Protein AF-0000000076969974 (afdb_homodimer)

Solvent-accessible surface area (backbone atoms only — not comparable to full-atom values): 72922 Å² total; per-residue (Å²): 107,73,63,59,50,50,53,45,47,51,48,51,50,42,63,72,37,41,65,59,49,38,53,50,48,36,52,49,38,52,53,50,51,52,67,43,53,52,48,40,36,31,54,83,40,53,72,59,38,53,52,51,50,48,42,59,57,44,37,51,52,38,34,51,50,38,49,52,48,53,50,52,53,55,52,48,48,62,71,67,41,89,78,64,82,74,56,50,60,33,65,63,52,54,45,41,30,52,37,36,36,57,61,19,52,46,62,58,44,66,36,73,45,62,60,49,16,66,47,20,65,61,46,48,51,48,47,55,52,50,50,51,51,40,49,48,49,39,73,72,57,64,74,68,57,70,51,56,48,52,27,39,52,48,36,38,52,48,9,51,54,44,32,52,48,40,34,52,32,24,40,55,40,12,70,71,43,44,48,49,53,61,19,43,54,49,35,66,41,32,67,60,25,61,76,64,48,48,63,42,55,60,44,47,64,59,55,40,49,55,49,50,41,48,59,64,49,53,72,70,66,64,74,66,82,68,87,73,74,68,68,82,69,77,62,72,68,59,74,57,74,71,76,59,60,59,64,37,51,37,62,25,43,55,66,44,51,32,56,38,49,50,34,28,52,49,48,52,50,48,37,69,71,32,84,76,66,27,66,58,50,53,51,26,49,50,49,40,51,53,44,38,43,54,28,18,38,56,53,55,35,42,85,71,48,25,56,55,58,66,46,47,35,55,49,36,46,51,33,42,53,39,54,69,73,38,85,65,86,66,45,49,65,68,59,51,52,50,48,50,49,51,39,51,50,52,26,48,58,49,42,49,59,59,42,48,66,66,44,32,82,72,37,66,70,58,28,46,63,45,39,55,56,45,49,50,51,59,48,32,59,33,34,53,72,59,60,47,52,48,39,65,75,51,63,48,71,68,60,65,64,41,75,44,70,69,52,41,55,48,45,48,62,66,69,61,51,43,71,43,82,52,41,66,61,52,48,49,52,46,48,50,52,53,53,48,35,47,70,72,61,39,81,45,57,67,41,51,59,46,59,54,71,35,57,30,58,66,44,51,58,72,60,65,50,97,69,74,46,75,54,67,64,50,48,69,76,44,38,60,64,57,33,51,52,31,50,36,51,16,51,52,37,58,68,44,49,85,72,84,65,86,58,85,70,60,87,71,64,47,69,60,54,39,52,34,50,52,51,36,19,27,54,43,27,34,47,70,73,43,42,84,67,49,56,68,34,60,61,54,28,57,60,55,40,49,49,52,52,48,50,52,54,37,63,73,62,71,59,86,64,81,45,62,50,53,40,34,58,56,49,57,70,42,48,79,61,90,48,69,64,15,52,16,24,46,46,26,54,60,44,64,71,43,56,69,69,58,34,43,50,45,53,35,39,28,50,47,29,36,52,48,29,49,33,30,62,40,60,23,52,58,45,56,49,33,42,51,60,14,40,50,53,60,47,54,53,28,51,50,44,49,41,69,54,46,73,44,42,22,39,58,64,42,60,55,77,57,65,59,60,49,48,41,29,52,36,47,46,58,43,63,39,76,86,55,54,79,73,52,41,56,52,27,49,48,47,37,51,67,65,99,108,71,63,59,50,49,53,47,47,51,47,52,50,42,63,73,38,41,66,59,50,38,53,50,48,36,50,49,38,52,53,50,51,52,68,44,54,52,47,39,37,30,53,83,39,52,69,59,39,52,54,52,51,48,41,59,56,43,38,49,51,40,35,53,50,39,50,51,50,55,50,51,54,54,51,49,47,62,70,67,41,88,78,65,83,74,56,52,60,34,66,62,51,53,46,40,31,52,38,36,34,58,62,19,52,47,62,57,45,66,37,73,45,64,61,50,16,65,48,19,65,60,46,47,53,49,49,55,53,51,51,51,53,41,50,49,48,38,73,69,58,63,73,67,57,69,51,56,47,53,28,41,52,47,36,38,54,49,9,50,52,44,30,52,48,38,35,51,30,24,40,56,41,12,68,71,42,43,48,49,54,60,19,43,54,48,36,66,40,32,68,60,26,62,75,66,49,46,66,43,55,60,44,47,64,59,56,41,50,55,52,50,39,49,59,63,48,52,73,71,66,63,76,65,83,69,87,74,73,65,69,80,66,72,62,71,67,58,71,58,85,74,60,63,60,60,64,38,50,36,62,26,42,55,67,43,50,32,56,37,50,52,38,27,52,49,48,54,51,50,37,67,70,32,85,75,67,27,64,58,50,54,52,25,48,52,50,42,51,52,43,37,41,53,28,17,37,59,50,56,33,42,81,70,47,28,53,54,60,65,46,47,35,53,48,36,46,50,34,41,54,39,54,69,71,38,86,65,85,66,45,48,67,69,58,50,52,50,48,49,50,51,40,51,50,53,26,48,58,50,40,48,60,60,43,49,66,65,44,33,80,73,38,65,69,60,27,46,65,46,40,53,59,47,49,53,49,60,51,32,58,32,33,54,72,58,58,47,52,50,39,64,76,52,65,48,72,68,59,66,64,40,76,45,70,68,50,40,56,49,46,48,59,67,68,61,50,41,71,43,84,52,40,66,63,52,50,50,52,47,48,48,52,52,53,46,36,46,72,72,62,40,82,45,56,67,40,51,60,47,59,53,71,36,58,29,58,65,44,55,58,73,60,63,52,95,70,72,45,73,54,66,64,50,48,67,76,44,38,61,63,57,32,52,51,32,50,37,51,17,50,51,37,57,69,43,48,84,72,84,65,86,58,86,69,61,86,70,66,48,68,62,54,39,52,34,50,51,50,37,19,27,55,43,27,34,46,69,72,43,43,85,66,49,55,69,34,60,62,53,27,56,61,56,42,49,50,51,53,50,50,52,53,36,63,73,61,70,58,84,62,82,45,61,52,54,40,35,56,55,49,57,70,42,48,79,62,88,48,69,64,14,51,16,23,46,44,26,54,62,42,64,71,44,56,68,71,57,35,44,49,46,51,33,38,28,51,46,28,38,51,48,28,48,33,30,61,40,61,24,54,56,44,57,50,32,40,50,62,14,41,52,55,63,46,53,53,28,49,50,43,50,43,70,54,47,71,44,42,22,39,57,65,42,60,54,78,57,64,60,60,52,48,41,29,52,37,48,48,58,44,63,38,77,86,56,55,80,72,50,41,56,52,29,49,48,48,38,53,67,66,99

Secondary structure (DSSP, 8-state):
-HHHHHHHHHHHHHHHHHHHHHHHHHHHHHHHHHHTHHHHT-TT-HHHHHHHHHHHHHHHHHHHHHHHHHHHHHHHHHHH-SSS-TTTTHHHHTHHHHHHHHHT--TT-S-SSHHHHHTHHHHHHHHHHHHHHHHHHHHHH----HHHHHHHHHHHHHHHHHHHHHHHHHHHTSHHHHHHHHHHHHHHHHHHHTTSTHHHHT--HHHHHHHHHHHHHHHHHTTS-------------S----SS-HHHHHTTPPPPHHHHHHHHHHHHHHHHH--SSHHHHHHHHHHHHHHHHHHSSSGGGSHHHHHHHHHHHHHHHHHHHHHHTS--TTS-HHHHHHHHHHHHHHHHHHHHHHHHHHHTTT-HHHHHHHHHTTSPP--EEE--HHHHHHHHHS--HHHHH--SHHHHHHHHHHHS-EEES-HHHHHHHHHHHHHHIIIII--SHHHHHHHTT-SSHHHHHHT--TT--HHHHHTTSS-HHHHHHHHHHHHHHHHT----S--SS-TT-SHHHHHHHHHHHHHHHHHHT-GGGS-TT--THHHHHHHHHHHHHHHHHT----SHHHHHHHHTT---SSSHHHHHHHHHHHHHTS-HHHHHHHHHHHHHHHHHHHHHH--HHHHHHHHTTT--HHHHHHHHHHHTTPPPHHHHHHS---HHHHHHHHHHHHHH-TTS-THHHHHHHHHHHHH-/-HHHHHHHHHHHHHHHHHHHHHHHHHHHHHHHHHHTHHHHH-TT-HHHHHHHHHHHHHHHHHHHHHHHHHHHHHHHHHHH-SSS-TTTTHHHHTHHHHHHHHHT--TT-S-SSHHHHHTHHHHHHHHHHHHHHHHHHHHHH----HHHHHHHHHHHHHHHHHHHHHHHHHHHTSHHHHHHHHHHHHHHHHHHHTTSTHHHHT--HHHHHHHHHHHHHHHHHTTS-------------S-------HHHHHTTPPPPHHHHHHHHHHHHHHHHH--SSHHHHHHHHHHHHHHHHHHSSSGGGSHHHHHHHHHHHHHHHHHHHHHHTS--TTS-HHHHHHHHHHHHHHHHHHHHHHHHHHHTTT-HHHHHHHHTTTS----EEE--HHHHHHHHHS--HHHHH--SHHHHHHHHHHHS-EEES-HHHHHHHHHHHHHHIIIII--SHHHHHHHTT-SSHHHHHHT--TTS-HHHHHTTSS-HHHHHHHHHHHHHHHHT----S--SS-TT-SHHHHHHHHHHHHHHHHHHT-GGGS-TT--THHHHHHHHHHHHHHHHHT----SHHHHHHHHTT---SSSHHHHHHHHHHHHHTS-HHHHHHHHHHHHHHHHHHHHHH--HHHHHHHHTTT--HHHHHHHHHHHTTPPPHHHHHHS---HHHHHHHHHHHHHH-TTS-THHHHHHHHHHHHH-

Radius of gyration: 34.57 Å; Cα contacts (8 Å, |Δi|>4): 1621; chains: 2; bounding box: 95×109×93 Å

pLDDT: mean 77.18, std 18.1, range [26.27, 97.25]

Nearest PDB structures (foldseek):
  8qah-assembly2_B  TM=2.312E-01  e=1.813E+00  synthetic construct
  8qah-assembly1_A  TM=2.320E-01  e=1.958E+00  synthetic construct
  8qah-assembly1_A  TM=2.319E-01  e=2.159E+00  synthetic construct
  8qah-assembly2_B  TM=2.042E-01  e=1.717E+00  synthetic construct

Foldseek 3Di:
DVVVVVVVVVVVVCVVCVLLCLLVVLLVLLVVLLQCLLLQQALQNLVVLVVNVCSVVVNLVSLVVSLVVLQVVQVVVVVPDPPDDLQASQLSLLCLLLSLQSLLGAQSFLDLFLVQLVVLVVLVVVLVVSLVSSVVSCVVRHDDDPLLVVLSVLSSVLSSLSSVLNSVLSPCLHLVNLVVVVCVCVVVVCVVCVVPVCPLLPDDLFNLLVLLLVLLVVLPPPPDPDDPPCPDCVVPPPPPPLLPPVSCQLSLHDDRSSSLSVLQNVLSVQPVVDPPLSLLQVLQQSLLVLCSSNTGSVVVLPDPVVVVLVCSLVSLVVSLVSLVPDDPPRYDPVSSVSVNCSSVSSSVSSVVVVCCVVCCVVDVVVVCVVVSVRGRQQKAKFAALLVVLLCVVVPDPVCVVCPDPVVNLVCCVNPVIDIDRCLSVLLVVLVVVVSVCSNPQRDGSVSLVVLLVDQQVVLCVVVPPVQLDPLVVVLVVDPLLLSLVLLLLLLLLLQLDDPPDPPPQPRCRDPLSVVLNSLSRRSVCCLANVVVQFAPPRDNCVSVQVSVVLVVQCVVVVDDDNDSSSSSVSLLPQCDDDGSSNSSSVNNVSLVVDDPVSSSSSSSSNSSSNLSNRLQQGRSNVQSRQSSSNGHSSNSSNVSCSSSSGHHNSCCVPVPDPVLVVVLVVLVVVLPPVVPDDVSVVVSVVVNVVSD/DVVVVVVVVVVVVCVVCVLVCLLVVLLVLLVVLLQCLLLQQALQNLVVLVVNVCSVVVNLVSLVVSLVVLQVVQVVVVVPDPPDDLQASQLSLLCLLLSLQSLLGAQSFLDLFLVQLVVLVVLVVVLVVSLVSSVVSCVVRHDDDPLLVVLSVLSSVLSSLSSVLNSVLSPCLHLVNLVVVVCVCVVVVCVVCVVPVCPLLPDDLFNLLVLLLVLLVVLPPPPDPPDPPCPDPVVPPPPPCLPPVVSCQLSLHDDRSSVLSSLQNSLSVQPVVDPPLSLLLVLQQSLLVLCSSNTGSVVVCPDPVVVVLVCSLVSLVVSLVSLVPDDPPRYDPVSSVSVNCSSVSSSVSSVVVVCCVVCCVPDVVVVCVVVSVRGNQDKAKFAALLVVLLCVVVPDPVCVPCPDPVVNLVCCVNPVIDIDRCLSVLLVVLVVVVSVCSNPQRDGSVSLVVLLVDQQVVLCVVVPPVQLDPLVVVLVVDPLLLSLVLLLLLLLLLQLDDPPDPPPQPRCRDPLSVVLNSLSRRSVCCLANVVVQFAPPRDNCVSVQVSVVLVVQCVVVVDDDNDSSSSSVSLLPQCDDDGSSNSSSVNNVSLVVDDPVSSSSSSSSNSSSNLSNRLQQGRSNVQSRQSSSNGHSSNSSNVSCSSNSGHHNSCCVPVPDPVLVVVLVVLVVVLPPVVPDPVSVVVSVVVNVVSD

Sequence (1384 aa):
SPEMGLVSGALQWWEEWQLRVLVLSSLCVQFLLFFSIWVRRVPALRRLRVVVWMAYLGGDALAIYALATLFNRHRQRTTDVVGESRSSSGLEVIWAPVLLIHLGGQVTLSAFSMEDNELWLRHVITLVSQVTVSLYIFCRWWSGEQRLLQTAIILFVFGILKFSIKPWTLRRASYSQMLASTDVSLGKGGRKRGRGNKEEDALSLDEYVTQAKETMRCDQEADEPTVKDKAATRSDGDPGPLSINSIDYFVDMSAPYGGRLGDLRYFQQRKKETTTDASSKILQAHFSYIFFLLYTKVRALNATAYQLVLWLPFLALASVVLFATSHKDGYNSTDVKVTYILFSCTALLEFLFPLSFLVLPFIPRLRFLVMYMEEWHFMISQYDLMSFYVRKKKPTFLMNIVFFKCLREYVNKVWYVRHVSAACEITELVQLHIEDGWRTFINDASTYRRFSDLRGQLTLKKHQQPGLGEELWGSFKVPFDKSILLWHIATNLCFHRPVDKPSSFPRGQSRLTRRSLEMSDYMFYLLFIRTEMLLPGTRPGLSTVAVYDLEDILKNSNANVEDEEALAQEIVKHTTGDTLIHEACRLAVSLMKLQEEEMWQIIQGMWVEMLCYLASRSRGFLHAKSLGEGGEYLSYVWLLWSCMGMQTLADKIHKPESPEEKEILATAKEWASPSNGRLNHETSTTRILSLVSPEMGLVSGALQWWEEWQLRVLVLSSLCVQFLLFFSIWVRRVPALRRLRVVVWMAYLGGDALAIYALATLFNRHRQRTTDVVGESRSSSGLEVIWAPVLLIHLGGQVTLSAFSMEDNELWLRHVITLVSQVTVSLYIFCRWWSGEQRLLQTAIILFVFGILKFSIKPWTLRRASYSQMLASTDVSLGKGGRKRGRGNKEEDALSLDEYVTQAKETMRCDQEADEPTVKDKAATRSDGDPGPLSINSIDYFVDMSAPYGGRLGDLRYFQQRKKETTTDASSKILQAHFSYIFFLLYTKVRALNATAYQLVLWLPFLALASVVLFATSHKDGYNSTDVKVTYILFSCTALLEFLFPLSFLVLPFIPRLRFLVMYMEEWHFMISQYDLMSFYVRKKKPTFLMNIVFFKCLREYVNKVWYVRHVSAACEITELVQLHIEDGWRTFINDASTYRRFSDLRGQLTLKKHQQPGLGEELWGSFKVPFDKSILLWHIATNLCFHRPVDKPSSFPRGQSRLTRRSLEMSDYMFYLLFIRTEMLLPGTRPGLSTVAVYDLEDILKNSNANVEDEEALAQEIVKHTTGDTLIHEACRLAVSLMKLQEEEMWQIIQGMWVEMLCYLASRSRGFLHAKSLGEGGEYLSYVWLLWSCMGMQTLADKIHKPESPEEKEILATAKEWASPSNGRLNHETSTTRILSLV

InterPro domains:
  IPR007658 Protein of unknown function DUF594 [PF04578] (594-646)
  IPR025315 Domain of unknown function DUF4220 [PF13968] (53-368)

Structure (mmCIF, N/CA/C/O backbone):
data_AF-0000000076969974-model_v1
#
loop_
_entity.id
_entity.type
_entity.pdbx_description
1 polymer 'DUF4220 domain-containing protein'
#
loop_
_atom_site.group_PDB
_atom_site.id
_atom_site.type_symbol
_atom_site.label_atom_id
_atom_site.label_alt_id
_atom_site.label_comp_id
_atom_site.label_asym_id
_atom_site.label_entity_id
_atom_site.label_seq_id
_atom_site.pdbx_PDB_ins_code
_atom_site.Cartn_x
_atom_site.Cartn_y
_atom_site.Cartn_z
_atom_site.occupancy
_atom_site.B_iso_or_equiv
_atom_site.auth_seq_id
_atom_site.auth_comp_id
_atom_site.auth_asym_id
_atom_site.auth_atom_id
_atom_site.pdbx_PDB_model_num
ATOM 1 N N . SER A 1 1 ? -14.82 -55.938 -9.297 1 34.28 1 SER A N 1
ATOM 2 C CA . SER A 1 1 ? -16.125 -55.344 -9.047 1 34.28 1 SER A CA 1
ATOM 3 C C . SER A 1 1 ? -16.438 -54.25 -10.07 1 34.28 1 SER A C 1
ATOM 5 O O . SER A 1 1 ? -15.516 -53.625 -10.609 1 34.28 1 SER A O 1
ATOM 7 N N . PRO A 1 2 ? -17.656 -54.188 -10.562 1 49.22 2 PRO A N 1
ATOM 8 C CA . PRO A 1 2 ? -18.094 -53.188 -11.555 1 49.22 2 PRO A CA 1
ATOM 9 C C . PRO A 1 2 ? -17.625 -51.781 -11.242 1 49.22 2 PRO A C 1
ATOM 11 O O . PRO A 1 2 ? -17.547 -50.938 -12.148 1 49.22 2 PRO A O 1
ATOM 14 N N . GLU A 1 3 ? -17.594 -51.531 -10.039 1 49.22 3 GLU A N 1
ATOM 15 C CA . GLU A 1 3 ? -17.172 -50.188 -9.656 1 49.22 3 GLU A CA 1
ATOM 16 C C . GLU A 1 3 ? -15.75 -49.875 -10.102 1 49.22 3 GLU A C 1
ATOM 18 O O . GLU A 1 3 ? -15.438 -48.781 -10.516 1 49.22 3 GLU A O 1
ATOM 23 N N . MET A 1 4 ? -14.953 -50.938 -9.953 1 51.62 4 MET A N 1
ATOM 24 C CA . MET A 1 4 ? -13.586 -50.75 -10.438 1 51.62 4 MET A CA 1
ATOM 25 C C . MET A 1 4 ? -13.562 -50.531 -11.945 1 51.62 4 MET A C 1
ATOM 27 O O . MET A 1 4 ? -12.688 -49.844 -12.461 1 51.62 4 MET A O 1
ATOM 31 N N . GLY A 1 5 ? -14.461 -51.094 -12.594 1 50.03 5 GLY A N 1
ATOM 32 C CA . GLY A 1 5 ? -14.602 -50.906 -14.023 1 50.03 5 GLY A CA 1
ATOM 33 C C . GLY A 1 5 ? -15.039 -49.5 -14.391 1 50.03 5 GLY A C 1
ATOM 34 O O . GLY A 1 5 ? -14.539 -48.906 -15.352 1 50.03 5 GLY A O 1
ATOM 35 N N . LEU A 1 6 ? -15.984 -49.031 -13.688 1 52.81 6 LEU A N 1
ATOM 36 C CA . LEU A 1 6 ? -16.516 -47.688 -13.93 1 52.81 6 LEU A CA 1
ATOM 37 C C . LEU A 1 6 ? -15.461 -46.625 -13.625 1 52.81 6 LEU A C 1
ATOM 39 O O . LEU A 1 6 ? -15.336 -45.625 -14.359 1 52.81 6 LEU A O 1
ATOM 43 N N . VAL A 1 7 ? -14.906 -46.844 -12.508 1 54.19 7 VAL A N 1
ATOM 44 C CA . VAL A 1 7 ? -13.844 -45.938 -12.141 1 54.19 7 VAL A CA 1
ATOM 45 C C . VAL A 1 7 ? -12.711 -46 -13.164 1 54.19 7 VAL A C 1
ATOM 47 O O . VAL A 1 7 ? -12.156 -44.969 -13.562 1 54.19 7 VAL A O 1
ATOM 50 N N . SER A 1 8 ? -12.523 -47.219 -13.617 1 59.16 8 SER A N 1
ATOM 51 C CA . SER A 1 8 ? -11.508 -47.375 -14.648 1 59.16 8 SER A CA 1
ATOM 52 C C . SER A 1 8 ? -11.93 -46.719 -15.961 1 59.16 8 SER A C 1
ATOM 54 O O . SER A 1 8 ? -11.117 -46.094 -16.641 1 59.16 8 SER A O 1
ATOM 56 N N . GLY A 1 9 ? -13.195 -46.844 -16.297 1 56.12 9 GLY A N 1
ATOM 57 C CA . GLY A 1 9 ? -13.703 -46.188 -17.484 1 56.12 9 GLY A CA 1
ATOM 58 C C . GLY A 1 9 ? -13.656 -44.688 -17.375 1 56.12 9 GLY A C 1
ATOM 59 O O . GLY A 1 9 ? -13.266 -44 -18.328 1 56.12 9 GLY A O 1
ATOM 60 N N . ALA A 1 10 ? -14.055 -44.219 -16.328 1 61.97 10 ALA A N 1
ATOM 61 C CA . ALA A 1 10 ? -14.047 -42.75 -16.094 1 61.97 10 ALA A CA 1
ATOM 62 C C . ALA A 1 10 ? -12.625 -42.219 -16.078 1 61.97 10 ALA A C 1
ATOM 64 O O . ALA A 1 10 ? -12.367 -41.125 -16.594 1 61.97 10 ALA A O 1
ATOM 65 N N . LEU A 1 11 ? -11.883 -42.969 -15.586 1 62.69 11 LEU A N 1
ATOM 66 C CA . LEU A 1 11 ? -10.484 -42.562 -15.555 1 62.69 11 LEU A CA 1
ATOM 67 C C . LEU A 1 11 ? -9.875 -42.594 -16.953 1 62.69 11 LEU A C 1
ATOM 69 O O . LEU A 1 11 ? -9.078 -41.75 -17.312 1 62.69 11 LEU A O 1
ATOM 73 N N . GLN A 1 12 ? -10.25 -43.688 -17.625 1 62.28 12 GLN A N 1
ATOM 74 C CA . GLN A 1 12 ? -9.781 -43.75 -19.016 1 62.28 12 GLN A CA 1
ATOM 75 C C . GLN A 1 12 ? -10.336 -42.594 -19.828 1 62.28 12 GLN A C 1
ATOM 77 O O . GLN A 1 12 ? -9.625 -42 -20.641 1 62.28 12 GLN A O 1
ATOM 82 N N . TRP A 1 13 ? -11.594 -42.344 -19.594 1 66.31 13 TRP A N 1
ATOM 83 C CA . TRP A 1 13 ? -12.203 -41.219 -20.281 1 66.31 13 TRP A CA 1
ATOM 84 C C . TRP A 1 13 ? -11.492 -39.906 -19.906 1 66.31 13 TRP A C 1
ATOM 86 O O . TRP A 1 13 ? -11.211 -39.094 -20.781 1 66.31 13 TRP A O 1
ATOM 96 N N . TRP A 1 14 ? -11.227 -39.719 -18.719 1 67.81 14 TRP A N 1
ATOM 97 C CA . TRP A 1 14 ? -10.547 -38.5 -18.266 1 67.81 14 TRP A CA 1
ATOM 98 C C . TRP A 1 14 ? -9.148 -38.406 -18.875 1 67.81 14 TRP A C 1
ATOM 100 O O . TRP A 1 14 ? -8.711 -37.312 -19.266 1 67.81 14 TRP A O 1
ATOM 110 N N . GLU A 1 15 ? -8.633 -39.438 -19 1 64.19 15 GLU A N 1
ATOM 111 C CA . GLU A 1 15 ? -7.273 -39.438 -19.531 1 64.19 15 GLU A CA 1
ATOM 112 C C . GLU A 1 15 ? -7.234 -39 -20.984 1 64.19 15 GLU A C 1
ATOM 114 O O . GLU A 1 15 ? -6.324 -38.281 -21.391 1 64.19 15 GLU A O 1
ATOM 119 N N . GLU A 1 16 ? -8.203 -39.5 -21.641 1 68.5 16 GLU A N 1
ATOM 120 C CA . GLU A 1 16 ? -8.258 -39.125 -23.062 1 68.5 16 GLU A CA 1
ATOM 121 C C . GLU A 1 16 ? -8.742 -37.688 -23.234 1 68.5 16 GLU A C 1
ATOM 123 O O . GLU A 1 16 ? -8.289 -36.969 -24.141 1 68.5 16 GLU A O 1
ATOM 128 N N . TRP A 1 17 ? -9.477 -37.25 -22.234 1 81.06 17 TRP A N 1
ATOM 129 C CA . TRP A 1 17 ? -10.156 -35.969 -22.438 1 81.06 17 TRP A CA 1
ATOM 130 C C . TRP A 1 17 ? -9.547 -34.875 -21.562 1 81.06 17 TRP A C 1
ATOM 132 O O . TRP A 1 17 ? -9.93 -33.719 -21.656 1 81.06 17 TRP A O 1
ATOM 142 N N . GLN A 1 18 ? -8.586 -35.25 -20.812 1 82.31 18 GLN A N 1
ATOM 143 C CA . GLN A 1 18 ? -8.062 -34.312 -19.828 1 82.31 18 GLN A CA 1
ATOM 144 C C . GLN A 1 18 ? -7.559 -33.031 -20.484 1 82.31 18 GLN A C 1
ATOM 146 O O . GLN A 1 18 ? -7.938 -31.922 -20.094 1 82.31 18 GLN A O 1
ATOM 151 N N . LEU A 1 19 ? -6.73 -33.188 -21.438 1 86.19 19 LEU A N 1
ATOM 152 C CA . LEU A 1 19 ? -6.16 -32.031 -22.094 1 86.19 19 LEU A CA 1
ATOM 153 C C . LEU A 1 19 ? -7.246 -31.219 -22.781 1 86.19 19 LEU A C 1
ATOM 155 O O . LEU A 1 19 ? -7.242 -29.984 -22.734 1 86.19 19 LEU A O 1
ATOM 159 N N . ARG A 1 20 ? -8.203 -31.938 -23.344 1 91 20 ARG A N 1
ATOM 160 C CA . ARG A 1 20 ? -9.305 -31.266 -24.031 1 91 20 ARG A CA 1
ATOM 161 C C . ARG A 1 20 ? -10.148 -30.469 -23.047 1 91 20 ARG A C 1
ATOM 163 O O . ARG A 1 20 ? -10.516 -29.328 -23.328 1 91 20 ARG A O 1
ATOM 170 N N . VAL A 1 21 ? -10.32 -31.016 -21.906 1 89.88 21 VAL A N 1
ATOM 171 C CA . VAL A 1 21 ? -11.141 -30.344 -20.906 1 89.88 21 VAL A CA 1
ATOM 172 C C . VAL A 1 21 ? -10.391 -29.156 -20.328 1 89.88 21 VAL A C 1
ATOM 174 O O . VAL A 1 21 ? -10.977 -28.094 -20.094 1 89.88 21 VAL A O 1
ATOM 177 N N . LEU A 1 22 ? -9.141 -29.297 -20.156 1 89.75 22 LEU A N 1
ATOM 178 C CA . LEU A 1 22 ? -8.336 -28.219 -19.594 1 89.75 22 LEU A CA 1
ATOM 179 C C . LEU A 1 22 ? -8.273 -27.047 -20.562 1 89.75 22 LEU A C 1
ATOM 181 O O . LEU A 1 22 ? -8.453 -25.891 -20.141 1 89.75 22 LEU A O 1
ATOM 185 N N . VAL A 1 23 ? -8.055 -27.328 -21.766 1 93.44 23 VAL A N 1
ATOM 186 C CA . VAL A 1 23 ? -7.918 -26.266 -22.75 1 93.44 23 VAL A CA 1
ATOM 187 C C . VAL A 1 23 ? -9.266 -25.578 -22.953 1 93.44 23 VAL A C 1
ATOM 189 O O . VAL A 1 23 ? -9.336 -24.344 -23.031 1 93.44 23 VAL A O 1
ATOM 192 N N . LEU A 1 24 ? -10.312 -26.359 -22.938 1 94.38 24 LEU A N 1
ATOM 193 C CA . LEU A 1 24 ? -11.641 -25.781 -23.109 1 94.38 24 LEU A CA 1
ATOM 194 C C . LEU A 1 24 ? -12.07 -25 -21.875 1 94.38 24 LEU A C 1
ATOM 196 O O . LEU A 1 24 ? -12.742 -23.984 -21.969 1 94.38 24 LEU A O 1
ATOM 200 N N . SER A 1 25 ? -11.664 -25.531 -20.719 1 93.75 25 SER A N 1
ATOM 201 C CA . SER A 1 25 ? -11.945 -24.812 -19.484 1 93.75 25 SER A CA 1
ATOM 202 C C . SER A 1 25 ? -11.211 -23.469 -19.453 1 93.75 25 SER A C 1
ATOM 204 O O . SER A 1 25 ? -11.75 -22.469 -18.984 1 93.75 25 SER A O 1
ATOM 206 N N . SER A 1 26 ? -10.016 -23.5 -19.938 1 94.62 26 SER A N 1
ATOM 207 C CA . SER A 1 26 ? -9.258 -22.266 -20.016 1 94.62 26 SER A CA 1
ATOM 208 C C . SER A 1 26 ? -9.961 -21.25 -20.938 1 94.62 26 SER A C 1
ATOM 210 O O . SER A 1 26 ? -10.031 -20.062 -20.609 1 94.62 26 SER A O 1
ATOM 212 N N . LEU A 1 27 ? -10.508 -21.734 -22 1 96.06 27 LEU A N 1
ATOM 213 C CA . LEU A 1 27 ? -11.266 -20.891 -22.906 1 96.06 27 LEU A CA 1
ATOM 214 C C . LEU A 1 27 ? -12.523 -20.359 -22.234 1 96.06 27 LEU A C 1
ATOM 216 O O . LEU A 1 27 ? -12.867 -19.188 -22.375 1 96.06 27 LEU A O 1
ATOM 220 N N . CYS A 1 28 ? -13.125 -21.172 -21.484 1 95.31 28 CYS A N 1
ATOM 221 C CA . CYS A 1 28 ? -14.336 -20.766 -20.781 1 95.31 28 CYS A CA 1
ATOM 222 C C . CYS A 1 28 ? -14.047 -19.672 -19.766 1 95.31 28 CYS A C 1
ATOM 224 O O . CYS A 1 28 ? -14.82 -18.719 -19.625 1 95.31 28 CYS A O 1
ATOM 226 N N . VAL A 1 29 ? -12.992 -19.812 -19.141 1 95.25 29 VAL A N 1
ATOM 227 C CA . VAL A 1 29 ? -12.602 -18.812 -18.156 1 95.25 29 VAL A CA 1
ATOM 228 C C . VAL A 1 29 ? -12.328 -17.469 -18.859 1 95.25 29 VAL A C 1
ATOM 230 O O . VAL A 1 29 ? -12.68 -16.406 -18.328 1 95.25 29 VAL A O 1
ATOM 233 N N . GLN A 1 30 ? -11.773 -17.562 -20.047 1 94.25 30 GLN A N 1
ATOM 234 C CA . GLN A 1 30 ? -11.523 -16.344 -20.797 1 94.25 30 GLN A CA 1
ATOM 235 C C . GLN A 1 30 ? -12.82 -15.633 -21.156 1 94.25 30 GLN A C 1
ATOM 237 O O . GLN A 1 30 ? -12.914 -14.406 -21.078 1 94.25 30 GLN A O 1
ATOM 242 N N . PHE A 1 31 ? -13.773 -16.375 -21.453 1 93 31 PHE A N 1
ATOM 243 C CA . PHE A 1 31 ? -15.078 -15.805 -21.75 1 93 31 PHE A CA 1
ATOM 244 C C . PHE A 1 31 ? -15.703 -15.188 -20.516 1 93 31 PHE A C 1
ATOM 246 O O . PHE A 1 31 ? -16.25 -14.086 -20.578 1 93 31 PHE A O 1
ATOM 253 N N . LEU A 1 32 ? -15.562 -15.82 -19.469 1 92.88 32 LEU A N 1
ATOM 254 C CA . LEU A 1 32 ? -16.109 -15.312 -18.219 1 92.88 32 LEU A CA 1
ATOM 255 C C . LEU A 1 32 ? -15.438 -14.008 -17.812 1 92.88 32 LEU A C 1
ATOM 257 O O . LEU A 1 32 ? -16.109 -13.047 -17.422 1 92.88 32 LEU A O 1
ATOM 261 N N . LEU A 1 33 ? -14.18 -13.992 -18 1 92.31 33 LEU A N 1
ATOM 262 C CA . LEU A 1 33 ? -13.43 -12.805 -17.609 1 92.31 33 LEU A CA 1
ATOM 263 C C . LEU A 1 33 ? -13.742 -11.641 -18.531 1 92.31 33 LEU A C 1
ATOM 265 O O . LEU A 1 33 ? -13.797 -10.484 -18.094 1 92.31 33 LEU A O 1
ATOM 269 N N . PHE A 1 34 ? -13.984 -11.898 -19.75 1 89.69 34 PHE A N 1
ATOM 270 C CA . PHE A 1 34 ? -14.312 -10.844 -20.703 1 89.69 34 PHE A CA 1
ATOM 271 C C . PHE A 1 34 ? -15.641 -10.188 -20.344 1 89.69 34 PHE A C 1
ATOM 273 O O . PHE A 1 34 ? -15.742 -8.953 -20.344 1 89.69 34 PHE A O 1
ATOM 280 N N . PHE A 1 35 ? -16.5 -10.898 -19.812 1 86.19 35 PHE A N 1
ATOM 281 C CA . PHE A 1 35 ? -17.844 -10.375 -19.562 1 86.19 35 PHE A CA 1
ATOM 282 C C . PHE A 1 35 ? -17.984 -9.914 -18.125 1 86.19 35 PHE A C 1
ATOM 284 O O . PHE A 1 35 ? -19.031 -9.359 -17.734 1 86.19 35 PHE A O 1
ATOM 291 N N . SER A 1 36 ? -17.094 -10.062 -17.344 1 85.62 36 SER A N 1
ATOM 292 C CA . SER A 1 36 ? -17.203 -9.758 -15.922 1 85.62 36 SER A CA 1
ATOM 293 C C . SER A 1 36 ? -16.812 -8.312 -15.625 1 85.62 36 SER A C 1
ATOM 295 O O . SER A 1 36 ? -16.719 -7.918 -14.461 1 85.62 36 SER A O 1
ATOM 297 N N . ILE A 1 37 ? -16.672 -7.465 -16.562 1 80.19 37 ILE A N 1
ATOM 298 C CA . ILE A 1 37 ? -16.219 -6.098 -16.344 1 80.19 37 ILE A CA 1
ATOM 299 C C . ILE A 1 37 ? -17.25 -5.336 -15.516 1 80.19 37 ILE A C 1
ATOM 301 O O . ILE A 1 37 ? -16.891 -4.527 -14.656 1 80.19 37 ILE A O 1
ATOM 305 N N . TRP A 1 38 ? -18.484 -5.629 -15.664 1 79.88 38 TRP A N 1
ATOM 306 C CA . TRP A 1 38 ? -19.531 -4.875 -14.992 1 79.88 38 TRP A CA 1
ATOM 307 C C . TRP A 1 38 ? -19.641 -5.27 -13.523 1 79.88 38 TRP A C 1
ATOM 309 O O . TRP A 1 38 ? -20 -4.441 -12.68 1 79.88 38 TRP A O 1
ATOM 319 N N . VAL A 1 39 ? -19.25 -6.43 -13.188 1 85.56 39 VAL A N 1
ATOM 320 C CA . VAL A 1 39 ? -19.328 -6.91 -11.812 1 85.56 39 VAL A CA 1
ATOM 321 C C . VAL A 1 39 ? -18.344 -6.125 -10.938 1 85.56 39 VAL A C 1
ATOM 323 O O . VAL A 1 39 ? -18.625 -5.863 -9.766 1 85.56 39 VAL A O 1
ATOM 326 N N . ARG A 1 40 ? -17.359 -5.66 -11.508 1 86.81 40 ARG A N 1
ATOM 327 C CA . ARG A 1 40 ? -16.312 -5.012 -10.734 1 86.81 40 ARG A CA 1
ATOM 328 C C . ARG A 1 40 ? -16.625 -3.537 -10.508 1 86.81 40 ARG A C 1
ATOM 330 O O . ARG A 1 40 ? -16.031 -2.898 -9.633 1 86.81 40 ARG A O 1
ATOM 337 N N . ARG A 1 41 ? -17.547 -3.051 -11.219 1 84.62 41 ARG A N 1
ATOM 338 C CA . ARG A 1 41 ? -17.875 -1.631 -11.102 1 84.62 41 ARG A CA 1
ATOM 339 C C . ARG A 1 41 ? -19.047 -1.408 -10.156 1 84.62 41 ARG A C 1
ATOM 341 O O . ARG A 1 41 ? -19.406 -0.266 -9.867 1 84.62 41 ARG A O 1
ATOM 348 N N . VAL A 1 42 ? -19.578 -2.506 -9.672 1 83.31 42 VAL A N 1
ATOM 349 C CA . VAL A 1 42 ? -20.719 -2.412 -8.766 1 83.31 42 VAL A CA 1
ATOM 350 C C . VAL A 1 42 ? -20.328 -2.955 -7.391 1 83.31 42 VAL A C 1
ATOM 352 O O . VAL A 1 42 ? -20.047 -4.148 -7.242 1 83.31 42 VAL A O 1
ATOM 355 N N . PRO A 1 43 ? -20.375 -2.098 -6.426 1 81.25 43 PRO A N 1
ATOM 356 C CA . PRO A 1 43 ? -19.953 -2.533 -5.094 1 81.25 43 PRO A CA 1
ATOM 357 C C . PRO A 1 43 ? -20.906 -3.547 -4.473 1 81.25 43 PRO A C 1
ATOM 359 O O . PRO A 1 43 ? -20.5 -4.344 -3.621 1 81.25 43 PRO A O 1
ATOM 362 N N . ALA A 1 44 ? -22.156 -3.691 -4.926 1 79.38 44 ALA A N 1
ATOM 363 C CA . ALA A 1 44 ? -23.188 -4.535 -4.312 1 79.38 44 ALA A CA 1
ATOM 364 C C . ALA A 1 44 ? -22.984 -6.004 -4.684 1 79.38 44 ALA A C 1
ATOM 366 O O . ALA A 1 44 ? -23.469 -6.898 -3.986 1 79.38 44 ALA A O 1
ATOM 367 N N . LEU A 1 45 ? -22.25 -6.215 -5.656 1 82.94 45 LEU A N 1
ATOM 368 C CA . LEU A 1 45 ? -22.094 -7.578 -6.145 1 82.94 45 LEU A CA 1
ATOM 369 C C . LEU A 1 45 ? -20.828 -8.211 -5.59 1 82.94 45 LEU A C 1
ATOM 371 O O . LEU A 1 45 ? -20.031 -8.789 -6.344 1 82.94 45 LEU A O 1
ATOM 375 N N . ARG A 1 46 ? -20.766 -8.336 -4.355 1 82.31 46 ARG A N 1
ATOM 376 C CA . ARG A 1 46 ? -19.547 -8.828 -3.711 1 82.31 46 ARG A CA 1
ATOM 377 C C . ARG A 1 46 ? -19.391 -10.336 -3.906 1 82.31 46 ARG A C 1
ATOM 379 O O . ARG A 1 46 ? -18.281 -10.836 -4.078 1 82.31 46 ARG A O 1
ATOM 386 N N . ARG A 1 47 ? -20.531 -11.016 -3.977 1 83.25 47 ARG A N 1
ATOM 387 C CA . ARG A 1 47 ? -20.484 -12.461 -4.141 1 83.25 47 ARG A CA 1
ATOM 388 C C . ARG A 1 47 ? -20.016 -12.836 -5.543 1 83.25 47 ARG A C 1
ATOM 390 O O . ARG A 1 47 ? -19.219 -13.758 -5.711 1 83.25 47 ARG A O 1
ATOM 397 N N . LEU A 1 48 ? -20.453 -12.109 -6.441 1 87.31 48 LEU A N 1
ATOM 398 C CA . LEU A 1 48 ? -20.047 -12.383 -7.816 1 87.31 48 LEU A CA 1
ATOM 399 C C . LEU A 1 48 ? -18.594 -11.977 -8.039 1 87.31 48 LEU A C 1
ATOM 401 O O . LEU A 1 48 ? -17.891 -12.594 -8.852 1 87.31 48 LEU A O 1
ATOM 405 N N . ARG A 1 49 ? -18.219 -11.102 -7.281 1 88.62 49 ARG A N 1
ATOM 406 C CA . ARG A 1 49 ? -16.828 -10.656 -7.391 1 88.62 49 ARG A CA 1
ATOM 407 C C . ARG A 1 49 ? -15.867 -11.75 -6.953 1 88.62 49 ARG A C 1
ATOM 409 O O . ARG A 1 49 ? -14.773 -11.883 -7.512 1 88.62 49 ARG A O 1
ATOM 416 N N . VAL A 1 50 ? -16.297 -12.516 -6.027 1 86.88 50 VAL A N 1
ATOM 417 C CA . VAL A 1 50 ? -15.461 -13.617 -5.566 1 86.88 50 VAL A CA 1
ATOM 418 C C . VAL A 1 50 ? -15.297 -14.648 -6.684 1 86.88 50 VAL A C 1
ATOM 420 O O . VAL A 1 50 ? -14.211 -15.188 -6.887 1 86.88 50 VAL A O 1
ATOM 423 N N . VAL A 1 51 ? -16.312 -14.773 -7.402 1 89.31 51 VAL A N 1
ATOM 424 C CA . VAL A 1 51 ? -16.266 -15.727 -8.508 1 89.31 51 VAL A CA 1
ATOM 425 C C . VAL A 1 51 ? -15.328 -15.211 -9.594 1 89.31 51 VAL A C 1
ATOM 427 O O . VAL A 1 51 ? -14.516 -15.969 -10.125 1 89.31 51 VAL A O 1
ATOM 430 N N . VAL A 1 52 ? -15.422 -13.961 -9.828 1 91.62 52 VAL A N 1
ATOM 431 C CA . VAL A 1 52 ? -14.562 -13.367 -10.852 1 91.62 52 VAL A CA 1
ATOM 432 C C . VAL A 1 52 ? -13.102 -13.414 -10.391 1 91.62 52 VAL A C 1
ATOM 434 O O . VAL A 1 52 ? -12.203 -13.68 -11.195 1 91.62 52 VAL A O 1
ATOM 437 N N . TRP A 1 53 ? -12.953 -13.164 -9.164 1 91.44 53 TRP A N 1
ATOM 438 C CA . TRP A 1 53 ? -11.609 -13.219 -8.602 1 91.44 53 TRP A CA 1
ATOM 439 C C . TRP A 1 53 ? -11.023 -14.617 -8.711 1 91.44 53 TRP A C 1
ATOM 441 O O . TRP A 1 53 ? -9.859 -14.789 -9.07 1 91.44 53 TRP A O 1
ATOM 451 N N . MET A 1 54 ? -11.82 -15.625 -8.5 1 89.19 54 MET A N 1
ATOM 452 C CA . MET A 1 54 ? -11.375 -17 -8.633 1 89.19 54 MET A CA 1
ATOM 453 C C . MET A 1 54 ? -11.055 -17.344 -10.086 1 89.19 54 MET A C 1
ATOM 455 O O . MET A 1 54 ? -10.102 -18.062 -10.367 1 89.19 54 MET A O 1
ATOM 459 N N . ALA A 1 55 ? -11.844 -16.859 -10.875 1 91.88 55 ALA A N 1
ATOM 460 C CA . ALA A 1 55 ? -11.602 -17.078 -12.297 1 91.88 55 ALA A CA 1
ATOM 461 C C . ALA A 1 55 ? -10.305 -16.391 -12.742 1 91.88 55 ALA A C 1
ATOM 463 O O . ALA A 1 55 ? -9.555 -16.953 -13.547 1 91.88 55 ALA A O 1
ATOM 464 N N . TYR A 1 56 ? -10.055 -15.273 -12.242 1 92.12 56 TYR A N 1
ATOM 465 C CA . TYR A 1 56 ? -8.844 -14.531 -12.555 1 92.12 56 TYR A CA 1
ATOM 466 C C . TYR A 1 56 ? -7.602 -15.297 -12.117 1 92.12 56 TYR A C 1
ATOM 468 O O . TYR A 1 56 ? -6.637 -15.422 -12.875 1 92.12 56 TYR A O 1
ATOM 476 N N . LEU A 1 57 ? -7.676 -15.844 -10.953 1 87.81 57 LEU A N 1
ATOM 477 C CA . LEU A 1 57 ? -6.551 -16.609 -10.445 1 87.81 57 LEU A CA 1
ATOM 478 C C . LEU A 1 57 ? -6.473 -17.984 -11.125 1 87.81 57 LEU A C 1
ATOM 480 O O . LEU A 1 57 ? -5.383 -18.453 -11.461 1 87.81 57 LEU A O 1
ATOM 484 N N . GLY A 1 58 ? -7.582 -18.5 -11.312 1 87.94 58 GLY A N 1
ATOM 485 C CA . GLY A 1 58 ? -7.652 -19.828 -11.898 1 87.94 58 GLY A CA 1
ATOM 486 C C . GLY A 1 58 ? -7.301 -19.844 -13.375 1 87.94 58 GLY A C 1
ATOM 487 O O . GLY A 1 58 ? -6.801 -20.844 -13.883 1 87.94 58 GLY A O 1
ATOM 488 N N . GLY A 1 59 ? -7.535 -18.734 -14.023 1 89.5 59 GLY A N 1
ATOM 489 C CA . GLY A 1 59 ? -7.246 -18.703 -15.445 1 89.5 59 GLY A CA 1
ATOM 490 C C . GLY A 1 59 ? -5.777 -18.922 -15.766 1 89.5 59 GLY A C 1
ATOM 491 O O . GLY A 1 59 ? -5.441 -19.75 -16.609 1 89.5 59 GLY A O 1
ATOM 492 N N . ASP A 1 60 ? -4.895 -18.281 -15.109 1 88.5 60 ASP A N 1
ATOM 493 C CA . ASP A 1 60 ? -3.463 -18.469 -15.305 1 88.5 60 ASP A CA 1
ATOM 494 C C . ASP A 1 60 ? -3.023 -19.875 -14.875 1 88.5 60 ASP A C 1
ATOM 496 O O . ASP A 1 60 ? -2.271 -20.547 -15.586 1 88.5 60 ASP A O 1
ATOM 500 N N . ALA A 1 61 ? -3.557 -20.266 -13.758 1 83.81 61 ALA A N 1
ATOM 501 C CA . ALA A 1 61 ? -3.182 -21.578 -13.242 1 83.81 61 ALA A CA 1
ATOM 502 C C . ALA A 1 61 ? -3.619 -22.688 -14.188 1 83.81 61 ALA A C 1
ATOM 504 O O . ALA A 1 61 ? -2.869 -23.641 -14.438 1 83.81 61 ALA A O 1
ATOM 505 N N . LEU A 1 62 ? -4.785 -22.547 -14.734 1 86.94 62 LEU A N 1
ATOM 506 C CA . LEU A 1 62 ? -5.312 -23.562 -15.648 1 86.94 62 LEU A CA 1
ATOM 507 C C . LEU A 1 62 ? -4.477 -23.625 -16.922 1 86.94 62 LEU A C 1
ATOM 509 O O . LEU A 1 62 ? -4.168 -24.719 -17.406 1 86.94 62 LEU A O 1
ATOM 513 N N . ALA A 1 63 ? -4.121 -22.516 -17.438 1 90.81 63 ALA A N 1
ATOM 514 C CA . ALA A 1 63 ? -3.32 -22.484 -18.656 1 90.81 63 ALA A CA 1
ATOM 515 C C . ALA A 1 63 ? -1.934 -23.078 -18.422 1 90.81 63 ALA A C 1
ATOM 517 O O . ALA A 1 63 ? -1.423 -23.828 -19.25 1 90.81 63 ALA A O 1
ATOM 518 N N . ILE A 1 64 ? -1.367 -22.75 -17.375 1 85.94 64 ILE A N 1
ATOM 519 C CA . ILE A 1 64 ? -0.046 -23.281 -17.047 1 85.94 64 ILE A CA 1
ATOM 520 C C . ILE A 1 64 ? -0.133 -24.781 -16.828 1 85.94 64 ILE A C 1
ATOM 522 O O . ILE A 1 64 ? 0.716 -25.531 -17.312 1 85.94 64 ILE A O 1
ATOM 526 N N . TYR A 1 65 ? -1.175 -25.203 -16.156 1 82 65 TYR A N 1
ATOM 527 C CA . TYR A 1 65 ? -1.375 -26.625 -15.93 1 82 65 TYR A CA 1
ATOM 528 C C . TYR A 1 65 ? -1.605 -27.359 -17.25 1 82 65 TYR A C 1
ATOM 530 O O . TYR A 1 65 ? -1.124 -28.484 -17.422 1 82 65 TYR A O 1
ATOM 538 N N . ALA A 1 66 ? -2.312 -26.766 -18.109 1 86.81 66 ALA A N 1
ATOM 539 C CA . ALA A 1 66 ? -2.555 -27.359 -19.422 1 86.81 66 ALA A CA 1
ATOM 540 C C . ALA A 1 66 ? -1.258 -27.484 -20.219 1 86.81 66 ALA A C 1
ATOM 542 O O . ALA A 1 66 ? -1.015 -28.5 -20.875 1 86.81 66 ALA A O 1
ATOM 543 N N . LEU A 1 67 ? -0.447 -26.484 -20.172 1 87.12 67 LEU A N 1
ATOM 544 C CA . LEU A 1 67 ? 0.836 -26.516 -20.859 1 87.12 67 LEU A CA 1
ATOM 545 C C . LEU A 1 67 ? 1.743 -27.594 -20.281 1 87.12 67 LEU A C 1
ATOM 547 O O . LEU A 1 67 ? 2.436 -28.297 -21.031 1 87.12 67 LEU A O 1
ATOM 551 N N . ALA A 1 68 ? 1.661 -27.719 -19.062 1 78.56 68 ALA A N 1
ATOM 552 C CA . ALA A 1 68 ? 2.459 -28.75 -18.422 1 78.56 68 ALA A CA 1
ATOM 553 C C . ALA A 1 68 ? 1.969 -30.141 -18.797 1 78.56 68 ALA A C 1
ATOM 555 O O . ALA A 1 68 ? 2.771 -31.062 -19.016 1 78.56 68 ALA A O 1
ATOM 556 N N . THR A 1 69 ? 0.686 -30.297 -18.891 1 80.06 69 THR A N 1
ATOM 557 C CA . THR A 1 69 ? 0.102 -31.562 -19.297 1 80.06 69 THR A CA 1
ATOM 558 C C . THR A 1 69 ? 0.448 -31.875 -20.75 1 80.06 69 THR A C 1
ATOM 560 O O . THR A 1 69 ? 0.713 -33.031 -21.094 1 80.06 69 THR A O 1
ATOM 563 N N . LEU A 1 70 ? 0.414 -30.859 -21.562 1 83.81 70 LEU A N 1
ATOM 564 C CA . LEU A 1 70 ? 0.8 -31.016 -22.969 1 83.81 70 LEU A CA 1
ATOM 565 C C . LEU A 1 70 ? 2.254 -31.469 -23.078 1 83.81 70 LEU A C 1
ATOM 567 O O . LEU A 1 70 ? 2.574 -32.375 -23.859 1 83.81 70 LEU A O 1
ATOM 571 N N . PHE A 1 71 ? 3.076 -30.938 -22.344 1 77.56 71 PHE A N 1
ATOM 572 C CA . PHE A 1 71 ? 4.492 -31.266 -22.312 1 77.56 71 PHE A CA 1
ATOM 573 C C . PHE A 1 71 ? 4.695 -32.719 -21.859 1 77.56 71 PHE A C 1
ATOM 575 O O . PHE A 1 71 ? 5.434 -33.469 -22.5 1 77.56 71 PHE A O 1
ATOM 582 N N . ASN A 1 72 ? 3.98 -33.094 -20.953 1 73 72 ASN A N 1
ATOM 583 C CA . ASN A 1 72 ? 4.152 -34.438 -20.375 1 73 72 ASN A CA 1
ATOM 584 C C . ASN A 1 72 ? 3.559 -35.531 -21.281 1 73 72 ASN A C 1
ATOM 586 O O . ASN A 1 72 ? 4.109 -36.625 -21.375 1 73 72 ASN A O 1
ATOM 590 N N . ARG A 1 73 ? 2.459 -35.219 -21.828 1 74.5 73 ARG A N 1
ATOM 591 C CA . ARG A 1 73 ? 1.809 -36.188 -22.719 1 74.5 73 ARG A CA 1
ATOM 592 C C . ARG A 1 73 ? 2.686 -36.469 -23.938 1 74.5 73 ARG A C 1
ATOM 594 O O . ARG A 1 73 ? 2.84 -37.656 -24.312 1 74.5 73 ARG A O 1
ATOM 601 N N . HIS A 1 74 ? 3.213 -35.562 -24.562 1 72.94 74 HIS A N 1
ATOM 602 C CA . HIS A 1 74 ? 3.996 -35.781 -25.766 1 72.94 74 HIS A CA 1
ATOM 603 C C . HIS A 1 74 ? 5.371 -36.344 -25.453 1 72.94 74 HIS A C 1
ATOM 605 O O . HIS A 1 74 ? 5.941 -37.094 -26.25 1 72.94 74 HIS A O 1
ATOM 611 N N . ARG A 1 75 ? 5.73 -36.031 -24.438 1 64.31 75 ARG A N 1
ATOM 612 C CA . ARG A 1 75 ? 6.988 -36.625 -24 1 64.31 75 ARG A CA 1
ATOM 613 C C . ARG A 1 75 ? 6.84 -38.125 -23.812 1 64.31 75 ARG A C 1
ATOM 615 O O . ARG A 1 75 ? 7.707 -38.906 -24.203 1 64.31 75 ARG A O 1
ATOM 622 N N . GLN A 1 76 ? 5.785 -38.469 -23.312 1 60.44 76 GLN A N 1
ATOM 623 C CA . GLN A 1 76 ? 5.492 -39.906 -23.078 1 60.44 76 GLN A CA 1
ATOM 624 C C . GLN A 1 76 ? 5.336 -40.656 -24.391 1 60.44 76 GLN A C 1
ATOM 626 O O . GLN A 1 76 ? 5.809 -41.781 -24.516 1 60.44 76 GLN A O 1
ATOM 631 N N . ARG A 1 77 ? 4.738 -40.094 -25.234 1 62.78 77 ARG A N 1
ATOM 632 C CA . ARG A 1 77 ? 4.508 -40.719 -26.516 1 62.78 77 ARG A CA 1
ATOM 633 C C . ARG A 1 77 ? 5.82 -40.938 -27.266 1 62.78 77 ARG A C 1
ATOM 635 O O . ARG A 1 77 ? 5.973 -41.906 -28.016 1 62.78 77 ARG A O 1
ATOM 642 N N . THR A 1 78 ? 6.621 -39.969 -27.156 1 58.22 78 THR A N 1
ATOM 643 C CA . THR A 1 78 ? 7.906 -40.125 -27.828 1 58.22 78 THR A CA 1
ATOM 644 C C . THR A 1 78 ? 8.719 -41.25 -27.203 1 58.22 78 THR A C 1
ATOM 646 O O . THR A 1 78 ? 9.5 -41.906 -27.891 1 58.22 78 THR A O 1
ATOM 649 N N . THR A 1 79 ? 8.594 -41.531 -25.953 1 51.62 79 THR A N 1
ATOM 650 C CA . THR A 1 79 ? 9.328 -42.625 -25.312 1 51.62 79 THR A CA 1
ATOM 651 C C . THR A 1 79 ? 8.703 -43.969 -25.625 1 51.62 79 THR A C 1
ATOM 653 O O . THR A 1 79 ? 9.398 -44.969 -25.719 1 51.62 79 THR A O 1
ATOM 656 N N . ASP A 1 80 ? 7.367 -44 -25.703 1 48.28 80 ASP A N 1
ATOM 657 C CA . ASP A 1 80 ? 6.703 -45.281 -25.984 1 48.28 80 ASP A CA 1
ATOM 658 C C . ASP A 1 80 ? 6.867 -45.688 -27.453 1 48.28 80 ASP A C 1
ATOM 660 O O . ASP A 1 80 ? 6.969 -46.875 -27.766 1 48.28 80 ASP A O 1
ATOM 664 N N . VAL A 1 81 ? 6.418 -45 -28.516 1 46.03 81 VAL A N 1
ATOM 665 C CA . VAL A 1 81 ? 6.227 -45.469 -29.906 1 46.03 81 VAL A CA 1
ATOM 666 C C . VAL A 1 81 ? 7.547 -45.344 -30.656 1 46.03 81 VAL A C 1
ATOM 668 O O . VAL A 1 81 ? 7.992 -44.25 -30.984 1 46.03 81 VAL A O 1
ATOM 671 N N . VAL A 1 82 ? 8.641 -46.031 -30.516 1 41.78 82 VAL A N 1
ATOM 672 C CA . VAL A 1 82 ? 9.289 -46.438 -31.75 1 41.78 82 VAL A CA 1
ATOM 673 C C . VAL A 1 82 ? 8.242 -46.719 -32.844 1 41.78 82 VAL A C 1
ATOM 675 O O . VAL A 1 82 ? 8.492 -46.531 -34.031 1 41.78 82 VAL A O 1
ATOM 678 N N . GLY A 1 83 ? 7.137 -47.531 -32.781 1 36.81 83 GLY A N 1
ATOM 679 C CA . GLY A 1 83 ? 6.289 -48 -33.875 1 36.81 83 GLY A CA 1
ATOM 680 C C . GLY A 1 83 ? 5.062 -47.156 -34.094 1 36.81 83 GLY A C 1
ATOM 681 O O . GLY A 1 83 ? 4.281 -47.406 -35 1 36.81 83 GLY A O 1
ATOM 682 N N . GLU A 1 84 ? 4.188 -46.812 -33.094 1 42.62 84 GLU A N 1
ATOM 683 C CA . GLU A 1 84 ? 2.824 -46.375 -33.406 1 42.62 84 GLU A CA 1
ATOM 684 C C . GLU A 1 84 ? 2.807 -44.969 -34.031 1 42.62 84 GLU A C 1
ATOM 686 O O . GLU A 1 84 ? 3.699 -44.188 -33.75 1 42.62 84 GLU A O 1
ATOM 691 N N . SER A 1 85 ? 1.748 -44.625 -34.906 1 44.06 85 SER A N 1
ATOM 692 C CA . SER A 1 85 ? 1.429 -43.625 -35.875 1 44.06 85 SER A CA 1
ATOM 693 C C . SER A 1 85 ? 1.552 -42.219 -35.281 1 44.06 85 SER A C 1
ATOM 695 O O . SER A 1 85 ? 0.872 -41.875 -34.312 1 44.06 85 SER A O 1
ATOM 697 N N . ARG A 1 86 ? 2.609 -41.375 -35.188 1 49.72 86 ARG A N 1
ATOM 698 C CA . ARG A 1 86 ? 3.059 -40 -35.094 1 49.72 86 ARG A CA 1
ATOM 699 C C . ARG A 1 86 ? 1.914 -39.031 -35.375 1 49.72 86 ARG A C 1
ATOM 701 O O . ARG A 1 86 ? 2.016 -37.844 -35.062 1 49.72 86 ARG A O 1
ATOM 708 N N . SER A 1 87 ? 1.043 -39.469 -36.219 1 48.81 87 SER A N 1
ATOM 709 C CA . SER A 1 87 ? 0.131 -38.625 -37 1 48.81 87 SER A CA 1
ATOM 710 C C . SER A 1 87 ? -0.841 -37.875 -36.062 1 48.81 87 SER A C 1
ATOM 712 O O . SER A 1 87 ? -1.193 -36.719 -36.344 1 48.81 87 SER A O 1
ATOM 714 N N . SER A 1 88 ? -1.41 -38.594 -35.062 1 52.31 88 SER A N 1
ATOM 715 C CA . SER A 1 88 ? -2.609 -38.062 -34.406 1 52.31 88 SER A CA 1
ATOM 716 C C . SER A 1 88 ? -2.264 -36.969 -33.438 1 52.31 88 SER A C 1
ATOM 718 O O . SER A 1 88 ? -3.129 -36.156 -33.062 1 52.31 88 SER A O 1
ATOM 720 N N . SER A 1 89 ? -1.008 -36.844 -33.094 1 60.84 89 SER A N 1
ATOM 721 C CA . SER A 1 89 ? -0.727 -36.062 -31.891 1 60.84 89 SER A CA 1
ATOM 722 C C . SER A 1 89 ? -0.202 -34.688 -32.25 1 60.84 89 SER A C 1
ATOM 724 O O . SER A 1 89 ? 0.028 -33.844 -31.375 1 60.84 89 SER A O 1
ATOM 726 N N . GLY A 1 90 ? -0.167 -34.469 -33.531 1 71.81 90 GLY A N 1
ATOM 727 C CA . GLY A 1 90 ? 0.423 -33.219 -34 1 71.81 90 GLY A CA 1
ATOM 728 C C . GLY A 1 90 ? -0.468 -32 -33.75 1 71.81 90 GLY A C 1
ATOM 729 O O . GLY A 1 90 ? 0.022 -30.906 -33.469 1 71.81 90 GLY A O 1
ATOM 730 N N . LEU A 1 91 ? -1.74 -32.25 -33.719 1 83.25 91 LEU A N 1
ATOM 731 C CA . LEU A 1 91 ? -2.65 -31.109 -33.594 1 83.25 91 LEU A CA 1
ATOM 732 C C . LEU A 1 91 ? -2.66 -30.562 -32.156 1 83.25 91 LEU A C 1
ATOM 734 O O . LEU A 1 91 ? -2.898 -29.375 -31.953 1 83.25 91 LEU A O 1
ATOM 738 N N . GLU A 1 92 ? -2.363 -31.359 -31.219 1 87.94 92 GLU A N 1
ATOM 739 C CA . GLU A 1 92 ? -2.359 -30.938 -29.812 1 87.94 92 GLU A CA 1
ATOM 740 C C . GLU A 1 92 ? -1.228 -29.953 -29.547 1 87.94 92 GLU A C 1
ATOM 742 O O . GLU A 1 92 ? -1.349 -29.094 -28.672 1 87.94 92 GLU A O 1
ATOM 747 N N . VAL A 1 93 ? -0.24 -30.078 -30.266 1 87.62 93 VAL A N 1
ATOM 748 C CA . VAL A 1 93 ? 0.93 -29.219 -30.078 1 87.62 93 VAL A CA 1
ATOM 749 C C . VAL A 1 93 ? 0.602 -27.781 -30.469 1 87.62 93 VAL A C 1
ATOM 751 O O . VAL A 1 93 ? 1.162 -26.844 -29.922 1 87.62 93 VAL A O 1
ATOM 754 N N . ILE A 1 94 ? -0.385 -27.641 -31.328 1 91 94 ILE A N 1
ATOM 755 C CA . ILE A 1 94 ? -0.767 -26.312 -31.812 1 91 94 ILE A CA 1
ATOM 756 C C . ILE A 1 94 ? -1.588 -25.594 -30.734 1 91 94 ILE A C 1
ATOM 758 O O . ILE A 1 94 ? -1.779 -24.375 -30.797 1 91 94 ILE A O 1
ATOM 762 N N . TRP A 1 95 ? -1.944 -26.312 -29.703 1 93.62 95 TRP A N 1
ATOM 763 C CA . TRP A 1 95 ? -2.707 -25.688 -28.625 1 93.62 95 TRP A CA 1
ATOM 764 C C . TRP A 1 95 ? -1.788 -24.922 -27.688 1 93.62 95 TRP A C 1
ATOM 766 O O . TRP A 1 95 ? -2.252 -24.078 -26.906 1 93.62 95 TRP A O 1
ATOM 776 N N . ALA A 1 96 ? -0.481 -25.156 -27.75 1 93 96 ALA A N 1
ATOM 777 C CA . ALA A 1 96 ? 0.466 -24.453 -26.875 1 93 96 ALA A CA 1
ATOM 778 C C . ALA A 1 96 ? 0.431 -22.953 -27.109 1 93 96 ALA A C 1
ATOM 780 O O . ALA A 1 96 ? 0.275 -22.172 -26.172 1 93 96 ALA A O 1
ATOM 781 N N . PRO A 1 97 ? 0.443 -22.547 -28.328 1 94.31 97 PRO A N 1
ATOM 782 C CA . PRO A 1 97 ? 0.359 -21.094 -28.531 1 94.31 97 PRO A CA 1
ATOM 783 C C . PRO A 1 97 ? -1.009 -20.531 -28.156 1 94.31 97 PRO A C 1
ATOM 785 O O . PRO A 1 97 ? -1.11 -19.359 -27.781 1 94.31 97 PRO A O 1
ATOM 788 N N . VAL A 1 98 ? -2.027 -21.266 -28.25 1 94.88 98 VAL A N 1
ATOM 789 C CA . VAL A 1 98 ? -3.35 -20.797 -27.844 1 94.88 98 VAL A CA 1
ATOM 790 C C . VAL A 1 98 ? -3.379 -20.562 -26.344 1 94.88 98 VAL A C 1
ATOM 792 O O . VAL A 1 98 ? -3.982 -19.594 -25.859 1 94.88 98 VAL A O 1
ATOM 795 N N . LEU A 1 99 ? -2.717 -21.422 -25.656 1 95.19 99 LEU A N 1
ATOM 796 C CA . LEU A 1 99 ? -2.643 -21.266 -24.203 1 95.19 99 LEU A CA 1
ATOM 797 C C . LEU A 1 99 ? -1.819 -20.031 -23.844 1 95.19 99 LEU A C 1
ATOM 799 O O . LEU A 1 99 ? -2.082 -19.391 -22.812 1 95.19 99 LEU A O 1
ATOM 803 N N . LEU A 1 100 ? -0.876 -19.734 -24.656 1 95.12 100 LEU A N 1
ATOM 804 C CA . LEU A 1 100 ? -0.132 -18.484 -24.469 1 95.12 100 LEU A CA 1
ATOM 805 C C . LEU A 1 100 ? -1.039 -17.281 -24.641 1 95.12 100 LEU A C 1
ATOM 807 O O . LEU A 1 100 ? -0.902 -16.281 -23.922 1 95.12 100 LEU A O 1
ATOM 811 N N . ILE A 1 101 ? -1.923 -17.406 -25.562 1 94.56 101 ILE A N 1
ATOM 812 C CA . ILE A 1 101 ? -2.883 -16.344 -25.797 1 94.56 101 ILE A CA 1
ATOM 813 C C . ILE A 1 101 ? -3.783 -16.188 -24.578 1 94.56 101 ILE A C 1
ATOM 815 O O . ILE A 1 101 ? -4.082 -15.062 -24.156 1 94.56 101 ILE A O 1
ATOM 819 N N . HIS A 1 102 ? -4.145 -17.312 -24.016 1 94.75 102 HIS A N 1
ATOM 820 C CA . HIS A 1 102 ? -4.984 -17.266 -22.828 1 94.75 102 HIS A CA 1
ATOM 821 C C . HIS A 1 102 ? -4.238 -16.656 -21.641 1 94.75 102 HIS A C 1
ATOM 823 O O . HIS A 1 102 ? -4.832 -15.938 -20.844 1 94.75 102 HIS A O 1
ATOM 829 N N . LEU A 1 103 ? -2.975 -16.859 -21.578 1 93.88 103 LEU A N 1
ATOM 830 C CA . LEU A 1 103 ? -2.17 -16.297 -20.5 1 93.88 103 LEU A CA 1
ATOM 831 C C . LEU A 1 103 ? -2.039 -14.781 -20.656 1 93.88 103 LEU A C 1
ATOM 833 O O . LEU A 1 103 ? -1.781 -14.07 -19.672 1 93.88 103 LEU A O 1
ATOM 837 N N . GLY A 1 104 ? -2.172 -14.352 -21.797 1 91.88 104 GLY A N 1
ATOM 838 C CA . GLY A 1 104 ? -2.191 -12.914 -22.016 1 91.88 104 GLY A CA 1
ATOM 839 C C . GLY A 1 104 ? -3.434 -12.242 -21.469 1 91.88 104 GLY A C 1
ATOM 840 O O . GLY A 1 104 ? -3.438 -11.031 -21.234 1 91.88 104 GLY A O 1
ATOM 841 N N . GLY A 1 105 ? -4.426 -12.969 -21.219 1 89 105 GLY A N 1
ATOM 842 C CA . GLY A 1 105 ? -5.637 -12.453 -20.594 1 89 105 GLY A CA 1
ATOM 843 C C . GLY A 1 105 ? -6.484 -11.625 -21.547 1 89 105 GLY A C 1
ATOM 844 O O . GLY A 1 105 ? -6.152 -11.484 -22.719 1 89 105 GLY A O 1
ATOM 845 N N . GLN A 1 106 ? -7.488 -11.109 -20.984 1 87.88 106 GLN A N 1
ATOM 846 C CA . GLN A 1 106 ? -8.438 -10.336 -21.781 1 87.88 106 GLN A CA 1
ATOM 847 C C . GLN A 1 106 ? -8.172 -8.836 -21.641 1 87.88 106 GLN A C 1
ATOM 849 O O . GLN A 1 106 ? -7.559 -8.391 -20.672 1 87.88 106 GLN A O 1
ATOM 854 N N . VAL A 1 107 ? -8.609 -8.086 -22.516 1 82.25 107 VAL A N 1
ATOM 855 C CA . VAL A 1 107 ? -8.398 -6.645 -22.562 1 82.25 107 VAL A CA 1
ATOM 856 C C . VAL A 1 107 ? -9.188 -5.977 -21.438 1 82.25 107 VAL A C 1
ATOM 858 O O . VAL A 1 107 ? -8.781 -4.93 -20.922 1 82.25 107 VAL A O 1
ATOM 861 N N . THR A 1 108 ? -10.172 -6.602 -20.922 1 84.62 108 THR A N 1
ATOM 862 C CA . THR A 1 108 ? -11.086 -6.004 -19.953 1 84.62 108 THR A CA 1
ATOM 863 C C . THR A 1 108 ? -10.555 -6.18 -18.531 1 84.62 108 THR A C 1
ATOM 865 O O . THR A 1 108 ? -11.07 -5.566 -17.594 1 84.62 108 THR A O 1
ATOM 868 N N . LEU A 1 109 ? -9.523 -6.992 -18.375 1 89.44 109 LEU A N 1
ATOM 869 C CA . LEU A 1 109 ? -9.039 -7.246 -17.016 1 89.44 109 LEU A CA 1
ATOM 870 C C . LEU A 1 109 ? -7.523 -7.453 -17.016 1 89.44 109 LEU A C 1
ATOM 872 O O . LEU A 1 109 ? -7.027 -8.445 -17.562 1 89.44 109 LEU A O 1
ATOM 876 N N . SER A 1 110 ? -6.824 -6.574 -16.5 1 88.38 110 SER A N 1
ATOM 877 C CA . SER A 1 110 ? -5.379 -6.734 -16.359 1 88.38 110 SER A CA 1
ATOM 878 C C . SER A 1 110 ? -4.996 -7.027 -14.914 1 88.38 110 SER A C 1
ATOM 880 O O . SER A 1 110 ? -4.102 -7.836 -14.656 1 88.38 110 SER A O 1
ATOM 882 N N . ALA A 1 111 ? -5.672 -6.414 -14.023 1 92.06 111 ALA A N 1
ATOM 883 C CA . ALA A 1 111 ? -5.398 -6.57 -12.594 1 92.06 111 ALA A CA 1
ATOM 884 C C . ALA A 1 111 ? -6.691 -6.602 -11.789 1 92.06 111 ALA A C 1
ATOM 886 O O . ALA A 1 111 ? -7.699 -6.023 -12.203 1 92.06 111 ALA A O 1
ATOM 887 N N . PHE A 1 112 ? -6.629 -7.312 -10.734 1 90.69 112 PHE A N 1
ATOM 888 C CA . PHE A 1 112 ? -7.797 -7.352 -9.859 1 90.69 112 PHE A CA 1
ATOM 889 C C . PHE A 1 112 ? -7.605 -6.426 -8.664 1 90.69 112 PHE A C 1
ATOM 891 O O . PHE A 1 112 ? -8.578 -5.918 -8.102 1 90.69 112 PHE A O 1
ATOM 898 N N . SER A 1 113 ? -6.379 -6.27 -8.297 1 90.06 113 SER A N 1
ATOM 899 C CA . SER A 1 113 ? -6.027 -5.363 -7.207 1 90.06 113 SER A CA 1
ATOM 900 C C . SER A 1 113 ? -4.789 -4.539 -7.555 1 90.06 113 SER A C 1
ATOM 902 O O . SER A 1 113 ? -4.074 -4.852 -8.508 1 90.06 113 SER A O 1
ATOM 904 N N . MET A 1 114 ? -4.562 -3.516 -6.809 1 90.81 114 MET A N 1
ATOM 905 C CA . MET A 1 114 ? -3.404 -2.66 -7.047 1 90.81 114 MET A CA 1
ATOM 906 C C . MET A 1 114 ? -2.107 -3.402 -6.742 1 90.81 114 MET A C 1
ATOM 908 O O . MET A 1 114 ? -1.065 -3.107 -7.328 1 90.81 114 MET A O 1
ATOM 912 N N . GLU A 1 115 ? -2.148 -4.379 -5.871 1 89.25 115 GLU A N 1
ATOM 913 C CA . GLU A 1 115 ? -0.984 -5.188 -5.523 1 89.25 115 GLU A CA 1
ATOM 914 C C . GLU A 1 115 ? -0.515 -6.02 -6.715 1 89.25 115 GLU A C 1
ATOM 916 O O . GLU A 1 115 ? 0.68 -6.285 -6.859 1 89.25 115 GLU A O 1
ATOM 921 N N . ASP A 1 116 ? -1.484 -6.305 -7.539 1 91 116 ASP A N 1
ATOM 922 C CA . ASP A 1 116 ? -1.13 -7.027 -8.758 1 91 116 ASP A CA 1
ATOM 923 C C . ASP A 1 116 ? -0.286 -6.156 -9.688 1 91 116 ASP A C 1
ATOM 925 O O . ASP A 1 116 ? 0.638 -6.648 -10.336 1 91 116 ASP A O 1
ATOM 929 N N . ASN A 1 117 ? -0.673 -4.93 -9.742 1 90.75 117 ASN A N 1
ATOM 930 C CA . ASN A 1 117 ? 0.089 -4.004 -10.578 1 90.75 117 ASN A CA 1
ATOM 931 C C . ASN A 1 117 ? 1.522 -3.852 -10.078 1 90.75 117 ASN A C 1
ATOM 933 O O . ASN A 1 117 ? 2.461 -3.799 -10.875 1 90.75 117 ASN A O 1
ATOM 937 N N . GLU A 1 118 ? 1.701 -3.896 -8.781 1 88.81 118 GLU A N 1
ATOM 938 C CA . GLU A 1 118 ? 3.023 -3.701 -8.195 1 88.81 118 GLU A CA 1
ATOM 939 C C . GLU A 1 118 ? 3.91 -4.926 -8.414 1 88.81 118 GLU A C 1
ATOM 941 O O . GLU A 1 118 ? 5.137 -4.809 -8.469 1 88.81 118 GLU A O 1
ATOM 946 N N . LEU A 1 119 ? 3.266 -6.043 -8.586 1 88.38 119 LEU A N 1
ATOM 947 C CA . LEU A 1 119 ? 4.027 -7.277 -8.75 1 88.38 119 LEU A CA 1
ATOM 948 C C . LEU A 1 119 ? 4.156 -7.645 -10.227 1 88.38 119 LEU A C 1
ATOM 950 O O . LEU A 1 119 ? 4.105 -8.82 -10.586 1 88.38 119 LEU A O 1
ATOM 954 N N . TRP A 1 120 ? 4.277 -6.68 -11.07 1 88.25 120 TRP A N 1
ATOM 955 C CA . TRP A 1 120 ? 4.328 -6.883 -12.516 1 88.25 120 TRP A CA 1
ATOM 956 C C . TRP A 1 120 ? 5.555 -7.699 -12.906 1 88.25 120 TRP A C 1
ATOM 958 O O . TRP A 1 120 ? 5.535 -8.43 -13.906 1 88.25 120 TRP A O 1
ATOM 968 N N . LEU A 1 121 ? 6.613 -7.672 -12.117 1 86.75 121 LEU A N 1
ATOM 969 C CA . LEU A 1 121 ? 7.84 -8.398 -12.438 1 86.75 121 LEU A CA 1
ATOM 970 C C . LEU A 1 121 ? 7.602 -9.898 -12.422 1 86.75 121 LEU A C 1
ATOM 972 O O . LEU A 1 121 ? 8.219 -10.641 -13.188 1 86.75 121 LEU A O 1
ATOM 976 N N . ARG A 1 122 ? 6.746 -10.328 -11.57 1 87.5 122 ARG A N 1
ATOM 977 C CA . ARG A 1 122 ? 6.41 -11.75 -11.516 1 87.5 122 ARG A CA 1
ATOM 978 C C . ARG A 1 122 ? 5.777 -12.211 -12.828 1 87.5 122 ARG A C 1
ATOM 980 O O . ARG A 1 122 ? 6.023 -13.328 -13.281 1 87.5 122 ARG A O 1
ATOM 987 N N . HIS A 1 123 ? 5.043 -11.352 -13.453 1 89.06 123 HIS A N 1
ATOM 988 C CA . HIS A 1 123 ? 4.395 -11.688 -14.719 1 89.06 123 HIS A CA 1
ATOM 989 C C . HIS A 1 123 ? 5.398 -11.695 -15.867 1 89.06 123 HIS A C 1
ATOM 991 O O . HIS A 1 123 ? 5.219 -12.422 -16.844 1 89.06 123 HIS A O 1
ATOM 997 N N . VAL A 1 124 ? 6.48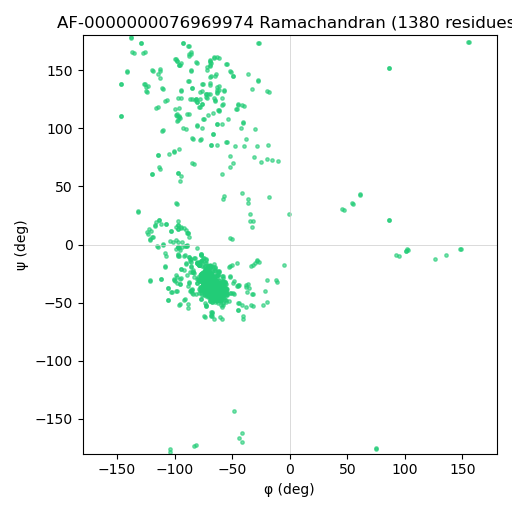8 -11 -15.75 1 89.12 124 VAL A N 1
ATOM 998 C CA . VAL A 1 124 ? 7.547 -11.031 -16.75 1 89.12 124 VAL A CA 1
ATOM 999 C C . VAL A 1 124 ? 8.266 -12.383 -16.703 1 89.12 124 VAL A C 1
ATOM 1001 O O . VAL A 1 124 ? 8.547 -12.984 -17.734 1 89.12 124 VAL A O 1
ATOM 1004 N N . ILE A 1 125 ? 8.438 -12.812 -15.539 1 86.44 125 ILE A N 1
ATOM 1005 C CA . ILE A 1 125 ? 9.102 -14.094 -15.367 1 86.44 125 ILE A CA 1
ATOM 1006 C C . ILE A 1 125 ? 8.203 -15.211 -15.906 1 86.44 125 ILE A C 1
ATOM 1008 O O . ILE A 1 125 ? 8.68 -16.125 -16.578 1 86.44 125 ILE A O 1
ATOM 1012 N N . THR A 1 126 ? 6.941 -15.047 -15.602 1 87.12 126 THR A N 1
ATOM 1013 C CA . THR A 1 126 ? 5.996 -16.031 -16.109 1 87.12 126 THR A CA 1
ATOM 1014 C C . THR A 1 126 ? 5.945 -16.016 -17.625 1 87.12 126 THR A C 1
ATOM 1016 O O . THR A 1 126 ? 5.848 -17.062 -18.266 1 87.12 126 THR A O 1
ATOM 1019 N N . LEU A 1 127 ? 6.031 -14.875 -18.188 1 92.44 127 LEU A N 1
ATOM 1020 C CA . LEU A 1 127 ? 6.039 -14.727 -19.641 1 92.44 127 LEU A CA 1
ATOM 1021 C C . LEU A 1 127 ? 7.246 -15.438 -20.25 1 92.44 127 LEU A C 1
ATOM 1023 O O . LEU A 1 127 ? 7.094 -16.25 -21.156 1 92.44 127 LEU A O 1
ATOM 1027 N N . VAL A 1 128 ? 8.398 -15.195 -19.656 1 89.5 128 VAL A N 1
ATOM 1028 C CA . VAL A 1 128 ? 9.625 -15.766 -20.219 1 89.5 128 VAL A CA 1
ATOM 1029 C C . VAL A 1 128 ? 9.617 -17.281 -20.047 1 89.5 128 VAL A C 1
ATOM 1031 O O . VAL A 1 128 ? 9.938 -18.016 -20.969 1 89.5 128 VAL A O 1
ATOM 1034 N N . SER A 1 129 ? 9.195 -17.734 -18.953 1 86.12 129 SER A N 1
ATOM 1035 C CA . SER A 1 129 ? 9.211 -19.172 -18.672 1 86.12 129 SER A CA 1
ATOM 1036 C C . SER A 1 129 ? 8.188 -19.906 -19.531 1 86.12 129 SER A C 1
ATOM 1038 O O . SER A 1 129 ? 8.5 -20.938 -20.125 1 86.12 129 SER A O 1
ATOM 1040 N N . GLN A 1 130 ? 7.012 -19.375 -19.656 1 89.75 130 GLN A N 1
ATOM 1041 C CA . GLN A 1 130 ? 5.957 -20.078 -20.375 1 89.75 130 GLN A CA 1
ATOM 1042 C C . GLN A 1 130 ? 6.176 -20.016 -21.875 1 89.75 130 GLN A C 1
ATOM 1044 O O . GLN A 1 130 ? 5.844 -20.953 -22.609 1 89.75 130 GLN A O 1
ATOM 1049 N N . VAL A 1 131 ? 6.738 -18.938 -22.359 1 92.62 131 VAL A N 1
ATOM 1050 C CA . VAL A 1 131 ? 7.078 -18.859 -23.781 1 92.62 131 VAL A CA 1
ATOM 1051 C C . VAL A 1 131 ? 8.172 -19.875 -24.109 1 92.62 131 VAL A C 1
ATOM 1053 O O . VAL A 1 131 ? 8.086 -20.562 -25.125 1 92.62 131 VAL A O 1
ATOM 1056 N N . THR A 1 132 ? 9.125 -19.984 -23.25 1 89 132 THR A N 1
ATOM 1057 C CA . THR A 1 132 ? 10.219 -20.922 -23.469 1 89 132 THR A CA 1
ATOM 1058 C C . THR A 1 132 ? 9.703 -22.359 -23.469 1 89 132 THR A C 1
ATOM 1060 O O . THR A 1 132 ? 10.062 -23.156 -24.344 1 89 132 THR A O 1
ATOM 1063 N N . VAL A 1 133 ? 8.844 -22.625 -22.562 1 85.06 133 VAL A N 1
ATOM 1064 C CA . VAL A 1 133 ? 8.289 -23.969 -22.469 1 85.06 133 VAL A CA 1
ATOM 1065 C C . VAL A 1 133 ? 7.441 -24.266 -23.703 1 85.06 133 VAL A C 1
ATOM 1067 O O . VAL A 1 133 ? 7.535 -25.344 -24.281 1 85.06 133 VAL A O 1
ATOM 1070 N N . SER A 1 134 ? 6.637 -23.359 -24.094 1 90.5 134 SER A N 1
ATOM 1071 C CA . SER A 1 134 ? 5.77 -23.562 -25.25 1 90.5 134 SER A CA 1
ATOM 1072 C C . SER A 1 134 ? 6.582 -23.734 -26.531 1 90.5 134 SER A C 1
ATOM 1074 O O . SER A 1 134 ? 6.27 -24.594 -27.359 1 90.5 134 SER A O 1
ATOM 1076 N N . LEU A 1 135 ? 7.617 -22.984 -26.672 1 89.81 135 LEU A N 1
ATOM 1077 C CA . LEU A 1 135 ? 8.477 -23.109 -27.844 1 89.81 135 LEU A CA 1
ATOM 1078 C C . LEU A 1 135 ? 9.227 -24.438 -27.828 1 89.81 135 LEU A C 1
ATOM 1080 O O . LEU A 1 135 ? 9.398 -25.078 -28.875 1 89.81 135 LEU A O 1
ATOM 1084 N N . TYR A 1 136 ? 9.539 -24.781 -26.688 1 83.38 136 TYR A N 1
ATOM 1085 C CA . TYR A 1 136 ? 10.234 -26.062 -26.562 1 83.38 136 TYR A CA 1
ATOM 1086 C C . TYR A 1 136 ? 9.32 -27.219 -26.969 1 83.38 136 TYR A C 1
ATOM 1088 O O . TYR A 1 136 ? 9.734 -28.109 -27.703 1 83.38 136 TYR A O 1
ATOM 1096 N N . ILE A 1 137 ? 8.172 -27.203 -26.531 1 82.31 137 ILE A N 1
ATOM 1097 C CA . ILE A 1 137 ? 7.195 -28.234 -26.875 1 82.31 137 ILE A CA 1
ATOM 1098 C C . ILE A 1 137 ? 6.973 -28.25 -28.375 1 82.31 137 ILE A C 1
ATOM 1100 O O . ILE A 1 137 ? 6.973 -29.328 -29 1 82.31 137 ILE A O 1
ATOM 1104 N N . PHE A 1 138 ? 6.871 -27.156 -28.969 1 85.12 138 PHE A N 1
ATOM 1105 C CA . PHE A 1 138 ? 6.555 -27.062 -30.391 1 85.12 138 PHE A CA 1
ATOM 1106 C C . PHE A 1 138 ? 7.742 -27.5 -31.234 1 85.12 138 PHE A C 1
ATOM 1108 O O . PHE A 1 138 ? 7.582 -28.266 -32.188 1 85.12 138 PHE A O 1
ATOM 1115 N N . CYS A 1 139 ? 8.898 -27.109 -30.906 1 81.19 139 CYS A N 1
ATOM 1116 C CA . CYS A 1 139 ? 10.086 -27.438 -31.688 1 81.19 139 CYS A CA 1
ATOM 1117 C C . CYS A 1 139 ? 10.414 -28.922 -31.578 1 81.19 139 CYS A C 1
ATOM 1119 O O . CYS A 1 139 ? 10.844 -29.531 -32.562 1 81.19 139 CYS A O 1
ATOM 1121 N N . ARG A 1 140 ? 10.047 -29.438 -30.578 1 77.06 140 ARG A N 1
ATOM 1122 C CA . ARG A 1 140 ? 10.43 -30.828 -30.328 1 77.06 140 ARG A CA 1
ATOM 1123 C C . ARG A 1 140 ? 9.43 -31.781 -30.953 1 77.06 140 ARG A C 1
ATOM 1125 O O . ARG A 1 140 ? 9.812 -32.844 -31.484 1 77.06 140 ARG A O 1
ATOM 1132 N N . TRP A 1 141 ? 8.148 -31.438 -31.016 1 78 141 TRP A N 1
ATOM 1133 C CA . TRP A 1 141 ? 7.164 -32.469 -31.344 1 78 141 TRP A CA 1
ATOM 1134 C C . TRP A 1 141 ? 6.348 -32.062 -32.562 1 78 141 TRP A C 1
ATOM 1136 O O . TRP A 1 141 ? 5.438 -32.781 -32.969 1 78 141 TRP A O 1
ATOM 1146 N N . TRP A 1 142 ? 6.734 -31.094 -33.188 1 79.31 142 TRP A N 1
ATOM 1147 C CA . TRP A 1 142 ? 5.957 -30.719 -34.375 1 79.31 142 TRP A CA 1
ATOM 1148 C C . TRP A 1 142 ? 6.262 -31.656 -35.531 1 79.31 142 TRP A C 1
ATOM 1150 O O . TRP A 1 142 ? 7.422 -31.969 -35.812 1 79.31 142 TRP A O 1
ATOM 1160 N N . SER A 1 143 ? 5.277 -32.375 -36.094 1 73.56 143 SER A N 1
ATOM 1161 C CA . SER A 1 143 ? 5.465 -33.25 -37.25 1 73.56 143 SER A CA 1
ATOM 1162 C C . SER A 1 143 ? 4.398 -33 -38.312 1 73.56 143 SER A C 1
ATOM 1164 O O . SER A 1 143 ? 4.207 -33.844 -39.188 1 73.56 143 SER A O 1
ATOM 1166 N N . GLY A 1 144 ? 3.895 -31.844 -38.375 1 70.5 144 GLY A N 1
ATOM 1167 C CA . GLY A 1 144 ? 2.73 -31.703 -39.219 1 70.5 144 GLY A CA 1
ATOM 1168 C C . GLY A 1 144 ? 3.039 -31.016 -40.562 1 70.5 144 GLY A C 1
ATOM 1169 O O . GLY A 1 144 ? 4.203 -30.906 -40.938 1 70.5 144 GLY A O 1
ATOM 1170 N N . GLU A 1 145 ? 2.029 -30.844 -41.312 1 80.19 145 GLU A N 1
ATOM 1171 C CA . GLU A 1 145 ? 2.016 -30.219 -42.625 1 80.19 145 GLU A CA 1
ATOM 1172 C C . GLU A 1 145 ? 2.484 -28.766 -42.562 1 80.19 145 GLU A C 1
ATOM 1174 O O . GLU A 1 145 ? 2.518 -28.172 -41.469 1 80.19 145 GLU A O 1
ATOM 1179 N N . GLN A 1 146 ? 2.881 -28.234 -43.688 1 83.38 146 GLN A N 1
ATOM 1180 C CA . GLN A 1 146 ? 3.434 -26.891 -43.812 1 83.38 146 GLN A CA 1
ATOM 1181 C C . GLN A 1 146 ? 2.395 -25.844 -43.438 1 83.38 146 GLN A C 1
ATOM 1183 O O . GLN A 1 146 ? 2.713 -24.859 -42.781 1 83.38 146 GLN A O 1
ATOM 1188 N N . ARG A 1 147 ? 1.213 -26 -43.875 1 85.75 147 ARG A N 1
ATOM 1189 C CA . ARG A 1 147 ? 0.177 -25.016 -43.562 1 85.75 147 ARG A CA 1
ATOM 1190 C C . ARG A 1 147 ? -0.118 -24.984 -42.062 1 85.75 147 ARG A C 1
ATOM 1192 O O . ARG A 1 147 ? -0.399 -23.922 -41.5 1 85.75 147 ARG A O 1
ATOM 1199 N N . LEU A 1 148 ? -0.075 -26.016 -41.469 1 88.75 148 LEU A N 1
ATOM 1200 C CA . LEU A 1 148 ? -0.281 -26.094 -40 1 88.75 148 LEU A CA 1
ATOM 1201 C C . LEU A 1 148 ? 0.878 -25.438 -39.25 1 88.75 148 LEU A C 1
ATOM 1203 O O . LEU A 1 148 ? 0.68 -24.844 -38.219 1 88.75 148 LEU A O 1
ATOM 1207 N N . LEU A 1 149 ? 1.99 -25.578 -39.875 1 89.5 149 LEU A N 1
ATOM 1208 C CA . LEU A 1 149 ? 3.146 -24.906 -39.281 1 89.5 149 LEU A CA 1
ATOM 1209 C C . LEU A 1 149 ? 2.996 -23.391 -39.375 1 89.5 149 LEU A C 1
ATOM 1211 O O . LEU A 1 149 ? 3.322 -22.672 -38.438 1 89.5 149 LEU A O 1
ATOM 1215 N N . GLN A 1 150 ? 2.527 -22.938 -40.5 1 91.25 150 GLN A N 1
ATOM 1216 C CA . GLN A 1 150 ? 2.289 -21.5 -40.656 1 91.25 150 GLN A CA 1
ATOM 1217 C C . GLN A 1 150 ? 1.247 -21.016 -39.656 1 91.25 150 GLN A C 1
ATOM 1219 O O . GLN A 1 150 ? 1.394 -19.922 -39.094 1 91.25 150 GLN A O 1
ATOM 1224 N N . THR A 1 151 ? 0.248 -21.766 -39.469 1 91.69 151 THR A N 1
ATOM 1225 C CA . THR A 1 151 ? -0.771 -21.422 -38.469 1 91.69 151 THR A CA 1
ATOM 1226 C C . THR A 1 151 ? -0.162 -21.312 -37.094 1 91.69 151 THR A C 1
ATOM 1228 O O . THR A 1 151 ? -0.445 -20.375 -36.344 1 91.69 151 THR A O 1
ATOM 1231 N N . ALA A 1 152 ? 0.693 -22.234 -36.75 1 91.94 152 ALA A N 1
ATOM 1232 C CA . ALA A 1 152 ? 1.326 -22.266 -35.406 1 91.94 152 ALA A CA 1
ATOM 1233 C C . ALA A 1 152 ? 2.229 -21.047 -35.219 1 91.94 152 ALA A C 1
ATOM 1235 O O . ALA A 1 152 ? 2.236 -20.438 -34.156 1 91.94 152 ALA A O 1
ATOM 1236 N N . ILE A 1 153 ? 2.934 -20.719 -36.25 1 92.56 153 ILE A N 1
ATOM 1237 C CA . ILE A 1 153 ? 3.842 -19.594 -36.156 1 92.56 153 ILE A CA 1
ATOM 1238 C C . ILE A 1 153 ? 3.043 -18.312 -35.938 1 92.56 153 ILE A C 1
ATOM 1240 O O . ILE A 1 153 ? 3.41 -17.484 -35.094 1 92.56 153 ILE A O 1
ATOM 1244 N N . ILE A 1 154 ? 2.008 -18.156 -36.594 1 93.56 154 ILE A N 1
ATOM 1245 C CA . ILE A 1 154 ? 1.166 -16.969 -36.438 1 93.56 154 ILE A CA 1
ATOM 1246 C C . ILE A 1 154 ? 0.585 -16.938 -35.031 1 93.56 154 ILE A C 1
ATOM 1248 O O . ILE A 1 154 ? 0.564 -15.891 -34.406 1 93.56 154 ILE A O 1
ATOM 1252 N N . LEU A 1 155 ? 0.196 -18.062 -34.594 1 94.25 155 LEU A N 1
ATOM 1253 C CA . LEU A 1 155 ? -0.381 -18.125 -33.25 1 94.25 155 LEU A CA 1
ATOM 1254 C C . LEU A 1 155 ? 0.673 -17.828 -32.188 1 94.25 155 LEU A C 1
ATOM 1256 O O . LEU A 1 155 ? 0.373 -17.219 -31.156 1 94.25 155 LEU A O 1
ATOM 1260 N N . PHE A 1 156 ? 1.88 -18.281 -32.406 1 94.44 156 PHE A N 1
ATOM 1261 C CA . PHE A 1 156 ? 2.957 -17.984 -31.484 1 94.44 156 PHE A CA 1
ATOM 1262 C C . PHE A 1 156 ? 3.258 -16.5 -31.438 1 94.44 156 PHE A C 1
ATOM 1264 O O . PHE A 1 156 ? 3.434 -15.922 -30.359 1 94.44 156 PHE A O 1
ATOM 1271 N N . VAL A 1 157 ? 3.271 -15.945 -32.531 1 92.94 157 VAL A N 1
ATOM 1272 C CA . VAL A 1 157 ? 3.514 -14.508 -32.594 1 92.94 157 VAL A CA 1
ATOM 1273 C C . VAL A 1 157 ? 2.375 -13.766 -31.906 1 92.94 157 VAL A C 1
ATOM 1275 O O . VAL A 1 157 ? 2.615 -12.875 -31.078 1 92.94 157 VAL A O 1
ATOM 1278 N N . PHE A 1 158 ? 1.198 -14.211 -32.188 1 92.81 158 PHE A N 1
ATOM 1279 C CA . PHE A 1 158 ? 0.013 -13.641 -31.547 1 92.81 158 PHE A CA 1
ATOM 1280 C C . PHE A 1 158 ? 0.062 -13.82 -30.031 1 92.81 158 PHE A C 1
ATOM 1282 O O . PHE A 1 158 ? -0.167 -12.875 -29.281 1 92.81 158 PHE A O 1
ATOM 1289 N N . GLY A 1 159 ? 0.378 -14.953 -29.656 1 93.56 159 GLY A N 1
ATOM 1290 C CA . GLY A 1 159 ? 0.414 -15.266 -28.234 1 93.56 159 GLY A CA 1
ATOM 1291 C C . GLY A 1 159 ? 1.494 -14.508 -27.484 1 93.56 159 GLY A C 1
ATOM 1292 O O . GLY A 1 159 ? 1.251 -13.984 -26.391 1 93.56 159 GLY A O 1
ATOM 1293 N N . ILE A 1 160 ? 2.604 -14.375 -28.062 1 93.19 160 ILE A N 1
ATOM 1294 C CA . ILE A 1 160 ? 3.717 -13.688 -27.422 1 93.19 160 ILE A CA 1
ATOM 1295 C C . ILE A 1 160 ? 3.408 -12.195 -27.328 1 93.19 160 ILE A C 1
ATOM 1297 O O . ILE A 1 160 ? 3.646 -11.57 -26.281 1 93.19 160 ILE A O 1
ATOM 1301 N N . LEU A 1 161 ? 2.848 -11.695 -28.297 1 89.62 161 LEU A N 1
ATOM 1302 C CA . LEU A 1 161 ? 2.508 -10.281 -28.281 1 89.62 161 LEU A CA 1
ATOM 1303 C C . LEU A 1 161 ? 1.422 -9.984 -27.25 1 89.62 161 LEU A C 1
ATOM 1305 O O . LEU A 1 161 ? 1.562 -9.062 -26.438 1 89.62 161 LEU A O 1
ATOM 1309 N N . LYS A 1 162 ? 0.414 -10.711 -27.266 1 90.38 162 LYS A N 1
ATOM 1310 C CA . LYS A 1 162 ? -0.688 -10.508 -26.328 1 90.38 162 LYS A CA 1
ATOM 1311 C C . LYS A 1 162 ? -0.226 -10.703 -24.891 1 90.38 162 LYS A C 1
ATOM 1313 O O . LYS A 1 162 ? -0.625 -9.953 -24 1 90.38 162 LYS A O 1
ATOM 1318 N N . PHE A 1 163 ? 0.599 -11.688 -24.734 1 92.56 163 PHE A N 1
ATOM 1319 C CA . PHE A 1 163 ? 1.102 -11.977 -23.406 1 92.56 163 PHE A CA 1
ATOM 1320 C C . PHE A 1 163 ? 2.07 -10.891 -22.938 1 92.56 163 PHE A C 1
ATOM 1322 O O . PHE A 1 163 ? 2.148 -10.578 -21.75 1 92.56 163 PHE A O 1
ATOM 1329 N N . SER A 1 164 ? 2.777 -10.32 -23.797 1 90.19 164 SER A N 1
ATOM 1330 C CA . SER A 1 164 ? 3.736 -9.273 -23.453 1 90.19 164 SER A CA 1
ATOM 1331 C C . SER A 1 164 ? 3.029 -7.988 -23.047 1 90.19 164 SER A C 1
ATOM 1333 O O . SER A 1 164 ? 3.549 -7.215 -22.234 1 90.19 164 SER A O 1
ATOM 1335 N N . ILE A 1 165 ? 1.794 -7.789 -23.422 1 88.88 165 ILE A N 1
ATOM 1336 C CA . ILE A 1 165 ? 1.039 -6.578 -23.125 1 88.88 165 ILE A CA 1
ATOM 1337 C C . ILE A 1 165 ? 0.596 -6.594 -21.672 1 88.88 165 ILE A C 1
ATOM 1339 O O . ILE A 1 165 ? 0.486 -5.543 -21.031 1 88.88 165 ILE A O 1
ATOM 1343 N N . LYS A 1 166 ? 0.48 -7.727 -21.109 1 90.25 166 LYS A N 1
ATOM 1344 C CA . LYS A 1 166 ? -0.018 -7.852 -19.734 1 90.25 166 LYS A CA 1
ATOM 1345 C C . LYS A 1 166 ? 0.978 -7.277 -18.734 1 90.25 166 LYS A C 1
ATOM 1347 O O . LYS A 1 166 ? 0.651 -6.355 -17.984 1 90.25 166 LYS A O 1
ATOM 1352 N N . PRO A 1 167 ? 2.227 -7.812 -18.719 1 91.06 167 PRO A N 1
ATOM 1353 C CA . PRO A 1 167 ? 3.166 -7.211 -17.781 1 91.06 167 PRO A CA 1
ATOM 1354 C C . PRO A 1 167 ? 3.453 -5.742 -18.078 1 91.06 167 PRO A C 1
ATOM 1356 O O . PRO A 1 167 ? 3.703 -4.953 -17.156 1 91.06 167 PRO A O 1
ATOM 1359 N N . TRP A 1 168 ? 3.305 -5.398 -19.297 1 88.19 168 TRP A N 1
ATOM 1360 C CA . TRP A 1 168 ? 3.523 -4.008 -19.672 1 88.19 168 TRP A CA 1
ATOM 1361 C C . TRP A 1 168 ? 2.426 -3.111 -19.109 1 88.19 168 TRP A C 1
ATOM 1363 O O . TRP A 1 168 ? 2.703 -2.02 -18.609 1 88.19 168 TRP A O 1
ATOM 1373 N N . THR A 1 169 ? 1.257 -3.525 -19.219 1 88.94 169 THR A N 1
ATOM 1374 C CA . THR A 1 169 ? 0.129 -2.762 -18.703 1 88.94 169 THR A CA 1
ATOM 1375 C C . THR A 1 169 ? 0.175 -2.697 -17.188 1 88.94 169 THR A C 1
ATOM 1377 O O . THR A 1 169 ? -0.126 -1.66 -16.594 1 88.94 169 THR A O 1
ATOM 1380 N N . LEU A 1 170 ? 0.549 -3.805 -16.594 1 91.94 170 LEU A N 1
ATOM 1381 C CA . LEU A 1 170 ? 0.652 -3.834 -15.141 1 91.94 170 LEU A CA 1
ATOM 1382 C C . LEU A 1 170 ? 1.729 -2.873 -14.656 1 91.94 170 LEU A C 1
ATOM 1384 O O . LEU A 1 170 ? 1.534 -2.168 -13.664 1 91.94 170 LEU A O 1
ATOM 1388 N N . ARG A 1 171 ? 2.785 -2.762 -15.359 1 89.19 171 ARG A N 1
ATOM 1389 C CA . ARG A 1 171 ? 3.871 -1.857 -14.992 1 89.19 171 ARG A CA 1
ATOM 1390 C C . ARG A 1 171 ? 3.43 -0.401 -15.102 1 89.19 171 ARG A C 1
ATOM 1392 O O . ARG A 1 171 ? 3.674 0.397 -14.195 1 89.19 171 ARG A O 1
ATOM 1399 N N . ARG A 1 172 ? 2.744 -0.132 -16.078 1 86.25 172 ARG A N 1
ATOM 1400 C CA . ARG A 1 172 ? 2.307 1.24 -16.312 1 86.25 172 ARG A CA 1
ATOM 1401 C C . ARG A 1 172 ? 1.263 1.666 -15.289 1 86.25 172 ARG A C 1
ATOM 1403 O O . ARG A 1 172 ? 1.148 2.85 -14.961 1 86.25 172 ARG A O 1
ATOM 1410 N N . ALA A 1 173 ? 0.535 0.701 -14.828 1 89.88 173 ALA A N 1
ATOM 1411 C CA . ALA A 1 173 ? -0.522 0.996 -13.867 1 89.88 173 ALA A CA 1
ATOM 1412 C C . ALA A 1 173 ? 0.002 0.91 -12.43 1 89.88 173 ALA A C 1
ATOM 1414 O O . ALA A 1 173 ? -0.751 1.109 -11.477 1 89.88 173 ALA A O 1
ATOM 1415 N N . SER A 1 174 ? 1.291 0.564 -12.289 1 89.25 174 SER A N 1
ATOM 1416 C CA . SER A 1 174 ? 1.88 0.546 -10.953 1 89.25 174 SER A CA 1
ATOM 1417 C C . SER A 1 174 ? 2.023 1.957 -10.391 1 89.25 174 SER A C 1
ATOM 1419 O O . SER A 1 174 ? 2.072 2.93 -11.148 1 89.25 174 SER A O 1
ATOM 1421 N N . TYR A 1 175 ? 2.033 2.104 -9.094 1 84.69 175 TYR A N 1
ATOM 1422 C CA . TYR A 1 175 ? 2.059 3.402 -8.43 1 84.69 175 TYR A CA 1
ATOM 1423 C C . TYR A 1 175 ? 3.322 4.176 -8.789 1 84.69 175 TYR A C 1
ATOM 1425 O O . TYR A 1 175 ? 3.264 5.371 -9.078 1 84.69 175 TYR A O 1
ATOM 1433 N N . SER A 1 176 ? 4.461 3.516 -8.781 1 78.12 176 SER A N 1
ATOM 1434 C CA . SER A 1 176 ? 5.738 4.176 -9.039 1 78.12 176 SER A CA 1
ATOM 1435 C C . SER A 1 176 ? 5.801 4.711 -10.469 1 78.12 176 SER A C 1
ATOM 1437 O O . SER A 1 176 ? 6.293 5.82 -10.695 1 78.12 176 SER A O 1
ATOM 1439 N N . GLN A 1 177 ? 5.195 3.957 -11.344 1 81.56 177 GLN A N 1
ATOM 1440 C CA . GLN A 1 177 ? 5.254 4.398 -12.734 1 81.56 177 GLN A CA 1
ATOM 1441 C C . GLN A 1 177 ? 4.219 5.484 -13.016 1 81.56 177 GLN A C 1
ATOM 1443 O O . GLN A 1 177 ? 4.438 6.359 -13.852 1 81.56 177 GLN A O 1
ATOM 1448 N N . MET A 1 178 ? 3.145 5.418 -12.398 1 82.12 178 MET A N 1
ATOM 1449 C CA . MET A 1 178 ? 2.15 6.48 -12.531 1 82.12 178 MET A CA 1
ATOM 1450 C C . MET A 1 178 ? 2.689 7.805 -12 1 82.12 178 MET A C 1
ATOM 1452 O O . MET A 1 178 ? 2.463 8.859 -12.602 1 82.12 178 MET A O 1
ATOM 1456 N N . LEU A 1 179 ? 3.41 7.66 -10.914 1 81.06 179 LEU A N 1
ATOM 1457 C CA . LEU A 1 179 ? 4.027 8.852 -10.336 1 81.06 179 LEU A CA 1
ATOM 1458 C C . LEU A 1 179 ? 5.066 9.438 -11.281 1 81.06 179 LEU A C 1
ATOM 1460 O O . LEU A 1 179 ? 5.125 10.656 -11.469 1 81.06 179 LEU A O 1
ATOM 1464 N N . ALA A 1 180 ? 5.762 8.625 -11.93 1 73.56 180 ALA A N 1
ATOM 1465 C CA . ALA A 1 180 ? 6.812 9.055 -12.844 1 73.56 180 ALA A CA 1
ATOM 1466 C C . ALA A 1 180 ? 6.223 9.656 -14.117 1 73.56 180 ALA A C 1
ATOM 1468 O O . ALA A 1 180 ? 6.812 10.555 -14.719 1 73.56 180 ALA A O 1
ATOM 1469 N N . SER A 1 181 ? 5.133 9.156 -14.516 1 71.75 181 SER A N 1
ATOM 1470 C CA . SER A 1 181 ? 4.527 9.617 -15.758 1 71.75 181 SER A CA 1
ATOM 1471 C C . SER A 1 181 ? 3.926 11.008 -15.602 1 71.75 181 SER A C 1
ATOM 1473 O O . SER A 1 181 ? 3.85 11.773 -16.562 1 71.75 181 SER A O 1
ATOM 1475 N N . THR A 1 182 ? 3.391 11.281 -14.523 1 64.19 182 THR A N 1
ATOM 1476 C CA . THR A 1 182 ? 2.828 12.609 -14.289 1 64.19 182 THR A CA 1
ATOM 1477 C C . THR A 1 182 ? 3.922 13.672 -14.312 1 64.19 182 THR A C 1
ATOM 1479 O O . THR A 1 182 ? 3.688 14.797 -14.758 1 64.19 182 THR A O 1
ATOM 1482 N N . ASP A 1 183 ? 5.117 13.266 -13.883 1 57.31 183 ASP A N 1
ATOM 1483 C CA . ASP A 1 183 ? 6.258 14.172 -13.766 1 57.31 183 ASP A CA 1
ATOM 1484 C C . ASP A 1 183 ? 6.832 14.508 -15.141 1 57.31 183 ASP A C 1
ATOM 1486 O O . ASP A 1 183 ? 7.293 15.633 -15.367 1 57.31 183 ASP A O 1
ATOM 1490 N N . VAL A 1 184 ? 6.906 13.484 -15.992 1 49.72 184 VAL A N 1
ATOM 1491 C CA . VAL A 1 184 ? 7.473 13.688 -17.328 1 49.72 184 VAL A CA 1
ATOM 1492 C C . VAL A 1 184 ? 6.688 14.781 -18.047 1 49.72 184 VAL A C 1
ATOM 1494 O O . VAL A 1 184 ? 7.273 15.602 -18.766 1 49.72 184 VAL A O 1
ATOM 1497 N N . SER A 1 185 ? 5.48 14.766 -17.797 1 45.41 185 SER A N 1
ATOM 1498 C CA . SER A 1 185 ? 4.723 15.844 -18.422 1 45.41 185 SER A CA 1
ATOM 1499 C C . SER A 1 185 ? 5.16 17.203 -17.906 1 45.41 185 SER A C 1
ATOM 1501 O O . SER A 1 185 ? 5.129 18.203 -18.641 1 45.41 185 SER A O 1
ATOM 1503 N N . LEU A 1 186 ? 5.664 17.156 -16.656 1 45.56 186 LEU A N 1
ATOM 1504 C CA . LEU A 1 186 ? 6.25 18.375 -16.094 1 45.56 186 LEU A CA 1
ATOM 1505 C C . LEU A 1 186 ? 7.598 18.672 -16.75 1 45.56 186 LEU A C 1
ATOM 1507 O O . LEU A 1 186 ? 7.914 19.844 -17.016 1 45.56 186 LEU A O 1
ATOM 1511 N N . GLY A 1 187 ? 8.477 17.562 -16.922 1 44.75 187 GLY A N 1
ATOM 1512 C CA . GLY A 1 187 ? 9.797 17.719 -17.516 1 44.75 187 GLY A CA 1
ATOM 1513 C C . GLY A 1 187 ? 9.742 18.078 -19 1 44.75 187 GLY A C 1
ATOM 1514 O O . GLY A 1 187 ? 10.398 19.016 -19.438 1 44.75 187 GLY A O 1
ATOM 1515 N N . LYS A 1 188 ? 9.125 17.156 -19.766 1 44.25 188 LYS A N 1
ATOM 1516 C CA . LYS A 1 188 ? 9.062 17.469 -21.188 1 44.25 188 LYS A CA 1
ATOM 1517 C C . LYS A 1 188 ? 8.297 18.766 -21.438 1 44.25 188 LYS A C 1
ATOM 1519 O O . LYS A 1 188 ? 8.648 19.547 -22.328 1 44.25 188 LYS A O 1
ATOM 1524 N N . GLY A 1 189 ? 7.164 18.891 -20.797 1 42.88 189 GLY A N 1
ATOM 1525 C CA . GLY A 1 189 ? 6.461 20.156 -20.859 1 42.88 189 GLY A CA 1
ATOM 1526 C C . GLY A 1 189 ? 7.223 21.312 -20.234 1 42.88 189 GLY A C 1
ATOM 1527 O O . GLY A 1 189 ? 6.902 22.469 -20.453 1 42.88 189 GLY A O 1
ATOM 1528 N N . GLY A 1 190 ? 7.938 21.078 -19.297 1 41.44 190 GLY A N 1
ATOM 1529 C CA . GLY A 1 190 ? 8.758 22.141 -18.719 1 41.44 190 GLY A CA 1
ATOM 1530 C C . GLY A 1 190 ? 9.734 22.75 -19.703 1 41.44 190 GLY A C 1
ATOM 1531 O O . GLY A 1 190 ? 10.172 23.891 -19.547 1 41.44 190 GLY A O 1
ATOM 1532 N N . ARG A 1 191 ? 10.492 21.906 -20.453 1 43.81 191 ARG A N 1
ATOM 1533 C CA . ARG A 1 191 ? 11.25 22.625 -21.469 1 43.81 191 ARG A CA 1
ATOM 1534 C C . ARG A 1 191 ? 10.391 23.656 -22.188 1 43.81 191 ARG A C 1
ATOM 1536 O O . ARG A 1 191 ? 10.844 24.766 -22.469 1 43.81 191 ARG A O 1
ATOM 1543 N N . LYS A 1 192 ? 9.336 23.219 -22.734 1 37.62 192 LYS A N 1
ATOM 1544 C CA . LYS A 1 192 ? 8.516 24.203 -23.453 1 37.62 192 LYS A CA 1
ATOM 1545 C C . LYS A 1 192 ? 7.801 25.125 -22.469 1 37.62 192 LYS A C 1
ATOM 1547 O O . LYS A 1 192 ? 7.543 26.297 -22.781 1 37.62 192 LYS A O 1
ATOM 1552 N N . ARG A 1 193 ? 7.27 24.703 -21.391 1 36.81 193 ARG A N 1
ATOM 1553 C CA . ARG A 1 193 ? 6.59 25.578 -20.453 1 36.81 193 ARG A CA 1
ATOM 1554 C C . ARG A 1 193 ? 7.598 26.375 -19.625 1 36.81 193 ARG A C 1
ATOM 1556 O O . ARG A 1 193 ? 7.211 27.219 -18.812 1 36.81 193 ARG A O 1
ATOM 1563 N N . GLY A 1 194 ? 8.703 26.109 -19.297 1 35.81 194 GLY A N 1
ATOM 1564 C CA . GLY A 1 194 ? 9.555 27.156 -18.766 1 35.81 194 GLY A CA 1
ATOM 1565 C C . GLY A 1 194 ? 9.422 28.469 -19.516 1 35.81 194 GLY A C 1
ATOM 1566 O O . GLY A 1 194 ? 9.68 29.547 -18.953 1 35.81 194 GLY A O 1
ATOM 1567 N N . ARG A 1 195 ? 9.531 28.562 -20.812 1 34.84 195 ARG A N 1
ATOM 1568 C CA . ARG A 1 195 ? 9.305 29.859 -21.438 1 34.84 195 ARG A CA 1
ATOM 1569 C C . ARG A 1 195 ? 7.836 30.266 -21.312 1 34.84 195 ARG A C 1
ATOM 1571 O O . ARG A 1 195 ? 7.527 31.438 -21.078 1 34.84 195 ARG A O 1
ATOM 1578 N N . GLY A 1 196 ? 6.883 29.578 -21.766 1 33.28 196 GLY A N 1
ATOM 1579 C CA . GLY A 1 196 ? 5.516 30.062 -21.891 1 33.28 196 GLY A CA 1
ATOM 1580 C C . GLY A 1 196 ? 4.68 29.828 -20.641 1 33.28 196 GLY A C 1
ATOM 1581 O O . GLY A 1 196 ? 3.742 30.578 -20.375 1 33.28 196 GLY A O 1
ATOM 1582 N N . ASN A 1 197 ? 4.492 28.625 -20.016 1 35.25 197 ASN A N 1
ATOM 1583 C CA . ASN A 1 197 ? 3.449 28.406 -19.016 1 35.25 197 ASN A CA 1
ATOM 1584 C C . ASN A 1 197 ? 3.941 28.734 -17.609 1 35.25 197 ASN A C 1
ATOM 1586 O O . ASN A 1 197 ? 3.471 28.156 -16.625 1 35.25 197 ASN A O 1
ATOM 1590 N N . LYS A 1 198 ? 4.934 29.266 -17.328 1 43.69 198 LYS A N 1
ATOM 1591 C CA . LYS A 1 198 ? 5.391 30 -16.156 1 43.69 198 LYS A CA 1
ATOM 1592 C C . LYS A 1 198 ? 4.254 30.797 -15.531 1 43.69 198 LYS A C 1
ATOM 1594 O O . LYS A 1 198 ? 4.234 31.031 -14.32 1 43.69 198 LYS A O 1
ATOM 1599 N N . GLU A 1 199 ? 3.516 31.266 -16.375 1 39.34 199 GLU A N 1
ATOM 1600 C CA . GLU A 1 199 ? 2.426 32.156 -15.984 1 39.34 199 GLU A CA 1
ATOM 1601 C C . GLU A 1 199 ? 1.37 31.406 -15.18 1 39.34 199 GLU A C 1
ATOM 1603 O O . GLU A 1 199 ? 0.8 31.953 -14.227 1 39.34 199 GLU A O 1
ATOM 1608 N N . GLU A 1 200 ? 0.982 30.266 -15.656 1 42.47 200 GLU A N 1
ATOM 1609 C CA . GLU A 1 200 ? -0.129 29.547 -15.031 1 42.47 200 GLU A CA 1
ATOM 1610 C C . GLU A 1 200 ? 0.293 28.922 -13.711 1 42.47 200 GLU A C 1
ATOM 1612 O O . GLU A 1 200 ? -0.515 28.797 -12.781 1 42.47 200 GLU A O 1
ATOM 1617 N N . ASP A 1 201 ? 1.579 28.484 -13.562 1 52.12 201 ASP A N 1
ATOM 1618 C CA . ASP A 1 201 ? 2.195 27.891 -12.375 1 52.12 201 ASP A CA 1
ATOM 1619 C C . ASP A 1 201 ? 2.457 28.953 -11.305 1 52.12 201 ASP A C 1
ATOM 1621 O O . ASP A 1 201 ? 2.541 28.641 -10.117 1 52.12 201 ASP A O 1
ATOM 1625 N N . ALA A 1 202 ? 2.453 30.219 -11.773 1 60.06 202 ALA A N 1
ATOM 1626 C CA . ALA A 1 202 ? 3.004 31.25 -10.906 1 60.06 202 ALA A CA 1
ATOM 1627 C C . ALA A 1 202 ? 1.898 31.969 -10.125 1 60.06 202 ALA A C 1
ATOM 1629 O O . ALA A 1 202 ? 2.113 33.062 -9.578 1 60.06 202 ALA A O 1
ATOM 1630 N N . LEU A 1 203 ? 0.667 31.281 -10.203 1 76.5 203 LEU A N 1
ATOM 1631 C CA . LEU A 1 203 ? -0.348 32 -9.445 1 76.5 203 LEU A CA 1
ATOM 1632 C C . LEU A 1 203 ? -0.11 31.859 -7.945 1 76.5 203 LEU A C 1
ATOM 1634 O O . LEU A 1 203 ? 0.107 30.75 -7.445 1 76.5 203 LEU A O 1
ATOM 1638 N N . SER A 1 204 ? -0.068 33 -7.375 1 80.19 204 SER A N 1
ATOM 1639 C CA . SER A 1 204 ? 0.016 32.969 -5.918 1 80.19 204 SER A CA 1
ATOM 1640 C C . SER A 1 204 ? -1.284 32.469 -5.301 1 80.19 204 SER A C 1
ATOM 1642 O O . SER A 1 204 ? -2.322 32.438 -5.965 1 80.19 204 SER A O 1
ATOM 1644 N N . LEU A 1 205 ? -1.286 32 -4.168 1 85.5 205 LEU A N 1
ATOM 1645 C CA . LEU A 1 205 ? -2.465 31.484 -3.473 1 85.5 205 LEU A CA 1
ATOM 1646 C C . LEU A 1 205 ? -3.533 32.562 -3.359 1 85.5 205 LEU A C 1
ATOM 1648 O O . LEU A 1 205 ? -4.723 32.281 -3.529 1 85.5 205 LEU A O 1
ATOM 1652 N N . ASP A 1 206 ? -3.107 33.781 -3.139 1 85.19 206 ASP A N 1
ATOM 1653 C CA . ASP A 1 206 ? -4.051 34.906 -3 1 85.19 206 ASP A CA 1
ATOM 1654 C C . ASP A 1 206 ? -4.766 35.188 -4.32 1 85.19 206 ASP A C 1
ATOM 1656 O O . ASP A 1 206 ? -5.973 35.438 -4.34 1 85.19 206 ASP A O 1
ATOM 1660 N N . GLU A 1 207 ? -4.039 35.062 -5.352 1 88.69 207 GLU A N 1
ATOM 1661 C CA . GLU A 1 207 ? -4.625 35.281 -6.672 1 88.69 207 GLU A CA 1
ATOM 1662 C C . GLU A 1 207 ? -5.574 34.156 -7.035 1 88.69 207 GLU A C 1
ATOM 1664 O O . GLU A 1 207 ? -6.625 34.375 -7.633 1 88.69 207 GLU A O 1
ATOM 1669 N N . TYR A 1 208 ? -5.156 33.062 -6.668 1 90.31 208 TYR A N 1
ATOM 1670 C CA . TYR A 1 208 ? -5.992 31.891 -6.938 1 90.31 208 TYR A CA 1
ATOM 1671 C C . TYR A 1 208 ? -7.336 32 -6.223 1 90.31 208 TYR A C 1
ATOM 1673 O O . TYR A 1 208 ? -8.391 31.781 -6.824 1 90.31 208 TYR A O 1
ATOM 1681 N N . VAL A 1 209 ? -7.305 32.344 -4.977 1 92.5 209 VAL A N 1
ATOM 1682 C CA . VAL A 1 209 ? -8.523 32.438 -4.172 1 92.5 209 VAL A CA 1
ATOM 1683 C C . VAL A 1 209 ? -9.453 33.5 -4.742 1 92.5 209 VAL A C 1
ATOM 1685 O O . VAL A 1 209 ? -10.672 33.281 -4.82 1 92.5 209 VAL A O 1
ATOM 1688 N N . THR A 1 210 ? -8.914 34.562 -5.16 1 91.94 210 THR A N 1
ATOM 1689 C CA . THR A 1 210 ? -9.719 35.625 -5.723 1 91.94 210 THR A CA 1
ATOM 1690 C C . THR A 1 210 ? -10.375 35.188 -7.031 1 91.94 210 THR A C 1
ATOM 1692 O O . THR A 1 210 ? -11.578 35.406 -7.227 1 91.94 210 THR A O 1
ATOM 1695 N N . GLN A 1 211 ? -9.617 34.562 -7.816 1 91.19 211 GLN A N 1
ATOM 1696 C CA . GLN A 1 211 ? -10.141 34.125 -9.109 1 91.19 211 GLN A CA 1
ATOM 1697 C C . GLN A 1 211 ? -11.125 32.969 -8.953 1 91.19 211 GLN A C 1
ATOM 1699 O O . GLN A 1 211 ? -12.117 32.906 -9.688 1 91.19 211 GLN A O 1
ATOM 1704 N N . ALA A 1 212 ? -10.789 32.094 -8.109 1 92.88 212 ALA A N 1
ATOM 1705 C CA . ALA A 1 212 ? -11.68 30.984 -7.859 1 92.88 212 ALA A CA 1
ATOM 1706 C C . ALA A 1 212 ? -13.023 31.453 -7.312 1 92.88 212 ALA A C 1
ATOM 1708 O O . ALA A 1 212 ? -14.078 30.938 -7.703 1 92.88 212 ALA A O 1
ATOM 1709 N N . LYS A 1 213 ? -12.961 32.375 -6.414 1 92.06 213 LYS A N 1
ATOM 1710 C CA . LYS A 1 213 ? -14.18 32.938 -5.852 1 92.06 213 LYS A CA 1
ATOM 1711 C C . LYS A 1 213 ? -15.023 33.625 -6.934 1 92.06 213 LYS A C 1
ATOM 1713 O O . LYS A 1 213 ? -16.25 33.5 -6.938 1 92.06 213 LYS A O 1
ATOM 1718 N N . GLU A 1 214 ? -14.414 34.281 -7.801 1 89.5 214 GLU A N 1
ATOM 1719 C CA . GLU A 1 214 ? -15.109 34.906 -8.906 1 89.5 214 GLU A CA 1
ATOM 1720 C C . GLU A 1 214 ? -15.758 33.906 -9.828 1 89.5 214 GLU A C 1
ATOM 1722 O O . GLU A 1 214 ? -16.875 34.094 -10.305 1 89.5 214 GLU A O 1
ATOM 1727 N N . THR A 1 215 ? -15.016 32.875 -10.039 1 87 215 THR A N 1
ATOM 1728 C CA . THR A 1 215 ? -15.547 31.828 -10.898 1 87 215 THR A CA 1
ATOM 1729 C C . THR A 1 215 ? -16.781 31.188 -10.266 1 87 215 THR A C 1
ATOM 1731 O O . THR A 1 215 ? -17.734 30.828 -10.961 1 87 215 THR A O 1
ATOM 1734 N N . MET A 1 216 ? -16.781 31.078 -8.969 1 86.38 216 MET A N 1
ATOM 1735 C CA . MET A 1 216 ? -17.875 30.438 -8.258 1 86.38 216 MET A CA 1
ATOM 1736 C C . MET A 1 216 ? -19.078 31.391 -8.156 1 86.38 216 MET A C 1
ATOM 1738 O O . MET A 1 216 ? -20.219 30.938 -8.133 1 86.38 216 MET A O 1
ATOM 1742 N N . ARG A 1 217 ? -18.891 32.688 -8.086 1 78.25 217 ARG A N 1
ATOM 1743 C CA . ARG A 1 217 ? -19.953 33.688 -8.008 1 78.25 217 ARG A CA 1
ATOM 1744 C C . ARG A 1 217 ? -20.656 33.844 -9.352 1 78.25 217 ARG A C 1
ATOM 1746 O O . ARG A 1 217 ? -21.875 34 -9.406 1 78.25 217 ARG A O 1
ATOM 1753 N N . CYS A 1 218 ? -19.875 34.031 -10.43 1 60.72 218 CYS A N 1
ATOM 1754 C CA . CYS A 1 218 ? -20.438 34.219 -11.766 1 60.72 218 CYS A CA 1
ATOM 1755 C C . CYS A 1 218 ? -21.422 33.125 -12.117 1 60.72 218 CYS A C 1
ATOM 1757 O O . CYS A 1 218 ? -22.344 33.344 -12.906 1 60.72 218 CYS A O 1
ATOM 1759 N N . ASP A 1 219 ? -21.328 32.125 -11.672 1 57.53 219 ASP A N 1
ATOM 1760 C CA . ASP A 1 219 ? -22.25 31.031 -11.961 1 57.53 219 ASP A CA 1
ATOM 1761 C C . ASP A 1 219 ? -23.656 31.344 -11.453 1 57.53 219 ASP A C 1
ATOM 1763 O O . ASP A 1 219 ? -24.641 30.906 -12.031 1 57.53 219 ASP A O 1
ATOM 1767 N N . GLN A 1 220 ? -23.844 32.312 -10.383 1 52.25 220 GLN A N 1
ATOM 1768 C CA . GLN A 1 220 ? -25.188 32.656 -9.906 1 52.25 220 GLN A CA 1
ATOM 1769 C C . GLN A 1 220 ? -25.781 33.844 -10.664 1 52.25 220 GLN A C 1
ATOM 1771 O O . GLN A 1 220 ? -26.984 33.906 -10.891 1 52.25 220 GLN A O 1
ATOM 1776 N N . GLU A 1 221 ? -25.016 35.094 -10.93 1 47.16 221 GLU A N 1
ATOM 1777 C CA . GLU A 1 221 ? -25.594 36.281 -11.523 1 47.16 221 GLU A CA 1
ATOM 1778 C C . GLU A 1 221 ? -25.859 36.094 -13.016 1 47.16 221 GLU A C 1
ATOM 1780 O O . GLU A 1 221 ? -26.484 36.938 -13.656 1 47.16 221 GLU A O 1
ATOM 1785 N N . ALA A 1 222 ? -25.25 35.469 -13.758 1 42.69 222 ALA A N 1
ATOM 1786 C CA . ALA A 1 222 ? -25.438 35.406 -15.203 1 42.69 222 ALA A CA 1
ATOM 1787 C C . ALA A 1 222 ? -26.875 34.969 -15.547 1 42.69 222 ALA A C 1
ATOM 1789 O O . ALA A 1 222 ? -27.094 33.875 -16.062 1 42.69 222 ALA A O 1
ATOM 1790 N N . ASP A 1 223 ? -27.875 35.438 -14.891 1 37.41 223 ASP A N 1
ATOM 1791 C CA . ASP A 1 223 ? -29.078 35.5 -15.695 1 37.41 223 ASP A CA 1
ATOM 1792 C C . ASP A 1 223 ? -28.828 36.25 -17 1 37.41 223 ASP A C 1
ATOM 1794 O O . ASP A 1 223 ? -29.719 36.344 -17.859 1 37.41 223 ASP A O 1
ATOM 1798 N N . GLU A 1 224 ? -28.172 37.531 -17.062 1 33.53 224 GLU A N 1
ATOM 1799 C CA . GLU A 1 224 ? -28.156 38.281 -18.312 1 33.53 224 GLU A CA 1
ATOM 1800 C C . GLU A 1 224 ? -27.188 37.625 -19.312 1 33.53 224 GLU A C 1
ATOM 1802 O O . GLU A 1 224 ? -26.078 37.25 -18.953 1 33.53 224 GLU A O 1
ATOM 1807 N N . PRO A 1 225 ? -27.688 37.344 -20.656 1 36.22 225 PRO A N 1
ATOM 1808 C CA . PRO A 1 225 ? -27.031 36.781 -21.844 1 36.22 225 PRO A CA 1
ATOM 1809 C C . PRO A 1 225 ? -25.703 37.469 -22.172 1 36.22 225 PRO A C 1
ATOM 1811 O O . PRO A 1 225 ? -25.281 37.438 -23.328 1 36.22 225 PRO A O 1
ATOM 1814 N N . THR A 1 226 ? -25.172 38.375 -21.438 1 31.28 226 THR A N 1
ATOM 1815 C CA . THR A 1 226 ? -24.234 39.219 -22.172 1 31.28 226 THR A CA 1
ATOM 1816 C C . THR A 1 226 ? -23.375 38.375 -23.109 1 31.28 226 THR A C 1
ATOM 1818 O O . THR A 1 226 ? -23.359 37.156 -23 1 31.28 226 THR A O 1
ATOM 1821 N N . VAL A 1 227 ? -22.094 39.188 -23.531 1 29.2 227 VAL A N 1
ATOM 1822 C CA . VAL A 1 227 ? -21.234 39.031 -24.703 1 29.2 227 VAL A CA 1
ATOM 1823 C C . VAL A 1 227 ? -20.656 37.625 -24.734 1 29.2 227 VAL A C 1
ATOM 1825 O O . VAL A 1 227 ? -20 37.188 -23.781 1 29.2 227 VAL A O 1
ATOM 1828 N N . LYS A 1 228 ? -21.203 36.812 -25.594 1 30.25 228 LYS A N 1
ATOM 1829 C CA . LYS A 1 228 ? -20.688 35.688 -26.391 1 30.25 228 LYS A CA 1
ATOM 1830 C C . LYS A 1 228 ? -19.25 35.938 -26.828 1 30.25 228 LYS A C 1
ATOM 1832 O O . LYS A 1 228 ? -19.016 36.438 -27.938 1 30.25 228 LYS A O 1
ATOM 1837 N N . ASP A 1 229 ? -18.438 36.719 -26.156 1 28.3 229 ASP A N 1
ATOM 1838 C CA . ASP A 1 229 ? -17.156 36.656 -26.859 1 28.3 229 ASP A CA 1
ATOM 1839 C C . ASP A 1 229 ? -16.828 35.219 -27.281 1 28.3 229 ASP A C 1
ATOM 1841 O O . ASP A 1 229 ? -16.891 34.312 -26.469 1 28.3 229 ASP A O 1
ATOM 1845 N N . LYS A 1 230 ? -17.109 34.969 -28.625 1 28.2 230 LYS A N 1
ATOM 1846 C CA . LYS A 1 230 ? -16.75 33.969 -29.641 1 28.2 230 LYS A CA 1
ATOM 1847 C C . LYS A 1 230 ? -15.375 33.375 -29.344 1 28.2 230 LYS A C 1
ATOM 1849 O O . LYS A 1 230 ? -14.609 33.094 -30.266 1 28.2 230 LYS A O 1
ATOM 1854 N N . ALA A 1 231 ? -14.633 33.906 -28.516 1 29.12 231 ALA A N 1
ATOM 1855 C CA . ALA A 1 231 ? -13.469 33.031 -28.672 1 29.12 231 ALA A CA 1
ATOM 1856 C C . ALA A 1 231 ? -13.898 31.609 -28.938 1 29.12 231 ALA A C 1
ATOM 1858 O O . ALA A 1 231 ? -15.016 31.203 -28.578 1 29.12 231 ALA A O 1
ATOM 1859 N N . ALA A 1 232 ? -13.062 30.891 -29.766 1 27.16 232 ALA A N 1
ATOM 1860 C CA . ALA A 1 232 ? -13.141 29.656 -30.531 1 27.16 232 ALA A CA 1
ATOM 1861 C C . ALA A 1 232 ? -13.883 28.578 -29.75 1 27.16 232 ALA A C 1
ATOM 1863 O O . ALA A 1 232 ? -13.453 28.156 -28.672 1 27.16 232 ALA A O 1
ATOM 1864 N N . THR A 1 233 ? -15.141 28.578 -29.828 1 28.75 233 THR A N 1
ATOM 1865 C CA . THR A 1 233 ? -16.016 27.422 -29.703 1 28.75 233 THR A CA 1
ATOM 1866 C C . THR A 1 233 ? -15.336 26.156 -30.234 1 28.75 233 THR A C 1
ATOM 1868 O O . THR A 1 233 ? -15.422 25.859 -31.422 1 28.75 233 THR A O 1
ATOM 1871 N N . ARG A 1 234 ? -14.047 26.094 -30.344 1 27.61 234 ARG A N 1
ATOM 1872 C CA . ARG A 1 234 ? -13.664 24.766 -30.812 1 27.61 234 ARG A CA 1
ATOM 1873 C C . ARG A 1 234 ? -14.641 23.703 -30.312 1 27.61 234 ARG A C 1
ATOM 1875 O O . ARG A 1 234 ? -14.75 23.484 -29.094 1 27.61 234 ARG A O 1
ATOM 1882 N N . SER A 1 235 ? -15.852 23.547 -30.844 1 28.25 235 SER A N 1
ATOM 1883 C CA . SER A 1 235 ? -16.938 22.578 -30.922 1 28.25 235 SER A CA 1
ATOM 1884 C C . SER A 1 235 ? -16.438 21.156 -30.672 1 28.25 235 SER A C 1
ATOM 1886 O O . SER A 1 235 ? -17.219 20.203 -30.688 1 28.25 235 SER A O 1
ATOM 1888 N N . ASP A 1 236 ? -15.391 20.891 -31.484 1 29.36 236 ASP A N 1
ATOM 1889 C CA . ASP A 1 236 ? -15.234 19.469 -31.719 1 29.36 236 ASP A CA 1
ATOM 1890 C C . ASP A 1 236 ? -15.477 18.656 -30.453 1 29.36 236 ASP A C 1
ATOM 1892 O O . ASP A 1 236 ? -15.008 19.031 -29.375 1 29.36 236 ASP A O 1
ATOM 1896 N N . GLY A 1 237 ? -16.578 18.047 -30.406 1 30.17 237 GLY A N 1
ATOM 1897 C CA . GLY A 1 237 ? -17.156 17.047 -29.516 1 30.17 237 GLY A CA 1
ATOM 1898 C C . GLY A 1 237 ? -16.109 16.266 -28.734 1 30.17 237 GLY A C 1
ATOM 1899 O O . GLY A 1 237 ? -16.438 15.266 -28.094 1 30.17 237 GLY A O 1
ATOM 1900 N N . ASP A 1 238 ? -15.109 16.016 -29.531 1 30.55 238 ASP A N 1
ATOM 1901 C CA . ASP A 1 238 ? -14.25 15.062 -28.828 1 30.55 238 ASP A CA 1
ATOM 1902 C C . ASP A 1 238 ? -13.984 15.516 -27.391 1 30.55 238 ASP A C 1
ATOM 1904 O O . ASP A 1 238 ? -13.531 16.641 -27.172 1 30.55 238 ASP A O 1
ATOM 1908 N N . PRO A 1 239 ? -15.031 15.094 -26.547 1 34.53 239 PRO A N 1
ATOM 1909 C CA . PRO A 1 239 ? -14.625 15.453 -25.188 1 34.53 239 PRO A CA 1
ATOM 1910 C C . PRO A 1 239 ? -13.117 15.688 -25.062 1 34.53 239 PRO A C 1
ATOM 1912 O O . PRO A 1 239 ? -12.32 14.812 -25.422 1 34.53 239 PRO A O 1
ATOM 1915 N N . GLY A 1 240 ? -12.617 16.766 -25.547 1 33.72 240 GLY A N 1
ATOM 1916 C CA . GLY A 1 240 ? -11.211 17.031 -25.281 1 33.72 240 GLY A CA 1
ATOM 1917 C C . GLY A 1 240 ? -10.664 16.266 -24.094 1 33.72 240 GLY A C 1
ATOM 1918 O O . GLY A 1 240 ? -11.43 15.797 -23.25 1 33.72 240 GLY A O 1
ATOM 1919 N N . PRO A 1 241 ? -9.516 15.656 -24.312 1 36.62 241 PRO A N 1
ATOM 1920 C CA . PRO A 1 241 ? -8.969 14.891 -23.188 1 36.62 241 PRO A CA 1
ATOM 1921 C C . PRO A 1 241 ? -9.367 15.469 -21.828 1 36.62 241 PRO A C 1
ATOM 1923 O O . PRO A 1 241 ? -9.477 16.688 -21.688 1 36.62 241 PRO A O 1
ATOM 1926 N N . LEU A 1 242 ? -10.383 14.938 -21.109 1 42.38 242 LEU A N 1
ATOM 1927 C CA . LEU A 1 242 ? -10.57 15.273 -19.703 1 42.38 242 LEU A CA 1
ATOM 1928 C C . LEU A 1 242 ? -9.367 16.047 -19.156 1 42.38 242 LEU A C 1
ATOM 1930 O O . LEU A 1 242 ? -8.273 15.484 -19.047 1 42.38 242 LEU A O 1
ATOM 1934 N N . SER A 1 243 ? -9.203 17.188 -19.516 1 48.28 243 SER A N 1
ATOM 1935 C CA . SER A 1 243 ? -8.133 18.094 -19.094 1 48.28 243 SER A CA 1
ATOM 1936 C C . SER A 1 243 ? -7.781 17.875 -17.625 1 48.28 243 SER A C 1
ATOM 1938 O O . SER A 1 243 ? -6.766 18.375 -17.141 1 48.28 243 SER A O 1
ATOM 1940 N N . ILE A 1 244 ? -8.875 17.531 -16.844 1 48.53 244 ILE A N 1
ATOM 1941 C CA . ILE A 1 244 ? -8.453 17.234 -15.477 1 48.53 244 ILE A CA 1
ATOM 1942 C C . ILE A 1 244 ? -7.523 16.031 -15.461 1 48.53 244 ILE A C 1
ATOM 1944 O O . ILE A 1 244 ? -7.93 14.922 -15.82 1 48.53 244 ILE A O 1
ATOM 1948 N N . ASN A 1 245 ? -6.363 16.281 -15.656 1 60.41 245 ASN A N 1
ATOM 1949 C CA . ASN A 1 245 ? -5.465 15.141 -15.484 1 60.41 245 ASN A CA 1
ATOM 1950 C C . ASN A 1 245 ? -5.719 14.422 -14.164 1 60.41 245 ASN A C 1
ATOM 1952 O O . ASN A 1 245 ? -5.027 14.672 -13.172 1 60.41 245 ASN A O 1
ATOM 1956 N N . SER A 1 246 ? -6.859 13.766 -14.133 1 68.25 246 SER A N 1
ATOM 1957 C CA . SER A 1 246 ? -7.371 13.078 -12.945 1 68.25 246 SER A CA 1
ATOM 1958 C C . SER A 1 246 ? -6.324 12.141 -12.352 1 68.25 246 SER A C 1
ATOM 1960 O O . SER A 1 246 ? -6.355 11.844 -11.156 1 68.25 246 SER A O 1
ATOM 1962 N N . ILE A 1 247 ? -5.324 11.797 -13.156 1 77.56 247 ILE A N 1
ATOM 1963 C CA . ILE A 1 247 ? -4.348 10.836 -12.648 1 77.56 247 ILE A CA 1
ATOM 1964 C C . ILE A 1 247 ? -3.48 11.508 -11.578 1 77.56 247 ILE A C 1
ATOM 1966 O O . ILE A 1 247 ? -3.041 10.852 -10.633 1 77.56 247 ILE A O 1
ATOM 1970 N N . ASP A 1 248 ? -3.465 12.742 -11.664 1 80.25 248 ASP A N 1
ATOM 1971 C CA . ASP A 1 248 ? -2.627 13.484 -10.727 1 80.25 248 ASP A CA 1
ATOM 1972 C C . ASP A 1 248 ? -3.213 13.453 -9.312 1 80.25 248 ASP A C 1
ATOM 1974 O O . ASP A 1 248 ? -2.475 13.383 -8.328 1 80.25 248 ASP A O 1
ATOM 1978 N N . TYR A 1 249 ? -4.512 13.43 -9.359 1 84.81 249 TYR A N 1
ATOM 1979 C CA . TYR A 1 249 ? -5.152 13.406 -8.047 1 84.81 249 TYR A CA 1
ATOM 1980 C C . TYR A 1 249 ? -4.977 12.047 -7.383 1 84.81 249 TYR A C 1
ATOM 1982 O O . TYR A 1 249 ? -4.781 11.961 -6.168 1 84.81 249 TYR A O 1
ATOM 1990 N N . PHE A 1 250 ? -4.941 11.039 -8.188 1 87.44 250 PHE A N 1
ATOM 1991 C CA . PHE A 1 250 ? -4.91 9.688 -7.633 1 87.44 250 PHE A CA 1
ATOM 1992 C C . PHE A 1 250 ? -3.498 9.312 -7.199 1 87.44 250 PHE A C 1
ATOM 1994 O O . PHE A 1 250 ? -3.311 8.391 -6.41 1 87.44 250 PHE A O 1
ATOM 2001 N N . VAL A 1 251 ? -2.5 10.086 -7.688 1 84.56 251 VAL A N 1
ATOM 2002 C CA . VAL A 1 251 ? -1.125 9.852 -7.258 1 84.56 251 VAL A CA 1
ATOM 2003 C C . VAL A 1 251 ? -0.715 10.906 -6.234 1 84.56 251 VAL A C 1
ATOM 2005 O O . VAL A 1 251 ? 0.464 11.031 -5.895 1 84.56 251 VAL A O 1
ATOM 2008 N N . ASP A 1 252 ? -1.63 11.656 -5.742 1 83.12 252 ASP A N 1
ATOM 2009 C CA . ASP A 1 252 ? -1.436 12.672 -4.711 1 83.12 252 ASP A CA 1
ATOM 2010 C C . ASP A 1 252 ? -0.475 13.758 -5.184 1 83.12 252 ASP A C 1
ATOM 2012 O O . ASP A 1 252 ? 0.434 14.156 -4.453 1 83.12 252 ASP A O 1
ATOM 2016 N N . MET A 1 253 ? -0.651 14.164 -6.391 1 80.25 253 MET A N 1
ATOM 2017 C CA . MET A 1 253 ? 0.165 15.266 -6.891 1 80.25 253 MET A CA 1
ATOM 2018 C C . MET A 1 253 ? -0.553 16.594 -6.715 1 80.25 253 MET A C 1
ATOM 2020 O O . MET A 1 253 ? -1.768 16.688 -6.902 1 80.25 253 MET A O 1
ATOM 2024 N N . SER A 1 254 ? 0.248 17.516 -6.18 1 73.25 254 SER A N 1
ATOM 2025 C CA . SER A 1 254 ? -0.335 18.844 -6.051 1 73.25 254 SER A CA 1
ATOM 2026 C C . SER A 1 254 ? -0.32 19.594 -7.383 1 73.25 254 SER A C 1
ATOM 2028 O O . SER A 1 254 ? 0.713 19.656 -8.055 1 73.25 254 SER A O 1
ATOM 2030 N N . ALA A 1 255 ? -1.418 19.922 -7.875 1 70.06 255 ALA A N 1
ATOM 2031 C CA . ALA A 1 255 ? -1.489 20.703 -9.102 1 70.06 255 ALA A CA 1
ATOM 2032 C C . ALA A 1 255 ? -1.141 22.172 -8.836 1 70.06 255 ALA A C 1
ATOM 2034 O O . ALA A 1 255 ? -1.461 22.703 -7.77 1 70.06 255 ALA A O 1
ATOM 2035 N N . PRO A 1 256 ? -0.378 22.672 -9.758 1 75.75 256 PRO A N 1
ATOM 2036 C CA . PRO A 1 256 ? -0.209 24.109 -9.625 1 75.75 256 PRO A CA 1
ATOM 2037 C C . PRO A 1 256 ? -1.54 24.859 -9.578 1 75.75 256 PRO A C 1
ATOM 2039 O O . PRO A 1 256 ? -2.559 24.344 -10.047 1 75.75 256 PRO A O 1
ATOM 2042 N N . TYR A 1 257 ? -1.569 26.016 -9 1 83.12 257 TYR A N 1
ATOM 2043 C CA . TYR A 1 257 ? -2.809 26.766 -8.797 1 83.12 257 TYR A CA 1
ATOM 2044 C C . TYR A 1 257 ? -3.459 27.109 -10.133 1 83.12 257 TYR A C 1
ATOM 2046 O O . TYR A 1 257 ? -4.688 27.172 -10.234 1 83.12 257 TYR A O 1
ATOM 2054 N N . GLY A 1 258 ? -2.592 27.281 -11.141 1 78.25 258 GLY A N 1
ATOM 2055 C CA . GLY A 1 258 ? -3.156 27.516 -12.461 1 78.25 258 GLY A CA 1
ATOM 2056 C C . GLY A 1 258 ? -3.92 26.328 -13 1 78.25 258 GLY A C 1
ATOM 2057 O O . GLY A 1 258 ? -4.98 26.484 -13.609 1 78.25 258 GLY A O 1
ATOM 2058 N N . GLY A 1 259 ? -3.355 25.203 -12.812 1 79.5 259 GLY A N 1
ATOM 2059 C CA . GLY A 1 259 ? -4.027 23.984 -13.227 1 79.5 259 GLY A CA 1
ATOM 2060 C C . GLY A 1 259 ? -5.301 23.703 -12.445 1 79.5 259 GLY A C 1
ATOM 2061 O O . GLY A 1 259 ? -6.305 23.281 -13.016 1 79.5 259 GLY A O 1
ATOM 2062 N N . ARG A 1 260 ? -5.281 24.078 -11.25 1 85.31 260 ARG A N 1
ATOM 2063 C CA . ARG A 1 260 ? -6.453 23.891 -10.398 1 85.31 260 ARG A CA 1
ATOM 2064 C C . ARG A 1 260 ? -7.59 24.812 -10.828 1 85.31 260 ARG A C 1
ATOM 2066 O O . ARG A 1 260 ? -8.758 24.422 -10.805 1 85.31 260 ARG A O 1
ATOM 2073 N N . LEU A 1 261 ? -7.219 26 -11.148 1 87.44 261 LEU A N 1
ATOM 2074 C CA . LEU A 1 261 ? -8.211 26.953 -11.609 1 87.44 261 LEU A CA 1
ATOM 2075 C C . LEU A 1 261 ? -8.844 26.484 -12.922 1 87.44 261 LEU A C 1
ATOM 2077 O O . LEU A 1 261 ? -10.047 26.656 -13.125 1 87.44 261 LEU A O 1
ATOM 2081 N N . GLY A 1 262 ? -7.957 25.938 -13.742 1 83.12 262 GLY A N 1
ATOM 2082 C CA . GLY A 1 262 ? -8.469 25.375 -14.984 1 83.12 262 GLY A CA 1
ATOM 2083 C C . GLY A 1 262 ? -9.461 24.25 -14.773 1 83.12 262 GLY A C 1
ATOM 2084 O O . GLY A 1 262 ? -10.484 24.172 -15.461 1 83.12 262 GLY A O 1
ATOM 2085 N N . ASP A 1 263 ? -9.172 23.438 -13.82 1 83.69 263 ASP A N 1
ATOM 2086 C CA . ASP A 1 263 ? -10.07 22.328 -13.492 1 83.69 263 ASP A CA 1
ATOM 2087 C C . ASP A 1 263 ? -11.398 22.844 -12.938 1 83.69 263 ASP A C 1
ATOM 2089 O O . ASP A 1 263 ? -12.461 22.312 -13.242 1 83.69 263 ASP A O 1
ATOM 2093 N N . LEU A 1 264 ? -11.328 23.828 -12.078 1 89.62 264 LEU A N 1
ATOM 2094 C CA . LEU A 1 264 ? -12.531 24.438 -11.5 1 89.62 264 LEU A CA 1
ATOM 2095 C C . LEU A 1 264 ? -13.406 25.047 -12.586 1 89.62 264 LEU A C 1
ATOM 2097 O O . LEU A 1 264 ? -14.625 24.859 -12.586 1 89.62 264 LEU A O 1
ATOM 2101 N N . ARG A 1 265 ? -12.828 25.734 -13.484 1 86.62 265 ARG A N 1
ATOM 2102 C CA . ARG A 1 265 ? -13.562 26.359 -14.578 1 86.62 265 ARG A CA 1
ATOM 2103 C C . ARG A 1 265 ? -14.211 25.312 -15.469 1 86.62 265 ARG A C 1
ATOM 2105 O O . ARG A 1 265 ? -15.367 25.453 -15.875 1 86.62 265 ARG A O 1
ATOM 2112 N N . TYR A 1 266 ? -13.469 24.328 -15.672 1 83.25 266 TYR A N 1
ATOM 2113 C CA . TYR A 1 266 ? -13.984 23.234 -16.484 1 83.25 266 TYR A CA 1
ATOM 2114 C C . TYR A 1 266 ? -15.172 22.562 -15.82 1 83.25 266 TYR A C 1
ATOM 2116 O O . TYR A 1 266 ? -16.172 22.266 -16.469 1 83.25 266 TYR A O 1
ATOM 2124 N N . PHE A 1 267 ? -15.023 22.297 -14.57 1 86.88 267 PHE A N 1
ATOM 2125 C CA . PHE A 1 267 ? -16.094 21.656 -13.82 1 86.88 267 PHE A CA 1
ATOM 2126 C C . PHE A 1 267 ? -17.359 22.516 -13.836 1 86.88 267 PHE A C 1
ATOM 2128 O O . PHE A 1 267 ? -18.453 22 -14.039 1 86.88 267 PHE A O 1
ATOM 2135 N N . GLN A 1 268 ? -17.219 23.781 -13.68 1 86.38 268 GLN A N 1
ATOM 2136 C CA . GLN A 1 268 ? -18.359 24.688 -13.648 1 86.38 268 GLN A CA 1
ATOM 2137 C C . GLN A 1 268 ? -19.016 24.797 -15.023 1 86.38 268 GLN A C 1
ATOM 2139 O O . GLN A 1 268 ? -20.25 24.875 -15.125 1 86.38 268 GLN A O 1
ATOM 2144 N N . GLN A 1 269 ? -18.219 24.781 -15.953 1 83.44 269 GLN A N 1
ATOM 2145 C CA . GLN A 1 269 ? -18.75 24.844 -17.312 1 83.44 269 GLN A CA 1
ATOM 2146 C C . GLN A 1 269 ? -19.547 23.594 -17.641 1 83.44 269 GLN A C 1
ATOM 2148 O O . GLN A 1 269 ? -20.641 23.688 -18.203 1 83.44 269 GLN A O 1
ATOM 2153 N N . ARG A 1 270 ? -19.031 22.5 -17.297 1 81.75 270 ARG A N 1
ATOM 2154 C CA . ARG A 1 270 ? -19.719 21.234 -17.578 1 81.75 270 ARG A CA 1
ATOM 2155 C C . ARG A 1 270 ? -21 21.109 -16.766 1 81.75 270 ARG A C 1
ATOM 2157 O O . ARG A 1 270 ? -21.984 20.531 -17.234 1 81.75 270 ARG A O 1
ATOM 2164 N N . LYS A 1 271 ? -20.922 21.531 -15.578 1 83.19 271 LYS A N 1
ATOM 2165 C CA . LYS A 1 271 ? -22.109 21.516 -14.719 1 83.19 271 LYS A CA 1
ATOM 2166 C C . LYS A 1 271 ? -23.25 22.312 -15.336 1 83.19 271 LYS A C 1
ATOM 2168 O O . LYS A 1 271 ? -24.406 21.906 -15.258 1 83.19 271 LYS A O 1
ATOM 2173 N N . LYS A 1 272 ? -22.938 23.406 -15.922 1 77.69 272 LYS A N 1
ATOM 2174 C CA . LYS A 1 272 ? -23.938 24.266 -16.547 1 77.69 272 LYS A CA 1
ATOM 2175 C C . LYS A 1 272 ? -24.531 23.609 -17.781 1 77.69 272 LYS A C 1
ATOM 2177 O O . LYS A 1 272 ? -25.719 23.781 -18.078 1 77.69 272 LYS A O 1
ATOM 2182 N N . GLU A 1 273 ? -23.688 22.922 -18.406 1 74.5 273 GLU A N 1
ATOM 2183 C CA . GLU A 1 273 ? -24.109 22.281 -19.641 1 74.5 273 GLU A CA 1
ATOM 2184 C C . GLU A 1 273 ? -25.016 21.078 -19.344 1 74.5 273 GLU A C 1
ATOM 2186 O O . GLU A 1 273 ? -25.859 20.719 -20.156 1 74.5 273 GLU A O 1
ATOM 2191 N N . THR A 1 274 ? -24.656 20.484 -18.25 1 66.5 274 THR A N 1
ATOM 2192 C CA . THR A 1 274 ? -25.406 19.266 -17.938 1 66.5 274 THR A CA 1
ATOM 2193 C C . THR A 1 274 ? -26.547 19.547 -16.969 1 66.5 274 THR A C 1
ATOM 2195 O O . THR A 1 274 ? -26.359 20.266 -15.984 1 66.5 274 THR A O 1
ATOM 2198 N N . THR A 1 275 ? -27.75 19.469 -17.375 1 60.94 275 THR A N 1
ATOM 2199 C CA . THR A 1 275 ? -28.938 19.891 -16.641 1 60.94 275 THR A CA 1
ATOM 2200 C C . THR A 1 275 ? -29.062 19.125 -15.336 1 60.94 275 THR A C 1
ATOM 2202 O O . THR A 1 275 ? -29.281 19.734 -14.281 1 60.94 275 THR A O 1
ATOM 2205 N N . THR A 1 276 ? -29.234 17.719 -15.383 1 63.78 276 THR A N 1
ATOM 2206 C CA . THR A 1 276 ? -29.578 17 -14.156 1 63.78 276 THR A CA 1
ATOM 2207 C C . THR A 1 276 ? -28.422 16.125 -13.703 1 63.78 276 THR A C 1
ATOM 2209 O O . THR A 1 276 ? -27.812 15.422 -14.508 1 63.78 276 THR A O 1
ATOM 2212 N N . ASP A 1 277 ? -28.047 16.109 -12.438 1 72.19 277 ASP A N 1
ATOM 2213 C CA . ASP A 1 277 ? -27.031 15.297 -11.781 1 72.19 277 ASP A CA 1
ATOM 2214 C C . ASP A 1 277 ? -25.688 15.43 -12.477 1 72.19 277 ASP A C 1
ATOM 2216 O O . ASP A 1 277 ? -24.969 14.445 -12.641 1 72.19 277 ASP A O 1
ATOM 2220 N N . ALA A 1 278 ? -25.438 16.609 -12.945 1 77.25 278 ALA A N 1
ATOM 2221 C CA . ALA A 1 278 ? -24.266 16.906 -13.758 1 77.25 278 ALA A CA 1
ATOM 2222 C C . ALA A 1 278 ? -22.984 16.562 -13.016 1 77.25 278 ALA A C 1
ATOM 2224 O O . ALA A 1 278 ? -22.078 15.922 -13.57 1 77.25 278 ALA A O 1
ATOM 2225 N N . SER A 1 279 ? -23 16.938 -11.789 1 82.06 279 SER A N 1
ATOM 2226 C CA . SER A 1 279 ? -21.781 16.703 -11.023 1 82.06 279 SER A CA 1
ATOM 2227 C C . SER A 1 279 ? -21.484 15.219 -10.875 1 82.06 279 SER A C 1
ATOM 2229 O O . SER A 1 279 ? -20.328 14.797 -11.039 1 82.06 279 SER A O 1
ATOM 2231 N N . SER A 1 280 ? -22.516 14.469 -10.68 1 83.5 280 SER A N 1
ATOM 2232 C CA . SER A 1 280 ? -22.344 13.039 -10.484 1 83.5 280 SER A CA 1
ATOM 2233 C C . SER A 1 280 ? -21.906 12.352 -11.781 1 83.5 280 SER A C 1
ATOM 2235 O O . SER A 1 280 ? -21.078 11.438 -11.75 1 83.5 280 SER A O 1
ATOM 2237 N N . LYS A 1 281 ? -22.328 12.883 -12.805 1 81.5 281 LYS A N 1
ATOM 2238 C CA . LYS A 1 281 ? -21.984 12.273 -14.086 1 81.5 281 LYS A CA 1
ATOM 2239 C C . LYS A 1 281 ? -20.531 12.578 -14.453 1 81.5 281 LYS A C 1
ATOM 2241 O O . LYS A 1 281 ? -19.828 11.719 -15.008 1 81.5 281 LYS A O 1
ATOM 2246 N N . ILE A 1 282 ? -20.172 13.727 -14.148 1 83.56 282 ILE A N 1
ATOM 2247 C CA . ILE A 1 282 ? -18.781 14.102 -14.422 1 83.56 282 ILE A CA 1
ATOM 2248 C C . ILE A 1 282 ? -17.844 13.242 -13.578 1 83.56 282 ILE A C 1
ATOM 2250 O O . ILE A 1 282 ? -16.844 12.727 -14.086 1 83.56 282 ILE A O 1
ATOM 2254 N N . LEU A 1 283 ? -18.219 13.086 -12.383 1 88.38 283 LEU A N 1
ATOM 2255 C CA . LEU A 1 283 ? -17.391 12.297 -11.484 1 88.38 283 LEU A CA 1
ATOM 2256 C C . LEU A 1 283 ? -17.375 10.836 -11.898 1 88.38 283 LEU A C 1
ATOM 2258 O O . LEU A 1 283 ? -16.312 10.188 -11.867 1 88.38 283 LEU A O 1
ATOM 2262 N N . GLN A 1 284 ? -18.484 10.359 -12.367 1 86.38 284 GLN A N 1
ATOM 2263 C CA . GLN A 1 284 ? -18.578 8.969 -12.805 1 86.38 284 GLN A CA 1
ATOM 2264 C C . GLN A 1 284 ? -17.703 8.727 -14.039 1 86.38 284 GLN A C 1
ATOM 2266 O O . GLN A 1 284 ? -17.078 7.676 -14.164 1 86.38 284 GLN A O 1
ATOM 2271 N N . ALA A 1 285 ? -17.688 9.656 -14.82 1 82.62 285 ALA A N 1
ATOM 2272 C CA . ALA A 1 285 ? -16.859 9.539 -16.016 1 82.62 285 ALA A CA 1
ATOM 2273 C C . ALA A 1 285 ? -15.375 9.484 -15.641 1 82.62 285 ALA A C 1
ATOM 2275 O O . ALA A 1 285 ? -14.602 8.727 -16.234 1 82.62 285 ALA A O 1
ATOM 2276 N N . HIS A 1 286 ? -15.055 10.219 -14.664 1 85.94 286 HIS A N 1
ATOM 2277 C CA . HIS A 1 286 ? -13.664 10.219 -14.219 1 85.94 286 HIS A CA 1
ATOM 2278 C C . HIS A 1 286 ? -13.297 8.898 -13.555 1 85.94 286 HIS A C 1
ATOM 2280 O O . HIS A 1 286 ? -12.195 8.375 -13.766 1 85.94 286 HIS A O 1
ATOM 2286 N N . PHE A 1 287 ? -14.18 8.375 -12.844 1 88.75 287 PHE A N 1
ATOM 2287 C CA . PHE A 1 287 ? -13.93 7.098 -12.188 1 88.75 287 PHE A CA 1
ATOM 2288 C C . PHE A 1 287 ? -13.812 5.98 -13.219 1 88.75 287 PHE A C 1
ATOM 2290 O O . PHE A 1 287 ? -12.953 5.105 -13.102 1 88.75 287 PHE A O 1
ATOM 2297 N N . SER A 1 288 ? -14.625 6.066 -14.164 1 84.88 288 SER A N 1
ATOM 2298 C CA . SER A 1 288 ? -14.555 5.059 -15.219 1 84.88 288 SER A CA 1
ATOM 2299 C C . SER A 1 288 ? -13.234 5.141 -15.977 1 84.88 288 SER A C 1
ATOM 2301 O O . SER A 1 288 ? -12.625 4.117 -16.281 1 84.88 288 SER A O 1
ATOM 2303 N N . TYR A 1 289 ? -12.859 6.285 -16.172 1 84.19 289 TYR A N 1
ATOM 2304 C CA . TYR A 1 289 ? -11.594 6.492 -16.891 1 84.19 289 TYR A CA 1
ATOM 2305 C C . TYR A 1 289 ? -10.422 5.938 -16.078 1 84.19 289 TYR A C 1
ATOM 2307 O O . TYR A 1 289 ? -9.578 5.219 -16.625 1 84.19 289 TYR A O 1
ATOM 2315 N N . ILE A 1 290 ? -10.367 6.285 -14.875 1 87 290 ILE A N 1
ATOM 2316 C CA . ILE A 1 290 ? -9.258 5.832 -14.031 1 87 290 ILE A CA 1
ATOM 2317 C C . ILE A 1 290 ? -9.328 4.316 -13.859 1 87 290 ILE A C 1
ATOM 2319 O O . ILE A 1 290 ? -8.297 3.641 -13.82 1 87 290 ILE A O 1
ATOM 2323 N N . PHE A 1 291 ? -10.516 3.773 -13.758 1 88.88 291 PHE A N 1
ATOM 2324 C CA . PHE A 1 291 ? -10.688 2.33 -13.656 1 88.88 291 PHE A CA 1
ATOM 2325 C C . PHE A 1 291 ? -10.117 1.625 -14.875 1 88.88 291 PHE A C 1
ATOM 2327 O O . PHE A 1 291 ? -9.383 0.643 -14.742 1 88.88 291 PHE A O 1
ATOM 2334 N N . PHE A 1 292 ? -10.359 2.15 -15.984 1 84.56 292 PHE A N 1
ATOM 2335 C CA . PHE A 1 292 ? -9.875 1.535 -17.219 1 84.56 292 PHE A CA 1
ATOM 2336 C C . PHE A 1 292 ? -8.359 1.652 -17.312 1 84.56 292 PHE A C 1
ATOM 2338 O O . PHE A 1 292 ? -7.695 0.756 -17.844 1 84.56 292 PHE A O 1
ATOM 2345 N N . LEU A 1 293 ? -7.891 2.645 -16.781 1 84.69 293 LEU A N 1
ATOM 2346 C CA . LEU A 1 293 ? -6.449 2.85 -16.828 1 84.69 293 LEU A CA 1
ATOM 2347 C C . LEU A 1 293 ? -5.734 1.905 -15.875 1 84.69 293 LEU A C 1
ATOM 2349 O O . LEU A 1 293 ? -4.652 1.4 -16.188 1 84.69 293 LEU A O 1
ATOM 2353 N N . LEU A 1 294 ? -6.34 1.604 -14.789 1 89.31 294 LEU A N 1
ATOM 2354 C CA . LEU A 1 294 ? -5.645 0.873 -13.734 1 89.31 294 LEU A CA 1
ATOM 2355 C C . LEU A 1 294 ? -5.914 -0.625 -13.844 1 89.31 294 LEU A C 1
ATOM 2357 O O . LEU A 1 294 ? -5.047 -1.44 -13.523 1 89.31 294 LEU A O 1
ATOM 2361 N N . TYR A 1 295 ? -7.102 -0.961 -14.281 1 90.38 295 TYR A N 1
ATOM 2362 C CA . TYR A 1 295 ? -7.492 -2.354 -14.094 1 90.38 295 TYR A CA 1
ATOM 2363 C C . TYR A 1 295 ? -7.809 -3.018 -15.43 1 90.38 295 TYR A C 1
ATOM 2365 O O . TYR A 1 295 ? -8.289 -4.152 -15.469 1 90.38 295 TYR A O 1
ATOM 2373 N N . THR A 1 296 ? -7.605 -2.289 -16.484 1 87.31 296 THR A N 1
ATOM 2374 C CA . THR A 1 296 ? -7.777 -2.873 -17.812 1 87.31 296 THR A CA 1
ATOM 2375 C C . THR A 1 296 ? -6.551 -2.611 -18.688 1 87.31 296 THR A C 1
ATOM 2377 O O . THR A 1 296 ? -5.621 -1.915 -18.266 1 87.31 296 THR A O 1
ATOM 2380 N N . LYS A 1 297 ? -6.57 -3.188 -19.797 1 84.75 297 LYS A N 1
ATOM 2381 C CA . LYS A 1 297 ? -5.43 -3.051 -20.688 1 84.75 297 LYS A CA 1
ATOM 2382 C C . LYS A 1 297 ? -5.648 -1.918 -21.688 1 84.75 297 LYS A C 1
ATOM 2384 O O . LYS A 1 297 ? -4.867 -1.753 -22.625 1 84.75 297 LYS A O 1
ATOM 2389 N N . VAL A 1 298 ? -6.562 -1.068 -21.484 1 72.38 298 VAL A N 1
ATOM 2390 C CA . VAL A 1 298 ? -6.961 -0.064 -22.469 1 72.38 298 VAL A CA 1
ATOM 2391 C C . VAL A 1 298 ? -5.871 1.001 -22.594 1 72.38 298 VAL A C 1
ATOM 2393 O O . VAL A 1 298 ? -5.645 1.548 -23.672 1 72.38 298 VAL A O 1
ATOM 2396 N N . ARG A 1 299 ? -5.234 1.322 -21.406 1 64.38 299 ARG A N 1
ATOM 2397 C CA . ARG A 1 299 ? -4.207 2.355 -21.453 1 64.38 299 ARG A CA 1
ATOM 2398 C C . ARG A 1 299 ? -3.055 1.942 -22.359 1 64.38 299 ARG A C 1
ATOM 2400 O O . ARG A 1 299 ? -2.418 2.791 -22.984 1 64.38 299 ARG A O 1
ATOM 2407 N N . ALA A 1 300 ? -2.689 0.8 -22.141 1 58.81 300 ALA A N 1
ATOM 2408 C CA . ALA A 1 300 ? -1.616 0.329 -23.016 1 58.81 300 ALA A CA 1
ATOM 2409 C C . ALA A 1 300 ? -1.977 0.526 -24.484 1 58.81 300 ALA A C 1
ATOM 2411 O O . ALA A 1 300 ? -1.098 0.53 -25.344 1 58.81 300 ALA A O 1
ATOM 2412 N N . LEU A 1 301 ? -3.305 0.685 -24.703 1 53.47 301 LEU A N 1
ATOM 2413 C CA . LEU A 1 301 ? -3.807 0.832 -26.062 1 53.47 301 LEU A CA 1
ATOM 2414 C C . LEU A 1 301 ? -3.58 2.25 -26.578 1 53.47 301 LEU A C 1
ATOM 2416 O O . LEU A 1 301 ? -3.848 2.543 -27.75 1 53.47 301 LEU A O 1
ATOM 2420 N N . ASN A 1 302 ? -3.346 3.086 -25.672 1 49.03 302 ASN A N 1
ATOM 2421 C CA . ASN A 1 302 ? -3.158 4.379 -26.328 1 49.03 302 ASN A CA 1
ATOM 2422 C C . ASN A 1 302 ? -2.193 4.277 -27.5 1 49.03 302 ASN A C 1
ATOM 2424 O O . ASN A 1 302 ? -1.668 3.197 -27.781 1 49.03 302 ASN A O 1
ATOM 2428 N N . ALA A 1 303 ? -1.232 5.273 -27.875 1 50.66 303 ALA A N 1
ATOM 2429 C CA . ALA A 1 303 ? -0.96 5.625 -29.266 1 50.66 303 ALA A CA 1
ATOM 2430 C C . ALA A 1 303 ? -0.335 4.457 -30.016 1 50.66 303 ALA A C 1
ATOM 2432 O O . ALA A 1 303 ? -0.836 4.043 -31.062 1 50.66 303 ALA A O 1
ATOM 2433 N N . THR A 1 304 ? 0.803 4.016 -29.672 1 48.94 304 THR A N 1
ATOM 2434 C CA . THR A 1 304 ? 1.529 3.164 -30.609 1 48.94 304 THR A CA 1
ATOM 2435 C C . THR A 1 304 ? 1.146 1.7 -30.422 1 48.94 304 THR A C 1
ATOM 2437 O O . THR A 1 304 ? 0.99 0.96 -31.391 1 48.94 304 THR A O 1
ATOM 2440 N N . ALA A 1 305 ? 0.897 1.317 -29.172 1 53.88 305 ALA A N 1
ATOM 2441 C CA . ALA A 1 305 ? 0.59 -0.083 -28.906 1 53.88 305 ALA A CA 1
ATOM 2442 C C . ALA A 1 305 ? -0.834 -0.427 -29.328 1 53.88 305 ALA A C 1
ATOM 2444 O O . ALA A 1 305 ? -1.123 -1.574 -29.672 1 53.88 305 ALA A O 1
ATOM 2445 N N . TYR A 1 306 ? -1.642 0.649 -29.344 1 53.41 306 TYR A N 1
ATOM 2446 C CA . TYR A 1 306 ? -3.004 0.477 -29.828 1 53.41 306 TYR A CA 1
ATOM 2447 C C . TYR A 1 306 ? -3.004 -0.117 -31.234 1 53.41 306 TYR A C 1
ATOM 2449 O O . TYR A 1 306 ? -3.828 -0.979 -31.547 1 53.41 306 TYR A O 1
ATOM 2457 N N . GLN A 1 307 ? -2.029 0.38 -31.906 1 56.75 307 GLN A N 1
ATOM 2458 C CA . GLN A 1 307 ? -1.995 -0.133 -33.281 1 56.75 307 GLN A CA 1
ATOM 2459 C C . GLN A 1 307 ? -1.689 -1.628 -33.281 1 56.75 307 GLN A C 1
ATOM 2461 O O . GLN A 1 307 ? -2.25 -2.371 -34.094 1 56.75 307 GLN A O 1
ATOM 2466 N N . LEU A 1 308 ? -0.918 -1.975 -32.344 1 59.62 308 LEU A N 1
ATOM 2467 C CA . LEU A 1 308 ? -0.57 -3.391 -32.312 1 59.62 308 LEU A CA 1
ATOM 2468 C C . LEU A 1 308 ? -1.763 -4.234 -31.859 1 59.62 308 LEU A C 1
ATOM 2470 O O . LEU A 1 308 ? -1.993 -5.32 -32.406 1 59.62 308 LEU A O 1
ATOM 2474 N N . VAL A 1 309 ? -2.549 -3.654 -31.016 1 65.5 309 VAL A N 1
ATOM 2475 C CA . VAL A 1 309 ? -3.697 -4.387 -30.484 1 65.5 309 VAL A CA 1
ATOM 2476 C C . VAL A 1 309 ? -4.777 -4.496 -31.562 1 65.5 309 VAL A C 1
ATOM 2478 O O . VAL A 1 309 ? -5.508 -5.488 -31.609 1 65.5 309 VAL A O 1
ATOM 2481 N N . LEU A 1 310 ? -4.676 -3.551 -32.531 1 68.75 310 LEU A N 1
ATOM 2482 C CA . LEU A 1 310 ? -5.684 -3.59 -33.562 1 68.75 310 LEU A CA 1
ATOM 2483 C C . LEU A 1 310 ? -5.363 -4.676 -34.594 1 68.75 310 LEU A C 1
ATOM 2485 O O . LEU A 1 310 ? -6.254 -5.148 -35.312 1 68.75 310 LEU A O 1
ATOM 2489 N N . TRP A 1 311 ? -4.082 -5.082 -34.5 1 76.69 311 TRP A N 1
ATOM 2490 C CA . TRP A 1 311 ? -3.684 -6.098 -35.469 1 76.69 311 TRP A CA 1
ATOM 2491 C C . TRP A 1 311 ? -3.898 -7.5 -34.906 1 76.69 311 TRP A C 1
ATOM 2493 O O . TRP A 1 311 ? -3.959 -8.477 -35.656 1 76.69 311 TRP A O 1
ATOM 2503 N N . LEU A 1 312 ? -4.195 -7.609 -33.688 1 82.44 312 LEU A N 1
ATOM 2504 C CA . LEU A 1 312 ? -4.23 -8.914 -33.031 1 82.44 312 LEU A CA 1
ATOM 2505 C C . LEU A 1 312 ? -5.441 -9.719 -33.469 1 82.44 312 LEU A C 1
ATOM 2507 O O . LEU A 1 312 ? -5.32 -10.906 -33.781 1 82.44 312 LEU A O 1
ATOM 2511 N N . PRO A 1 313 ? -6.598 -9.055 -33.719 1 86.38 313 PRO A N 1
ATOM 2512 C CA . PRO A 1 313 ? -7.742 -9.844 -34.156 1 86.38 313 PRO A CA 1
ATOM 2513 C C . PRO A 1 313 ? -7.547 -10.398 -35.562 1 86.38 313 PRO A C 1
ATOM 2515 O O . PRO A 1 313 ? -8.047 -11.484 -35.875 1 86.38 313 PRO A O 1
ATOM 2518 N N . PHE A 1 314 ? -6.73 -9.734 -36.375 1 88.12 314 PHE A N 1
ATOM 2519 C CA . PHE A 1 314 ? -6.488 -10.195 -37.75 1 88.12 314 PHE A CA 1
ATOM 2520 C C . PHE A 1 314 ? -5.555 -11.398 -37.75 1 88.12 314 PHE A C 1
ATOM 2522 O O . PHE A 1 314 ? -5.684 -12.281 -38.594 1 88.12 314 PHE A O 1
ATOM 2529 N N . LEU A 1 315 ? -4.648 -11.406 -36.844 1 90.75 315 LEU A N 1
ATOM 2530 C CA . LEU A 1 315 ? -3.789 -12.578 -36.719 1 90.75 315 LEU A CA 1
ATOM 2531 C C . LEU A 1 315 ? -4.598 -13.797 -36.281 1 90.75 315 LEU A C 1
ATOM 2533 O O . LEU A 1 315 ? -4.359 -14.906 -36.781 1 90.75 315 LEU A O 1
ATOM 2537 N N . ALA A 1 316 ? -5.539 -13.547 -35.406 1 91.19 316 ALA A N 1
ATOM 2538 C CA . ALA A 1 316 ? -6.395 -14.648 -34.969 1 91.19 316 ALA A CA 1
ATOM 2539 C C . ALA A 1 316 ? -7.258 -15.164 -36.125 1 91.19 316 ALA A C 1
ATOM 2541 O O . ALA A 1 316 ? -7.406 -16.375 -36.281 1 91.19 316 ALA A O 1
ATOM 2542 N N . LEU A 1 317 ? -7.727 -14.266 -37 1 92 317 LEU A N 1
ATOM 2543 C CA . LEU A 1 317 ? -8.555 -14.648 -38.125 1 92 317 LEU A CA 1
ATOM 2544 C C . LEU A 1 317 ? -7.719 -15.383 -39.188 1 92 317 LEU A C 1
ATOM 2546 O O . LEU A 1 317 ? -8.18 -16.359 -39.781 1 92 317 LEU A O 1
ATOM 2550 N N . ALA A 1 318 ? -6.574 -14.891 -39.375 1 93.69 318 ALA A N 1
ATOM 2551 C CA . ALA A 1 318 ? -5.676 -15.547 -40.312 1 93.69 318 ALA A CA 1
ATOM 2552 C C . ALA A 1 318 ? -5.387 -16.984 -39.906 1 93.69 318 ALA A C 1
ATOM 2554 O O . ALA A 1 318 ? -5.309 -17.875 -40.75 1 93.69 318 ALA A O 1
ATOM 2555 N N . SER A 1 319 ? -5.25 -17.188 -38.625 1 93.62 319 SER A N 1
ATOM 2556 C CA . SER A 1 319 ? -4.98 -18.531 -38.125 1 93.62 319 SER A CA 1
ATOM 2557 C C . SER A 1 319 ? -6.168 -19.453 -38.375 1 93.62 319 SER A C 1
ATOM 2559 O O . SER A 1 319 ? -5.992 -20.625 -38.688 1 93.62 319 SER A O 1
ATOM 2561 N N . VAL A 1 320 ? -7.379 -18.922 -38.281 1 94.5 320 VAL A N 1
ATOM 2562 C CA . VAL A 1 320 ? -8.578 -19.719 -38.5 1 94.5 320 VAL A CA 1
ATOM 2563 C C . VAL A 1 320 ? -8.68 -20.094 -39.969 1 94.5 320 VAL A C 1
ATOM 2565 O O . VAL A 1 320 ? -8.977 -21.25 -40.312 1 94.5 320 VAL A O 1
ATOM 2568 N N . VAL A 1 321 ? -8.398 -19.203 -40.844 1 94.44 321 VAL A N 1
ATOM 2569 C CA . VAL A 1 321 ? -8.508 -19.438 -42.281 1 94.44 321 VAL A CA 1
ATOM 2570 C C . VAL A 1 321 ? -7.449 -20.438 -42.719 1 94.44 321 VAL A C 1
ATOM 2572 O O . VAL A 1 321 ? -7.746 -21.359 -43.5 1 94.44 321 VAL A O 1
ATOM 2575 N N . LEU A 1 322 ? -6.273 -20.281 -42.25 1 93.81 322 LEU A N 1
ATOM 2576 C CA . LEU A 1 322 ? -5.199 -21.203 -42.625 1 93.81 322 LEU A CA 1
ATOM 2577 C C . LEU A 1 322 ? -5.484 -22.609 -42.094 1 93.81 322 LEU A C 1
ATOM 2579 O O . LEU A 1 322 ? -5.203 -23.594 -42.781 1 93.81 322 LEU A O 1
ATOM 2583 N N . PHE A 1 323 ? -6.039 -22.703 -40.969 1 93.44 323 PHE A N 1
ATOM 2584 C CA . PHE A 1 323 ? -6.383 -24 -40.406 1 93.44 323 PHE A CA 1
ATOM 2585 C C . PHE A 1 323 ? -7.523 -24.641 -41.188 1 93.44 323 PHE A C 1
ATOM 2587 O O . PHE A 1 323 ? -7.512 -25.859 -41.438 1 93.44 323 PHE A O 1
ATOM 2594 N N . ALA A 1 324 ? -8.445 -23.812 -41.625 1 93.44 324 ALA A N 1
ATOM 2595 C CA . ALA A 1 324 ? -9.586 -24.328 -42.375 1 93.44 324 ALA A CA 1
ATOM 2596 C C . ALA A 1 324 ? -9.164 -24.859 -43.719 1 93.44 324 ALA A C 1
ATOM 2598 O O . ALA A 1 324 ? -9.75 -25.812 -44.25 1 93.44 324 ALA A O 1
ATOM 2599 N N . THR A 1 325 ? -8.117 -24.359 -44.25 1 91.56 325 THR A N 1
ATOM 2600 C CA . THR A 1 325 ? -7.684 -24.75 -45.594 1 91.56 325 THR A CA 1
ATOM 2601 C C . THR A 1 325 ? -6.621 -25.828 -45.531 1 91.56 325 THR A C 1
ATOM 2603 O O . THR A 1 325 ? -6.164 -26.328 -46.562 1 91.56 325 THR A O 1
ATOM 2606 N N . SER A 1 326 ? -6.266 -26.172 -44.375 1 89.31 326 SER A N 1
ATOM 2607 C CA . SER A 1 326 ? -5.25 -27.219 -44.219 1 89.31 326 SER A CA 1
ATOM 2608 C C . SER A 1 326 ? -5.859 -28.609 -44.344 1 89.31 326 SER A C 1
ATOM 2610 O O . SER A 1 326 ? -7.07 -28.781 -44.219 1 89.31 326 SER A O 1
ATOM 2612 N N . HIS A 1 327 ? -5 -29.562 -44.688 1 85.25 327 HIS A N 1
ATOM 2613 C CA . HIS A 1 327 ? -5.43 -30.953 -44.812 1 85.25 327 HIS A CA 1
ATOM 2614 C C . HIS A 1 327 ? -5.469 -31.641 -43.469 1 85.25 327 HIS A C 1
ATOM 2616 O O . HIS A 1 327 ? -4.504 -31.562 -42.688 1 85.25 327 HIS A O 1
ATOM 2622 N N . LYS A 1 328 ? -6.539 -32.156 -43.156 1 82.19 328 LYS A N 1
ATOM 2623 C CA . LYS A 1 328 ? -6.719 -32.719 -41.844 1 82.19 328 LYS A CA 1
ATOM 2624 C C . LYS A 1 328 ? -6.902 -34.25 -41.906 1 82.19 328 LYS A C 1
ATOM 2626 O O . LYS A 1 328 ? -7.359 -34.844 -40.938 1 82.19 328 LYS A O 1
ATOM 2631 N N . ASP A 1 329 ? -6.395 -34.719 -43.094 1 76.69 329 ASP A N 1
ATOM 2632 C CA . ASP A 1 329 ? -6.535 -36.156 -43.25 1 76.69 329 ASP A CA 1
ATOM 2633 C C . ASP A 1 329 ? -5.516 -36.906 -42.406 1 76.69 329 ASP A C 1
ATOM 2635 O O . ASP A 1 329 ? -4.34 -36.562 -42.375 1 76.69 329 ASP A O 1
ATOM 2639 N N . GLY A 1 330 ? -5.82 -37.469 -41.219 1 76.31 330 GLY A N 1
ATOM 2640 C CA . GLY A 1 330 ? -4.953 -38.281 -40.375 1 76.31 330 GLY A CA 1
ATOM 2641 C C . GLY A 1 330 ? -5.023 -37.906 -38.906 1 76.31 330 GLY A C 1
ATOM 2642 O O . GLY A 1 330 ? -4.465 -38.594 -38.031 1 76.31 330 GLY A O 1
ATOM 2643 N N . TYR A 1 331 ? -5.707 -36.812 -38.812 1 83.5 331 TYR A N 1
ATOM 2644 C CA . TYR A 1 331 ? -5.793 -36.375 -37.406 1 83.5 331 TYR A CA 1
ATOM 2645 C C . TYR A 1 331 ? -7.094 -36.844 -36.781 1 83.5 331 TYR A C 1
ATOM 2647 O O . TYR A 1 331 ? -8.062 -37.156 -37.469 1 83.5 331 TYR A O 1
ATOM 2655 N N . ASN A 1 332 ? -7.035 -36.969 -35.469 1 86.44 332 ASN A N 1
ATOM 2656 C CA . ASN A 1 332 ? -8.227 -37.312 -34.719 1 86.44 332 ASN A CA 1
ATOM 2657 C C . ASN A 1 332 ? -9.359 -36.312 -34.906 1 86.44 332 ASN A C 1
ATOM 2659 O O . ASN A 1 332 ? -9.148 -35.125 -34.781 1 86.44 332 ASN A O 1
ATOM 2663 N N . SER A 1 333 ? -10.508 -36.75 -35.281 1 87.31 333 SER A N 1
ATOM 2664 C CA . SER A 1 333 ? -11.641 -35.906 -35.594 1 87.31 333 SER A CA 1
ATOM 2665 C C . SER A 1 333 ? -12.039 -35.062 -34.375 1 87.31 333 SER A C 1
ATOM 2667 O O . SER A 1 333 ? -12.461 -33.906 -34.531 1 87.31 333 SER A O 1
ATOM 2669 N N . THR A 1 334 ? -12.016 -35.594 -33.156 1 88.31 334 THR A N 1
ATOM 2670 C CA . THR A 1 334 ? -12.359 -34.844 -31.969 1 88.31 334 THR A CA 1
ATOM 2671 C C . THR A 1 334 ? -11.391 -33.688 -31.75 1 88.31 334 THR A C 1
ATOM 2673 O O . THR A 1 334 ? -11.797 -32.594 -31.375 1 88.31 334 THR A O 1
ATOM 2676 N N . ASP A 1 335 ? -10.133 -33.938 -32 1 90.38 335 ASP A N 1
ATOM 2677 C CA . ASP A 1 335 ? -9.125 -32.875 -31.828 1 90.38 335 ASP A CA 1
ATOM 2678 C C . ASP A 1 335 ? -9.297 -31.797 -32.875 1 90.38 335 ASP A C 1
ATOM 2680 O O . ASP A 1 335 ? -9.039 -30.609 -32.625 1 90.38 335 ASP A O 1
ATOM 2684 N N . VAL A 1 336 ? -9.742 -32.188 -34.031 1 92.06 336 VAL A N 1
ATOM 2685 C CA . VAL A 1 336 ? -10.008 -31.203 -35.094 1 92.06 336 VAL A CA 1
ATOM 2686 C C . VAL A 1 336 ? -11.172 -30.312 -34.688 1 92.06 336 VAL A C 1
ATOM 2688 O O . VAL A 1 336 ? -11.109 -29.094 -34.844 1 92.06 336 VAL A O 1
ATOM 2691 N N . LYS A 1 337 ? -12.188 -30.875 -34.156 1 92.69 337 LYS A N 1
ATOM 2692 C CA . LYS A 1 337 ? -13.336 -30.094 -33.688 1 92.69 337 LYS A CA 1
ATOM 2693 C C . LYS A 1 337 ? -12.938 -29.141 -32.562 1 92.69 337 LYS A C 1
ATOM 2695 O O . LYS A 1 337 ? -13.328 -27.984 -32.562 1 92.69 337 LYS A O 1
ATOM 2700 N N . VAL A 1 338 ? -12.18 -29.656 -31.609 1 93.38 338 VAL A N 1
ATOM 2701 C CA . VAL A 1 338 ? -11.734 -28.844 -30.484 1 93.38 338 VAL A CA 1
ATOM 2702 C C . VAL A 1 338 ? -10.883 -27.688 -31 1 93.38 338 VAL A C 1
ATOM 2704 O O . VAL A 1 338 ? -11.016 -26.562 -30.531 1 93.38 338 VAL A O 1
ATOM 2707 N N . THR A 1 339 ? -10.031 -27.969 -31.922 1 94 339 THR A N 1
ATOM 2708 C CA . THR A 1 339 ? -9.164 -26.938 -32.469 1 94 339 THR A CA 1
ATOM 2709 C C . THR A 1 339 ? -9.992 -25.875 -33.188 1 94 339 THR A C 1
ATOM 2711 O O . THR A 1 339 ? -9.703 -24.672 -33.094 1 94 339 THR A O 1
ATOM 2714 N N . TYR A 1 340 ? -11.016 -26.312 -33.875 1 94.62 340 TYR A N 1
ATOM 2715 C CA . TYR A 1 340 ? -11.898 -25.359 -34.531 1 94.62 340 TYR A CA 1
ATOM 2716 C C . TYR A 1 340 ? -12.594 -24.469 -33.5 1 94.62 340 TYR A C 1
ATOM 2718 O O . TYR A 1 340 ? -12.719 -23.25 -33.719 1 94.62 340 TYR A O 1
ATOM 2726 N N . ILE A 1 341 ? -13.016 -25.016 -32.438 1 95.12 341 ILE A N 1
ATOM 2727 C CA . ILE A 1 341 ? -13.68 -24.266 -31.391 1 95.12 341 ILE A CA 1
ATOM 2728 C C . ILE A 1 341 ? -12.695 -23.281 -30.75 1 95.12 341 ILE A C 1
ATOM 2730 O O . ILE A 1 341 ? -13.023 -22.109 -30.531 1 95.12 341 ILE A O 1
ATOM 2734 N N . LEU A 1 342 ? -11.539 -23.766 -30.484 1 95.62 342 LEU A N 1
ATOM 2735 C CA . LEU A 1 342 ? -10.523 -22.938 -29.844 1 95.62 342 LEU A CA 1
ATOM 2736 C C . LEU A 1 342 ? -10.148 -21.75 -30.719 1 95.62 342 LEU A C 1
ATOM 2738 O O . LEU A 1 342 ? -10.148 -20.609 -30.25 1 95.62 342 LEU A O 1
ATOM 2742 N N . PHE A 1 343 ? -9.938 -22.031 -32 1 95.06 343 PHE A N 1
ATOM 2743 C CA . PHE A 1 343 ? -9.5 -20.969 -32.906 1 95.06 343 PHE A CA 1
ATOM 2744 C C . PHE A 1 343 ? -10.641 -20 -33.156 1 95.06 343 PHE A C 1
ATOM 2746 O O . PHE A 1 343 ? -10.453 -18.781 -33.094 1 95.06 343 PHE A O 1
ATOM 2753 N N . SER A 1 344 ? -11.789 -20.5 -33.406 1 94.19 344 SER A N 1
ATOM 2754 C CA . SER A 1 344 ? -12.922 -19.641 -33.75 1 94.19 344 SER A CA 1
ATOM 2755 C C . SER A 1 344 ? -13.344 -18.797 -32.531 1 94.19 344 SER A C 1
ATOM 2757 O O . SER A 1 344 ? -13.586 -17.594 -32.688 1 94.19 344 SER A O 1
ATOM 2759 N N . CYS A 1 345 ? -13.352 -19.406 -31.375 1 93.81 345 CYS A N 1
ATOM 2760 C CA . CYS A 1 345 ? -13.758 -18.688 -30.172 1 93.81 345 CYS A CA 1
ATOM 2761 C C . CYS A 1 345 ? -12.695 -17.672 -29.766 1 93.81 345 CYS A C 1
ATOM 2763 O O . CYS A 1 345 ? -13.023 -16.578 -29.281 1 93.81 345 CYS A O 1
ATOM 2765 N N . THR A 1 346 ? -11.508 -18.047 -29.875 1 92.44 346 THR A N 1
ATOM 2766 C CA . THR A 1 346 ? -10.438 -17.094 -29.594 1 92.44 346 THR A CA 1
ATOM 2767 C C . THR A 1 346 ? -10.516 -15.891 -30.531 1 92.44 346 THR A C 1
ATOM 2769 O O . THR A 1 346 ? -10.375 -14.742 -30.109 1 92.44 346 THR A O 1
ATOM 2772 N N . ALA A 1 347 ? -10.75 -16.125 -31.781 1 91.44 347 ALA A N 1
ATOM 2773 C CA . ALA A 1 347 ? -10.906 -15.047 -32.75 1 91.44 347 ALA A CA 1
ATOM 2774 C C . ALA A 1 347 ? -12.117 -14.18 -32.438 1 91.44 347 ALA A C 1
ATOM 2776 O O . ALA A 1 347 ? -12.047 -12.953 -32.5 1 91.44 347 ALA A O 1
ATOM 2777 N N . LEU A 1 348 ? -13.133 -14.789 -32.031 1 90.31 348 LEU A N 1
ATOM 2778 C CA . LEU A 1 348 ? -14.344 -14.062 -31.672 1 90.31 348 LEU A CA 1
ATOM 2779 C C . LEU A 1 348 ? -14.094 -13.141 -30.484 1 90.31 348 LEU A C 1
ATOM 2781 O O . LEU A 1 348 ? -14.523 -11.992 -30.469 1 90.31 348 LEU A O 1
ATOM 2785 N N . LEU A 1 349 ? -13.414 -13.641 -29.516 1 89.31 349 LEU A N 1
ATOM 2786 C CA . LEU A 1 349 ? -13.125 -12.867 -28.312 1 89.31 349 LEU A CA 1
ATOM 2787 C C . LEU A 1 349 ? -12.273 -11.648 -28.641 1 89.31 349 LEU A C 1
ATOM 2789 O O . LEU A 1 349 ? -12.469 -10.578 -28.078 1 89.31 349 LEU A O 1
ATOM 2793 N N . GLU A 1 350 ? -11.391 -11.812 -29.547 1 86.81 350 GLU A N 1
ATOM 2794 C CA . GLU A 1 350 ? -10.508 -10.711 -29.922 1 86.81 350 GLU A CA 1
ATOM 2795 C C . GLU A 1 350 ? -11.258 -9.648 -30.703 1 86.81 350 GLU A C 1
ATOM 2797 O O . GLU A 1 350 ? -10.914 -8.461 -30.641 1 86.81 350 GLU A O 1
ATOM 2802 N N . PHE A 1 351 ? -12.281 -10.055 -31.297 1 84 351 PHE A N 1
ATOM 2803 C CA . PHE A 1 351 ? -13.047 -9.109 -32.094 1 84 351 PHE A CA 1
ATOM 2804 C C . PHE A 1 351 ? -14.125 -8.438 -31.266 1 84 351 PHE A C 1
ATOM 2806 O O . PHE A 1 351 ? -14.609 -7.359 -31.625 1 84 351 PHE A O 1
ATOM 2813 N N . LEU A 1 352 ? -14.391 -8.961 -30.219 1 80.25 352 LEU A N 1
ATOM 2814 C CA . LEU A 1 352 ? -15.484 -8.438 -29.406 1 80.25 352 LEU A CA 1
ATOM 2815 C C . LEU A 1 352 ? -15.141 -7.059 -28.859 1 80.25 352 LEU A C 1
ATOM 2817 O O . LEU A 1 352 ? -16 -6.176 -28.812 1 80.25 352 LEU A O 1
ATOM 2821 N N . PHE A 1 353 ? -13.969 -6.82 -28.5 1 73.81 353 PHE A N 1
ATOM 2822 C CA . PHE A 1 353 ? -13.617 -5.551 -27.875 1 73.81 353 PHE A CA 1
ATOM 2823 C C . PHE A 1 353 ? -13.617 -4.422 -28.906 1 73.81 353 PHE A C 1
ATOM 2825 O O . PHE A 1 353 ? -14.297 -3.412 -28.734 1 73.81 353 PHE A O 1
ATOM 2832 N N . PRO A 1 354 ? -12.883 -4.566 -30.031 1 71.5 354 PRO A N 1
ATOM 2833 C CA . PRO A 1 354 ? -12.945 -3.506 -31.031 1 71.5 354 PRO A CA 1
ATOM 2834 C C . PRO A 1 354 ? -14.344 -3.334 -31.625 1 71.5 354 PRO A C 1
ATOM 2836 O O . PRO A 1 354 ? -14.742 -2.217 -31.969 1 71.5 354 PRO A O 1
ATOM 2839 N N . LEU A 1 355 ? -15.008 -4.398 -31.703 1 69.88 355 LEU A N 1
ATOM 2840 C CA . LEU A 1 355 ? -16.359 -4.316 -32.25 1 69.88 355 LEU A CA 1
ATOM 2841 C C . LEU A 1 355 ? -17.266 -3.508 -31.328 1 69.88 355 LEU A C 1
ATOM 2843 O O . LEU A 1 355 ? -18.141 -2.771 -31.781 1 69.88 355 LEU A O 1
ATOM 2847 N N . SER A 1 356 ? -16.969 -3.646 -30.062 1 64.94 356 SER A N 1
ATOM 2848 C CA . SER A 1 356 ? -17.766 -2.881 -29.109 1 64.94 356 SER A CA 1
ATOM 2849 C C . SER A 1 356 ? -17.531 -1.383 -29.281 1 64.94 356 SER A C 1
ATOM 2851 O O . SER A 1 356 ? -18.469 -0.584 -29.125 1 64.94 356 SER A O 1
ATOM 2853 N N . PHE A 1 357 ? -16.344 -1.022 -29.656 1 60.56 357 PHE A N 1
ATOM 2854 C CA . PHE A 1 357 ? -16.047 0.39 -29.859 1 60.56 357 PHE A CA 1
ATOM 2855 C C . PHE A 1 357 ? -16.625 0.872 -31.188 1 60.56 357 PHE A C 1
ATOM 2857 O O . PHE A 1 357 ? -17.047 2.023 -31.312 1 60.56 357 PHE A O 1
ATOM 2864 N N . LEU A 1 358 ? -16.562 -0.047 -32.219 1 56.12 358 LEU A N 1
ATOM 2865 C CA . LEU A 1 358 ? -17.031 0.324 -33.531 1 56.12 358 LEU A CA 1
ATOM 2866 C C . LEU A 1 358 ? -18.547 0.308 -33.625 1 56.12 358 LEU A C 1
ATOM 2868 O O . LEU A 1 358 ? -19.156 1.157 -34.281 1 56.12 358 LEU A O 1
ATOM 2872 N N . VAL A 1 359 ? -19.141 -0.697 -33.031 1 54.53 359 VAL A N 1
ATOM 2873 C CA . VAL A 1 359 ? -20.578 -0.9 -33.219 1 54.53 359 VAL A CA 1
ATOM 2874 C C . VAL A 1 359 ? -21.344 -0.063 -32.188 1 54.53 359 VAL A C 1
ATOM 2876 O O . VAL A 1 359 ? -22.5 0.283 -32.406 1 54.53 359 VAL A O 1
ATOM 2879 N N . LEU A 1 360 ? -20.656 0.246 -31.109 1 52.47 360 LEU A N 1
ATOM 2880 C CA . LEU A 1 360 ? -21.328 0.906 -30 1 52.47 360 LEU A CA 1
ATOM 2881 C C . LEU A 1 360 ? -21.969 2.221 -30.453 1 52.47 360 LEU A C 1
ATOM 2883 O O . LEU A 1 360 ? -23.094 2.541 -30.062 1 52.47 360 LEU A O 1
ATOM 2887 N N . PRO A 1 361 ? -21.25 2.992 -31.234 1 50.12 361 PRO A N 1
ATOM 2888 C CA . PRO A 1 361 ? -21.969 4.211 -31.625 1 50.12 361 PRO A CA 1
ATOM 2889 C C . PRO A 1 361 ? -23.234 3.92 -32.438 1 50.12 361 PRO A C 1
ATOM 2891 O O . PRO A 1 361 ? -24.172 4.723 -32.438 1 50.12 361 PRO A O 1
ATOM 2894 N N . PHE A 1 362 ? -23.266 2.857 -33 1 50.19 362 PHE A N 1
ATOM 2895 C CA . PHE A 1 362 ? -24.328 2.615 -33.969 1 50.19 362 PHE A CA 1
ATOM 2896 C C . PHE A 1 362 ? -25.453 1.806 -33.344 1 50.19 362 PHE A C 1
ATOM 2898 O O . PHE A 1 362 ? -26.547 1.706 -33.875 1 50.19 362 PHE A O 1
ATOM 2905 N N . ILE A 1 363 ? -25.281 0.98 -32.312 1 43.53 363 ILE A N 1
ATOM 2906 C CA . ILE A 1 363 ? -26.375 0.25 -31.688 1 43.53 363 ILE A CA 1
ATOM 2907 C C . ILE A 1 363 ? -26.625 0.818 -30.297 1 43.53 363 ILE A C 1
ATOM 2909 O O . ILE A 1 363 ? -25.922 0.475 -29.344 1 43.53 363 ILE A O 1
ATOM 2913 N N . PRO A 1 364 ? -27.562 1.629 -30.203 1 46 364 PRO A N 1
ATOM 2914 C CA . PRO A 1 364 ? -27.844 2.314 -28.938 1 46 364 PRO A CA 1
ATOM 2915 C C . PRO A 1 364 ? -28.062 1.346 -27.781 1 46 364 PRO A C 1
ATOM 2917 O O . PRO A 1 364 ? -27.688 1.65 -26.641 1 46 364 PRO A O 1
ATOM 2920 N N . ARG A 1 365 ? -28.734 0.275 -28.094 1 46 365 ARG A N 1
ATOM 2921 C CA . ARG A 1 365 ? -29.141 -0.647 -27.031 1 46 365 ARG A CA 1
ATOM 2922 C C . ARG A 1 365 ? -27.938 -1.31 -26.391 1 46 365 ARG A C 1
ATOM 2924 O O . ARG A 1 365 ? -27.953 -1.614 -25.188 1 46 365 ARG A O 1
ATOM 2931 N N . LEU A 1 366 ? -27.156 -1.742 -27.125 1 45 366 LEU A N 1
ATOM 2932 C CA . LEU A 1 366 ? -25.938 -2.332 -26.594 1 45 366 LEU A CA 1
ATOM 2933 C C . LEU A 1 366 ? -25.078 -1.281 -25.891 1 45 366 LEU A C 1
ATOM 2935 O O . LEU A 1 366 ? -24.188 -1.618 -25.094 1 45 366 LEU A O 1
ATOM 2939 N N . ARG A 1 367 ? -25.359 -0.112 -26.219 1 45.75 367 ARG A N 1
ATOM 2940 C CA . ARG A 1 367 ? -24.797 1.024 -25.5 1 45.75 367 ARG A CA 1
ATOM 2941 C C . ARG A 1 367 ? -25.094 0.921 -24 1 45.75 367 ARG A C 1
ATOM 2943 O O . ARG A 1 367 ? -24.25 1.293 -23.172 1 45.75 367 ARG A O 1
ATOM 2950 N N . PHE A 1 368 ? -26.328 0.495 -23.844 1 43.56 368 PHE A N 1
ATOM 2951 C CA . PHE A 1 368 ? -26.75 0.317 -22.453 1 43.56 368 PHE A CA 1
ATOM 2952 C C . PHE A 1 368 ? -25.828 -0.661 -21.734 1 43.56 368 PHE A C 1
ATOM 2954 O O . PHE A 1 368 ? -25.469 -0.445 -20.578 1 43.56 368 PHE A O 1
ATOM 2961 N N . LEU A 1 369 ? -25.672 -1.72 -22.359 1 44.38 369 LEU A N 1
ATOM 2962 C CA . LEU A 1 369 ? -24.812 -2.729 -21.75 1 44.38 369 LEU A CA 1
ATOM 2963 C C . LEU A 1 369 ? -23.422 -2.176 -21.516 1 44.38 369 LEU A C 1
ATOM 2965 O O . LEU A 1 369 ? -22.812 -2.436 -20.469 1 44.38 369 LEU A O 1
ATOM 2969 N N . VAL A 1 370 ? -23.047 -1.419 -22.5 1 48.34 370 VAL A N 1
ATOM 2970 C CA . VAL A 1 370 ? -21.734 -0.787 -22.375 1 48.34 370 VAL A CA 1
ATOM 2971 C C . VAL A 1 370 ? -21.844 0.428 -21.453 1 48.34 370 VAL A C 1
ATOM 2973 O O . VAL A 1 370 ? -20.922 0.692 -20.672 1 48.34 370 VAL A O 1
ATOM 2976 N N . MET A 1 371 ? -22.969 1.131 -21.703 1 46.16 371 MET A N 1
ATOM 2977 C CA . MET A 1 371 ? -23.219 2.262 -20.812 1 46.16 371 MET A CA 1
ATOM 2978 C C . MET A 1 371 ? -23.266 1.808 -19.359 1 46.16 371 MET A C 1
ATOM 2980 O O . MET A 1 371 ? -22.797 2.521 -18.469 1 46.16 371 MET A O 1
ATOM 2984 N N . TYR A 1 372 ? -24 0.746 -19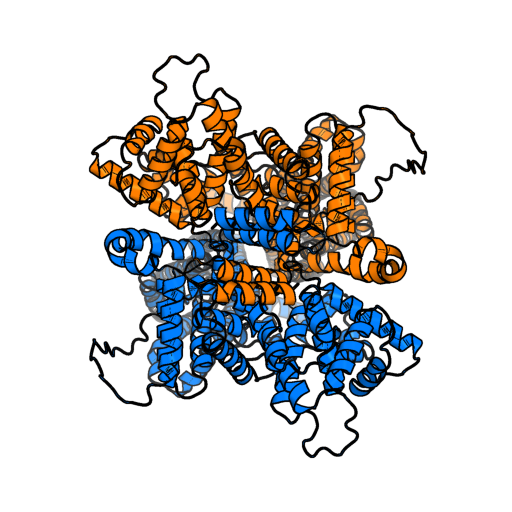.281 1 47.62 372 TYR A N 1
ATOM 2985 C CA . TYR A 1 372 ? -23.984 0.125 -17.969 1 47.62 372 TYR A CA 1
ATOM 2986 C C . TYR A 1 372 ? -22.578 -0.207 -17.531 1 47.62 372 TYR A C 1
ATOM 2988 O O . TYR A 1 372 ? -22.266 -0.177 -16.328 1 47.62 372 TYR A O 1
ATOM 2996 N N . MET A 1 373 ? -21.875 -0.504 -18.578 1 50.47 373 MET A N 1
ATOM 2997 C CA . MET A 1 373 ? -20.422 -0.648 -18.406 1 50.47 373 MET A CA 1
ATOM 2998 C C . MET A 1 373 ? -19.781 0.697 -18.094 1 50.47 373 MET A C 1
ATOM 3000 O O . MET A 1 373 ? -18.688 0.748 -17.531 1 50.47 373 MET A O 1
ATOM 3004 N N . GLU A 1 374 ? -20.516 1.781 -18.609 1 54.06 374 GLU A N 1
ATOM 3005 C CA . GLU A 1 374 ? -19.875 3.086 -18.531 1 54.06 374 GLU A CA 1
ATOM 3006 C C . GLU A 1 374 ? -20.188 3.783 -17.219 1 54.06 374 GLU A C 1
ATOM 3008 O O . GLU A 1 374 ? -19.406 4.582 -16.719 1 54.06 374 GLU A O 1
ATOM 3013 N N . GLU A 1 375 ? -21.406 3.35 -16.688 1 64 375 GLU A N 1
ATOM 3014 C CA . GLU A 1 375 ? -21.719 4.199 -15.539 1 64 375 GLU A CA 1
ATOM 3015 C C . GLU A 1 375 ? -21.281 3.553 -14.234 1 64 375 GLU A C 1
ATOM 3017 O O . GLU A 1 375 ? -21.516 2.365 -14.008 1 64 375 GLU A O 1
ATOM 3022 N N . TRP A 1 376 ? -20.406 4.254 -13.68 1 71.81 376 TRP A N 1
ATOM 3023 C CA . TRP A 1 376 ? -20 3.828 -12.352 1 71.81 376 TRP A CA 1
ATOM 3024 C C . TRP A 1 376 ? -21.172 3.855 -11.375 1 71.81 376 TRP A C 1
ATOM 3026 O O . TRP A 1 376 ? -21.938 4.832 -11.336 1 71.81 376 TRP A O 1
ATOM 3036 N N . HIS A 1 377 ? -21.516 2.686 -10.891 1 70.56 377 HIS A N 1
ATOM 3037 C CA . HIS A 1 377 ? -22.625 2.615 -9.953 1 70.56 377 HIS A CA 1
ATOM 3038 C C . HIS A 1 377 ? -22.328 3.391 -8.672 1 70.56 377 HIS A C 1
ATOM 3040 O O . HIS A 1 377 ? -21.188 3.412 -8.211 1 70.56 377 HIS A O 1
ATOM 3046 N N . PHE A 1 378 ? -23.406 4.152 -8.453 1 78.38 378 PHE A N 1
ATOM 3047 C CA . PHE A 1 378 ? -23.25 5.062 -7.324 1 78.38 378 PHE A CA 1
ATOM 3048 C C . PHE A 1 378 ? -24.047 4.555 -6.121 1 78.38 378 PHE A C 1
ATOM 3050 O O . PHE A 1 378 ? -25.172 4.988 -5.883 1 78.38 378 PHE A O 1
ATOM 3057 N N . MET A 1 379 ? -23.438 3.543 -5.453 1 87.06 379 MET A N 1
ATOM 3058 C CA . MET A 1 379 ? -24.062 3.025 -4.238 1 87.06 379 MET A CA 1
ATOM 3059 C C . MET A 1 379 ? -23.203 3.314 -3.016 1 87.06 379 MET A C 1
ATOM 3061 O O . MET A 1 379 ? -21.969 3.406 -3.127 1 87.06 379 MET A O 1
ATOM 3065 N N . ILE A 1 380 ? -23.938 3.543 -1.906 1 92.31 380 ILE A N 1
ATOM 3066 C CA . ILE A 1 380 ? -23.25 3.848 -0.66 1 92.31 380 ILE A CA 1
ATOM 3067 C C . ILE A 1 380 ? -23.359 2.664 0.3 1 92.31 380 ILE A C 1
ATOM 3069 O O . ILE A 1 380 ? -24.469 2.158 0.534 1 92.31 380 ILE A O 1
ATOM 3073 N N . SER A 1 381 ? -22.266 2.168 0.745 1 92 381 SER A N 1
ATOM 3074 C CA . SER A 1 381 ? -22.281 1.081 1.719 1 92 381 SER A CA 1
ATOM 3075 C C . SER A 1 381 ? -22.781 1.561 3.078 1 92 381 SER A C 1
ATOM 3077 O O . SER A 1 381 ? -22.469 2.674 3.502 1 92 381 SER A O 1
ATOM 3079 N N . GLN A 1 382 ? -23.594 0.709 3.699 1 93.06 382 GLN A N 1
ATOM 3080 C CA . GLN A 1 382 ? -24.188 1.064 4.984 1 93.06 382 GLN A CA 1
ATOM 3081 C C . GLN A 1 382 ? -23.891 0.011 6.043 1 93.06 382 GLN A C 1
ATOM 3083 O O . GLN A 1 382 ? -23.875 -1.187 5.75 1 93.06 382 GLN A O 1
ATOM 3088 N N . TYR A 1 383 ? -23.531 0.518 7.203 1 90.75 383 TYR A N 1
ATOM 3089 C CA . TYR A 1 383 ? -23.375 -0.339 8.375 1 90.75 383 TYR A CA 1
ATOM 3090 C C . TYR A 1 383 ? -23.766 0.405 9.648 1 90.75 383 TYR A C 1
ATOM 3092 O O . TYR A 1 383 ? -23.5 1.604 9.773 1 90.75 383 TYR A O 1
ATOM 3100 N N . ASP A 1 384 ? -24.469 -0.291 10.492 1 91.69 384 ASP A N 1
ATOM 3101 C CA . ASP A 1 384 ? -24.953 0.335 11.719 1 91.69 384 ASP A CA 1
ATOM 3102 C C . ASP A 1 384 ? -24.531 -0.467 12.953 1 91.69 384 ASP A C 1
ATOM 3104 O O . ASP A 1 384 ? -24.578 -1.699 12.938 1 91.69 384 ASP A O 1
ATOM 3108 N N . LEU A 1 385 ? -24.125 0.233 13.977 1 89.75 385 LEU A N 1
ATOM 3109 C CA . LEU A 1 385 ? -23.641 -0.387 15.203 1 89.75 385 LEU A CA 1
ATOM 3110 C C . LEU A 1 385 ? -24.781 -1.072 15.953 1 89.75 385 LEU A C 1
ATOM 3112 O O . LEU A 1 385 ? -24.609 -2.17 16.484 1 89.75 385 LEU A O 1
ATOM 3116 N N . MET A 1 386 ? -25.922 -0.448 15.984 1 87.69 386 MET A N 1
ATOM 3117 C CA . MET A 1 386 ? -27.062 -0.99 16.734 1 87.69 386 MET A CA 1
ATOM 3118 C C . MET A 1 386 ? -27.594 -2.26 16.062 1 87.69 386 MET A C 1
ATOM 3120 O O . MET A 1 386 ? -27.906 -3.234 16.75 1 87.69 386 MET A O 1
ATOM 3124 N N . SER A 1 387 ? -27.672 -2.172 14.812 1 85.44 387 SER A N 1
ATOM 3125 C CA . SER A 1 387 ? -28.109 -3.363 14.086 1 85.44 387 SER A CA 1
ATOM 3126 C C . SER A 1 387 ? -27.109 -4.504 14.25 1 85.44 387 SER A C 1
ATOM 3128 O O . SER A 1 387 ? -27.484 -5.672 14.32 1 85.44 387 SER A O 1
ATOM 3130 N N . PHE A 1 388 ? -25.906 -4.148 14.273 1 84.56 388 PHE A N 1
ATOM 3131 C CA . PHE A 1 388 ? -24.859 -5.137 14.469 1 84.56 388 PHE A CA 1
ATOM 3132 C C . PHE A 1 388 ? -24.984 -5.801 15.836 1 84.56 388 PHE A C 1
ATOM 3134 O O . PHE A 1 388 ? -24.859 -7.02 15.953 1 84.56 388 PHE A O 1
ATOM 3141 N N . TYR A 1 389 ? -25.203 -5.039 16.781 1 85.19 389 TYR A N 1
ATOM 3142 C CA . TYR A 1 389 ? -25.328 -5.562 18.141 1 85.19 389 TYR A CA 1
ATOM 3143 C C . TYR A 1 389 ? -26.531 -6.469 18.266 1 85.19 389 TYR A C 1
ATOM 3145 O O . TYR A 1 389 ? -26.469 -7.523 18.906 1 85.19 389 TYR A O 1
ATOM 3153 N N . VAL A 1 390 ? -27.625 -6.055 17.719 1 85 390 VAL A N 1
ATOM 3154 C CA . VAL A 1 390 ? -28.844 -6.844 17.797 1 85 390 VAL A CA 1
ATOM 3155 C C . VAL A 1 390 ? -28.656 -8.172 17.062 1 85 390 VAL A C 1
ATOM 3157 O O . VAL A 1 390 ? -29.109 -9.219 17.531 1 85 390 VAL A O 1
ATOM 3160 N N . ARG A 1 391 ? -27.953 -8.125 16.047 1 79.69 391 ARG A N 1
ATOM 3161 C CA . ARG A 1 391 ? -27.688 -9.328 15.273 1 79.69 391 ARG A CA 1
ATOM 3162 C C . ARG A 1 391 ? -26.734 -10.258 16.016 1 79.69 391 ARG A C 1
ATOM 3164 O O . ARG A 1 391 ? -26.844 -11.477 15.898 1 79.69 391 ARG A O 1
ATOM 3171 N N . LYS A 1 392 ? -25.75 -9.703 16.609 1 75.69 392 LYS A N 1
ATOM 3172 C CA . LYS A 1 392 ? -24.781 -10.492 17.375 1 75.69 392 LYS A CA 1
ATOM 3173 C C . LYS A 1 392 ? -25.484 -11.281 18.484 1 75.69 392 LYS A C 1
ATOM 3175 O O . LYS A 1 392 ? -25.078 -12.398 18.797 1 75.69 392 LYS A O 1
ATOM 3180 N N . LYS A 1 393 ? -26.484 -10.711 18.938 1 74.38 393 LYS A N 1
ATOM 3181 C CA . LYS A 1 393 ? -27.219 -11.375 20 1 74.38 393 LYS A CA 1
ATOM 3182 C C . LYS A 1 393 ? -28.094 -12.5 19.453 1 74.38 393 LYS A C 1
ATOM 3184 O O . LYS A 1 393 ? -28.391 -13.469 20.172 1 74.38 393 LYS A O 1
ATOM 3189 N N . LYS A 1 394 ? -28.469 -12.266 18.172 1 73.38 394 LYS A N 1
ATOM 3190 C CA . LYS A 1 394 ? -29.219 -13.32 17.484 1 73.38 394 LYS A CA 1
ATOM 3191 C C . LYS A 1 394 ? -28.422 -13.898 16.328 1 73.38 394 LYS A C 1
ATOM 3193 O O . LYS A 1 394 ? -28.625 -13.523 15.172 1 73.38 394 LYS A O 1
ATOM 3198 N N . PRO A 1 395 ? -27.484 -14.727 16.766 1 69.69 395 PRO A N 1
ATOM 3199 C CA . PRO A 1 395 ? -26.578 -15.148 15.688 1 69.69 395 PRO A CA 1
ATOM 3200 C C . PRO A 1 395 ? -27.297 -15.977 14.617 1 69.69 395 PRO A C 1
ATOM 3202 O O . PRO A 1 395 ? -28.156 -16.797 14.938 1 69.69 395 PRO A O 1
ATOM 3205 N N . THR A 1 396 ? -27.188 -15.492 13.43 1 68.06 396 THR A N 1
ATOM 3206 C CA . THR A 1 396 ? -27.703 -16.234 12.289 1 68.06 396 THR A CA 1
ATOM 3207 C C . THR A 1 396 ? -26.938 -17.531 12.078 1 68.06 396 THR A C 1
ATOM 3209 O O . THR A 1 396 ? -25.875 -17.734 12.664 1 68.06 396 THR A O 1
ATOM 3212 N N . PHE A 1 397 ? -27.531 -18.359 11.391 1 66.06 397 PHE A N 1
ATOM 3213 C CA . PHE A 1 397 ? -26.984 -19.672 11.094 1 66.06 397 PHE A CA 1
ATOM 3214 C C . PHE A 1 397 ? -25.562 -19.547 10.539 1 66.06 397 PHE A C 1
ATOM 3216 O O . PHE A 1 397 ? -24.672 -20.297 10.938 1 66.06 397 PHE A O 1
ATOM 3223 N N . LEU A 1 398 ? -25.375 -18.641 9.719 1 66.44 398 LEU A N 1
ATOM 3224 C CA . LEU A 1 398 ? -24.062 -18.484 9.086 1 66.44 398 LEU A CA 1
ATOM 3225 C C . LEU A 1 398 ? -23 -18.094 10.109 1 66.44 398 LEU A C 1
ATOM 3227 O O . LEU A 1 398 ? -21.875 -18.578 10.047 1 66.44 398 LEU A O 1
ATOM 3231 N N . MET A 1 399 ? -23.422 -17.312 11.039 1 67.75 399 MET A N 1
ATOM 3232 C CA . MET A 1 399 ? -22.484 -16.844 12.047 1 67.75 399 MET A CA 1
ATOM 3233 C C . MET A 1 399 ? -22.109 -17.953 13.016 1 67.75 399 MET A C 1
ATOM 3235 O O . MET A 1 399 ? -21.016 -17.969 13.578 1 67.75 399 MET A O 1
ATOM 3239 N N . ASN A 1 400 ? -22.953 -18.875 13.047 1 63.88 400 ASN A N 1
ATOM 3240 C CA . ASN A 1 400 ? -22.672 -19.984 13.945 1 63.88 400 ASN A CA 1
ATOM 3241 C C . ASN A 1 400 ? -21.688 -20.969 13.336 1 63.88 400 ASN A C 1
ATOM 3243 O O . ASN A 1 400 ? -20.938 -21.625 14.055 1 63.88 400 ASN A O 1
ATOM 3247 N N . ILE A 1 401 ? -21.828 -20.953 12.047 1 60.22 401 ILE A N 1
ATOM 3248 C CA . ILE A 1 401 ? -20.984 -21.938 11.383 1 60.22 401 ILE A CA 1
ATOM 3249 C C . ILE A 1 401 ? -19.547 -21.406 11.297 1 60.22 401 ILE A C 1
ATOM 3251 O O . ILE A 1 401 ? -18.594 -22.188 11.258 1 60.22 401 ILE A O 1
ATOM 3255 N N . VAL A 1 402 ? -19.531 -20.156 11.211 1 59.38 402 VAL A N 1
ATOM 3256 C CA . VAL A 1 402 ? -18.203 -19.609 11.008 1 59.38 402 VAL A CA 1
ATOM 3257 C C . VAL A 1 402 ? -17.438 -19.625 12.328 1 59.38 402 VAL A C 1
ATOM 3259 O O . VAL A 1 402 ? -17.75 -18.859 13.25 1 59.38 402 VAL A O 1
ATOM 3262 N N . PHE A 1 403 ? -16.766 -20.641 12.555 1 56 403 PHE A N 1
ATOM 3263 C CA . PHE A 1 403 ? -16.031 -20.891 13.789 1 56 403 PHE A CA 1
ATOM 3264 C C . PHE A 1 403 ? -14.852 -19.953 13.93 1 56 403 PHE A C 1
ATOM 3266 O O . PHE A 1 403 ? -14.469 -19.578 15.039 1 56 403 PHE A O 1
ATOM 3273 N N . PHE A 1 404 ? -14.367 -19.562 12.734 1 58.84 404 PHE A N 1
ATOM 3274 C CA . PHE A 1 404 ? -13.109 -18.844 12.828 1 58.84 404 PHE A CA 1
ATOM 3275 C C . PHE A 1 404 ? -13.352 -17.328 12.805 1 58.84 404 PHE A C 1
ATOM 3277 O O . PHE A 1 404 ? -14.18 -16.844 12.023 1 58.84 404 PHE A O 1
ATOM 3284 N N . LYS A 1 405 ? -12.82 -16.719 13.789 1 61.81 405 LYS A N 1
ATOM 3285 C CA . LYS A 1 405 ? -12.938 -15.266 13.945 1 61.81 405 LYS A CA 1
ATOM 3286 C C . LYS A 1 405 ? -12.672 -14.547 12.625 1 61.81 405 LYS A C 1
ATOM 3288 O O . LYS A 1 405 ? -13.359 -13.586 12.289 1 61.81 405 LYS A O 1
ATOM 3293 N N . CYS A 1 406 ? -11.766 -15.086 11.891 1 61.44 406 CYS A N 1
ATOM 3294 C CA . CYS A 1 406 ? -11.391 -14.438 10.641 1 61.44 406 CYS A CA 1
ATOM 3295 C C . CYS A 1 406 ? -12.516 -14.547 9.609 1 61.44 406 CYS A C 1
ATOM 3297 O O . CYS A 1 406 ? -12.797 -13.594 8.883 1 61.44 406 CYS A O 1
ATOM 3299 N N . LEU A 1 407 ? -13.156 -15.648 9.664 1 67.56 407 LEU A N 1
ATOM 3300 C CA . LEU A 1 407 ? -14.242 -15.859 8.711 1 67.56 407 LEU A CA 1
ATOM 3301 C C . LEU A 1 407 ? -15.469 -15.055 9.102 1 67.56 407 LEU A C 1
ATOM 3303 O O . LEU A 1 407 ? -16.219 -14.586 8.234 1 67.56 407 LEU A O 1
ATOM 3307 N N . ARG A 1 408 ? -15.508 -14.828 10.375 1 66.94 408 ARG A N 1
ATOM 3308 C CA . ARG A 1 408 ? -16.625 -14.023 10.852 1 66.94 408 ARG A CA 1
ATOM 3309 C C . ARG A 1 408 ? -16.516 -12.578 10.375 1 66.94 408 ARG A C 1
ATOM 3311 O O . ARG A 1 408 ? -17.5 -11.977 9.961 1 66.94 408 ARG A O 1
ATOM 3318 N N . GLU A 1 409 ? -15.336 -12.117 10.375 1 69.31 409 GLU A N 1
ATOM 3319 C CA . GLU A 1 409 ? -15.094 -10.758 9.898 1 69.31 409 GLU A CA 1
ATOM 3320 C C . GLU A 1 409 ? -15.359 -10.641 8.406 1 69.31 409 GLU A C 1
ATOM 3322 O O . GLU A 1 409 ? -15.93 -9.656 7.941 1 69.31 409 GLU A O 1
ATOM 3327 N N . TYR A 1 410 ? -15.07 -11.719 7.816 1 71.06 410 TYR A N 1
ATOM 3328 C CA . TYR A 1 410 ? -15.289 -11.734 6.375 1 71.06 410 TYR A CA 1
ATOM 3329 C C . TYR A 1 410 ? -16.781 -11.812 6.051 1 71.06 410 TYR A C 1
ATOM 3331 O O . TYR A 1 410 ? -17.266 -11.109 5.164 1 71.06 410 TYR A O 1
ATOM 3339 N N . VAL A 1 411 ? -17.484 -12.586 6.828 1 71.69 411 VAL A N 1
ATOM 3340 C CA . VAL A 1 411 ? -18.922 -12.758 6.586 1 71.69 411 VAL A CA 1
ATOM 3341 C C . VAL A 1 411 ? -19.656 -11.453 6.895 1 71.69 411 VAL A C 1
ATOM 3343 O O . VAL A 1 411 ? -20.562 -11.062 6.172 1 71.69 411 VAL A O 1
ATOM 3346 N N . ASN A 1 412 ? -19.203 -10.789 7.879 1 69.69 412 ASN A N 1
ATOM 3347 C CA . ASN A 1 412 ? -19.797 -9.5 8.203 1 69.69 412 ASN A CA 1
ATOM 3348 C C . ASN A 1 412 ? -19.594 -8.484 7.082 1 69.69 412 ASN A C 1
ATOM 3350 O O . ASN A 1 412 ? -20.516 -7.762 6.715 1 69.69 412 ASN A O 1
ATOM 3354 N N . LYS A 1 413 ? -18.484 -8.633 6.512 1 69.31 413 LYS A N 1
ATOM 3355 C CA . LYS A 1 413 ? -18.141 -7.684 5.457 1 69.31 413 LYS A CA 1
ATOM 3356 C C . LYS A 1 413 ? -18.906 -7.98 4.176 1 69.31 413 LYS A C 1
ATOM 3358 O O . LYS A 1 413 ? -19.391 -7.066 3.506 1 69.31 413 LYS A O 1
ATOM 3363 N N . VAL A 1 414 ? -19.109 -9.227 3.973 1 67.75 414 VAL A N 1
ATOM 3364 C CA . VAL A 1 414 ? -19.641 -9.617 2.67 1 67.75 414 VAL A CA 1
ATOM 3365 C C . VAL A 1 414 ? -21.172 -9.742 2.744 1 67.75 414 VAL A C 1
ATOM 3367 O O . VAL A 1 414 ? -21.875 -9.383 1.8 1 67.75 414 VAL A O 1
ATOM 3370 N N . TRP A 1 415 ? -21.656 -10.094 3.918 1 72.62 415 TRP A N 1
ATOM 3371 C CA . TRP A 1 415 ? -23.062 -10.484 3.926 1 72.62 415 TRP A CA 1
ATOM 3372 C C . TRP A 1 415 ? -23.922 -9.422 4.609 1 72.62 415 TRP A C 1
ATOM 3374 O O . TRP A 1 415 ? -25.094 -9.273 4.301 1 72.62 415 TRP A O 1
ATOM 3384 N N . TYR A 1 416 ? -23.297 -8.633 5.352 1 77.38 416 TYR A N 1
ATOM 3385 C CA . TYR A 1 416 ? -24.172 -7.801 6.176 1 77.38 416 TYR A CA 1
ATOM 3386 C C . TYR A 1 416 ? -24.062 -6.332 5.789 1 77.38 416 TYR A C 1
ATOM 3388 O O . TYR A 1 416 ? -24.766 -5.484 6.328 1 77.38 416 TYR A O 1
ATOM 3396 N N . VAL A 1 417 ? -23.266 -6.059 4.91 1 87.12 417 VAL A N 1
ATOM 3397 C CA . VAL A 1 417 ? -23.188 -4.684 4.422 1 87.12 417 VAL A CA 1
ATOM 3398 C C . VAL A 1 417 ? -24.312 -4.422 3.426 1 87.12 417 VAL A C 1
ATOM 3400 O O . VAL A 1 417 ? -24.484 -5.168 2.461 1 87.12 417 VAL A O 1
ATOM 3403 N N . ARG A 1 418 ? -25.094 -3.43 3.74 1 88 418 ARG A N 1
ATOM 3404 C CA . ARG A 1 418 ? -26.172 -3.027 2.852 1 88 418 ARG A CA 1
ATOM 3405 C C . ARG A 1 418 ? -25.75 -1.873 1.951 1 88 418 ARG A C 1
ATOM 3407 O O . ARG A 1 418 ? -24.812 -1.14 2.275 1 88 418 ARG A O 1
ATOM 3414 N N . HIS A 1 419 ? -26.438 -1.8 0.792 1 90.06 419 HIS A N 1
ATOM 3415 C CA . HIS A 1 419 ? -26.141 -0.722 -0.146 1 90.06 419 HIS A CA 1
ATOM 3416 C C . HIS A 1 419 ? -27.406 0.072 -0.483 1 90.06 419 HIS A C 1
ATOM 3418 O O . HIS A 1 419 ? -28.484 -0.501 -0.619 1 90.06 419 HIS A O 1
ATOM 3424 N N . VAL A 1 420 ? -27.234 1.378 -0.406 1 91.12 420 VAL A N 1
ATOM 3425 C CA . VAL A 1 420 ? -28.359 2.252 -0.72 1 91.12 420 VAL A CA 1
ATOM 3426 C C . VAL A 1 420 ? -28 3.146 -1.904 1 91.12 420 VAL A C 1
ATOM 3428 O O . VAL A 1 420 ? -26.844 3.484 -2.107 1 91.12 420 VAL A O 1
ATOM 3431 N N . SER A 1 421 ? -29.016 3.549 -2.709 1 86.12 421 SER A N 1
ATOM 3432 C CA . SER A 1 421 ? -28.812 4.387 -3.887 1 86.12 421 SER A CA 1
ATOM 3433 C C . SER A 1 421 ? -29.031 5.859 -3.559 1 86.12 421 SER A C 1
ATOM 3435 O O . SER A 1 421 ? -29.922 6.496 -4.117 1 86.12 421 SER A O 1
ATOM 3437 N N . ALA A 1 422 ? -28.375 6.438 -2.588 1 86.31 422 ALA A N 1
ATOM 3438 C CA . ALA A 1 422 ? -28.562 7.828 -2.18 1 86.31 422 ALA A CA 1
ATOM 3439 C C . ALA A 1 422 ? -27.328 8.664 -2.514 1 86.31 422 ALA A C 1
ATOM 3441 O O . ALA A 1 422 ? -27.188 9.789 -2.031 1 86.31 422 ALA A O 1
ATOM 3442 N N . ALA A 1 423 ? -26.516 8.219 -3.346 1 87.19 423 ALA A N 1
ATOM 3443 C CA . ALA A 1 423 ? -25.234 8.867 -3.602 1 87.19 423 ALA A CA 1
ATOM 3444 C C . ALA A 1 423 ? -25.422 10.203 -4.316 1 87.19 423 ALA A C 1
ATOM 3446 O O . ALA A 1 423 ? -24.75 11.18 -4 1 87.19 423 ALA A O 1
ATOM 3447 N N . CYS A 1 424 ? -26.406 10.266 -5.156 1 87.06 424 CYS A N 1
ATOM 3448 C CA . CYS A 1 424 ? -26.625 11.484 -5.922 1 87.06 424 CYS A CA 1
ATOM 3449 C C . CYS A 1 424 ? -27.109 12.609 -5.023 1 87.06 424 CYS A C 1
ATOM 3451 O O . CYS A 1 424 ? -26.609 13.734 -5.102 1 87.06 424 CYS A O 1
ATOM 3453 N N . GLU A 1 425 ? -27.969 12.281 -4.156 1 89.94 425 GLU A N 1
ATOM 3454 C CA . GLU A 1 425 ? -28.547 13.297 -3.275 1 89.94 425 GLU A CA 1
ATOM 3455 C C . GLU A 1 425 ? -27.516 13.781 -2.252 1 89.94 425 GLU A C 1
ATOM 3457 O O . GLU A 1 425 ? -27.422 14.977 -1.971 1 89.94 425 GLU A O 1
ATOM 3462 N N . ILE A 1 426 ? -26.828 12.883 -1.766 1 93.75 426 ILE A N 1
ATOM 3463 C CA . ILE A 1 426 ? -25.828 13.258 -0.762 1 93.75 426 ILE A CA 1
ATOM 3464 C C . ILE A 1 426 ? -24.719 14.07 -1.417 1 93.75 426 ILE A C 1
ATOM 3466 O O . ILE A 1 426 ? -24.188 15.016 -0.821 1 93.75 426 ILE A O 1
ATOM 3470 N N . THR A 1 427 ? -24.375 13.75 -2.629 1 93.06 427 THR A N 1
ATOM 3471 C CA . THR A 1 427 ? -23.359 14.5 -3.354 1 93.06 427 THR A CA 1
ATOM 3472 C C . THR A 1 427 ? -23.812 15.938 -3.607 1 93.06 427 THR A C 1
ATOM 3474 O O . THR A 1 427 ? -23 16.859 -3.574 1 93.06 427 THR A O 1
ATOM 3477 N N . GLU A 1 428 ? -25.031 16.016 -3.844 1 92.25 428 GLU A N 1
ATOM 3478 C CA . GLU A 1 428 ? -25.578 17.359 -4.035 1 92.25 428 GLU A CA 1
ATOM 3479 C C . GLU A 1 428 ? -25.5 18.172 -2.748 1 92.25 428 GLU A C 1
ATOM 3481 O O . GLU A 1 428 ? -25.234 19.391 -2.791 1 92.25 428 GLU A O 1
ATOM 3486 N N . LEU A 1 429 ? -25.734 17.547 -1.666 1 94.38 429 LEU A N 1
ATOM 3487 C CA . LEU A 1 429 ? -25.625 18.219 -0.382 1 94.38 429 LEU A CA 1
ATOM 3488 C C . LEU A 1 429 ? -24.188 18.672 -0.132 1 94.38 429 LEU A C 1
ATOM 3490 O O . LEU A 1 429 ? -23.953 19.766 0.375 1 94.38 429 LEU A O 1
ATOM 3494 N N . VAL A 1 430 ? -23.266 17.844 -0.485 1 95.81 430 VAL A N 1
ATOM 3495 C CA . VAL A 1 430 ? -21.859 18.156 -0.304 1 95.81 430 VAL A CA 1
ATOM 3496 C C . VAL A 1 430 ? -21.469 19.297 -1.238 1 95.81 430 VAL A C 1
ATOM 3498 O O . VAL A 1 430 ? -20.75 20.219 -0.839 1 95.81 430 VAL A O 1
ATOM 3501 N N . GLN A 1 431 ? -21.969 19.234 -2.438 1 94.81 431 GLN A N 1
ATOM 3502 C CA . GLN A 1 431 ? -21.703 20.297 -3.402 1 94.81 431 GLN A CA 1
ATOM 3503 C C . GLN A 1 431 ? -22.219 21.641 -2.902 1 94.81 431 GLN A C 1
ATOM 3505 O O . GLN A 1 431 ? -21.531 22.656 -3.002 1 94.81 431 GLN A O 1
ATOM 3510 N N . LEU A 1 432 ? -23.375 21.578 -2.367 1 93.69 432 LEU A N 1
ATOM 3511 C CA . LEU A 1 432 ? -23.984 22.797 -1.847 1 93.69 432 LEU A CA 1
ATOM 3512 C C . LEU A 1 432 ? -23.172 23.344 -0.679 1 93.69 432 LEU A C 1
ATOM 3514 O O . LEU A 1 432 ? -23 24.562 -0.55 1 93.69 432 LEU A O 1
ATOM 3518 N N . HIS A 1 433 ? -22.672 22.5 0.11 1 95.31 433 HIS A N 1
ATOM 3519 C CA . HIS A 1 433 ? -21.859 22.922 1.239 1 95.31 433 HIS A CA 1
ATOM 3520 C C . HIS A 1 433 ? -20.578 23.609 0.768 1 95.31 433 HIS A C 1
ATOM 3522 O O . HIS A 1 433 ? -20.172 24.625 1.323 1 95.31 433 HIS A O 1
ATOM 3528 N N . ILE A 1 434 ? -19.953 23.094 -0.261 1 95.69 434 ILE A N 1
ATOM 3529 C CA . ILE A 1 434 ? -18.719 23.656 -0.785 1 95.69 434 ILE A CA 1
ATOM 3530 C C . ILE A 1 434 ? -19 24.984 -1.465 1 95.69 434 ILE A C 1
ATOM 3532 O O . ILE A 1 434 ? -18.25 25.953 -1.291 1 95.69 434 ILE A O 1
ATOM 3536 N N . GLU A 1 435 ? -20.094 25 -2.195 1 93.19 435 GLU A N 1
ATOM 3537 C CA . GLU A 1 435 ? -20.469 26.25 -2.855 1 93.19 435 GLU A CA 1
ATOM 3538 C C . GLU A 1 435 ? -20.75 27.344 -1.838 1 93.19 435 GLU A C 1
ATOM 3540 O O . GLU A 1 435 ? -20.328 28.484 -2.018 1 93.19 435 GLU A O 1
ATOM 3545 N N . ASP A 1 436 ? -21.422 26.969 -0.791 1 91.56 436 ASP A N 1
ATOM 3546 C CA . ASP A 1 436 ? -21.703 27.922 0.278 1 91.56 436 ASP A CA 1
ATOM 3547 C C . ASP A 1 436 ? -20.422 28.344 0.977 1 91.56 436 ASP A C 1
ATOM 3549 O O . ASP A 1 436 ? -20.312 29.484 1.439 1 91.56 436 ASP A O 1
ATOM 3553 N N . GLY A 1 437 ? -19.516 27.531 1.059 1 93.12 437 GLY A N 1
ATOM 3554 C CA . GLY A 1 437 ? -18.219 27.875 1.619 1 93.12 437 GLY A CA 1
ATOM 3555 C C . GLY A 1 437 ? -17.484 28.922 0.816 1 93.12 437 GLY A C 1
ATOM 3556 O O . GLY A 1 437 ? -16.938 29.875 1.383 1 93.12 437 GLY A O 1
ATOM 3557 N N . TRP A 1 438 ? -17.516 28.75 -0.455 1 92.94 438 TRP A N 1
ATOM 3558 C CA . TRP A 1 438 ? -16.875 29.719 -1.337 1 92.94 438 TRP A CA 1
ATOM 3559 C C . TRP A 1 438 ? -17.562 31.078 -1.265 1 92.94 438 TRP A C 1
ATOM 3561 O O . TRP A 1 438 ? -16.906 32.125 -1.353 1 92.94 438 TRP A O 1
ATOM 3571 N N . ARG A 1 439 ? -18.797 31.047 -1.007 1 88.81 439 ARG A N 1
ATOM 3572 C CA . ARG A 1 439 ? -19.578 32.281 -1.059 1 88.81 439 ARG A CA 1
ATOM 3573 C C . ARG A 1 439 ? -19.484 33.031 0.254 1 88.81 439 ARG A C 1
ATOM 3575 O O . ARG A 1 439 ? -19.297 34.281 0.252 1 88.81 439 ARG A O 1
ATOM 3582 N N . THR A 1 440 ? -19.547 32.281 1.283 1 87.19 440 THR A N 1
ATOM 3583 C CA . THR A 1 440 ? -19.766 33 2.547 1 87.19 440 THR A CA 1
ATOM 3584 C C . THR A 1 440 ? -18.516 32.906 3.434 1 87.19 440 THR A C 1
ATOM 3586 O O . THR A 1 440 ? -18.25 33.812 4.211 1 87.19 440 THR A O 1
ATOM 3589 N N . PHE A 1 441 ? -17.781 31.891 3.334 1 89.38 441 PHE A N 1
ATOM 3590 C CA . PHE A 1 441 ? -16.734 31.656 4.32 1 89.38 441 PHE A CA 1
ATOM 3591 C C . PHE A 1 441 ? -15.367 32.031 3.758 1 89.38 441 PHE A C 1
ATOM 3593 O O . PHE A 1 441 ? -14.57 32.688 4.438 1 89.38 441 PHE A O 1
ATOM 3600 N N . ILE A 1 442 ? -15.094 31.719 2.514 1 92.25 442 ILE A N 1
ATOM 3601 C CA . ILE A 1 442 ? -13.758 31.875 1.944 1 92.25 442 ILE A CA 1
ATOM 3602 C C . ILE A 1 442 ? -13.625 33.281 1.357 1 92.25 442 ILE A C 1
ATOM 3604 O O . ILE A 1 442 ? -14.25 33.594 0.346 1 92.25 442 ILE A O 1
ATOM 3608 N N . ASN A 1 443 ? -12.773 34.062 1.992 1 85.12 443 ASN A N 1
ATOM 3609 C CA . ASN A 1 443 ? -12.531 35.406 1.513 1 85.12 443 ASN A CA 1
ATOM 3610 C C . ASN A 1 443 ? -11.055 35.625 1.189 1 85.12 443 ASN A C 1
ATOM 3612 O O . ASN A 1 443 ? -10.719 36.531 0.417 1 85.12 443 ASN A O 1
ATOM 3616 N N . ASP A 1 444 ? -10.266 34.906 1.953 1 85 444 ASP A N 1
ATOM 3617 C CA . ASP A 1 444 ? -8.82 35.062 1.785 1 85 444 ASP A CA 1
ATOM 3618 C C . ASP A 1 444 ? -8.125 33.688 1.822 1 85 444 ASP A C 1
ATOM 3620 O O . ASP A 1 444 ? -8.773 32.656 1.976 1 85 444 ASP A O 1
ATOM 3624 N N . ALA A 1 445 ? -6.75 33.812 1.629 1 83.69 445 ALA A N 1
ATOM 3625 C CA . ALA A 1 445 ? -5.945 32.594 1.609 1 83.69 445 ALA A CA 1
ATOM 3626 C C . ALA A 1 445 ? -6.027 31.859 2.947 1 83.69 445 ALA A C 1
ATOM 3628 O O . ALA A 1 445 ? -6.039 30.625 2.988 1 83.69 445 ALA A O 1
ATOM 3629 N N . SER A 1 446 ? -6.086 32.562 4.02 1 79.69 446 SER A N 1
ATOM 3630 C CA . SER A 1 446 ? -6.133 31.938 5.344 1 79.69 446 SER A CA 1
ATOM 3631 C C . SER A 1 446 ? -7.465 31.234 5.582 1 79.69 446 SER A C 1
ATOM 3633 O O . SER A 1 446 ? -7.504 30.141 6.133 1 79.69 446 SER A O 1
ATOM 3635 N N . THR A 1 447 ? -8.523 31.891 5.148 1 85.94 447 THR A N 1
ATOM 3636 C CA . THR A 1 447 ? -9.836 31.297 5.32 1 85.94 447 THR A CA 1
ATOM 3637 C C . THR A 1 447 ? -10.016 30.094 4.391 1 85.94 447 THR A C 1
ATOM 3639 O O . THR A 1 447 ? -10.719 29.141 4.723 1 85.94 447 THR A O 1
ATOM 3642 N N . TYR A 1 448 ? -9.352 30.172 3.27 1 90.19 448 TYR A N 1
ATOM 3643 C CA . TYR A 1 448 ? -9.352 29.047 2.342 1 90.19 448 TYR A CA 1
ATOM 3644 C C . TYR A 1 448 ? -8.758 27.797 2.988 1 90.19 448 TYR A C 1
ATOM 3646 O O . TYR A 1 448 ? -9.32 26.703 2.893 1 90.19 448 TYR A O 1
ATOM 3654 N N . ARG A 1 449 ? -7.703 27.953 3.725 1 85.69 449 ARG A N 1
ATOM 3655 C CA . ARG A 1 449 ? -7.035 26.844 4.395 1 85.69 449 ARG A CA 1
ATOM 3656 C C . ARG A 1 449 ? -7.844 26.359 5.598 1 85.69 449 ARG A C 1
ATOM 3658 O O . ARG A 1 449 ? -7.906 25.172 5.871 1 85.69 449 ARG A O 1
ATOM 3665 N N . ARG A 1 450 ? -8.547 27.234 6.191 1 84 450 ARG A N 1
ATOM 3666 C CA . ARG A 1 450 ? -9.297 26.906 7.402 1 84 450 ARG A CA 1
ATOM 3667 C C . ARG A 1 450 ? -10.57 26.141 7.066 1 84 450 ARG A C 1
ATOM 3669 O O . ARG A 1 450 ? -11.031 25.312 7.867 1 84 450 ARG A O 1
ATOM 3676 N N . PHE A 1 451 ? -11.031 26.359 5.934 1 90.5 451 PHE A N 1
ATOM 3677 C CA . PHE A 1 451 ? -12.266 25.703 5.531 1 90.5 451 PHE A CA 1
ATOM 3678 C C . PHE A 1 451 ? -12.086 24.188 5.516 1 90.5 451 PHE A C 1
ATOM 3680 O O . PHE A 1 451 ? -13.016 23.453 5.855 1 90.5 451 PHE A O 1
ATOM 3687 N N . SER A 1 452 ? -10.922 23.75 5.164 1 89.31 452 SER A N 1
ATOM 3688 C CA . SER A 1 452 ? -10.664 22.312 5.062 1 89.31 452 SER A CA 1
ATOM 3689 C C . SER A 1 452 ? -10.484 21.688 6.441 1 89.31 452 SER A C 1
ATOM 3691 O O . SER A 1 452 ? -10.547 20.469 6.586 1 89.31 452 SER A O 1
ATOM 3693 N N . ASP A 1 453 ? -10.297 22.516 7.488 1 85.81 453 ASP A N 1
ATOM 3694 C CA . ASP A 1 453 ? -10.031 22 8.828 1 85.81 453 ASP A CA 1
ATOM 3695 C C . ASP A 1 453 ? -11.305 21.953 9.664 1 85.81 453 ASP A C 1
ATOM 3697 O O . ASP A 1 453 ? -11.297 21.469 10.805 1 85.81 453 ASP A O 1
ATOM 3701 N N . LEU A 1 454 ? -12.414 22.328 9.047 1 88.12 454 LEU A N 1
ATOM 3702 C CA . LEU A 1 454 ? -13.672 22.359 9.781 1 88.12 454 LEU A CA 1
ATOM 3703 C C . LEU A 1 454 ? -14.328 20.984 9.797 1 88.12 454 LEU A C 1
ATOM 3705 O O . LEU A 1 454 ? -14.375 20.312 8.773 1 88.12 454 LEU A O 1
ATOM 3709 N N . ARG A 1 455 ? -14.82 20.531 10.969 1 88.44 455 ARG A N 1
ATOM 3710 C CA . ARG A 1 455 ? -15.43 19.219 11.125 1 88.44 455 ARG A CA 1
ATOM 3711 C C . ARG A 1 455 ? -16.875 19.344 11.617 1 88.44 455 ARG A C 1
ATOM 3713 O O . ARG A 1 455 ? -17.453 18.359 12.078 1 88.44 455 ARG A O 1
ATOM 3720 N N . GLY A 1 456 ? -17.422 20.422 11.625 1 88 456 GLY A N 1
ATOM 3721 C CA . GLY A 1 456 ? -18.781 20.656 12.117 1 88 456 GLY A CA 1
ATOM 3722 C C . GLY A 1 456 ? -18.953 22.047 12.711 1 88 456 GLY A C 1
ATOM 3723 O O . GLY A 1 456 ? -20.078 22.469 12.977 1 88 456 GLY A O 1
ATOM 3724 N N . GLN A 1 457 ? -18.016 22.812 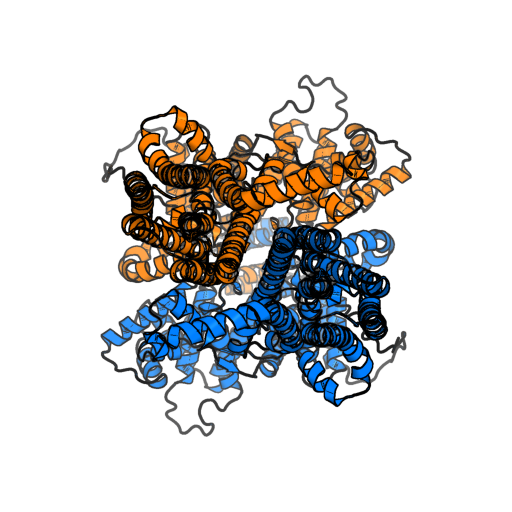12.805 1 84.62 457 GLN A N 1
ATOM 3725 C CA . GLN A 1 457 ? -18.016 24.125 13.453 1 84.62 457 GLN A CA 1
ATOM 3726 C C . GLN A 1 457 ? -18.812 25.141 12.633 1 84.62 457 GLN A C 1
ATOM 3728 O O . GLN A 1 457 ? -19.5 26 13.195 1 84.62 457 GLN A O 1
ATOM 3733 N N . LEU A 1 458 ? -18.719 24.984 11.383 1 87.19 458 LEU A N 1
ATOM 3734 C CA . LEU A 1 458 ? -19.453 25.922 10.523 1 87.19 458 LEU A CA 1
ATOM 3735 C C . LEU A 1 458 ? -20.953 25.703 10.664 1 87.19 458 LEU A C 1
ATOM 3737 O O . LEU A 1 458 ? -21.719 26.672 10.695 1 87.19 458 LEU A O 1
ATOM 3741 N N . THR A 1 459 ? -21.328 24.438 10.734 1 90 459 THR A N 1
ATOM 3742 C CA . THR A 1 459 ? -22.734 24.109 10.898 1 90 459 THR A CA 1
ATOM 3743 C C . THR A 1 459 ? -23.25 24.609 12.242 1 90 459 THR A C 1
ATOM 3745 O O . THR A 1 459 ? -24.375 25.125 12.328 1 90 459 THR A O 1
ATOM 3748 N N . LEU A 1 460 ? -22.484 24.453 13.266 1 86.62 460 LEU A N 1
ATOM 3749 C CA . LEU A 1 460 ? -22.906 24.891 14.586 1 86.62 460 LEU A CA 1
ATOM 3750 C C . LEU A 1 460 ? -22.984 26.422 14.656 1 86.62 460 LEU A C 1
ATOM 3752 O O . LEU A 1 460 ? -23.859 26.969 15.32 1 86.62 460 LEU A O 1
ATOM 3756 N N . LYS A 1 461 ? -22.062 27.047 14.008 1 82.12 461 LYS A N 1
ATOM 3757 C CA . LYS A 1 461 ? -22.062 28.516 14 1 82.12 461 LYS A CA 1
ATOM 3758 C C . LYS A 1 461 ? -23.281 29.062 13.258 1 82.12 461 LYS A C 1
ATOM 3760 O O . LYS A 1 461 ? -23.828 30.094 13.633 1 82.12 461 LYS A O 1
ATOM 3765 N N . LYS A 1 462 ? -23.656 28.406 12.266 1 82.19 462 LYS A N 1
ATOM 3766 C CA . LYS A 1 462 ? -24.812 28.844 11.484 1 82.19 462 LYS A CA 1
ATOM 3767 C C . LYS A 1 462 ? -26.094 28.75 12.305 1 82.19 462 LYS A C 1
ATOM 3769 O O . LYS A 1 462 ? -27 29.562 12.133 1 82.19 462 LYS A O 1
ATOM 3774 N N . HIS A 1 463 ? -26.109 27.781 13.148 1 78.25 463 HIS A N 1
ATOM 3775 C CA . HIS A 1 463 ? -27.344 27.578 13.891 1 78.25 463 HIS A CA 1
ATOM 3776 C C . HIS A 1 463 ? -27.266 28.203 15.281 1 78.25 463 HIS A C 1
ATOM 3778 O O . HIS A 1 463 ? -28.234 28.156 16.047 1 78.25 463 HIS A O 1
ATOM 3784 N N . GLN A 1 464 ? -26.25 29.203 15.781 1 63.66 464 GLN A N 1
ATOM 3785 C CA . GLN A 1 464 ? -25.922 29.953 16.984 1 63.66 464 GLN A CA 1
ATOM 3786 C C . GLN A 1 464 ? -27.109 30 17.953 1 63.66 464 GLN A C 1
ATOM 3788 O O . GLN A 1 464 ? -27.688 31.062 18.172 1 63.66 464 GLN A O 1
ATOM 3793 N N . GLN A 1 465 ? -27.781 29 18.109 1 53.34 465 GLN A N 1
ATOM 3794 C CA . GLN A 1 465 ? -28.656 29.219 19.25 1 53.34 465 GLN A CA 1
ATOM 3795 C C . GLN A 1 465 ? -27.875 29.219 20.562 1 53.34 465 GLN A C 1
ATOM 3797 O O . GLN A 1 465 ? -26.953 28.406 20.734 1 53.34 465 GLN A O 1
ATOM 3802 N N . PRO A 1 466 ? -27.703 30.375 21.328 1 50.88 466 PRO A N 1
ATOM 3803 C CA . PRO A 1 466 ? -26.984 30.594 22.594 1 50.88 466 PRO A CA 1
ATOM 3804 C C . PRO A 1 466 ? -26.891 29.328 23.438 1 50.88 466 PRO A C 1
ATOM 3806 O O . PRO A 1 466 ? -25.984 29.188 24.266 1 50.88 466 PRO A O 1
ATOM 3809 N N . GLY A 1 467 ? -27.688 28.328 23.125 1 48.81 467 GLY A N 1
ATOM 3810 C CA . GLY A 1 467 ? -27.859 27.188 24 1 48.81 467 GLY A CA 1
ATOM 3811 C C . GLY A 1 467 ? -27.203 25.922 23.484 1 48.81 467 GLY A C 1
ATOM 3812 O O . GLY A 1 467 ? -27.375 24.844 24.062 1 48.81 467 GLY A O 1
ATOM 3813 N N . LEU A 1 468 ? -26.75 25.984 22.359 1 58.69 468 LEU A N 1
ATOM 3814 C CA . LEU A 1 468 ? -26.172 24.734 21.891 1 58.69 468 LEU A CA 1
ATOM 3815 C C . LEU A 1 468 ? -24.922 24.375 22.703 1 58.69 468 LEU A C 1
ATOM 3817 O O . LEU A 1 468 ? -24.031 25.203 22.859 1 58.69 468 LEU A O 1
ATOM 3821 N N . GLY A 1 469 ? -25.031 23.531 23.766 1 61.41 469 GLY A N 1
ATOM 3822 C CA . GLY A 1 469 ? -24.375 23.078 24.969 1 61.41 469 GLY A CA 1
ATOM 3823 C C . GLY A 1 469 ? -22.922 22.688 24.75 1 61.41 469 GLY A C 1
ATOM 3824 O O . GLY A 1 469 ? -22.5 22.484 23.609 1 61.41 469 GLY A O 1
ATOM 3825 N N . GLU A 1 470 ? -22.172 22.953 25.703 1 70.31 470 GLU A N 1
ATOM 3826 C CA . GLU A 1 470 ? -20.797 22.516 25.953 1 70.31 470 GLU A CA 1
ATOM 3827 C C . GLU A 1 470 ? -20.562 21.109 25.422 1 70.31 470 GLU A C 1
ATOM 3829 O O . GLU A 1 470 ? -19.469 20.781 24.969 1 70.31 470 GLU A O 1
ATOM 3834 N N . GLU A 1 471 ? -21.688 20.5 25.234 1 77.75 471 GLU A N 1
ATOM 3835 C CA . GLU A 1 471 ? -21.531 19.109 24.797 1 77.75 471 GLU A CA 1
ATOM 3836 C C . GLU A 1 471 ? -21.344 19.016 23.297 1 77.75 471 GLU A C 1
ATOM 3838 O O . GLU A 1 471 ? -20.562 18.188 22.812 1 77.75 471 GLU A O 1
ATOM 3843 N N . LEU A 1 472 ? -22.047 19.844 22.562 1 84.75 472 LEU A N 1
ATOM 3844 C CA . LEU A 1 472 ? -21.922 19.812 21.109 1 84.75 472 LEU A CA 1
ATOM 3845 C C . LEU A 1 472 ? -20.547 20.297 20.672 1 84.75 472 LEU A C 1
ATOM 3847 O O . LEU A 1 472 ? -19.891 19.656 19.844 1 84.75 472 LEU A O 1
ATOM 3851 N N . TRP A 1 473 ? -20.109 21.297 21.344 1 79.5 473 TRP A N 1
ATOM 3852 C CA . TRP A 1 473 ? -18.797 21.828 21 1 79.5 473 TRP A CA 1
ATOM 3853 C C . TRP A 1 473 ? -17.688 20.906 21.5 1 79.5 473 TRP A C 1
ATOM 3855 O O . TRP A 1 473 ? -16.625 20.812 20.891 1 79.5 473 TRP A O 1
ATOM 3865 N N . GLY A 1 474 ? -17.969 20.203 22.562 1 78.62 474 GLY A N 1
ATOM 3866 C CA . GLY A 1 474 ? -17 19.266 23.109 1 78.62 474 GLY A CA 1
ATOM 3867 C C . GLY A 1 474 ? -16.797 18.047 22.25 1 78.62 474 GLY A C 1
ATOM 3868 O O . GLY A 1 474 ? -15.75 17.391 22.328 1 78.62 474 GLY A O 1
ATOM 3869 N N . SER A 1 475 ? -17.719 17.781 21.359 1 83.88 475 SER A N 1
ATOM 3870 C CA . SER A 1 475 ? -17.656 16.594 20.5 1 83.88 475 SER A CA 1
ATOM 3871 C C . SER A 1 475 ? -16.578 16.75 19.422 1 83.88 475 SER A C 1
ATOM 3873 O O . SER A 1 475 ? -16.156 15.766 18.828 1 83.88 475 SER A O 1
ATOM 3875 N N . PHE A 1 476 ? -16.078 18.016 19.25 1 78.81 476 PHE A N 1
ATOM 3876 C CA . PHE A 1 476 ? -15.055 18.25 18.234 1 78.81 476 PHE A CA 1
ATOM 3877 C C . PHE A 1 476 ? -13.664 18.234 18.844 1 78.81 476 PHE A C 1
ATOM 3879 O O . PHE A 1 476 ? -12.664 18.203 18.125 1 78.81 476 PHE A O 1
ATOM 3886 N N . LYS A 1 477 ? -13.578 18.203 20.141 1 74.94 477 LYS A N 1
ATOM 3887 C CA . LYS A 1 477 ? -12.289 18.25 20.812 1 74.94 477 LYS A CA 1
ATOM 3888 C C . LYS A 1 477 ? -11.719 16.844 21 1 74.94 477 LYS A C 1
ATOM 3890 O O . LYS A 1 477 ? -10.562 16.688 21.391 1 74.94 477 LYS A O 1
ATOM 3895 N N . VAL A 1 478 ? -12.492 15.906 20.547 1 81.75 478 VAL A N 1
ATOM 3896 C CA . VAL A 1 478 ? -12.055 14.523 20.641 1 81.75 478 VAL A CA 1
ATOM 3897 C C . VAL A 1 478 ? -11.453 14.07 19.312 1 81.75 478 VAL A C 1
ATOM 3899 O O . VAL A 1 478 ? -11.664 14.711 18.281 1 81.75 478 VAL A O 1
ATOM 3902 N N . PRO A 1 479 ? -10.594 12.984 19.375 1 82.69 479 PRO A N 1
ATOM 3903 C CA . PRO A 1 479 ? -10.078 12.461 18.109 1 82.69 479 PRO A CA 1
ATOM 3904 C C . PRO A 1 479 ? -11.18 12.18 17.094 1 82.69 479 PRO A C 1
ATOM 3906 O O . PRO A 1 479 ? -12.312 11.867 17.484 1 82.69 479 PRO A O 1
ATOM 3909 N N . PHE A 1 480 ? -10.891 12.32 15.922 1 88.5 480 PHE A N 1
ATOM 3910 C CA . PHE A 1 480 ? -11.867 12.266 14.844 1 88.5 480 PHE A CA 1
ATOM 3911 C C . PHE A 1 480 ? -12.602 10.93 14.844 1 88.5 480 PHE A C 1
ATOM 3913 O O . PHE A 1 480 ? -13.797 10.875 14.555 1 88.5 480 PHE A O 1
ATOM 3920 N N . ASP A 1 481 ? -11.93 9.844 15.086 1 89.38 481 ASP A N 1
ATOM 3921 C CA . ASP A 1 481 ? -12.555 8.523 15.094 1 89.38 481 ASP A CA 1
ATOM 3922 C C . ASP A 1 481 ? -13.602 8.422 16.203 1 89.38 481 ASP A C 1
ATOM 3924 O O . ASP A 1 481 ? -14.695 7.895 15.984 1 89.38 481 ASP A O 1
ATOM 3928 N N . LYS A 1 482 ? -13.297 8.945 17.328 1 89.44 482 LYS A N 1
ATOM 3929 C CA . LYS A 1 482 ? -14.258 8.961 18.422 1 89.44 482 LYS A CA 1
ATOM 3930 C C . LYS A 1 482 ? -15.445 9.859 18.109 1 89.44 482 LYS A C 1
ATOM 3932 O O . LYS A 1 482 ? -16.578 9.555 18.469 1 89.44 482 LYS A O 1
ATOM 3937 N N . SER A 1 483 ? -15.156 10.969 17.453 1 91.62 483 SER A N 1
ATOM 3938 C CA . SER A 1 483 ? -16.234 11.867 17.062 1 91.62 483 SER A CA 1
ATOM 3939 C C . SER A 1 483 ? -17.219 11.188 16.125 1 91.62 483 SER A C 1
ATOM 3941 O O . SER A 1 483 ? -18.438 11.375 16.25 1 91.62 483 SER A O 1
ATOM 3943 N N . ILE A 1 484 ? -16.734 10.398 15.219 1 94.19 484 ILE A N 1
ATOM 3944 C CA . ILE A 1 484 ? -17.594 9.68 14.289 1 94.19 484 ILE A CA 1
ATOM 3945 C C . ILE A 1 484 ? -18.5 8.719 15.055 1 94.19 484 ILE A C 1
ATOM 3947 O O . ILE A 1 484 ? -19.703 8.648 14.812 1 94.19 484 ILE A O 1
ATOM 3951 N N . LEU A 1 485 ? -17.906 8.094 16 1 94.25 485 LEU A N 1
ATOM 3952 C CA . LEU A 1 485 ? -18.656 7.094 16.75 1 94.25 485 LEU A CA 1
ATOM 3953 C C . LEU A 1 485 ? -19.703 7.758 17.641 1 94.25 485 LEU A C 1
ATOM 3955 O O . LEU A 1 485 ? -20.844 7.285 17.719 1 94.25 485 LEU A O 1
ATOM 3959 N N . LEU A 1 486 ? -19.359 8.836 18.281 1 94.75 486 LEU A N 1
ATOM 3960 C CA . LEU A 1 486 ? -20.281 9.57 19.141 1 94.75 486 LEU A CA 1
ATOM 3961 C C . LEU A 1 486 ? -21.484 10.062 18.328 1 94.75 486 LEU A C 1
ATOM 3963 O O . LEU A 1 486 ? -22.625 9.844 18.734 1 94.75 486 LEU A O 1
ATOM 3967 N N . TRP A 1 487 ? -21.203 10.609 17.234 1 96 487 TRP A N 1
ATOM 3968 C CA . TRP A 1 487 ? -22.266 11.18 16.422 1 96 487 TRP A CA 1
ATOM 3969 C C . TRP A 1 487 ? -23.094 10.086 15.773 1 96 487 TRP A C 1
ATOM 3971 O O . TRP A 1 487 ? -24.297 10.258 15.562 1 96 487 TRP A O 1
ATOM 3981 N N . HIS A 1 488 ? -22.5 8.945 15.445 1 96.81 488 HIS A N 1
ATOM 3982 C CA . HIS A 1 488 ? -23.25 7.828 14.883 1 96.81 488 HIS A CA 1
ATOM 3983 C C . HIS A 1 488 ? -24.266 7.289 15.891 1 96.81 488 HIS A C 1
ATOM 3985 O O . HIS A 1 488 ? -25.438 7.082 15.555 1 96.81 488 HIS A O 1
ATOM 3991 N N . ILE A 1 489 ? -23.797 7.09 17.062 1 95.19 489 ILE A N 1
ATOM 3992 C CA . ILE A 1 489 ? -24.672 6.578 18.109 1 95.19 489 ILE A CA 1
ATOM 3993 C C . ILE A 1 489 ? -25.75 7.613 18.406 1 95.19 489 ILE A C 1
ATOM 3995 O O . ILE A 1 489 ? -26.938 7.273 18.5 1 95.19 489 ILE A O 1
ATOM 3999 N N . ALA A 1 490 ? -25.391 8.867 18.547 1 95.19 490 ALA A N 1
ATOM 4000 C CA . ALA A 1 490 ? -26.344 9.938 18.844 1 95.19 490 ALA A CA 1
ATOM 4001 C C . ALA A 1 490 ? -27.406 10.047 17.734 1 95.19 490 ALA A C 1
ATOM 4003 O O . ALA A 1 490 ? -28.578 10.258 18.031 1 95.19 490 ALA A O 1
ATOM 4004 N N . THR A 1 491 ? -26.922 9.938 16.469 1 95.94 491 THR A N 1
ATOM 4005 C CA . THR A 1 491 ? -27.859 10.016 15.352 1 95.94 491 THR A CA 1
ATOM 4006 C C . THR A 1 491 ? -28.875 8.875 15.406 1 95.94 491 THR A C 1
ATOM 4008 O O . THR A 1 491 ? -30.062 9.086 15.172 1 95.94 491 THR A O 1
ATOM 4011 N N . ASN A 1 492 ? -28.406 7.719 15.734 1 93.94 492 ASN A N 1
ATOM 4012 C CA . ASN A 1 492 ? -29.312 6.574 15.828 1 93.94 492 ASN A CA 1
ATOM 4013 C C . ASN A 1 492 ? -30.266 6.711 17 1 93.94 492 ASN A C 1
ATOM 4015 O O . ASN A 1 492 ? -31.438 6.32 16.906 1 93.94 492 ASN A O 1
ATOM 4019 N N . LEU A 1 493 ? -29.828 7.238 18.062 1 93.25 493 LEU A N 1
ATOM 4020 C CA . LEU A 1 493 ? -30.688 7.453 19.219 1 93.25 493 LEU A CA 1
ATOM 4021 C C . LEU A 1 493 ? -31.766 8.484 18.906 1 93.25 493 LEU A C 1
ATOM 4023 O O . LEU A 1 493 ? -32.906 8.328 19.312 1 93.25 493 LEU A O 1
ATOM 4027 N N . CYS A 1 494 ? -31.359 9.516 18.234 1 92.81 494 CYS A N 1
ATOM 4028 C CA . CYS A 1 494 ? -32.312 10.539 17.844 1 92.81 494 CYS A CA 1
ATOM 4029 C C . CYS A 1 494 ? -33.344 9.992 16.859 1 92.81 494 CYS A C 1
ATOM 4031 O O . CYS A 1 494 ? -34.5 10.383 16.875 1 92.81 494 CYS A O 1
ATOM 4033 N N . PHE A 1 495 ? -32.906 9.117 16.016 1 91.44 495 PHE A N 1
ATOM 4034 C CA . PHE A 1 495 ? -33.781 8.539 14.992 1 91.44 495 PHE A CA 1
ATOM 4035 C C . PHE A 1 495 ? -34.844 7.652 15.633 1 91.44 495 PHE A C 1
ATOM 4037 O O . PHE A 1 495 ? -36 7.645 15.203 1 91.44 495 PHE A O 1
ATOM 4044 N N . HIS A 1 496 ? -34.5 6.957 16.672 1 87.44 496 HIS A N 1
ATOM 4045 C CA . HIS A 1 496 ? -35.406 6.012 17.297 1 87.44 496 HIS A CA 1
ATOM 4046 C C . HIS A 1 496 ? -36.125 6.641 18.5 1 87.44 496 HIS A C 1
ATOM 4048 O O . HIS A 1 496 ? -36.688 5.934 19.312 1 87.44 496 HIS A O 1
ATOM 4054 N N . ARG A 1 497 ? -36.094 7.922 18.562 1 82 497 ARG A N 1
ATOM 4055 C CA . ARG A 1 497 ? -36.781 8.617 19.641 1 82 497 ARG A CA 1
ATOM 4056 C C . ARG A 1 497 ? -38.281 8.375 19.562 1 82 497 ARG A C 1
ATOM 4058 O O . ARG A 1 497 ? -38.875 8.391 18.484 1 82 497 ARG A O 1
ATOM 4065 N N . PRO A 1 498 ? -38.875 8.016 20.844 1 68.5 498 PRO A N 1
ATOM 4066 C CA . PRO A 1 498 ? -40.312 7.82 20.844 1 68.5 498 PRO A CA 1
ATOM 4067 C C . PRO A 1 498 ? -41.094 9.094 20.484 1 68.5 498 PRO A C 1
ATOM 4069 O O . PRO A 1 498 ? -40.75 10.172 20.984 1 68.5 498 PRO A O 1
ATOM 4072 N N . VAL A 1 499 ? -41.656 9.312 19.328 1 57.41 499 VAL A N 1
ATOM 4073 C CA . VAL A 1 499 ? -42.438 10.484 18.953 1 57.41 499 VAL A CA 1
ATOM 4074 C C . VAL A 1 499 ? -43.75 10.508 19.734 1 57.41 499 VAL A C 1
ATOM 4076 O O . VAL A 1 499 ? -44.562 9.578 19.625 1 57.41 499 VAL A O 1
ATOM 4079 N N . ASP A 1 500 ? -43.844 11.031 20.953 1 53.47 500 ASP A N 1
ATOM 4080 C CA . ASP A 1 500 ? -45.094 11.219 21.625 1 53.47 500 ASP A CA 1
ATOM 4081 C C . ASP A 1 500 ? -46.188 11.719 20.672 1 53.47 500 ASP A C 1
ATOM 4083 O O . ASP A 1 500 ? -47.375 11.5 20.891 1 53.47 500 ASP A O 1
ATOM 4087 N N . LYS A 1 501 ? -46.219 12.898 19.953 1 47.75 501 LYS A N 1
ATOM 4088 C CA . LYS A 1 501 ? -47.281 13.453 19.125 1 47.75 501 LYS A CA 1
ATOM 4089 C C . LYS A 1 501 ? -47.281 12.82 17.734 1 47.75 501 LYS A C 1
ATOM 4091 O O . LYS A 1 501 ? -46.219 12.516 17.172 1 47.75 501 LYS A O 1
ATOM 4096 N N . PRO A 1 502 ? -48.5 12.258 17.344 1 42.59 502 PRO A N 1
ATOM 4097 C CA . PRO A 1 502 ? -48.688 11.805 15.961 1 42.59 502 PRO A CA 1
ATOM 4098 C C . PRO A 1 502 ? -48 12.68 14.938 1 42.59 502 PRO A C 1
ATOM 4100 O O . PRO A 1 502 ? -48.469 13.75 14.586 1 42.59 502 PRO A O 1
ATOM 4103 N N . SER A 1 503 ? -46.969 13.141 15.094 1 43.09 503 SER A N 1
ATOM 4104 C CA . SER A 1 503 ? -46.469 14.016 14.031 1 43.09 503 SER A CA 1
ATOM 4105 C C . SER A 1 503 ? -46.656 13.391 12.656 1 43.09 503 SER A C 1
ATOM 4107 O O . SER A 1 503 ? -46.625 12.164 12.516 1 43.09 503 SER A O 1
ATOM 4109 N N . SER A 1 504 ? -47.438 14.023 11.852 1 42.09 504 SER A N 1
ATOM 4110 C CA . SER A 1 504 ? -47.938 13.781 10.508 1 42.09 504 SER A CA 1
ATOM 4111 C C . SER A 1 504 ? -46.906 13.023 9.664 1 42.09 504 SER A C 1
ATOM 4113 O O . SER A 1 504 ? -47.25 12.492 8.602 1 42.09 504 SER A O 1
ATOM 4115 N N . PHE A 1 505 ? -45.625 13.336 9.695 1 40.84 505 PHE A N 1
ATOM 4116 C CA . PHE A 1 505 ? -44.781 12.641 8.727 1 40.84 505 PHE A CA 1
ATOM 4117 C C . PHE A 1 505 ? -44.188 11.375 9.328 1 40.84 505 PHE A C 1
ATOM 4119 O O . PHE A 1 505 ? -43.625 11.414 10.422 1 40.84 505 PHE A O 1
ATOM 4126 N N . PRO A 1 506 ? -44.719 10.227 9.062 1 46.84 506 PRO A N 1
ATOM 4127 C CA . PRO A 1 506 ? -44.125 8.953 9.484 1 46.84 506 PRO A CA 1
ATOM 4128 C C . PRO A 1 506 ? -42.594 9.023 9.633 1 46.84 506 PRO A C 1
ATOM 4130 O O . PRO A 1 506 ? -41.938 9.789 8.922 1 46.84 506 PRO A O 1
ATOM 4133 N N . ARG A 1 507 ? -41.969 8.438 10.562 1 45.44 507 ARG A N 1
ATOM 4134 C CA . ARG A 1 507 ? -40.594 8.188 10.953 1 45.44 507 ARG A CA 1
ATOM 4135 C C . ARG A 1 507 ? -39.75 7.754 9.75 1 45.44 507 ARG A C 1
ATOM 4137 O O . ARG A 1 507 ? -40.156 6.875 8.992 1 45.44 507 ARG A O 1
ATOM 4144 N N . GLY A 1 508 ? -38.688 8.414 9.352 1 54.84 508 GLY A N 1
ATOM 4145 C CA . GLY A 1 508 ? -37.844 7.973 8.25 1 54.84 508 GLY A CA 1
ATOM 4146 C C . GLY A 1 508 ? -38.25 8.562 6.914 1 54.84 508 GLY A C 1
ATOM 4147 O O . GLY A 1 508 ? -37.594 8.32 5.898 1 54.84 508 GLY A O 1
ATOM 4148 N N . GLN A 1 509 ? -39.406 9.219 6.957 1 59.34 509 GLN A N 1
ATOM 4149 C CA . GLN A 1 509 ? -40 9.578 5.664 1 59.34 509 GLN A CA 1
ATOM 4150 C C . GLN A 1 509 ? -39.406 10.898 5.156 1 59.34 509 GLN A C 1
ATOM 4152 O O . GLN A 1 509 ? -39.438 11.156 3.951 1 59.34 509 GLN A O 1
ATOM 4157 N N . SER A 1 510 ? -38.875 11.742 6.148 1 81.75 510 SER A N 1
ATOM 4158 C CA . SER A 1 510 ? -38.312 12.969 5.59 1 81.75 510 SER A CA 1
ATOM 4159 C C . SER A 1 510 ? -36.969 12.719 4.949 1 81.75 510 SER A C 1
ATOM 4161 O O . SER A 1 510 ? -36.156 11.922 5.453 1 81.75 510 SER A O 1
ATOM 4163 N N . ARG A 1 511 ? -36.875 13.219 3.803 1 87.19 511 ARG A N 1
ATOM 4164 C CA . ARG A 1 511 ? -35.625 13.133 3.041 1 87.19 511 ARG A CA 1
ATOM 4165 C C . ARG A 1 511 ? -34.438 13.562 3.889 1 87.19 511 ARG A C 1
ATOM 4167 O O . ARG A 1 511 ? -33.344 12.969 3.805 1 87.19 511 ARG A O 1
ATOM 4174 N N . LEU A 1 512 ? -34.656 14.5 4.777 1 91.31 512 LEU A N 1
ATOM 4175 C CA . LEU A 1 512 ? -33.625 15.039 5.637 1 91.31 512 LEU A CA 1
ATOM 4176 C C . LEU A 1 512 ? -33.156 14 6.648 1 91.31 512 LEU A C 1
ATOM 4178 O O . LEU A 1 512 ? -31.953 13.781 6.816 1 91.31 512 LEU A O 1
ATOM 4182 N N . THR A 1 513 ? -34.062 13.367 7.246 1 92.81 513 THR A N 1
ATOM 4183 C CA . THR A 1 513 ? -33.75 12.367 8.266 1 92.81 513 THR A CA 1
ATOM 4184 C C . THR A 1 513 ? -33.094 11.133 7.629 1 92.81 513 THR A C 1
ATOM 4186 O O . THR A 1 513 ? -32.125 10.594 8.156 1 92.81 513 THR A O 1
ATOM 4189 N N . ARG A 1 514 ? -33.562 10.805 6.531 1 92.12 514 ARG A N 1
ATOM 4190 C CA . ARG A 1 514 ? -33.094 9.609 5.859 1 92.12 514 ARG A CA 1
ATOM 4191 C C . ARG A 1 514 ? -31.656 9.797 5.375 1 92.12 514 ARG A C 1
ATOM 4193 O O . ARG A 1 514 ? -30.797 8.922 5.57 1 92.12 514 ARG A O 1
ATOM 4200 N N . ARG A 1 515 ? -31.391 10.883 4.812 1 94.81 515 ARG A N 1
ATOM 4201 C CA . ARG A 1 515 ? -30.062 11.156 4.293 1 94.81 515 ARG A CA 1
ATOM 4202 C C . ARG A 1 515 ? -29.047 11.297 5.43 1 94.81 515 ARG A C 1
ATOM 4204 O O . ARG A 1 515 ? -27.891 10.898 5.293 1 94.81 515 ARG A O 1
ATOM 4211 N N . SER A 1 516 ? -29.5 11.828 6.5 1 95.88 516 SER A N 1
ATOM 4212 C CA . SER A 1 516 ? -28.625 11.953 7.66 1 95.88 516 SER A CA 1
ATOM 4213 C C . SER A 1 516 ? -28.25 10.586 8.227 1 95.88 516 SER A C 1
ATOM 4215 O O . SER A 1 516 ? -27.094 10.352 8.578 1 95.88 516 SER A O 1
ATOM 4217 N N . LEU A 1 517 ? -29.219 9.758 8.25 1 95.19 517 LEU A N 1
ATOM 4218 C CA . LEU A 1 517 ? -28.953 8.406 8.75 1 95.19 517 LEU A CA 1
ATOM 4219 C C . LEU A 1 517 ? -28.031 7.648 7.805 1 95.19 517 LEU A C 1
ATOM 4221 O O . LEU A 1 517 ? -27.156 6.906 8.25 1 95.19 517 LEU A O 1
ATOM 4225 N N . GLU A 1 518 ? -28.281 7.828 6.566 1 96.12 518 GLU A N 1
ATOM 4226 C CA . GLU A 1 518 ? -27.469 7.148 5.57 1 96.12 518 GLU A CA 1
ATOM 4227 C C . GLU A 1 518 ? -26.016 7.621 5.637 1 96.12 518 GLU A C 1
ATOM 4229 O O . GLU A 1 518 ? -25.078 6.82 5.488 1 96.12 518 GLU A O 1
ATOM 4234 N N . MET A 1 519 ? -25.797 8.891 5.848 1 97.19 519 MET A N 1
ATOM 4235 C CA . MET A 1 519 ? -24.438 9.406 5.996 1 97.19 519 MET A CA 1
ATOM 4236 C C . MET A 1 519 ? -23.797 8.891 7.281 1 97.19 519 MET A C 1
ATOM 4238 O O . MET A 1 519 ? -22.609 8.57 7.305 1 97.19 519 MET A O 1
ATOM 4242 N N . SER A 1 520 ? -24.578 8.797 8.25 1 97.19 520 SER A N 1
ATOM 4243 C CA . SER A 1 520 ? -24.094 8.266 9.523 1 97.19 520 SER A CA 1
ATOM 4244 C C . SER A 1 520 ? -23.672 6.805 9.391 1 97.19 520 SER A C 1
ATOM 4246 O O . SER A 1 520 ? -22.594 6.422 9.828 1 97.19 520 SER A O 1
ATOM 4248 N N . ASP A 1 521 ? -24.453 6.039 8.742 1 96.25 521 ASP A N 1
ATOM 4249 C CA . ASP A 1 521 ? -24.172 4.621 8.547 1 96.25 521 ASP A CA 1
ATOM 4250 C C . ASP A 1 521 ? -22.953 4.422 7.645 1 96.25 521 ASP A C 1
ATOM 4252 O O . ASP A 1 521 ? -22.188 3.48 7.832 1 96.25 521 ASP A O 1
ATOM 4256 N N . TYR A 1 522 ? -22.859 5.273 6.742 1 96.25 522 TYR A N 1
ATOM 4257 C CA . TYR A 1 522 ? -21.703 5.164 5.855 1 96.25 522 TYR A CA 1
ATOM 4258 C C . TYR A 1 522 ? -20.406 5.461 6.605 1 96.25 522 TYR A C 1
ATOM 4260 O O . TYR A 1 522 ? -19.406 4.75 6.438 1 96.25 522 TYR A O 1
ATOM 4268 N N . MET A 1 523 ? -20.484 6.5 7.402 1 96.31 523 MET A N 1
ATOM 4269 C CA . MET A 1 523 ? -19.297 6.859 8.172 1 96.31 523 MET A CA 1
ATOM 4270 C C . MET A 1 523 ? -18.938 5.758 9.164 1 96.31 523 MET A C 1
ATOM 4272 O O . MET A 1 523 ? -17.75 5.504 9.406 1 96.31 523 MET A O 1
ATOM 4276 N N . PHE A 1 524 ? -19.859 5.133 9.68 1 94.69 524 PHE A N 1
ATOM 4277 C CA . PHE A 1 524 ? -19.594 4.02 10.586 1 94.69 524 PHE A CA 1
ATOM 4278 C C . PHE A 1 524 ? -19.047 2.82 9.812 1 94.69 524 PHE A C 1
ATOM 4280 O O . PHE A 1 524 ? -18.172 2.1 10.305 1 94.69 524 PHE A O 1
ATOM 4287 N N . TYR A 1 525 ? -19.609 2.627 8.656 1 93.38 525 TYR A N 1
ATOM 4288 C CA . TYR A 1 525 ? -19.094 1.578 7.789 1 93.38 525 TYR A CA 1
ATOM 4289 C C . TYR A 1 525 ? -17.594 1.76 7.551 1 93.38 525 TYR A C 1
ATOM 4291 O O . TYR A 1 525 ? -16.828 0.794 7.609 1 93.38 525 TYR A O 1
ATOM 4299 N N . LEU A 1 526 ? -17.172 2.994 7.32 1 92.94 526 LEU A N 1
ATOM 4300 C CA . LEU A 1 526 ? -15.758 3.275 7.094 1 92.94 526 LEU A CA 1
ATOM 4301 C C . LEU A 1 526 ? -14.938 2.986 8.344 1 92.94 526 LEU A C 1
ATOM 4303 O O . LEU A 1 526 ? -13.836 2.443 8.258 1 92.94 526 LEU A O 1
ATOM 4307 N N . LEU A 1 527 ? -15.484 3.271 9.43 1 91.5 527 LEU A N 1
ATOM 4308 C CA . LEU A 1 527 ? -14.773 3.115 10.695 1 91.5 527 LEU A CA 1
ATOM 4309 C C . LEU A 1 527 ? -14.633 1.641 11.062 1 91.5 527 LEU A C 1
ATOM 4311 O O . LEU A 1 527 ? -13.617 1.226 11.609 1 91.5 527 LEU A O 1
ATOM 4315 N N . PHE A 1 528 ? -15.57 0.873 10.695 1 87.44 528 PHE A N 1
ATOM 4316 C CA . PHE A 1 528 ? -15.625 -0.504 11.172 1 87.44 528 PHE A CA 1
ATOM 4317 C C . PHE A 1 528 ? -15.055 -1.46 10.133 1 87.44 528 PHE A C 1
ATOM 4319 O O . PHE A 1 528 ? -14.367 -2.424 10.477 1 87.44 528 PHE A O 1
ATOM 4326 N N . ILE A 1 529 ? -15.344 -1.219 8.891 1 85.19 529 ILE A N 1
ATOM 4327 C CA . ILE A 1 529 ? -15.008 -2.191 7.855 1 85.19 529 ILE A CA 1
ATOM 4328 C C . ILE A 1 529 ? -13.812 -1.688 7.039 1 85.19 529 ILE A C 1
ATOM 4330 O O . ILE A 1 529 ? -12.867 -2.438 6.781 1 85.19 529 ILE A O 1
ATOM 4334 N N . ARG A 1 530 ? -13.891 -0.442 6.633 1 88.44 530 ARG A N 1
ATOM 4335 C CA . ARG A 1 530 ? -12.836 0.105 5.781 1 88.44 530 ARG A CA 1
ATOM 4336 C C . ARG A 1 530 ? -12.055 1.193 6.504 1 88.44 530 ARG A C 1
ATOM 4338 O O . ARG A 1 530 ? -11.945 2.32 6.016 1 88.44 530 ARG A O 1
ATOM 4345 N N . THR A 1 531 ? -11.367 0.815 7.496 1 87.06 531 THR A N 1
ATOM 4346 C CA . THR A 1 531 ? -10.656 1.765 8.344 1 87.06 531 THR A CA 1
ATOM 4347 C C . THR A 1 531 ? -9.414 2.303 7.625 1 87.06 531 THR A C 1
ATOM 4349 O O . THR A 1 531 ? -8.914 3.375 7.965 1 87.06 531 THR A O 1
ATOM 4352 N N . GLU A 1 532 ? -8.945 1.62 6.617 1 83.25 532 GLU A N 1
ATOM 4353 C CA . GLU A 1 532 ? -7.746 2.021 5.891 1 83.25 532 GLU A CA 1
ATOM 4354 C C . GLU A 1 532 ? -7.977 3.32 5.125 1 83.25 532 GLU A C 1
ATOM 4356 O O . GLU A 1 532 ? -7.023 4.047 4.828 1 83.25 532 GLU A O 1
ATOM 4361 N N . MET A 1 533 ? -9.297 3.586 4.84 1 88.62 533 MET A N 1
ATOM 4362 C CA . MET A 1 533 ? -9.602 4.773 4.051 1 88.62 533 MET A CA 1
ATOM 4363 C C . MET A 1 533 ? -9.727 6.004 4.941 1 88.62 533 MET A C 1
ATOM 4365 O O . MET A 1 533 ? -9.773 7.133 4.449 1 88.62 533 MET A O 1
ATOM 4369 N N . LEU A 1 534 ? -9.789 5.746 6.207 1 90.12 534 LEU A N 1
ATOM 4370 C CA . LEU A 1 534 ? -9.875 6.871 7.133 1 90.12 534 LEU A CA 1
ATOM 4371 C C . LEU A 1 534 ? -8.484 7.441 7.418 1 90.12 534 LEU A C 1
ATOM 4373 O O . LEU A 1 534 ? -7.523 7.125 6.715 1 90.12 534 LEU A O 1
ATOM 4377 N N . LEU A 1 535 ? -8.375 8.305 8.266 1 88.25 535 LEU A N 1
ATOM 4378 C CA . LEU A 1 535 ? -7.133 9 8.594 1 88.25 535 LEU A CA 1
ATOM 4379 C C . LEU A 1 535 ? -6.137 8.047 9.25 1 88.25 535 LEU A C 1
ATOM 4381 O O . LEU A 1 535 ? -6.535 7.105 9.938 1 88.25 535 LEU A O 1
ATOM 4385 N N . PRO A 1 536 ? -4.895 8.281 8.93 1 83.12 536 PRO A N 1
ATOM 4386 C CA . PRO A 1 536 ? -3.9 7.457 9.625 1 83.12 536 PRO A CA 1
ATOM 4387 C C . PRO A 1 536 ? -3.988 7.59 11.141 1 83.12 536 PRO A C 1
ATOM 4389 O O . PRO A 1 536 ? -4.188 8.688 11.664 1 83.12 536 PRO A O 1
ATOM 4392 N N . GLY A 1 537 ? -3.994 6.484 11.852 1 79.69 537 GLY A N 1
ATOM 4393 C CA . GLY A 1 537 ? -4.066 6.492 13.305 1 79.69 537 GLY A CA 1
ATOM 4394 C C . GLY A 1 537 ? -5.445 6.148 13.836 1 79.69 537 GLY A C 1
ATOM 4395 O O . GLY A 1 537 ? -5.66 6.121 15.047 1 79.69 537 GLY A O 1
ATOM 4396 N N . THR A 1 538 ? -6.355 5.996 12.867 1 84.94 538 THR A N 1
ATOM 4397 C CA . THR A 1 538 ? -7.695 5.613 13.289 1 84.94 538 THR A CA 1
ATOM 4398 C C . THR A 1 538 ? -7.68 4.254 13.984 1 84.94 538 THR A C 1
ATOM 4400 O O . THR A 1 538 ? -6.992 3.334 13.539 1 84.94 538 THR A O 1
ATOM 4403 N N . ARG A 1 539 ? -8.398 4.117 15.094 1 79.38 539 ARG A N 1
ATOM 4404 C CA . ARG A 1 539 ? -8.438 2.904 15.906 1 79.38 539 ARG A CA 1
ATOM 4405 C C . ARG A 1 539 ? -9.664 2.061 15.562 1 79.38 539 ARG A C 1
ATOM 4407 O O . ARG A 1 539 ? -10.789 2.43 15.898 1 79.38 539 ARG A O 1
ATOM 4414 N N . PRO A 1 540 ? -9.438 0.955 14.961 1 75.25 540 PRO A N 1
ATOM 4415 C CA . PRO A 1 540 ? -10.609 0.132 14.641 1 75.25 540 PRO A CA 1
ATOM 4416 C C . PRO A 1 540 ? -11.25 -0.483 15.883 1 75.25 540 PRO A C 1
ATOM 4418 O O . PRO A 1 540 ? -12.438 -0.812 15.875 1 75.25 540 PRO A O 1
ATOM 4421 N N . GLY A 1 541 ? -10.586 -0.551 16.922 1 76.81 541 GLY A N 1
ATOM 4422 C CA . GLY A 1 541 ? -11.07 -1.181 18.141 1 76.81 541 GLY A CA 1
ATOM 4423 C C . GLY A 1 541 ? -12.055 -0.317 18.906 1 76.81 541 GLY A C 1
ATOM 4424 O O . GLY A 1 541 ? -12.742 -0.801 19.812 1 76.81 541 GLY A O 1
ATOM 4425 N N . LEU A 1 542 ? -12.188 0.892 18.5 1 82.19 542 LEU A N 1
ATOM 4426 C CA . LEU A 1 542 ? -13.109 1.779 19.203 1 82.19 542 LEU A CA 1
ATOM 4427 C C . LEU A 1 542 ? -14.547 1.265 19.094 1 82.19 542 LEU A C 1
ATOM 4429 O O . LEU A 1 542 ? -15.328 1.405 20.031 1 82.19 542 LEU A O 1
ATOM 4433 N N . SER A 1 543 ? -14.852 0.677 17.984 1 83.44 543 SER A N 1
ATOM 4434 C CA . SER A 1 543 ? -16.188 0.128 17.797 1 83.44 543 SER A CA 1
ATOM 4435 C C . SER A 1 543 ? -16.422 -1.094 18.688 1 83.44 543 SER A C 1
ATOM 4437 O O . SER A 1 543 ? -17.531 -1.31 19.188 1 83.44 543 SER A O 1
ATOM 4439 N N . THR A 1 544 ? -15.359 -1.819 18.875 1 79.25 544 THR A N 1
ATOM 4440 C CA . THR A 1 544 ? -15.469 -2.977 19.75 1 79.25 544 THR A CA 1
ATOM 4441 C C . THR A 1 544 ? -15.633 -2.535 21.203 1 79.25 544 THR A C 1
ATOM 4443 O O . THR A 1 544 ? -16.359 -3.166 21.969 1 79.25 544 THR A O 1
ATOM 4446 N N . VAL A 1 545 ? -15.016 -1.5 21.531 1 82.19 545 VAL A N 1
ATOM 4447 C CA . VAL A 1 545 ? -15.164 -0.941 22.875 1 82.19 545 VAL A CA 1
ATOM 4448 C C . VAL A 1 545 ? -16.594 -0.456 23.078 1 82.19 545 VAL A C 1
ATOM 4450 O O . VAL A 1 545 ? -17.172 -0.648 24.156 1 82.19 545 VAL A O 1
ATOM 4453 N N . ALA A 1 546 ? -17.078 0.141 22.078 1 86.88 546 ALA A N 1
ATOM 4454 C CA . ALA A 1 546 ? -18.469 0.612 22.156 1 86.88 546 ALA A CA 1
ATOM 4455 C C . ALA A 1 546 ? -19.438 -0.554 22.344 1 86.88 546 ALA A C 1
ATOM 4457 O O . ALA A 1 546 ? -20.406 -0.443 23.078 1 86.88 546 ALA A O 1
ATOM 4458 N N . VAL A 1 547 ? -19.125 -1.651 21.766 1 85.06 547 VAL A N 1
ATOM 4459 C CA . VAL A 1 547 ? -19.984 -2.826 21.891 1 85.06 547 VAL A CA 1
ATOM 4460 C C . VAL A 1 547 ? -19.891 -3.398 23.297 1 85.06 547 VAL A C 1
ATOM 4462 O O . VAL A 1 547 ? -20.891 -3.807 23.875 1 85.06 547 VAL A O 1
ATOM 4465 N N . TYR A 1 548 ? -18.781 -3.434 23.797 1 83.06 548 TYR A N 1
ATOM 4466 C CA . TYR A 1 548 ? -18.594 -3.924 25.172 1 83.06 548 TYR A CA 1
ATOM 4467 C C . TYR A 1 548 ? -19.281 -3.008 26.172 1 83.06 548 TYR A C 1
ATOM 4469 O O . TYR A 1 548 ? -19.875 -3.48 27.141 1 83.06 548 TYR A O 1
ATOM 4477 N N . ASP A 1 549 ? -19.156 -1.722 25.906 1 85.62 549 ASP A N 1
ATOM 4478 C CA . ASP A 1 549 ? -19.844 -0.766 26.766 1 85.62 549 ASP A CA 1
ATOM 4479 C C . ASP A 1 549 ? -21.359 -0.991 26.734 1 85.62 549 ASP A C 1
ATOM 4481 O O . ASP A 1 549 ? -22.031 -0.899 27.766 1 85.62 549 ASP A O 1
ATOM 4485 N N . LEU A 1 550 ? -21.797 -1.272 25.609 1 87.25 550 LEU A N 1
ATOM 4486 C CA . LEU A 1 550 ? -23.219 -1.519 25.438 1 87.25 550 LEU A CA 1
ATOM 4487 C C . LEU A 1 550 ? -23.641 -2.789 26.156 1 87.25 550 LEU A C 1
ATOM 4489 O O . LEU A 1 550 ? -24.719 -2.83 26.766 1 87.25 550 LEU A O 1
ATOM 4493 N N . GLU A 1 551 ? -22.859 -3.762 26.078 1 84.44 551 GLU A N 1
ATOM 4494 C CA . GLU A 1 551 ? -23.156 -5.02 26.766 1 84.44 551 GLU A CA 1
ATOM 4495 C C . GLU A 1 551 ? -23.188 -4.836 28.281 1 84.44 551 GLU A C 1
ATOM 4497 O O . GLU A 1 551 ? -24.031 -5.406 28.969 1 84.44 551 GLU A O 1
ATOM 4502 N N . ASP A 1 552 ? -22.328 -4.086 28.719 1 83.81 552 ASP A N 1
ATOM 4503 C CA . ASP A 1 552 ? -22.25 -3.836 30.156 1 83.81 552 ASP A CA 1
ATOM 4504 C C . ASP A 1 552 ? -23.453 -3.049 30.656 1 83.81 552 ASP A C 1
ATOM 4506 O O . ASP A 1 552 ? -23.984 -3.328 31.734 1 83.81 552 ASP A O 1
ATOM 4510 N N . ILE A 1 553 ? -23.844 -2.125 29.906 1 85.81 553 ILE A N 1
ATOM 4511 C CA . ILE A 1 553 ? -24.984 -1.298 30.266 1 85.81 553 ILE A CA 1
ATOM 4512 C C . ILE A 1 553 ? -26.266 -2.145 30.266 1 85.81 553 ILE A C 1
ATOM 4514 O O . ILE A 1 553 ? -27.094 -2.029 31.172 1 85.81 553 ILE A O 1
ATOM 4518 N N . LEU A 1 554 ? -26.375 -2.982 29.328 1 86.56 554 LEU A N 1
ATOM 4519 C CA . LEU A 1 554 ? -27.578 -3.797 29.188 1 86.56 554 LEU A CA 1
ATOM 4520 C C . LEU A 1 554 ? -27.609 -4.902 30.234 1 86.56 554 LEU A C 1
ATOM 4522 O O . LEU A 1 554 ? -28.672 -5.309 30.688 1 86.56 554 LEU A O 1
ATOM 4526 N N . LYS A 1 555 ? -26.5 -5.449 30.484 1 83.75 555 LYS A N 1
ATOM 4527 C CA . LYS A 1 555 ? -26.438 -6.449 31.547 1 83.75 555 LYS A CA 1
ATOM 4528 C C . LYS A 1 555 ? -26.875 -5.863 32.875 1 83.75 555 LYS A C 1
ATOM 4530 O O . LYS A 1 555 ? -27.562 -6.52 33.656 1 83.75 555 LYS A O 1
ATOM 4535 N N . ASN A 1 556 ? -26.453 -4.664 33.094 1 82 556 ASN A N 1
ATOM 4536 C CA . ASN A 1 556 ? -26.797 -4.004 34.344 1 82 556 ASN A CA 1
ATOM 4537 C C . ASN A 1 556 ? -28.266 -3.631 34.406 1 82 556 ASN A C 1
ATOM 4539 O O . ASN A 1 556 ? -28.844 -3.568 35.469 1 82 556 ASN A O 1
ATOM 4543 N N . SER A 1 557 ? -28.875 -3.377 33.25 1 81.62 557 SER A N 1
ATOM 4544 C CA . SER A 1 557 ? -30.281 -2.971 33.25 1 81.62 557 SER A CA 1
ATOM 4545 C C . SER A 1 557 ? -31.203 -4.176 33.062 1 81.62 557 SER A C 1
ATOM 4547 O O . SER A 1 557 ? -32.406 -4.047 33.156 1 81.62 557 SER A O 1
ATOM 4549 N N . ASN A 1 558 ? -30.781 -5.336 32.969 1 75.06 558 ASN A N 1
ATOM 4550 C CA . ASN A 1 558 ? -31.547 -6.559 32.75 1 75.06 558 ASN A CA 1
ATOM 4551 C C . ASN A 1 558 ? -32.594 -6.371 31.641 1 75.06 558 ASN A C 1
ATOM 4553 O O . ASN A 1 558 ? -33.688 -6.875 31.734 1 75.06 558 ASN A O 1
ATOM 4557 N N . ALA A 1 559 ? -32.25 -5.484 30.688 1 73.81 559 ALA A N 1
ATOM 4558 C CA . ALA A 1 559 ? -33.219 -5.219 29.609 1 73.81 559 ALA A CA 1
ATOM 4559 C C . ALA A 1 559 ? -33.062 -6.215 28.469 1 73.81 559 ALA A C 1
ATOM 4561 O O . ALA A 1 559 ? -31.938 -6.578 28.109 1 73.81 559 ALA A O 1
ATOM 4562 N N . ASN A 1 560 ? -34.062 -6.855 28.125 1 69.94 560 ASN A N 1
ATOM 4563 C CA . ASN A 1 560 ? -34.094 -7.742 26.969 1 69.94 560 ASN A CA 1
ATOM 4564 C C . ASN A 1 560 ? -34.281 -6.969 25.656 1 69.94 560 ASN A C 1
ATOM 4566 O O . ASN A 1 560 ? -35.312 -6.367 25.438 1 69.94 560 ASN A O 1
ATOM 4570 N N . VAL A 1 561 ? -33.219 -6.789 24.906 1 75.12 561 VAL A N 1
ATOM 4571 C CA . VAL A 1 561 ? -33.25 -5.945 23.719 1 75.12 561 VAL A CA 1
ATOM 4572 C C . VAL A 1 561 ? -33.438 -6.812 22.469 1 75.12 561 VAL A C 1
ATOM 4574 O O . VAL A 1 561 ? -32.531 -7.598 22.125 1 75.12 561 VAL A O 1
ATOM 4577 N N . GLU A 1 562 ? -34.625 -6.734 21.953 1 75.69 562 GLU A N 1
ATOM 4578 C CA . GLU A 1 562 ? -34.938 -7.543 20.781 1 75.69 562 GLU A CA 1
ATOM 4579 C C . GLU A 1 562 ? -34.812 -6.727 19.5 1 75.69 562 GLU A C 1
ATOM 4581 O O . GLU A 1 562 ? -34.5 -7.27 18.438 1 75.69 562 GLU A O 1
ATOM 4586 N N . ASP A 1 563 ? -35.125 -5.531 19.641 1 83.75 563 ASP A N 1
ATOM 4587 C CA . ASP A 1 563 ? -35.125 -4.707 18.438 1 83.75 563 ASP A CA 1
ATOM 4588 C C . ASP A 1 563 ? -34.25 -3.469 18.609 1 83.75 563 ASP A C 1
ATOM 4590 O O . ASP A 1 563 ? -33.875 -3.133 19.734 1 83.75 563 ASP A O 1
ATOM 4594 N N . GLU A 1 564 ? -33.938 -2.824 17.531 1 85.62 564 GLU A N 1
ATOM 4595 C CA . GLU A 1 564 ? -33.094 -1.634 17.531 1 85.62 564 GLU A CA 1
ATOM 4596 C C . GLU A 1 564 ? -33.75 -0.486 18.281 1 85.62 564 GLU A C 1
ATOM 4598 O O . GLU A 1 564 ? -33.094 0.264 19 1 85.62 564 GLU A O 1
ATOM 4603 N N . GLU A 1 565 ? -35.031 -0.422 18.125 1 86.38 565 GLU A N 1
ATOM 4604 C CA . GLU A 1 565 ? -35.781 0.644 18.781 1 86.38 565 GLU A CA 1
ATOM 4605 C C . GLU A 1 565 ? -35.75 0.482 20.297 1 86.38 565 GLU A C 1
ATOM 4607 O O . GLU A 1 565 ? -35.594 1.457 21.031 1 86.38 565 GLU A O 1
ATOM 4612 N N . ALA A 1 566 ? -35.906 -0.724 20.703 1 86.31 566 ALA A N 1
ATOM 4613 C CA . ALA A 1 566 ? -35.844 -1.007 22.141 1 86.31 566 ALA A CA 1
ATOM 4614 C C . ALA A 1 566 ? -34.469 -0.747 22.719 1 86.31 566 ALA A C 1
ATOM 4616 O O . ALA A 1 566 ? -34.344 -0.26 23.844 1 86.31 566 ALA A O 1
ATOM 4617 N N . LEU A 1 567 ? -33.562 -1.079 21.953 1 88.44 567 LEU A N 1
ATOM 4618 C CA . LEU A 1 567 ? -32.188 -0.84 22.375 1 88.44 567 LEU A CA 1
ATOM 4619 C C . LEU A 1 567 ? -31.922 0.654 22.531 1 88.44 567 LEU A C 1
ATOM 4621 O O . LEU A 1 567 ? -31.312 1.084 23.516 1 88.44 567 LEU A O 1
ATOM 4625 N N . ALA A 1 568 ? -32.344 1.425 21.578 1 88.25 568 ALA A N 1
ATOM 4626 C CA . ALA A 1 568 ? -32.125 2.869 21.594 1 88.25 568 ALA A CA 1
ATOM 4627 C C . ALA A 1 568 ? -32.844 3.521 22.781 1 88.25 568 ALA A C 1
ATOM 4629 O O . ALA A 1 568 ? -32.281 4.43 23.406 1 88.25 568 ALA A O 1
ATOM 4630 N N . GLN A 1 569 ? -34 3.012 23.078 1 86.19 569 GLN A N 1
ATOM 4631 C CA . GLN A 1 569 ? -34.781 3.568 24.172 1 86.19 569 GLN A CA 1
ATOM 4632 C C . GLN A 1 569 ? -34.156 3.258 25.516 1 86.19 569 GLN A C 1
ATOM 4634 O O . GLN A 1 569 ? -34.219 4.07 26.453 1 86.19 569 GLN A O 1
ATOM 4639 N N . GLU A 1 570 ? -33.531 2.135 25.5 1 86.94 570 GLU A N 1
ATOM 4640 C CA . GLU A 1 570 ? -32.875 1.748 26.734 1 86.94 570 GLU A CA 1
ATOM 4641 C C . GLU A 1 570 ? -31.578 2.525 26.953 1 86.94 570 GLU A C 1
ATOM 4643 O O . GLU A 1 570 ? -31.281 2.959 28.062 1 86.94 570 GLU A O 1
ATOM 4648 N N . ILE A 1 571 ? -30.891 2.746 25.953 1 87.62 571 ILE A N 1
ATOM 4649 C CA . ILE A 1 571 ? -29.578 3.361 26.031 1 87.62 571 ILE A CA 1
ATOM 4650 C C . ILE A 1 571 ? -29.719 4.844 26.359 1 87.62 571 ILE A C 1
ATOM 4652 O O . ILE A 1 571 ? -28.875 5.406 27.078 1 87.62 571 ILE A O 1
ATOM 4656 N N . VAL A 1 572 ? -30.75 5.477 25.891 1 86.31 572 VAL A N 1
ATOM 4657 C CA . VAL A 1 572 ? -30.938 6.918 26.031 1 86.31 572 VAL A CA 1
ATOM 4658 C C . VAL A 1 572 ? -31.109 7.281 27.5 1 86.31 572 VAL A C 1
ATOM 4660 O O . VAL A 1 572 ? -30.828 8.406 27.922 1 86.31 572 VAL A O 1
ATOM 4663 N N . LYS A 1 573 ? -31.453 6.344 28.25 1 82.75 573 LYS A N 1
ATOM 4664 C CA . LYS A 1 573 ? -31.719 6.57 29.672 1 82.75 573 LYS A CA 1
ATOM 4665 C C . LYS A 1 573 ? -30.422 6.648 30.469 1 82.75 573 LYS A C 1
ATOM 4667 O O . LYS A 1 573 ? -30.391 7.168 31.578 1 82.75 573 LYS A O 1
ATOM 4672 N N . HIS A 1 574 ? -29.375 6.203 29.938 1 84.31 574 HIS A N 1
ATOM 4673 C CA . HIS A 1 574 ? -28.125 6.098 30.672 1 84.31 574 HIS A CA 1
ATOM 4674 C C . HIS A 1 574 ? -27.188 7.254 30.328 1 84.31 574 HIS A C 1
ATOM 4676 O O . HIS A 1 574 ? -26.188 7.074 29.641 1 84.31 574 HIS A O 1
ATOM 4682 N N . THR A 1 575 ? -27.438 8.375 30.922 1 82.31 575 THR A N 1
ATOM 4683 C CA . THR A 1 575 ? -26.656 9.578 30.656 1 82.31 575 THR A CA 1
ATOM 4684 C C . THR A 1 575 ? -25.547 9.75 31.703 1 82.31 575 THR A C 1
ATOM 4686 O O . THR A 1 575 ? -24.609 10.523 31.484 1 82.31 575 THR A O 1
ATOM 4689 N N . THR A 1 576 ? -25.672 8.922 32.688 1 82.62 576 THR A N 1
ATOM 4690 C CA . THR A 1 576 ? -24.734 9.109 33.781 1 82.62 576 THR A CA 1
ATOM 4691 C C . THR A 1 576 ? -23.562 8.125 33.656 1 82.62 576 THR A C 1
ATOM 4693 O O . THR A 1 576 ? -23.781 6.934 33.438 1 82.62 576 THR A O 1
ATOM 4696 N N . GLY A 1 577 ? -22.375 8.586 33.375 1 81.06 577 GLY A N 1
ATOM 4697 C CA . GLY A 1 577 ? -21.172 7.777 33.25 1 81.06 577 GLY A CA 1
ATOM 4698 C C . GLY A 1 577 ? -20.094 8.406 32.375 1 81.06 577 GLY A C 1
ATOM 4699 O O . GLY A 1 577 ? -20.312 9.477 31.828 1 81.06 577 GLY A O 1
ATOM 4700 N N . ASP A 1 578 ? -19 7.746 32.375 1 80.31 578 ASP A N 1
ATOM 4701 C CA . ASP A 1 578 ? -17.859 8.336 31.672 1 80.31 578 ASP A CA 1
ATOM 4702 C C . ASP A 1 578 ? -17.422 7.469 30.5 1 80.31 578 ASP A C 1
ATOM 4704 O O . ASP A 1 578 ? -16.344 7.672 29.938 1 80.31 578 ASP A O 1
ATOM 4708 N N . THR A 1 579 ? -18.312 6.547 30.094 1 86.62 579 THR A N 1
ATOM 4709 C CA . THR A 1 579 ? -17.953 5.703 28.953 1 86.62 579 THR A CA 1
ATOM 4710 C C . THR A 1 579 ? -18.359 6.359 27.641 1 86.62 579 THR A C 1
ATOM 4712 O O . THR A 1 579 ? -18.984 7.418 27.641 1 86.62 579 THR A O 1
ATOM 4715 N N . LEU A 1 580 ? -17.953 5.824 26.609 1 88.62 580 LEU A N 1
ATOM 4716 C CA . LEU A 1 580 ? -18.219 6.348 25.281 1 88.62 580 LEU A CA 1
ATOM 4717 C C . LEU A 1 580 ? -19.703 6.406 25 1 88.62 580 LEU A C 1
ATOM 4719 O O . LEU A 1 580 ? -20.203 7.375 24.406 1 88.62 580 LEU A O 1
ATOM 4723 N N . ILE A 1 581 ? -20.438 5.438 25.438 1 91.12 581 ILE A N 1
ATOM 4724 C CA . ILE A 1 581 ? -21.875 5.375 25.203 1 91.12 581 ILE A CA 1
ATOM 4725 C C . ILE A 1 581 ? -22.594 6.449 26.016 1 91.12 581 ILE A C 1
ATOM 4727 O O . ILE A 1 581 ? -23.562 7.059 25.562 1 91.12 581 ILE A O 1
ATOM 4731 N N . HIS A 1 582 ? -22.125 6.691 27.172 1 91.81 582 HIS A N 1
ATOM 4732 C CA . HIS A 1 582 ? -22.719 7.73 28.016 1 91.81 582 HIS A CA 1
ATOM 4733 C C . HIS A 1 582 ? -22.531 9.109 27.391 1 91.81 582 HIS A C 1
ATOM 4735 O O . HIS A 1 582 ? -23.453 9.938 27.422 1 91.81 582 HIS A O 1
ATOM 4741 N N . GLU A 1 583 ? -21.344 9.312 26.859 1 90.81 583 GLU A N 1
ATOM 4742 C CA . GLU A 1 583 ? -21.078 10.586 26.203 1 90.81 583 GLU A CA 1
ATOM 4743 C C . GLU A 1 583 ? -21.969 10.766 24.969 1 90.81 583 GLU A C 1
ATOM 4745 O O . GLU A 1 583 ? -22.469 11.867 24.719 1 90.81 583 GLU A O 1
ATOM 4750 N N . ALA A 1 584 ? -22.141 9.695 24.266 1 93.56 584 ALA A N 1
ATOM 4751 C CA . ALA A 1 584 ? -23 9.75 23.094 1 93.56 584 ALA A CA 1
ATOM 4752 C C . ALA A 1 584 ? -24.438 10.008 23.469 1 93.56 584 ALA A C 1
ATOM 4754 O O . ALA A 1 584 ? -25.172 10.711 22.766 1 93.56 584 ALA A O 1
ATOM 4755 N N . CYS A 1 585 ? -24.797 9.469 24.594 1 93 585 CYS A N 1
ATOM 4756 C CA . CYS A 1 585 ? -26.156 9.688 25.078 1 93 585 CYS A CA 1
ATOM 4757 C C . CYS A 1 585 ? -26.359 11.141 25.5 1 93 585 CYS A C 1
ATOM 4759 O O . CYS A 1 585 ? -27.406 11.727 25.234 1 93 585 CYS A O 1
ATOM 4761 N N . ARG A 1 586 ? -25.438 11.672 26.109 1 91.94 586 ARG A N 1
ATOM 4762 C CA . ARG A 1 586 ? -25.516 13.086 26.484 1 91.94 586 ARG A CA 1
ATOM 4763 C C . ARG A 1 586 ? -25.625 13.977 25.266 1 91.94 586 ARG A C 1
ATOM 4765 O O . ARG A 1 586 ? -26.375 14.953 25.266 1 91.94 586 ARG A O 1
ATOM 4772 N N . LEU A 1 587 ? -24.859 13.617 24.281 1 93.06 587 LEU A N 1
ATOM 4773 C CA . LEU A 1 587 ? -24.938 14.359 23.031 1 93.06 587 LEU A CA 1
ATOM 4774 C C . LEU A 1 587 ? -26.312 14.234 22.406 1 93.06 587 LEU A C 1
ATOM 4776 O O . LEU A 1 587 ? -26.875 15.219 21.922 1 93.06 587 LEU A O 1
ATOM 4780 N N . ALA A 1 588 ? -26.859 13.094 22.406 1 93.44 588 ALA A N 1
ATOM 4781 C CA . ALA A 1 588 ? -28.188 12.852 21.828 1 93.44 588 ALA A CA 1
ATOM 4782 C C . ALA A 1 588 ? -29.266 13.633 22.578 1 93.44 588 ALA A C 1
ATOM 4784 O O . ALA A 1 588 ? -30.156 14.227 21.969 1 93.44 588 ALA A O 1
ATOM 4785 N N . VAL A 1 589 ? -29.172 13.602 23.859 1 90.88 589 VAL A N 1
ATOM 4786 C CA . VAL A 1 589 ? -30.156 14.289 24.688 1 90.88 589 VAL A CA 1
ATOM 4787 C C . VAL A 1 589 ? -30.078 15.797 24.438 1 90.88 589 VAL A C 1
ATOM 4789 O O . VAL A 1 589 ? -31.109 16.484 24.391 1 90.88 589 VAL A O 1
ATOM 4792 N N . SER A 1 590 ? -28.844 16.281 24.266 1 89.38 590 SER A N 1
ATOM 4793 C CA . SER A 1 590 ? -28.656 17.703 23.969 1 89.38 590 SER A CA 1
ATOM 4794 C C . SER A 1 590 ? -29.25 18.062 22.625 1 89.38 590 SER A C 1
ATOM 4796 O O . SER A 1 590 ? -29.781 19.172 22.438 1 89.38 590 SER A O 1
ATOM 4798 N N . LEU A 1 591 ? -29.234 17.172 21.703 1 90.94 591 LEU A N 1
ATOM 4799 C CA . LEU A 1 591 ? -29.797 17.391 20.375 1 90.94 591 LEU A CA 1
ATOM 4800 C C . LEU A 1 591 ? -31.312 17.328 20.422 1 90.94 591 LEU A C 1
ATOM 4802 O O . LEU A 1 591 ? -32 18.078 19.719 1 90.94 591 LEU A O 1
ATOM 4806 N N . MET A 1 592 ? -31.812 16.516 21.297 1 89.38 592 MET A N 1
ATOM 4807 C CA . MET A 1 592 ? -33.25 16.281 21.375 1 89.38 592 MET A CA 1
ATOM 4808 C C . MET A 1 592 ? -33.969 17.469 22.016 1 89.38 592 MET A C 1
ATOM 4810 O O . MET A 1 592 ? -35.188 17.609 21.906 1 89.38 592 MET A O 1
ATOM 4814 N N . LYS A 1 593 ? -33.156 18.266 22.547 1 85.44 593 LYS A N 1
ATOM 4815 C CA . LYS A 1 593 ? -33.75 19.469 23.156 1 85.44 593 LYS A CA 1
ATOM 4816 C C . LYS A 1 593 ? -34.094 20.5 22.094 1 85.44 593 LYS A C 1
ATOM 4818 O O . LYS A 1 593 ? -34.906 21.391 22.328 1 85.44 593 LYS A O 1
ATOM 4823 N N . LEU A 1 594 ? -33.562 20.344 20.938 1 87.12 594 LEU A N 1
ATOM 4824 C CA . LEU A 1 594 ? -33.812 21.266 19.844 1 87.12 594 LEU A CA 1
ATOM 4825 C C . LEU A 1 594 ? -35.094 20.875 19.094 1 87.12 594 LEU A C 1
ATOM 4827 O O . LEU A 1 594 ? -35.594 19.766 19.281 1 87.12 594 LEU A O 1
ATOM 4831 N N . GLN A 1 595 ? -35.5 21.859 18.297 1 85.25 595 GLN A N 1
ATOM 4832 C CA . GLN A 1 595 ? -36.625 21.547 17.422 1 85.25 595 GLN A CA 1
ATOM 4833 C C . GLN A 1 595 ? -36.25 20.469 16.406 1 85.25 595 GLN A C 1
ATOM 4835 O O . GLN A 1 595 ? -35.094 20.406 15.953 1 85.25 595 GLN A O 1
ATOM 4840 N N . GLU A 1 596 ? -37.156 19.672 16.094 1 86.38 596 GLU A N 1
ATOM 4841 C CA . GLU A 1 596 ? -36.906 18.5 15.266 1 86.38 596 GLU A CA 1
ATOM 4842 C C . GLU A 1 596 ? -36.25 18.875 13.945 1 86.38 596 GLU A C 1
ATOM 4844 O O . GLU A 1 596 ? -35.281 18.25 13.516 1 86.38 596 GLU A O 1
ATOM 4849 N N . GLU A 1 597 ? -36.781 19.859 13.297 1 86.38 597 GLU A N 1
ATOM 4850 C CA . GLU A 1 597 ? -36.25 20.25 12.008 1 86.38 597 GLU A CA 1
ATOM 4851 C C . GLU A 1 597 ? -34.812 20.797 12.156 1 86.38 597 GLU A C 1
ATOM 4853 O O . GLU A 1 597 ? -33.969 20.516 11.328 1 86.38 597 GLU A O 1
ATOM 4858 N N . GLU A 1 598 ? -34.625 21.531 13.156 1 88.62 598 GLU A N 1
ATOM 4859 C CA . GLU A 1 598 ? -33.312 22.109 13.414 1 88.62 598 GLU A CA 1
ATOM 4860 C C . GLU A 1 598 ? -32.312 21.031 13.828 1 88.62 598 GLU A C 1
ATOM 4862 O O . GLU A 1 598 ? -31.141 21.094 13.453 1 88.62 598 GLU A O 1
ATOM 4867 N N . MET A 1 599 ? -32.844 20.094 14.602 1 91.62 599 MET A N 1
ATOM 4868 C CA . MET A 1 599 ? -31.969 19 15.039 1 91.62 599 MET A CA 1
ATOM 4869 C C . MET A 1 599 ? -31.406 18.234 13.844 1 91.62 599 MET A C 1
ATOM 4871 O O . MET A 1 599 ? -30.203 18.016 13.766 1 91.62 599 MET A O 1
ATOM 4875 N N . TRP A 1 600 ? -32.25 17.953 12.938 1 93.38 600 TRP A N 1
ATOM 4876 C CA . TRP A 1 600 ? -31.828 17.141 11.797 1 93.38 600 TRP A CA 1
ATOM 4877 C C . TRP A 1 600 ? -31.016 17.984 10.812 1 93.38 600 TRP A C 1
ATOM 4879 O O . TRP A 1 600 ? -30.156 17.453 10.109 1 93.38 600 TRP A O 1
ATOM 4889 N N . GLN A 1 601 ? -31.234 19.281 10.789 1 92.94 601 GLN A N 1
ATOM 4890 C CA . GLN A 1 601 ? -30.406 20.156 9.977 1 92.94 601 GLN A CA 1
ATOM 4891 C C . GLN A 1 601 ? -28.969 20.203 10.516 1 92.94 601 GLN A C 1
ATOM 4893 O O . GLN A 1 601 ? -28.016 20.203 9.742 1 92.94 601 GLN A O 1
ATOM 4898 N N . ILE A 1 602 ? -28.875 20.188 11.789 1 93.12 602 ILE A N 1
ATOM 4899 C CA . ILE A 1 602 ? -27.562 20.203 12.43 1 93.12 602 ILE A CA 1
ATOM 4900 C C . ILE A 1 602 ? -26.875 18.875 12.203 1 93.12 602 ILE A C 1
ATOM 4902 O O . ILE A 1 602 ? -25.688 18.828 11.844 1 93.12 602 ILE A O 1
ATOM 4906 N N . ILE A 1 603 ? -27.609 17.781 12.375 1 95.25 603 ILE A N 1
ATOM 4907 C CA . ILE A 1 603 ? -27.031 16.453 12.195 1 95.25 603 ILE A CA 1
ATOM 4908 C C . ILE A 1 603 ? -26.562 16.281 10.758 1 95.25 603 ILE A C 1
ATOM 4910 O O . ILE A 1 603 ? -25.438 15.812 10.516 1 95.25 603 ILE A O 1
ATOM 4914 N N . GLN A 1 604 ? -27.344 16.703 9.852 1 96.06 604 GLN A N 1
ATOM 4915 C CA . GLN A 1 604 ? -26.984 16.609 8.445 1 96.06 604 GLN A CA 1
ATOM 4916 C C . GLN A 1 604 ? -25.75 17.453 8.125 1 96.06 604 GLN A C 1
ATOM 4918 O O . GLN A 1 604 ? -24.828 16.984 7.445 1 96.06 604 GLN A O 1
ATOM 4923 N N . GLY A 1 605 ? -25.828 18.703 8.625 1 95 605 GLY A N 1
ATOM 4924 C CA . GLY A 1 605 ? -24.688 19.594 8.398 1 95 605 GLY A CA 1
ATOM 4925 C C . GLY A 1 605 ? -23.406 19.078 9 1 95 605 GLY A C 1
ATOM 4926 O O . GLY A 1 605 ? -22.328 19.234 8.422 1 95 605 GLY A O 1
ATOM 4927 N N . MET A 1 606 ? -23.516 18.422 10.102 1 95.25 606 MET A N 1
ATOM 4928 C CA . MET A 1 606 ? -22.359 17.859 10.781 1 95.25 606 MET A CA 1
ATOM 4929 C C . MET A 1 606 ? -21.75 16.719 9.961 1 95.25 606 MET A C 1
ATOM 4931 O O . MET A 1 606 ? -20.531 16.672 9.781 1 95.25 606 MET A O 1
ATOM 4935 N N . TRP A 1 607 ? -22.516 15.852 9.492 1 97.25 607 TRP A N 1
ATOM 4936 C CA . TRP A 1 607 ? -22.031 14.719 8.719 1 97.25 607 TRP A CA 1
ATOM 4937 C C . TRP A 1 607 ? -21.422 15.188 7.398 1 97.25 607 TRP A C 1
ATOM 4939 O O . TRP A 1 607 ? -20.406 14.648 6.941 1 97.25 607 TRP A O 1
ATOM 4949 N N . VAL A 1 608 ? -22 16.172 6.77 1 97.06 608 VAL A N 1
ATOM 4950 C CA . VAL A 1 608 ? -21.469 16.719 5.52 1 97.06 608 VAL A CA 1
ATOM 4951 C C . VAL A 1 608 ? -20.078 17.312 5.758 1 97.06 608 VAL A C 1
ATOM 4953 O O . VAL A 1 608 ? -19.156 17.078 4.988 1 97.06 608 VAL A O 1
ATOM 4956 N N . GLU A 1 609 ? -19.938 18.047 6.816 1 95.75 609 GLU A N 1
ATOM 4957 C CA . GLU A 1 609 ? -18.656 18.656 7.133 1 95.75 609 GLU A CA 1
ATOM 4958 C C . GLU A 1 609 ? -17.609 17.594 7.473 1 95.75 609 GLU A C 1
ATOM 4960 O O . GLU A 1 609 ? -16.438 17.719 7.09 1 95.75 609 GLU A O 1
ATOM 4965 N N . MET A 1 610 ? -18.062 16.594 8.148 1 95.12 610 MET A N 1
ATOM 4966 C CA . MET A 1 610 ? -17.125 15.516 8.484 1 95.12 610 MET A CA 1
ATOM 4967 C C . MET A 1 610 ? -16.672 14.789 7.227 1 95.12 610 MET A C 1
ATOM 4969 O O . MET A 1 610 ? -15.516 14.383 7.129 1 95.12 610 MET A O 1
ATOM 4973 N N . LEU A 1 611 ? -17.578 14.617 6.332 1 96.5 611 LEU A N 1
ATOM 4974 C CA . LEU A 1 611 ? -17.219 13.992 5.062 1 96.5 611 LEU A CA 1
ATOM 4975 C C . LEU A 1 611 ? -16.203 14.836 4.297 1 96.5 611 LEU A C 1
ATOM 4977 O O . LEU A 1 611 ? -15.25 14.305 3.723 1 96.5 611 LEU A O 1
ATOM 4981 N N . CYS A 1 612 ? -16.406 16.094 4.34 1 96.25 612 CYS A N 1
ATOM 4982 C CA . CYS A 1 612 ? -15.484 17 3.666 1 96.25 612 CYS A CA 1
ATOM 4983 C C . CYS A 1 612 ? -14.133 17.016 4.359 1 96.25 612 CYS A C 1
ATOM 4985 O O . CYS A 1 612 ? -13.094 17.047 3.699 1 96.25 612 CYS A O 1
ATOM 4987 N N . TYR A 1 613 ? -14.188 16.969 5.66 1 93.5 613 TYR A N 1
ATOM 4988 C CA . TYR A 1 613 ? -12.953 16.906 6.434 1 93.5 613 TYR A CA 1
ATOM 4989 C C . TYR A 1 613 ? -12.141 15.672 6.066 1 93.5 613 TYR A C 1
ATOM 4991 O O . TYR A 1 613 ? -10.93 15.75 5.863 1 93.5 613 TYR A O 1
ATOM 4999 N N . LEU A 1 614 ? -12.82 14.594 5.969 1 94.5 614 LEU A N 1
ATOM 5000 C CA . LEU A 1 614 ? -12.18 13.336 5.605 1 94.5 614 LEU A CA 1
ATOM 5001 C C . LEU A 1 614 ? -11.672 13.383 4.168 1 94.5 614 LEU A C 1
ATOM 5003 O O . LEU A 1 614 ? -10.57 12.898 3.877 1 94.5 614 LEU A O 1
ATOM 5007 N N . ALA A 1 615 ? -12.414 13.922 3.305 1 94.88 615 ALA A N 1
ATOM 5008 C CA . ALA A 1 615 ? -12.039 14.008 1.896 1 94.88 615 ALA A CA 1
ATOM 5009 C C . ALA A 1 615 ? -10.773 14.844 1.715 1 94.88 615 ALA A C 1
ATOM 5011 O O . ALA A 1 615 ? -9.938 14.539 0.858 1 94.88 615 ALA A O 1
ATOM 5012 N N . SER A 1 616 ? -10.594 15.891 2.506 1 92.94 616 SER A N 1
ATOM 5013 C CA . SER A 1 616 ? -9.453 16.797 2.373 1 92.94 616 SER A CA 1
ATOM 5014 C C . SER A 1 616 ? -8.164 16.141 2.863 1 92.94 616 SER A C 1
ATOM 5016 O O . SER A 1 616 ? -7.07 16.594 2.523 1 92.94 616 SER A O 1
ATOM 5018 N N . ARG A 1 617 ? -8.273 15.086 3.59 1 90.94 617 ARG A N 1
ATOM 5019 C CA . ARG A 1 617 ? -7.102 14.484 4.219 1 90.94 617 ARG A CA 1
ATOM 5020 C C . ARG A 1 617 ? -6.887 13.062 3.732 1 90.94 617 ARG A C 1
ATOM 5022 O O . ARG A 1 617 ? -5.996 12.359 4.219 1 90.94 617 ARG A O 1
ATOM 5029 N N . SER A 1 618 ? -7.652 12.648 2.771 1 90.94 618 SER A N 1
ATOM 5030 C CA . SER A 1 618 ? -7.539 11.297 2.232 1 90.94 618 SER A CA 1
ATOM 5031 C C . SER A 1 618 ? -6.473 11.227 1.147 1 90.94 618 SER A C 1
ATOM 5033 O O . SER A 1 618 ? -6.207 12.211 0.458 1 90.94 618 SER A O 1
ATOM 5035 N N . ARG A 1 619 ? -5.855 10.055 1.034 1 89.06 619 ARG A N 1
ATOM 5036 C CA . ARG A 1 619 ? -4.828 9.828 0.023 1 89.06 619 ARG A CA 1
ATOM 5037 C C . ARG A 1 619 ? -5.445 9.344 -1.286 1 89.06 619 ARG A C 1
ATOM 5039 O O . ARG A 1 619 ? -6.379 8.547 -1.28 1 89.06 619 ARG A O 1
ATOM 5046 N N . GLY A 1 620 ? -4.902 9.844 -2.309 1 88.81 620 GLY A N 1
ATOM 5047 C CA . GLY A 1 620 ? -5.391 9.469 -3.625 1 88.81 620 GLY A CA 1
ATOM 5048 C C . GLY A 1 620 ? -5.188 8 -3.939 1 88.81 620 GLY A C 1
ATOM 5049 O O . GLY A 1 620 ? -6.051 7.367 -4.551 1 88.81 620 GLY A O 1
ATOM 5050 N N . PHE A 1 621 ? -4.168 7.434 -3.416 1 87.38 621 PHE A N 1
ATOM 5051 C CA . PHE A 1 621 ? -3.84 6.035 -3.676 1 87.38 621 PHE A CA 1
ATOM 5052 C C . PHE A 1 621 ? -4.922 5.113 -3.123 1 87.38 621 PHE A C 1
ATOM 5054 O O . PHE A 1 621 ? -5.254 4.102 -3.738 1 87.38 621 PHE A O 1
ATOM 5061 N N . LEU A 1 622 ? -5.453 5.43 -2.004 1 90.5 622 LEU A N 1
ATOM 5062 C CA . LEU A 1 622 ? -6.48 4.605 -1.377 1 90.5 622 LEU A CA 1
ATOM 5063 C C . LEU A 1 622 ? -7.777 4.652 -2.178 1 90.5 622 LEU A C 1
ATOM 5065 O O . LEU A 1 622 ? -8.508 3.662 -2.244 1 90.5 622 LEU A O 1
ATOM 5069 N N . HIS A 1 623 ? -8.023 5.746 -2.814 1 92.44 623 HIS A N 1
ATOM 5070 C CA . HIS A 1 623 ? -9.203 5.852 -3.666 1 92.44 623 HIS A CA 1
ATOM 5071 C C . HIS A 1 623 ? -9.023 5.059 -4.957 1 92.44 623 HIS A C 1
ATOM 5073 O O . HIS A 1 623 ? -9.977 4.449 -5.453 1 92.44 623 HIS A O 1
ATOM 5079 N N . ALA A 1 624 ? -7.797 5.09 -5.441 1 91.75 624 ALA A N 1
ATOM 5080 C CA . ALA A 1 624 ? -7.512 4.258 -6.609 1 91.75 624 ALA A CA 1
ATOM 5081 C C . ALA A 1 624 ? -7.688 2.775 -6.285 1 91.75 624 ALA A C 1
ATOM 5083 O O . ALA A 1 624 ? -8.25 2.021 -7.086 1 91.75 624 ALA A O 1
ATOM 5084 N N . LYS A 1 625 ? -7.23 2.396 -5.148 1 90.75 625 LYS A N 1
ATOM 5085 C CA . LYS A 1 625 ? -7.359 1.015 -4.691 1 90.75 625 LYS A CA 1
ATOM 5086 C C . LYS A 1 625 ? -8.82 0.626 -4.52 1 90.75 625 LYS A C 1
ATOM 5088 O O . LYS A 1 625 ? -9.219 -0.487 -4.867 1 90.75 625 LYS A O 1
ATOM 5093 N N . SER A 1 626 ? -9.656 1.538 -4.09 1 90.75 626 SER A N 1
ATOM 5094 C CA . SER A 1 626 ? -11.07 1.258 -3.834 1 90.75 626 SER A CA 1
ATOM 5095 C C . SER A 1 626 ? -11.836 1.069 -5.137 1 90.75 626 SER A C 1
ATOM 5097 O O . SER A 1 626 ? -12.867 0.387 -5.164 1 90.75 626 SER A O 1
ATOM 5099 N N . LEU A 1 627 ? -11.359 1.604 -6.199 1 90.31 627 LEU A N 1
ATOM 5100 C CA . LEU A 1 627 ? -12.047 1.482 -7.48 1 90.31 627 LEU A CA 1
ATOM 5101 C C . LEU A 1 627 ? -12.023 0.039 -7.973 1 90.31 627 LEU A C 1
ATOM 5103 O O . LEU A 1 627 ? -12.914 -0.384 -8.711 1 90.31 627 LEU A O 1
ATOM 5107 N N . GLY A 1 628 ? -11.031 -0.698 -7.574 1 88.5 628 GLY A N 1
ATOM 5108 C CA . GLY A 1 628 ? -10.977 -2.1 -7.957 1 88.5 628 GLY A CA 1
ATOM 5109 C C . GLY A 1 628 ? -12.047 -2.941 -7.297 1 88.5 628 GLY A C 1
ATOM 5110 O O . GLY A 1 628 ? -12.383 -4.027 -7.781 1 88.5 628 GLY A O 1
ATOM 5111 N N . GLU A 1 629 ? -12.578 -2.4 -6.238 1 86.62 629 GLU A N 1
ATOM 5112 C CA . GLU A 1 629 ? -13.633 -3.102 -5.512 1 86.62 629 GLU A CA 1
ATOM 5113 C C . GLU A 1 629 ? -14.992 -2.439 -5.73 1 86.62 629 GLU A C 1
ATOM 5115 O O . GLU A 1 629 ? -15.922 -2.662 -4.957 1 86.62 629 GLU A O 1
ATOM 5120 N N . GLY A 1 630 ? -15.109 -1.64 -6.719 1 85.44 630 GLY A N 1
ATOM 5121 C CA . GLY A 1 630 ? -16.359 -0.986 -7.039 1 85.44 630 GLY A CA 1
ATOM 5122 C C . GLY A 1 630 ? -16.422 0.458 -6.574 1 85.44 630 GLY A C 1
ATOM 5123 O O . GLY A 1 630 ? -17.391 1.166 -6.848 1 85.44 630 GLY A O 1
ATOM 5124 N N . GLY A 1 631 ? -15.461 0.889 -5.895 1 87.31 631 GLY A N 1
ATOM 5125 C CA . GLY A 1 631 ? -15.406 2.279 -5.473 1 87.31 631 GLY A CA 1
ATOM 5126 C C . GLY A 1 631 ? -16.141 2.541 -4.176 1 87.31 631 GLY A C 1
ATOM 5127 O O . GLY A 1 631 ? -17.047 1.794 -3.811 1 87.31 631 GLY A O 1
ATOM 5128 N N . GLU A 1 632 ? -15.711 3.531 -3.447 1 90.19 632 GLU A N 1
ATOM 5129 C CA . GLU A 1 632 ? -16.359 3.998 -2.227 1 90.19 632 GLU A CA 1
ATOM 5130 C C . GLU A 1 632 ? -16.953 5.391 -2.416 1 90.19 632 GLU A C 1
ATOM 5132 O O . GLU A 1 632 ? -16.484 6.16 -3.258 1 90.19 632 GLU A O 1
ATOM 5137 N N . TYR A 1 633 ? -18 5.652 -1.685 1 94.1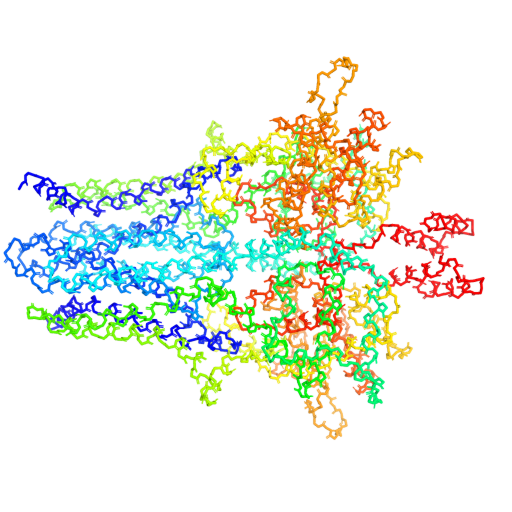2 633 TYR A N 1
ATOM 5138 C CA . TYR A 1 633 ? -18.641 6.957 -1.794 1 94.12 633 TYR A CA 1
ATOM 5139 C C . TYR A 1 633 ? -17.672 8.07 -1.423 1 94.12 633 TYR A C 1
ATOM 5141 O O . TYR A 1 633 ? -17.719 9.164 -1.998 1 94.12 633 TYR A O 1
ATOM 5149 N N . LEU A 1 634 ? -16.812 7.824 -0.533 1 95.25 634 LEU A N 1
ATOM 5150 C CA . LEU A 1 634 ? -15.836 8.828 -0.129 1 95.25 634 LEU A CA 1
ATOM 5151 C C . LEU A 1 634 ? -14.992 9.273 -1.318 1 95.25 634 LEU A C 1
ATOM 5153 O O . LEU A 1 634 ? -14.531 10.414 -1.362 1 95.25 634 LEU A O 1
ATOM 5157 N N . SER A 1 635 ? -14.773 8.398 -2.223 1 93.19 635 SER A N 1
ATOM 5158 C CA . SER A 1 635 ? -14.023 8.758 -3.422 1 93.19 635 SER A CA 1
ATOM 5159 C C . SER A 1 635 ? -14.75 9.82 -4.238 1 93.19 635 SER A C 1
ATOM 5161 O O . SER A 1 635 ? -14.117 10.68 -4.852 1 93.19 635 SER A O 1
ATOM 5163 N N . TYR A 1 636 ? -16.094 9.766 -4.219 1 92.31 636 TYR A N 1
ATOM 5164 C CA . TYR A 1 636 ? -16.906 10.773 -4.898 1 92.31 636 TYR A CA 1
ATOM 5165 C C . TYR A 1 636 ? -16.734 12.133 -4.238 1 92.31 636 TYR A C 1
ATOM 5167 O O . TYR A 1 636 ? -16.516 13.141 -4.918 1 92.31 636 TYR A O 1
ATOM 5175 N N . VAL A 1 637 ? -16.812 12.062 -2.959 1 95.12 637 VAL A N 1
ATOM 5176 C CA . VAL A 1 637 ? -16.703 13.305 -2.209 1 95.12 637 VAL A CA 1
ATOM 5177 C C . VAL A 1 637 ? -15.297 13.883 -2.371 1 95.12 637 VAL A C 1
ATOM 5179 O O . VAL A 1 637 ? -15.125 15.094 -2.535 1 95.12 637 VAL A O 1
ATOM 5182 N N . TRP A 1 638 ? -14.32 12.992 -2.336 1 94.75 638 TRP A N 1
ATOM 5183 C CA . TRP A 1 638 ? -12.922 13.383 -2.463 1 94.75 638 TRP A CA 1
ATOM 5184 C C . TRP A 1 638 ? -12.656 14.016 -3.824 1 94.75 638 TRP A C 1
ATOM 5186 O O . TRP A 1 638 ? -12 15.055 -3.914 1 94.75 638 TRP A O 1
ATOM 5196 N N . LEU A 1 639 ? -13.148 13.438 -4.895 1 92.44 639 LEU A N 1
ATOM 5197 C CA . LEU A 1 639 ? -12.938 13.969 -6.234 1 92.44 639 LEU A CA 1
ATOM 5198 C C . LEU A 1 639 ? -13.711 15.266 -6.434 1 92.44 639 LEU A C 1
ATOM 5200 O O . LEU A 1 639 ? -13.227 16.203 -7.082 1 92.44 639 LEU A O 1
ATOM 5204 N N . LEU A 1 640 ? -14.922 15.297 -5.918 1 93.81 640 LEU A N 1
ATOM 5205 C CA . LEU A 1 640 ? -15.703 16.531 -5.977 1 93.81 640 LEU A CA 1
ATOM 5206 C C . LEU A 1 640 ? -14.977 17.656 -5.266 1 93.81 640 LEU A C 1
ATOM 5208 O O . LEU A 1 640 ? -14.914 18.781 -5.781 1 93.81 640 LEU A O 1
ATOM 5212 N N . TRP A 1 641 ? -14.445 17.391 -4.109 1 94.5 641 TRP A N 1
ATOM 5213 C CA . TRP A 1 641 ? -13.68 18.344 -3.314 1 94.5 641 TRP A CA 1
ATOM 5214 C C . TRP A 1 641 ? -12.516 18.906 -4.117 1 94.5 641 TRP A C 1
ATOM 5216 O O . TRP A 1 641 ? -12.297 20.125 -4.129 1 94.5 641 TRP A O 1
ATOM 5226 N N . SER A 1 642 ? -11.859 18.062 -4.859 1 91.38 642 SER A N 1
ATOM 5227 C CA . SER A 1 642 ? -10.703 18.469 -5.652 1 91.38 642 SER A CA 1
ATOM 5228 C C . SER A 1 642 ? -11.125 19.25 -6.891 1 91.38 642 SER A C 1
ATOM 5230 O O . SER A 1 642 ? -10.5 20.25 -7.238 1 91.38 642 SER A O 1
ATOM 5232 N N . CYS A 1 643 ? -12.195 18.828 -7.5 1 89.94 643 CYS A N 1
ATOM 5233 C CA . CYS A 1 643 ? -12.672 19.469 -8.719 1 89.94 643 CYS A CA 1
ATOM 5234 C C . CYS A 1 643 ? -13.242 20.844 -8.422 1 89.94 643 CYS A C 1
ATOM 5236 O O . CYS A 1 643 ? -13.227 21.719 -9.289 1 89.9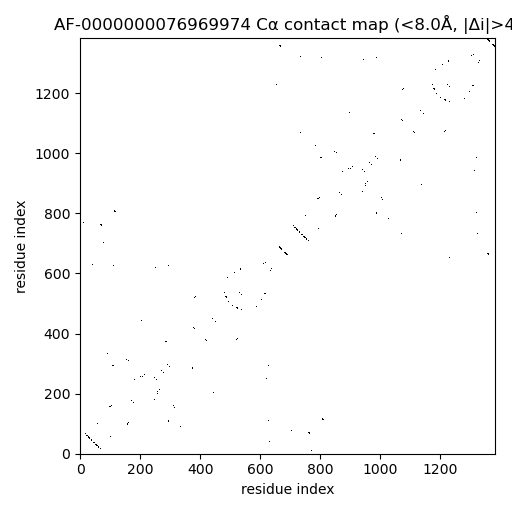4 643 CYS A O 1
ATOM 5238 N N . MET A 1 644 ? -13.711 20.984 -7.219 1 92.75 644 MET A N 1
ATOM 5239 C CA . MET A 1 644 ? -14.305 22.281 -6.855 1 92.75 644 MET A CA 1
ATOM 5240 C C . MET A 1 644 ? -13.25 23.234 -6.312 1 92.75 644 MET A C 1
ATOM 5242 O O . MET A 1 644 ? -13.578 24.281 -5.758 1 92.75 644 MET A O 1
ATOM 5246 N N . GLY A 1 645 ? -11.977 22.844 -6.438 1 90.31 645 GLY A N 1
ATOM 5247 C CA . GLY A 1 645 ? -10.859 23.75 -6.207 1 90.31 645 GLY A CA 1
ATOM 5248 C C . GLY A 1 645 ? -10.445 23.828 -4.75 1 90.31 645 GLY A C 1
ATOM 5249 O O . GLY A 1 645 ? -9.773 24.781 -4.336 1 90.31 645 GLY A O 1
ATOM 5250 N N . MET A 1 646 ? -10.75 22.906 -3.947 1 92.88 646 MET A N 1
ATOM 5251 C CA . MET A 1 646 ? -10.383 22.922 -2.533 1 92.88 646 MET A CA 1
ATOM 5252 C C . MET A 1 646 ? -9 22.312 -2.318 1 92.88 646 MET A C 1
ATOM 5254 O O . MET A 1 646 ? -8.461 21.656 -3.209 1 92.88 646 MET A O 1
ATOM 5258 N N . GLN A 1 647 ? -8.477 22.609 -1.201 1 89.94 647 GLN A N 1
ATOM 5259 C CA . GLN A 1 647 ? -7.121 22.172 -0.887 1 89.94 647 GLN A CA 1
ATOM 5260 C C . GLN A 1 647 ? -7.059 20.656 -0.687 1 89.94 647 GLN A C 1
ATOM 5262 O O . GLN A 1 647 ? -7.867 20.094 0.051 1 89.94 647 GLN A O 1
ATOM 5267 N N . THR A 1 648 ? -6.113 20.047 -1.389 1 87.62 648 THR A N 1
ATOM 5268 C CA . THR A 1 648 ? -5.906 18.609 -1.254 1 87.62 648 THR A CA 1
ATOM 5269 C C . THR A 1 648 ? -4.855 18.312 -0.191 1 87.62 648 THR A C 1
ATOM 5271 O O . THR A 1 648 ? -4.234 19.234 0.353 1 87.62 648 THR A O 1
ATOM 5274 N N . LEU A 1 649 ? -4.68 17.062 0.12 1 87.38 649 LEU A N 1
ATOM 5275 C CA . LEU A 1 649 ? -3.688 16.641 1.105 1 87.38 649 LEU A CA 1
ATOM 5276 C C . LEU A 1 649 ? -2.283 17.047 0.665 1 87.38 649 LEU A C 1
ATOM 5278 O O . LEU A 1 649 ? -1.479 17.5 1.478 1 87.38 649 LEU A O 1
ATOM 5282 N N . ALA A 1 650 ? -2.029 16.875 -0.552 1 83.25 650 ALA A N 1
ATOM 5283 C CA . ALA A 1 650 ? -0.714 17.219 -1.095 1 83.25 650 ALA A CA 1
ATOM 5284 C C . ALA A 1 650 ? -0.419 18.703 -0.935 1 83.25 650 ALA A C 1
ATOM 5286 O O . ALA A 1 650 ? 0.711 19.094 -0.63 1 83.25 650 ALA A O 1
ATOM 5287 N N . ASP A 1 651 ? -1.385 19.516 -1.017 1 82.12 651 ASP A N 1
ATOM 5288 C CA . ASP A 1 651 ? -1.218 20.953 -0.863 1 82.12 651 ASP A CA 1
ATOM 5289 C C . ASP A 1 651 ? -0.931 21.328 0.591 1 82.12 651 ASP A C 1
ATOM 5291 O O . ASP A 1 651 ? -0.13 22.219 0.863 1 82.12 651 ASP A O 1
ATOM 5295 N N . LYS A 1 652 ? -1.559 20.641 1.391 1 81 652 LYS A N 1
ATOM 5296 C CA . LYS A 1 652 ? -1.387 20.922 2.812 1 81 652 LYS A CA 1
ATOM 5297 C C . LYS A 1 652 ? 0.028 20.578 3.273 1 81 652 LYS A C 1
ATOM 5299 O O . LYS A 1 652 ? 0.581 21.25 4.145 1 81 652 LYS A O 1
ATOM 5304 N N . ILE A 1 653 ? 0.585 19.656 2.645 1 77.69 653 ILE A N 1
ATOM 5305 C CA . ILE A 1 653 ? 1.901 19.188 3.059 1 77.69 653 ILE A CA 1
ATOM 5306 C C . ILE A 1 653 ? 2.984 20.047 2.41 1 77.69 653 ILE A C 1
ATOM 5308 O O . ILE A 1 653 ? 3.967 20.406 3.059 1 77.69 653 ILE A O 1
ATOM 5312 N N . HIS A 1 654 ? 2.803 20.391 1.201 1 75 654 HIS A N 1
ATOM 5313 C CA . HIS A 1 654 ? 3.879 21.031 0.452 1 75 654 HIS A CA 1
ATOM 5314 C C . HIS A 1 654 ? 3.766 22.547 0.509 1 75 654 HIS A C 1
ATOM 5316 O O . HIS A 1 654 ? 4.727 23.266 0.204 1 75 654 HIS A O 1
ATOM 5322 N N . LYS A 1 655 ? 2.652 23.031 0.792 1 66.31 655 LYS A N 1
ATOM 5323 C CA . LYS A 1 655 ? 2.482 24.484 0.877 1 66.31 655 LYS A CA 1
ATOM 5324 C C . LYS A 1 655 ? 2.027 24.906 2.271 1 66.31 655 LYS A C 1
ATOM 5326 O O . LYS A 1 655 ? 0.922 25.422 2.43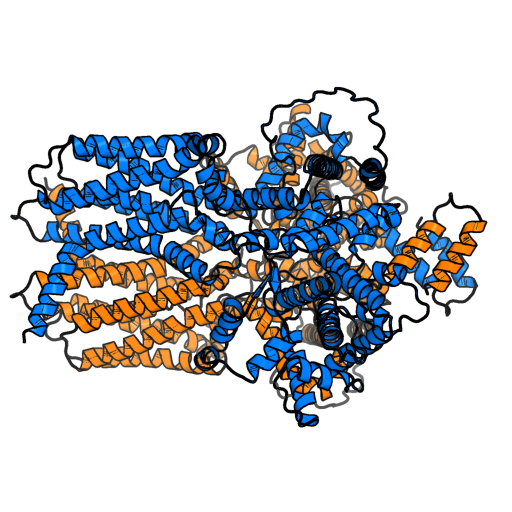9 1 66.31 655 LYS A O 1
ATOM 5331 N N . PRO A 1 656 ? 3.051 24.5 3.307 1 60.62 656 PRO A N 1
ATOM 5332 C CA . PRO A 1 656 ? 2.594 24.781 4.668 1 60.62 656 PRO A CA 1
ATOM 5333 C C . PRO A 1 656 ? 2.516 26.281 4.969 1 60.62 656 PRO A C 1
ATOM 5335 O O . PRO A 1 656 ? 3.021 27.094 4.195 1 60.62 656 PRO A O 1
ATOM 5338 N N . GLU A 1 657 ? 1.693 26.578 5.961 1 59.06 657 GLU A N 1
ATOM 5339 C CA . GLU A 1 657 ? 1.621 27.953 6.453 1 59.06 657 GLU A CA 1
ATOM 5340 C C . GLU A 1 657 ? 2.986 28.438 6.934 1 59.06 657 GLU A C 1
ATOM 5342 O O . GLU A 1 657 ? 3.783 27.656 7.453 1 59.06 657 GLU A O 1
ATOM 5347 N N . SER A 1 658 ? 3.494 29.469 6.379 1 54.44 658 SER A N 1
ATOM 5348 C CA . SER A 1 658 ? 4.777 30.031 6.77 1 54.44 658 SER A CA 1
ATOM 5349 C C . SER A 1 658 ? 4.949 30.031 8.281 1 54.44 658 SER A C 1
ATOM 5351 O O . SER A 1 658 ? 3.996 30.281 9.023 1 54.44 658 SER A O 1
ATOM 5353 N N . PRO A 1 659 ? 6.055 29.297 8.812 1 50.69 659 PRO A N 1
ATOM 5354 C CA . PRO A 1 659 ? 6.348 29.281 10.242 1 50.69 659 PRO A CA 1
ATOM 5355 C C . PRO A 1 659 ? 6.105 30.641 10.906 1 50.69 659 PRO A C 1
ATOM 5357 O O . PRO A 1 659 ? 5.758 30.703 12.086 1 50.69 659 PRO A O 1
ATOM 5360 N N . GLU A 1 660 ? 6.41 31.703 10.172 1 49.5 660 GLU A N 1
ATOM 5361 C CA . GLU A 1 660 ? 6.199 33.031 10.742 1 49.5 660 GLU A CA 1
ATOM 5362 C C . GLU A 1 660 ? 4.746 33.219 11.148 1 49.5 660 GLU A C 1
ATOM 5364 O O . GLU A 1 660 ? 4.461 33.812 12.195 1 49.5 660 GLU A O 1
ATOM 5369 N N . GLU A 1 661 ? 4.004 32.594 10.375 1 51.16 661 GLU A N 1
ATOM 5370 C CA . GLU A 1 661 ? 2.582 32.75 10.664 1 51.16 661 GLU A CA 1
ATOM 5371 C C . GLU A 1 661 ? 2.189 31.969 11.922 1 51.16 661 GLU A C 1
ATOM 5373 O O . GLU A 1 661 ? 1.389 32.469 12.727 1 51.16 661 GLU A O 1
ATOM 5378 N N . LYS A 1 662 ? 2.906 30.922 12.109 1 56.03 662 LYS A N 1
ATOM 5379 C CA . LYS A 1 662 ? 2.678 30.141 13.328 1 56.03 662 LYS A CA 1
ATOM 5380 C C . LYS A 1 662 ? 3.268 30.828 14.547 1 56.03 662 LYS A C 1
ATOM 5382 O O . LYS A 1 662 ? 2.699 30.766 15.641 1 56.03 662 LYS A O 1
ATOM 5387 N N . GLU A 1 663 ? 4.477 31.422 14.289 1 53.59 663 GLU A N 1
ATOM 5388 C CA . GLU A 1 663 ? 5.078 32.188 15.383 1 53.59 663 GLU A CA 1
ATOM 5389 C C . GLU A 1 663 ? 4.203 33.375 15.773 1 53.59 663 GLU A C 1
ATOM 5391 O O . GLU A 1 663 ? 4.082 33.688 16.953 1 53.59 663 GLU A O 1
ATOM 5396 N N . ILE A 1 664 ? 3.691 34 14.812 1 50.16 664 ILE A N 1
ATOM 5397 C CA . ILE A 1 664 ? 2.775 35.094 15.094 1 50.16 664 ILE A CA 1
ATOM 5398 C C . ILE A 1 664 ? 1.599 34.594 15.93 1 50.16 664 ILE A C 1
ATOM 5400 O O . ILE A 1 664 ? 1.165 35.25 16.875 1 50.16 664 ILE A O 1
ATOM 5404 N N . LEU A 1 665 ? 1.399 33.344 15.711 1 50.72 665 LEU A N 1
ATOM 5405 C CA . LEU A 1 665 ? 0.315 32.719 16.438 1 50.72 665 LEU A CA 1
ATOM 5406 C C . LEU A 1 665 ? 0.715 32.438 17.891 1 50.72 665 LEU A C 1
ATOM 5408 O O . LEU A 1 665 ? -0.071 32.688 18.812 1 50.72 665 LEU A O 1
ATOM 5412 N N . ALA A 1 666 ? 1.837 31.906 18 1 53.78 666 ALA A N 1
ATOM 5413 C CA . ALA A 1 666 ? 2.346 31.594 19.344 1 53.78 666 ALA A CA 1
ATOM 5414 C C . ALA A 1 666 ? 2.506 32.875 20.172 1 53.78 666 ALA A C 1
ATOM 5416 O O . ALA A 1 666 ? 2.166 32.906 21.359 1 53.78 666 ALA A O 1
ATOM 5417 N N . THR A 1 667 ? 2.977 33.906 19.531 1 53.34 667 THR A N 1
ATOM 5418 C CA . THR A 1 667 ? 3.156 35.156 20.234 1 53.34 667 THR A CA 1
ATOM 5419 C C . THR A 1 667 ? 1.809 35.781 20.578 1 53.34 667 THR A C 1
ATOM 5421 O O . THR A 1 667 ? 1.648 36.406 21.641 1 53.34 667 THR A O 1
ATOM 5424 N N . ALA A 1 668 ? 0.897 35.531 19.703 1 50.81 668 ALA A N 1
ATOM 5425 C CA . ALA A 1 668 ? -0.443 36.062 19.953 1 50.81 668 ALA A CA 1
ATOM 5426 C C . ALA A 1 668 ? -1.126 35.312 21.094 1 50.81 668 ALA A C 1
ATOM 5428 O O . ALA A 1 668 ? -1.847 35.906 21.891 1 50.81 668 ALA A O 1
ATOM 5429 N N . LYS A 1 669 ? -0.855 34.062 21.266 1 53.34 669 LYS A N 1
ATOM 5430 C CA . LYS A 1 669 ? -1.362 33.281 22.391 1 53.34 669 LYS A CA 1
ATOM 5431 C C . LYS A 1 669 ? -0.731 33.719 23.703 1 53.34 669 LYS A C 1
ATOM 5433 O O . LYS A 1 669 ? -1.406 33.781 24.719 1 53.34 669 LYS A O 1
ATOM 5438 N N . GLU A 1 670 ? 0.539 33.812 23.656 1 54.41 670 GLU A N 1
ATOM 5439 C CA . GLU A 1 670 ? 1.223 34.312 24.844 1 54.41 670 GLU A CA 1
ATOM 5440 C C . GLU A 1 670 ? 0.677 35.688 25.234 1 54.41 670 GLU A C 1
ATOM 5442 O O . GLU A 1 670 ? 0.559 36 26.422 1 54.41 670 GLU A O 1
ATOM 5447 N N . TRP A 1 671 ? 0.325 36.406 24.266 1 53.12 671 TRP A N 1
ATOM 5448 C CA . TRP A 1 671 ? -0.26 37.719 24.516 1 53.12 671 TRP A CA 1
ATOM 5449 C C . TRP A 1 671 ? -1.644 37.594 25.141 1 53.12 671 TRP A C 1
ATOM 5451 O O . TRP A 1 671 ? -2.002 38.375 26.031 1 53.12 671 TRP A O 1
ATOM 5461 N N . ALA A 1 672 ? -2.346 36.562 24.734 1 47.84 672 ALA A N 1
ATOM 5462 C CA . ALA A 1 672 ? -3.729 36.406 25.172 1 47.84 672 ALA A CA 1
ATOM 5463 C C . ALA A 1 672 ? -3.797 35.688 26.516 1 47.84 672 ALA A C 1
ATOM 5465 O O . ALA A 1 672 ? -4.852 35.656 27.156 1 47.84 672 ALA A O 1
ATOM 5466 N N . SER A 1 673 ? -2.809 35 26.906 1 46 673 SER A N 1
ATOM 5467 C CA . SER A 1 673 ? -2.857 34.406 28.219 1 46 673 SER A CA 1
ATOM 5468 C C . SER A 1 673 ? -2.963 35.438 29.328 1 46 673 SER A C 1
ATOM 5470 O O . SER A 1 673 ? -2.23 36.438 29.312 1 46 673 SER A O 1
ATOM 5472 N N . PRO A 1 674 ? -4.062 35.438 30.047 1 44 674 PRO A N 1
ATOM 5473 C CA . PRO A 1 674 ? -4.328 36.406 31.109 1 44 674 PRO A CA 1
ATOM 5474 C C . PRO A 1 674 ? -3.154 36.562 32.062 1 44 674 PRO A C 1
ATOM 5476 O O . PRO A 1 674 ? -3.07 37.562 32.781 1 44 674 PRO A O 1
ATOM 5479 N N . SER A 1 675 ? -2.531 35.5 32.438 1 41.94 675 SER A N 1
ATOM 5480 C CA . SER A 1 675 ? -1.571 35.688 33.531 1 41.94 675 SER A CA 1
ATOM 5481 C C . SER A 1 675 ? -0.458 36.656 33.125 1 41.94 675 SER A C 1
ATOM 5483 O O . SER A 1 675 ? 0.406 36.969 33.938 1 41.94 675 SER A O 1
ATOM 5485 N N . ASN A 1 676 ? -0.203 36.812 31.891 1 41.06 676 ASN A N 1
ATOM 5486 C CA . ASN A 1 676 ? 0.939 37.656 31.562 1 41.06 676 ASN A CA 1
ATOM 5487 C C . ASN A 1 676 ? 0.556 39.125 31.547 1 41.06 676 ASN A C 1
ATOM 5489 O O . ASN A 1 676 ? -0.344 39.531 30.812 1 41.06 676 ASN A O 1
ATOM 5493 N N . GLY A 1 677 ? 0.669 39.844 32.656 1 37.84 677 GLY A N 1
ATOM 5494 C CA . GLY A 1 677 ? 0.48 41.25 33 1 37.84 677 GLY A CA 1
ATOM 5495 C C . GLY A 1 677 ? 0.718 42.156 31.812 1 37.84 677 GLY A C 1
ATOM 5496 O O . GLY A 1 677 ? 1.194 41.719 30.766 1 37.84 677 GLY A O 1
ATOM 5497 N N . ARG A 1 678 ? 0.416 43.562 31.969 1 45.31 678 ARG A N 1
ATOM 5498 C CA . ARG A 1 678 ? 0.456 44.75 31.141 1 45.31 678 ARG A CA 1
ATOM 5499 C C . ARG A 1 678 ? 1.754 44.812 30.344 1 45.31 678 ARG A C 1
ATOM 5501 O O . ARG A 1 678 ? 1.762 45.281 29.203 1 45.31 678 ARG A O 1
ATOM 5508 N N . LEU A 1 679 ? 2.85 44.656 30.984 1 42.31 679 LEU A N 1
ATOM 5509 C CA . LEU A 1 679 ? 4.176 44.906 30.422 1 42.31 679 LEU A CA 1
ATOM 5510 C C . LEU A 1 679 ? 4.465 43.938 29.281 1 42.31 679 LEU A C 1
ATOM 5512 O O . LEU A 1 679 ? 5.094 44.281 28.297 1 42.31 679 LEU A O 1
ATOM 5516 N N . ASN A 1 680 ? 3.99 42.75 29.391 1 45.47 680 ASN A N 1
ATOM 5517 C CA . ASN A 1 680 ? 4.305 41.688 28.438 1 45.47 680 ASN A CA 1
ATOM 5518 C C . ASN A 1 680 ? 3.428 41.781 27.188 1 45.47 680 ASN A C 1
ATOM 5520 O O . ASN A 1 680 ? 3.627 41.062 26.219 1 45.47 680 ASN A O 1
ATOM 5524 N N . HIS A 1 681 ? 2.455 42.562 27.219 1 47.62 681 HIS A N 1
ATOM 5525 C CA . HIS A 1 681 ? 1.635 42.844 26.047 1 47.62 681 HIS A CA 1
ATOM 5526 C C . HIS A 1 681 ? 2.404 43.688 25.031 1 47.62 681 HIS A C 1
ATOM 5528 O O . HIS A 1 681 ? 2.258 43.5 23.828 1 47.62 681 HIS A O 1
ATOM 5534 N N . GLU A 1 682 ? 3.158 44.656 25.562 1 47.06 682 GLU A N 1
ATOM 5535 C CA . GLU A 1 682 ? 3.957 45.5 24.656 1 47.06 682 GLU A CA 1
ATOM 5536 C C . GLU A 1 682 ? 5.035 44.656 23.969 1 47.06 682 GLU A C 1
ATOM 5538 O O . GLU A 1 682 ? 5.277 44.844 22.766 1 47.06 682 GLU A O 1
ATOM 5543 N N . THR A 1 683 ? 5.598 43.812 24.641 1 50.94 683 THR A N 1
ATOM 5544 C CA . THR A 1 683 ? 6.676 43.031 24.062 1 50.94 683 THR A CA 1
ATOM 5545 C C . THR A 1 683 ? 6.125 42 23.078 1 50.94 683 THR A C 1
ATOM 5547 O O . THR A 1 683 ? 6.73 41.75 22.031 1 50.94 683 THR A O 1
ATOM 5550 N N . SER A 1 684 ? 5.062 41.562 23.5 1 51.12 684 SER A N 1
ATOM 5551 C CA . SER A 1 684 ? 4.438 40.594 22.594 1 51.12 684 SER A CA 1
ATOM 5552 C C . SER A 1 684 ? 3.906 41.281 21.344 1 51.12 684 SER A C 1
ATOM 5554 O O . SER A 1 684 ? 3.986 40.719 20.234 1 51.12 684 SER A O 1
ATOM 5556 N N . THR A 1 685 ? 3.367 42.438 21.547 1 49.72 685 THR A N 1
ATOM 5557 C CA . THR A 1 685 ? 2.945 43.25 20.406 1 49.72 685 THR A CA 1
ATOM 5558 C C . THR A 1 685 ? 4.141 43.594 19.531 1 49.72 685 THR A C 1
ATOM 5560 O O . THR A 1 685 ? 4.043 43.562 18.297 1 49.72 685 THR A O 1
ATOM 5563 N N . THR A 1 686 ? 5.188 43.906 20.125 1 48.69 686 THR A N 1
ATOM 5564 C CA . THR A 1 686 ? 6.391 44.25 19.375 1 48.69 686 THR A CA 1
ATOM 5565 C C . THR A 1 686 ? 6.941 43 18.672 1 48.69 686 THR A C 1
ATOM 5567 O O . THR A 1 686 ? 7.43 43.094 17.547 1 48.69 686 THR A O 1
ATOM 5570 N N . ARG A 1 687 ? 6.793 41.969 19.328 1 52.44 687 ARG A N 1
ATOM 5571 C CA . ARG A 1 687 ? 7.289 40.75 18.734 1 52.44 687 ARG A CA 1
ATOM 5572 C C . ARG A 1 687 ? 6.41 40.312 17.578 1 52.44 687 ARG A C 1
ATOM 5574 O O . ARG A 1 687 ? 6.918 39.844 16.547 1 52.44 687 ARG A O 1
ATOM 5581 N N . ILE A 1 688 ? 5.203 40.406 17.797 1 50.81 688 ILE A N 1
ATOM 5582 C CA . ILE A 1 688 ? 4.281 40.125 16.719 1 50.81 688 ILE A CA 1
ATOM 5583 C C . ILE A 1 688 ? 4.512 41.094 15.555 1 50.81 688 ILE A C 1
ATOM 5585 O O . ILE A 1 688 ? 4.523 40.688 14.391 1 50.81 688 ILE A O 1
ATOM 5589 N N . LEU A 1 689 ? 4.77 42.375 15.984 1 46.56 689 LEU A N 1
ATOM 5590 C CA . LEU A 1 689 ? 5.027 43.375 14.977 1 46.56 689 LEU A CA 1
ATOM 5591 C C . LEU A 1 689 ? 6.352 43.125 14.266 1 46.56 689 LEU A C 1
ATOM 5593 O O . LEU A 1 689 ? 6.484 43.406 13.07 1 46.56 689 LEU A O 1
ATOM 5597 N N . SER A 1 690 ? 7.262 42.531 14.867 1 46.5 690 SER A N 1
ATOM 5598 C CA . SER A 1 690 ? 8.547 42.25 14.242 1 46.5 690 SER A CA 1
ATOM 5599 C C . SER A 1 690 ? 8.477 41.031 13.336 1 46.5 690 SER A C 1
ATOM 5601 O O . SER A 1 690 ? 9.328 40.844 12.461 1 46.5 690 SER A O 1
ATOM 5603 N N . LEU A 1 691 ? 7.66 40.312 13.695 1 46.25 691 LEU A N 1
ATOM 5604 C CA . LEU A 1 691 ? 7.547 39.094 12.906 1 46.25 691 LEU A CA 1
ATOM 5605 C C . LEU A 1 691 ? 6.688 39.312 11.672 1 46.25 691 LEU A C 1
ATOM 5607 O O . LEU A 1 691 ? 6.766 38.531 10.703 1 46.25 691 LEU A O 1
ATOM 5611 N N . VAL A 1 692 ? 5.824 40.281 11.695 1 43.47 692 VAL A N 1
ATOM 5612 C CA . VAL A 1 692 ? 5.051 40.688 10.523 1 43.47 692 VAL A CA 1
ATOM 5613 C C . VAL A 1 692 ? 5.863 41.656 9.672 1 43.47 692 VAL A C 1
ATOM 5615 O O . VAL A 1 692 ? 6.152 42.781 10.094 1 43.47 692 VAL A O 1
ATOM 5618 N N . SER B 1 1 ? 22.047 -39.656 -37.469 1 33.94 1 SER B N 1
ATOM 5619 C CA . SER B 1 1 ? 23.266 -38.969 -37.062 1 33.94 1 SER B CA 1
ATOM 5620 C C . SER B 1 1 ? 23.5 -39.062 -35.562 1 33.94 1 SER B C 1
ATOM 5622 O O . SER B 1 1 ? 22.531 -39.219 -34.812 1 33.94 1 SER B O 1
ATOM 5624 N N . PRO B 1 2 ? 24.719 -39.281 -35.125 1 48.47 2 PRO B N 1
ATOM 5625 C CA . PRO B 1 2 ? 25.094 -39.438 -33.719 1 48.47 2 PRO B CA 1
ATOM 5626 C C . PRO B 1 2 ? 24.438 -38.375 -32.812 1 48.47 2 PRO B C 1
ATOM 5628 O O . PRO B 1 2 ? 24.328 -38.562 -31.609 1 48.47 2 PRO B O 1
ATOM 5631 N N . GLU B 1 3 ? 24.328 -37.281 -33.375 1 48.78 3 GLU B N 1
ATOM 5632 C CA . GLU B 1 3 ? 23.734 -36.188 -32.594 1 48.78 3 GLU B CA 1
ATOM 5633 C C . GLU B 1 3 ? 22.312 -36.531 -32.156 1 48.78 3 GLU B C 1
ATOM 5635 O O . GLU B 1 3 ? 21.891 -36.188 -31.062 1 48.78 3 GLU B O 1
ATOM 5640 N N . MET B 1 4 ? 21.625 -37.125 -33.125 1 51.03 4 MET B N 1
ATOM 5641 C CA . MET B 1 4 ? 20.281 -37.562 -32.75 1 51.03 4 MET B CA 1
ATOM 5642 C C . MET B 1 4 ? 20.312 -38.594 -31.656 1 51.03 4 MET B C 1
ATOM 5644 O O . MET B 1 4 ? 19.375 -38.688 -30.859 1 51.03 4 MET B O 1
ATOM 5648 N N . GLY B 1 5 ? 21.297 -39.375 -31.625 1 49.88 5 GLY B N 1
ATOM 5649 C CA . GLY B 1 5 ? 21.484 -40.344 -30.578 1 49.88 5 GLY B CA 1
ATOM 5650 C C . GLY B 1 5 ? 21.766 -39.719 -29.219 1 49.88 5 GLY B C 1
ATOM 5651 O O . GLY B 1 5 ? 21.266 -40.188 -28.203 1 49.88 5 GLY B O 1
ATOM 5652 N N . LEU B 1 6 ? 22.625 -38.781 -29.234 1 52.38 6 LEU B N 1
ATOM 5653 C CA . LEU B 1 6 ? 22.984 -38.094 -28.016 1 52.38 6 LEU B CA 1
ATOM 5654 C C . LEU B 1 6 ? 21.812 -37.312 -27.438 1 52.38 6 LEU B C 1
ATOM 5656 O O . LEU B 1 6 ? 21.594 -37.281 -26.219 1 52.38 6 LEU B O 1
ATOM 5660 N N . VAL B 1 7 ? 21.219 -36.656 -28.344 1 54.25 7 VAL B N 1
ATOM 5661 C CA . VAL B 1 7 ? 20.031 -35.906 -27.922 1 54.25 7 VAL B CA 1
ATOM 5662 C C . VAL B 1 7 ? 18.969 -36.906 -27.422 1 54.25 7 VAL B C 1
ATOM 5664 O O . VAL B 1 7 ? 18.328 -36.625 -26.406 1 54.25 7 VAL B O 1
ATOM 5667 N N . SER B 1 8 ? 18.953 -38 -28.094 1 59.19 8 SER B N 1
ATOM 5668 C CA . SER B 1 8 ? 18.016 -39.031 -27.641 1 59.19 8 SER B CA 1
ATOM 5669 C C . SER B 1 8 ? 18.438 -39.594 -26.297 1 59.19 8 SER B C 1
ATOM 5671 O O . SER B 1 8 ? 17.578 -39.844 -25.438 1 59.19 8 SER B O 1
ATOM 5673 N N . GLY B 1 9 ? 19.719 -39.812 -26.094 1 55.78 9 GLY B N 1
ATOM 5674 C CA . GLY B 1 9 ? 20.188 -40.25 -24.797 1 55.78 9 GLY B CA 1
ATOM 5675 C C . GLY B 1 9 ? 19.969 -39.25 -23.688 1 55.78 9 GLY B C 1
ATOM 5676 O O . GLY B 1 9 ? 19.547 -39.625 -22.578 1 55.78 9 GLY B O 1
ATOM 5677 N N . ALA B 1 10 ? 20.234 -38.094 -23.969 1 61.47 10 ALA B N 1
ATOM 5678 C CA . ALA B 1 10 ? 20.047 -37.031 -23 1 61.47 10 ALA B CA 1
ATOM 5679 C C . ALA B 1 10 ? 18.562 -36.844 -22.672 1 61.47 10 ALA B C 1
ATOM 5681 O O . ALA B 1 10 ? 18.203 -36.594 -21.516 1 61.47 10 ALA B O 1
ATOM 5682 N N . LEU B 1 11 ? 17.906 -37 -23.609 1 62.41 11 LEU B N 1
ATOM 5683 C CA . LEU B 1 11 ? 16.453 -36.875 -23.406 1 62.41 11 LEU B CA 1
ATOM 5684 C C . LEU B 1 11 ? 15.938 -38.094 -22.609 1 62.41 11 LEU B C 1
ATOM 5686 O O . LEU B 1 11 ? 15.062 -37.938 -21.75 1 62.41 11 LEU B O 1
ATOM 5690 N N . GLN B 1 12 ? 16.469 -39.25 -23.016 1 61.91 12 GLN B N 1
ATOM 5691 C CA . GLN B 1 12 ? 16.094 -40.406 -22.234 1 61.91 12 GLN B CA 1
ATOM 5692 C C . GLN B 1 12 ? 16.547 -40.281 -20.781 1 61.91 12 GLN B C 1
ATOM 5694 O O . GLN B 1 12 ? 15.812 -40.656 -19.859 1 61.91 12 GLN B O 1
ATOM 5699 N N . TRP B 1 13 ? 17.75 -39.812 -20.656 1 65.75 13 TRP B N 1
ATOM 5700 C CA . TRP B 1 13 ? 18.25 -39.562 -19.312 1 65.75 13 TRP B CA 1
ATOM 5701 C C . TRP B 1 13 ? 17.375 -38.562 -18.578 1 65.75 13 TRP B C 1
ATOM 5703 O O . TRP B 1 13 ? 17.047 -38.75 -17.406 1 65.75 13 TRP B O 1
ATOM 5713 N N . TRP B 1 14 ? 17.016 -37.531 -19.172 1 67.5 14 TRP B N 1
ATOM 5714 C CA . TRP B 1 14 ? 16.172 -36.5 -18.547 1 67.5 14 TRP B CA 1
ATOM 5715 C C . TRP B 1 14 ? 14.812 -37.094 -18.188 1 67.5 14 TRP B C 1
ATOM 5717 O O . TRP B 1 14 ? 14.266 -36.781 -17.125 1 67.5 14 TRP B O 1
ATOM 5727 N N . GLU B 1 15 ? 14.438 -37.875 -18.922 1 64.12 15 GLU B N 1
ATOM 5728 C CA . GLU B 1 15 ? 13.109 -38.438 -18.703 1 64.12 15 GLU B CA 1
ATOM 5729 C C . GLU B 1 15 ? 13.094 -39.312 -17.453 1 64.12 15 GLU B C 1
ATOM 5731 O O . GLU B 1 15 ? 12.125 -39.312 -16.688 1 64.12 15 GLU B O 1
ATOM 5736 N N . GLU B 1 16 ? 14.133 -40.031 -17.344 1 68.69 16 GLU B N 1
ATOM 5737 C CA . GLU B 1 16 ? 14.219 -40.906 -16.172 1 68.69 16 GLU B CA 1
ATOM 5738 C C . GLU B 1 16 ? 14.547 -40.094 -14.914 1 68.69 16 GLU B C 1
ATOM 5740 O O . GLU B 1 16 ? 14.062 -40.406 -13.828 1 68.69 16 GLU B O 1
ATOM 5745 N N . TRP B 1 17 ? 15.18 -38.969 -15.164 1 81.25 17 TRP B N 1
ATOM 5746 C CA . TRP B 1 17 ? 15.719 -38.281 -14 1 81.25 17 TRP B CA 1
ATOM 5747 C C . TRP B 1 17 ? 14.938 -37 -13.734 1 81.25 17 TRP B C 1
ATOM 5749 O O . TRP B 1 17 ? 15.188 -36.312 -12.742 1 81.25 17 TRP B O 1
ATOM 5759 N N . GLN B 1 18 ? 13.969 -36.719 -14.523 1 82.38 18 GLN B N 1
ATOM 5760 C CA . GLN B 1 18 ? 13.289 -35.438 -14.438 1 82.38 18 GLN B CA 1
ATOM 5761 C C . GLN B 1 18 ? 12.68 -35.219 -13.055 1 82.38 18 GLN B C 1
ATOM 5763 O O . GLN B 1 18 ? 12.914 -34.188 -12.414 1 82.38 18 GLN B O 1
ATOM 5768 N N . LEU B 1 19 ? 11.914 -36.156 -12.648 1 86.31 19 LEU B N 1
ATOM 5769 C CA . LEU B 1 19 ? 11.25 -36.031 -11.359 1 86.31 19 LEU B CA 1
ATOM 5770 C C . LEU B 1 19 ? 12.273 -35.938 -10.227 1 86.31 19 LEU B C 1
ATOM 5772 O O . LEU B 1 19 ? 12.117 -35.156 -9.305 1 86.31 19 LEU B O 1
ATOM 5776 N N . ARG B 1 20 ? 13.328 -36.719 -10.414 1 90.94 20 ARG B N 1
ATOM 5777 C CA . ARG B 1 20 ? 14.375 -36.719 -9.398 1 90.94 20 ARG B CA 1
ATOM 5778 C C . ARG B 1 20 ? 15.07 -35.375 -9.336 1 90.94 20 ARG B C 1
ATOM 5780 O O . ARG B 1 20 ? 15.32 -34.844 -8.25 1 90.94 20 ARG B O 1
ATOM 5787 N N . VAL B 1 21 ? 15.266 -34.781 -10.453 1 89.81 21 VAL B N 1
ATOM 5788 C CA . VAL B 1 21 ? 15.945 -33.5 -10.516 1 89.81 21 VAL B CA 1
ATOM 5789 C C . VAL B 1 21 ? 15.023 -32.406 -9.977 1 89.81 21 VAL B C 1
ATOM 5791 O O . VAL B 1 21 ? 15.469 -31.5 -9.266 1 89.81 21 VAL B O 1
ATOM 5794 N N . LEU B 1 22 ? 13.789 -32.5 -10.266 1 89.69 22 LEU B N 1
ATOM 5795 C CA . LEU B 1 22 ? 12.836 -31.484 -9.82 1 89.69 22 LEU B CA 1
ATOM 5796 C C . LEU B 1 22 ? 12.688 -31.516 -8.305 1 89.69 22 LEU B C 1
ATOM 5798 O O . LEU B 1 22 ? 12.711 -30.469 -7.648 1 89.69 22 LEU B O 1
ATOM 5802 N N . VAL B 1 23 ? 12.57 -32.656 -7.793 1 93.38 23 VAL B N 1
ATOM 5803 C CA . VAL B 1 23 ? 12.375 -32.812 -6.352 1 93.38 23 VAL B CA 1
ATOM 5804 C C . VAL B 1 23 ? 13.641 -32.375 -5.613 1 93.38 23 VAL B C 1
ATOM 5806 O O . VAL B 1 23 ? 13.578 -31.672 -4.605 1 93.38 23 VAL B O 1
ATOM 5809 N N . LEU B 1 24 ? 14.773 -32.75 -6.168 1 94.5 24 LEU B N 1
ATOM 5810 C CA . LEU B 1 24 ? 16.031 -32.375 -5.539 1 94.5 24 LEU B CA 1
ATOM 5811 C C . LEU B 1 24 ? 16.297 -30.875 -5.691 1 94.5 24 LEU B C 1
ATOM 5813 O O . LEU B 1 24 ? 16.859 -30.25 -4.793 1 94.5 24 LEU B O 1
ATOM 5817 N N . SER B 1 25 ? 15.898 -30.344 -6.836 1 93.75 25 SER B N 1
ATOM 5818 C CA . SER B 1 25 ? 16.016 -28.906 -7.023 1 93.75 25 SER B CA 1
ATOM 5819 C C . SER B 1 25 ? 15.141 -28.141 -6.043 1 93.75 25 SER B C 1
ATOM 5821 O O . SER B 1 25 ? 15.539 -27.094 -5.531 1 93.75 25 SER B O 1
ATOM 5823 N N . SER B 1 26 ? 13.977 -28.656 -5.848 1 94.69 26 SER B N 1
ATOM 5824 C CA . SER B 1 26 ? 13.094 -28.047 -4.855 1 94.69 26 SER B CA 1
ATOM 5825 C C . SER B 1 26 ? 13.734 -28.062 -3.471 1 94.69 26 SER B C 1
ATOM 5827 O O . SER B 1 26 ? 13.648 -27.078 -2.736 1 94.69 26 SER B O 1
ATOM 5829 N N . LEU B 1 27 ? 14.383 -29.141 -3.137 1 96.06 27 LEU B N 1
ATOM 5830 C CA . LEU B 1 27 ? 15.086 -29.234 -1.864 1 96.06 27 LEU B CA 1
ATOM 5831 C C . LEU B 1 27 ? 16.25 -28.234 -1.81 1 96.06 27 LEU B C 1
ATOM 5833 O O . LEU B 1 27 ? 16.453 -27.578 -0.787 1 96.06 27 LEU B O 1
ATOM 5837 N N . CYS B 1 28 ? 16.891 -28.078 -2.875 1 95.38 28 CYS B N 1
ATOM 5838 C CA . CYS B 1 28 ? 18.016 -27.141 -2.939 1 95.38 28 CYS B CA 1
ATOM 5839 C C . CYS B 1 28 ? 17.547 -25.703 -2.729 1 95.38 28 CYS B C 1
ATOM 5841 O O . CYS B 1 28 ? 18.203 -24.938 -2.031 1 95.38 28 CYS B O 1
ATOM 5843 N N . VAL B 1 29 ? 16.469 -25.438 -3.287 1 95.25 29 VAL B N 1
ATOM 5844 C CA . VAL B 1 29 ? 15.914 -24.094 -3.137 1 95.25 29 VAL B CA 1
ATOM 5845 C C . VAL B 1 29 ? 15.531 -23.859 -1.677 1 95.25 29 VAL B C 1
ATOM 5847 O O . VAL B 1 29 ? 15.727 -22.75 -1.149 1 95.25 29 VAL B O 1
ATOM 5850 N N . GLN B 1 30 ? 15.055 -24.906 -1.031 1 94.31 30 GLN B N 1
ATOM 5851 C CA . GLN B 1 30 ? 14.703 -24.766 0.378 1 94.31 30 GLN B CA 1
ATOM 5852 C C . GLN B 1 30 ? 15.938 -24.469 1.226 1 94.31 30 GLN B C 1
ATOM 5854 O O . GLN B 1 30 ? 15.883 -23.641 2.139 1 94.31 30 GLN B O 1
ATOM 5859 N N . PHE B 1 31 ? 16.969 -25.047 0.872 1 93 31 PHE B N 1
ATOM 5860 C CA . PHE B 1 31 ? 18.219 -24.797 1.582 1 93 31 PHE B CA 1
ATOM 5861 C C . PHE B 1 31 ? 18.703 -23.359 1.33 1 93 31 PHE B C 1
ATOM 5863 O O . PHE B 1 31 ? 19.125 -22.672 2.258 1 93 31 PHE B O 1
ATOM 5870 N N . LEU B 1 32 ? 18.594 -22.953 0.171 1 92.81 32 LEU B N 1
ATOM 5871 C CA . LEU B 1 32 ? 19.016 -21.609 -0.184 1 92.81 32 LEU B CA 1
ATOM 5872 C C . LEU B 1 32 ? 18.172 -20.562 0.554 1 92.81 32 LEU B C 1
ATOM 5874 O O . LEU B 1 32 ? 18.719 -19.594 1.089 1 92.81 32 LEU B O 1
ATOM 5878 N N . LEU B 1 33 ? 16.922 -20.828 0.607 1 92.19 33 LEU B N 1
ATOM 5879 C CA . LEU B 1 33 ? 16.031 -19.875 1.252 1 92.19 33 LEU B CA 1
ATOM 5880 C C . LEU B 1 33 ? 16.25 -19.844 2.76 1 92.19 33 LEU B C 1
ATOM 5882 O O . LEU B 1 33 ? 16.156 -18.797 3.385 1 92.19 33 LEU B O 1
ATOM 5886 N N . PHE B 1 34 ? 16.594 -20.922 3.326 1 89.5 34 PHE B N 1
ATOM 5887 C CA . PHE B 1 34 ? 16.859 -20.984 4.758 1 89.5 34 PHE B CA 1
ATOM 5888 C C . PHE B 1 34 ? 18.078 -20.141 5.113 1 89.5 34 PHE B C 1
ATOM 5890 O O . PHE B 1 34 ? 18.047 -19.375 6.078 1 89.5 34 PHE B O 1
ATOM 5897 N N . PHE B 1 35 ? 19 -20.094 4.277 1 86 35 PHE B N 1
ATOM 5898 C CA . PHE B 1 35 ? 20.266 -19.438 4.605 1 86 35 PHE B CA 1
ATOM 5899 C C . PHE B 1 35 ? 20.281 -18.016 4.07 1 86 35 PHE B C 1
ATOM 5901 O O . PHE B 1 35 ? 21.234 -17.266 4.32 1 86 35 PHE B O 1
ATOM 5908 N N . SER B 1 36 ? 19.344 -17.578 3.426 1 85 36 SER B N 1
ATOM 5909 C CA . SER B 1 36 ? 19.359 -16.266 2.783 1 85 36 SER B CA 1
ATOM 5910 C C . SER B 1 36 ? 18.781 -15.203 3.697 1 85 36 SER B C 1
ATOM 5912 O O . SER B 1 36 ? 18.562 -14.062 3.273 1 85 36 SER B O 1
ATOM 5914 N N . ILE B 1 37 ? 18.609 -15.422 4.938 1 79.69 37 ILE B N 1
ATOM 5915 C CA . ILE B 1 37 ? 17.984 -14.461 5.84 1 79.69 37 ILE B CA 1
ATOM 5916 C C . ILE B 1 37 ? 18.875 -13.227 5.973 1 79.69 37 ILE B C 1
ATOM 5918 O O . ILE B 1 37 ? 18.375 -12.102 6.043 1 79.69 37 ILE B O 1
ATOM 5922 N N . TRP B 1 38 ? 20.141 -13.383 5.91 1 79.5 38 TRP B N 1
ATOM 5923 C CA . TRP B 1 38 ? 21.062 -12.273 6.137 1 79.5 38 TRP B CA 1
ATOM 5924 C C . TRP B 1 38 ? 21.125 -11.352 4.922 1 79.5 38 TRP B C 1
ATOM 5926 O O . TRP B 1 38 ? 21.344 -10.148 5.059 1 79.5 38 TRP B O 1
ATOM 5936 N N . VAL B 1 39 ? 20.844 -11.852 3.781 1 85.19 39 VAL B N 1
ATOM 5937 C CA . VAL B 1 39 ? 20.891 -11.07 2.553 1 85.19 39 VAL B CA 1
ATOM 5938 C C . VAL B 1 39 ? 19.781 -10.016 2.566 1 85.19 39 VAL B C 1
ATOM 5940 O O . VAL B 1 39 ? 19.969 -8.914 2.049 1 85.19 39 VAL B O 1
ATOM 5943 N N . ARG B 1 40 ? 18.781 -10.281 3.227 1 86.5 40 ARG B N 1
ATOM 5944 C CA . ARG B 1 40 ? 17.609 -9.406 3.199 1 86.5 40 ARG B CA 1
ATOM 5945 C C . ARG B 1 40 ? 17.75 -8.281 4.223 1 86.5 40 ARG B C 1
ATOM 5947 O O . ARG B 1 40 ? 17.047 -7.27 4.137 1 86.5 40 ARG B O 1
ATOM 5954 N N . ARG B 1 41 ? 18.641 -8.43 5.102 1 83.81 41 ARG B N 1
ATOM 5955 C CA . ARG B 1 41 ? 18.797 -7.434 6.156 1 83.81 41 ARG B CA 1
ATOM 5956 C C . ARG B 1 41 ? 19.875 -6.418 5.805 1 83.81 41 ARG B C 1
ATOM 5958 O O . ARG B 1 41 ? 20.062 -5.438 6.527 1 83.81 41 ARG B O 1
ATOM 5965 N N . VAL B 1 42 ? 20.531 -6.652 4.691 1 83.12 42 VAL B N 1
ATOM 5966 C CA . VAL B 1 42 ? 21.578 -5.75 4.258 1 83.12 42 VAL B CA 1
ATOM 5967 C C . VAL B 1 42 ? 21.188 -5.059 2.959 1 83.12 42 VAL B C 1
ATOM 5969 O O . VAL B 1 42 ? 21.031 -5.711 1.924 1 83.12 42 VAL B O 1
ATOM 5972 N N . PRO B 1 43 ? 21.094 -3.779 3.033 1 80.88 43 PRO B N 1
ATOM 5973 C CA . PRO B 1 43 ? 20.656 -3.057 1.839 1 80.88 43 PRO B CA 1
ATOM 5974 C C . PRO B 1 43 ? 21.672 -3.09 0.711 1 80.88 43 PRO B C 1
ATOM 5976 O O . PRO B 1 43 ? 21.312 -2.965 -0.462 1 80.88 43 PRO B O 1
ATOM 5979 N N . ALA B 1 44 ? 22.969 -3.385 0.937 1 78.94 44 ALA B N 1
ATOM 5980 C CA . ALA B 1 44 ? 24.047 -3.307 -0.049 1 78.94 44 ALA B CA 1
ATOM 5981 C C . ALA B 1 44 ? 24.031 -4.52 -0.979 1 78.94 44 ALA B C 1
ATOM 5983 O O . ALA B 1 44 ? 24.562 -4.465 -2.086 1 78.94 44 ALA B O 1
ATOM 5984 N N . LEU B 1 45 ? 23.375 -5.508 -0.577 1 82.56 45 LEU B N 1
ATOM 5985 C CA . LEU B 1 45 ? 23.406 -6.746 -1.351 1 82.56 45 LEU B CA 1
ATOM 5986 C C . LEU B 1 45 ? 22.203 -6.852 -2.264 1 82.56 45 LEU B C 1
ATOM 5988 O O . LEU B 1 45 ? 21.516 -7.883 -2.287 1 82.56 45 LEU B O 1
ATOM 5992 N N . ARG B 1 46 ? 22.078 -5.973 -3.133 1 81.81 46 ARG B N 1
ATOM 5993 C CA . ARG B 1 46 ? 20.906 -5.91 -3.984 1 81.81 46 ARG B CA 1
ATOM 5994 C C . ARG B 1 46 ? 20.922 -7.008 -5.043 1 81.81 46 ARG B C 1
ATOM 5996 O O . ARG B 1 46 ? 19.891 -7.578 -5.383 1 81.81 46 ARG B O 1
ATOM 6003 N N . ARG B 1 47 ? 22.141 -7.352 -5.473 1 83.12 47 ARG B N 1
ATOM 6004 C CA . ARG B 1 47 ? 22.266 -8.383 -6.5 1 83.12 47 ARG B CA 1
ATOM 6005 C C . ARG B 1 47 ? 21.922 -9.758 -5.941 1 83.12 47 ARG B C 1
ATOM 6007 O O . ARG B 1 47 ? 21.234 -10.547 -6.594 1 83.12 47 ARG B O 1
ATOM 6014 N N . LEU B 1 48 ? 22.312 -9.977 -4.789 1 87 48 LEU B N 1
ATOM 6015 C CA . LEU B 1 48 ? 22.016 -11.258 -4.16 1 87 48 LEU B CA 1
ATOM 6016 C C . LEU B 1 48 ? 20.547 -11.344 -3.789 1 87 48 LEU B C 1
ATOM 6018 O O . LEU B 1 48 ? 19.953 -12.43 -3.801 1 87 48 LEU B O 1
ATOM 6022 N N . ARG B 1 49 ? 20.031 -10.258 -3.602 1 88.5 49 ARG B N 1
ATOM 6023 C CA . ARG B 1 49 ? 18.609 -10.219 -3.262 1 88.5 49 ARG B CA 1
ATOM 6024 C C . ARG B 1 49 ? 17.75 -10.664 -4.441 1 88.5 49 ARG B C 1
ATOM 6026 O O . ARG B 1 49 ? 16.719 -11.305 -4.258 1 88.5 49 ARG B O 1
ATOM 6033 N N . VAL B 1 50 ? 18.219 -10.367 -5.59 1 86.5 50 VAL B N 1
ATOM 6034 C CA . VAL B 1 50 ? 17.5 -10.781 -6.781 1 86.5 50 VAL B CA 1
ATOM 6035 C C . VAL B 1 50 ? 17.5 -12.305 -6.891 1 86.5 50 VAL B C 1
ATOM 6037 O O . VAL B 1 50 ? 16.484 -12.914 -7.242 1 86.5 50 VAL B O 1
ATOM 6040 N N . VAL B 1 51 ? 18.562 -12.828 -6.477 1 89.25 51 VAL B N 1
ATOM 6041 C CA . VAL B 1 51 ? 18.688 -14.289 -6.531 1 89.25 51 VAL B CA 1
ATOM 6042 C C . VAL B 1 51 ? 17.75 -14.922 -5.504 1 89.25 51 VAL B C 1
ATOM 6044 O O . VAL B 1 51 ? 17.062 -15.891 -5.801 1 89.25 51 VAL B O 1
ATOM 6047 N N . VAL B 1 52 ? 17.703 -14.32 -4.383 1 91.5 52 VAL B N 1
ATOM 6048 C CA . VAL B 1 52 ? 16.844 -14.836 -3.332 1 91.5 52 VAL B CA 1
ATOM 6049 C C . VAL B 1 52 ? 15.375 -14.672 -3.734 1 91.5 52 VAL B C 1
ATOM 6051 O O . VAL B 1 52 ? 14.555 -15.555 -3.492 1 91.5 52 VAL B O 1
ATOM 6054 N N . TRP B 1 53 ? 15.133 -13.586 -4.32 1 91.19 53 TRP B N 1
ATOM 6055 C CA . TRP B 1 53 ? 13.773 -13.32 -4.785 1 91.19 53 TRP B CA 1
ATOM 6056 C C . TRP B 1 53 ? 13.359 -14.336 -5.844 1 91.19 53 TRP B C 1
ATOM 6058 O O . TRP B 1 53 ? 12.234 -14.852 -5.809 1 91.19 53 TRP B O 1
ATOM 6068 N N . MET B 1 54 ? 14.258 -14.703 -6.715 1 89.44 54 MET B N 1
ATOM 6069 C CA . MET B 1 54 ? 13.977 -15.711 -7.734 1 89.44 54 MET B CA 1
ATOM 6070 C C . MET B 1 54 ? 13.773 -17.078 -7.102 1 89.44 54 MET B C 1
ATOM 6072 O O . MET B 1 54 ? 12.914 -17.844 -7.539 1 89.44 54 MET B O 1
ATOM 6076 N N . ALA B 1 55 ? 14.539 -17.297 -6.199 1 91.88 55 ALA B N 1
ATOM 6077 C CA . ALA B 1 55 ? 14.391 -18.578 -5.492 1 91.88 55 ALA B CA 1
ATOM 6078 C C . ALA B 1 55 ? 13.055 -18.641 -4.758 1 91.88 55 ALA B C 1
ATOM 6080 O O . ALA B 1 55 ? 12.414 -19.703 -4.723 1 91.88 55 ALA B O 1
ATOM 6081 N N . TYR B 1 56 ? 12.664 -17.578 -4.195 1 91.94 56 TYR B N 1
ATOM 6082 C CA . TYR B 1 56 ? 11.391 -17.516 -3.486 1 91.94 56 TYR B CA 1
ATOM 6083 C C . TYR B 1 56 ? 10.227 -17.781 -4.43 1 91.94 56 TYR B C 1
ATOM 6085 O O . TYR B 1 56 ? 9.328 -18.547 -4.109 1 91.94 56 TYR B O 1
ATOM 6093 N N . LEU B 1 57 ? 10.289 -17.203 -5.562 1 87.69 57 LEU B N 1
ATOM 6094 C CA . LEU B 1 57 ? 9.234 -17.406 -6.547 1 87.69 57 LEU B CA 1
ATOM 6095 C C . LEU B 1 57 ? 9.344 -18.781 -7.195 1 87.69 57 LEU B C 1
ATOM 6097 O O . LEU B 1 57 ? 8.336 -19.453 -7.406 1 87.69 57 LEU B O 1
ATOM 6101 N N . GLY B 1 58 ? 10.516 -19.125 -7.426 1 87.88 58 GLY B N 1
ATOM 6102 C CA . GLY B 1 58 ? 10.766 -20.391 -8.094 1 87.88 58 GLY B CA 1
ATOM 6103 C C . GLY B 1 58 ? 10.5 -21.594 -7.211 1 87.88 58 GLY B C 1
ATOM 6104 O O . GLY B 1 58 ? 10.148 -22.672 -7.703 1 87.88 58 GLY B O 1
ATOM 6105 N N . GLY B 1 59 ? 10.656 -21.391 -5.934 1 89.44 59 GLY B N 1
ATOM 6106 C CA . GLY B 1 59 ? 10.438 -22.516 -5.027 1 89.44 59 GLY B CA 1
ATOM 6107 C C . GLY B 1 59 ? 9.023 -23.062 -5.094 1 89.44 59 GLY B C 1
ATOM 6108 O O . GLY B 1 59 ? 8.828 -24.266 -5.227 1 89.44 59 GLY B O 1
ATOM 6109 N N . ASP B 1 60 ? 8.031 -22.25 -5.055 1 88.44 60 ASP B N 1
ATOM 6110 C CA . ASP B 1 60 ? 6.645 -22.688 -5.156 1 88.44 60 ASP B CA 1
ATOM 6111 C C . ASP B 1 60 ? 6.348 -23.266 -6.539 1 88.44 60 ASP B C 1
ATOM 6113 O O . ASP B 1 60 ? 5.719 -24.312 -6.664 1 88.44 60 ASP B O 1
ATOM 6117 N N . ALA B 1 61 ? 6.859 -22.578 -7.512 1 83.69 61 ALA B N 1
ATOM 6118 C CA . ALA B 1 61 ? 6.609 -23.031 -8.883 1 83.69 61 ALA B CA 1
ATOM 6119 C C . ALA B 1 61 ? 7.223 -24.406 -9.133 1 83.69 61 ALA B C 1
ATOM 6121 O O . ALA B 1 61 ? 6.598 -25.266 -9.758 1 83.69 61 ALA B O 1
ATOM 6122 N N . LEU B 1 62 ? 8.398 -24.594 -8.625 1 86.69 62 LEU B N 1
ATOM 6123 C CA . LEU B 1 62 ? 9.086 -25.875 -8.805 1 86.69 62 LEU B CA 1
ATOM 6124 C C . LEU B 1 62 ? 8.328 -27 -8.109 1 86.69 62 LEU B C 1
ATOM 6126 O O . LEU B 1 62 ? 8.172 -28.078 -8.672 1 86.69 62 LEU B O 1
ATOM 6130 N N . ALA B 1 63 ? 7.879 -26.766 -6.941 1 90.75 63 ALA B N 1
ATOM 6131 C CA . ALA B 1 63 ? 7.148 -27.781 -6.195 1 90.75 63 ALA B CA 1
ATOM 6132 C C . ALA B 1 63 ? 5.824 -28.125 -6.883 1 90.75 63 ALA B C 1
ATOM 6134 O O . ALA B 1 63 ? 5.453 -29.297 -6.977 1 90.75 63 ALA B O 1
ATOM 6135 N N . ILE B 1 64 ? 5.172 -27.156 -7.32 1 85.94 64 ILE B N 1
ATOM 6136 C CA . ILE B 1 64 ? 3.906 -27.391 -8.008 1 85.94 64 ILE B CA 1
ATOM 6137 C C . ILE B 1 64 ? 4.152 -28.141 -9.32 1 85.94 64 ILE B C 1
ATOM 6139 O O . ILE B 1 64 ? 3.424 -29.062 -9.648 1 85.94 64 ILE B O 1
ATOM 6143 N N . TYR B 1 65 ? 5.195 -27.734 -10 1 81.94 65 TYR B N 1
ATOM 6144 C CA . TYR B 1 65 ? 5.547 -28.406 -11.242 1 81.94 65 TYR B CA 1
ATOM 6145 C C . TYR B 1 65 ? 5.93 -29.859 -10.984 1 81.94 65 TYR B C 1
ATOM 6147 O O . TYR B 1 65 ? 5.59 -30.75 -11.766 1 81.94 65 TYR B O 1
ATOM 6155 N N . ALA B 1 66 ? 6.613 -30.109 -9.945 1 86.75 66 ALA B N 1
ATOM 6156 C CA . ALA B 1 66 ? 6.992 -31.469 -9.57 1 86.75 66 ALA B CA 1
ATOM 6157 C C . ALA B 1 66 ? 5.766 -32.312 -9.242 1 86.75 66 ALA B C 1
ATOM 6159 O O . ALA B 1 66 ? 5.676 -33.469 -9.641 1 86.75 66 ALA B O 1
ATOM 6160 N N . LEU B 1 67 ? 4.844 -31.75 -8.555 1 86.94 67 LEU B N 1
ATOM 6161 C CA . LEU B 1 67 ? 3.611 -32.469 -8.211 1 86.94 67 LEU B CA 1
ATOM 6162 C C . LEU B 1 67 ? 2.801 -32.781 -9.461 1 86.94 67 LEU B C 1
ATOM 6164 O O . LEU B 1 67 ? 2.234 -33.875 -9.586 1 86.94 67 LEU B O 1
ATOM 6168 N N . ALA B 1 68 ? 2.836 -31.875 -10.305 1 78.38 68 ALA B N 1
ATOM 6169 C CA . ALA B 1 68 ? 2.125 -32.094 -11.562 1 78.38 68 ALA B CA 1
ATOM 6170 C C . ALA B 1 68 ? 2.789 -33.188 -12.383 1 78.38 68 ALA B C 1
ATOM 6172 O O . ALA B 1 68 ? 2.107 -34.031 -13 1 78.38 68 ALA B O 1
ATOM 6173 N N . THR B 1 69 ? 4.086 -33.219 -12.367 1 80.19 69 THR B N 1
ATOM 6174 C CA . THR B 1 69 ? 4.832 -34.25 -13.078 1 80.19 69 THR B CA 1
ATOM 6175 C C . THR B 1 69 ? 4.602 -35.625 -12.438 1 80.19 69 THR B C 1
ATOM 6177 O O . THR B 1 69 ? 4.492 -36.625 -13.133 1 80.19 69 THR B O 1
ATOM 6180 N N . LEU B 1 70 ? 4.57 -35.625 -11.117 1 83.75 70 LEU B N 1
ATOM 6181 C CA . LEU B 1 70 ? 4.281 -36.875 -10.398 1 83.75 70 LEU B CA 1
ATOM 6182 C C . LEU B 1 70 ? 2.896 -37.406 -10.758 1 83.75 70 LEU B C 1
ATOM 6184 O O . LEU B 1 70 ? 2.723 -38.594 -10.992 1 83.75 70 LEU B O 1
ATOM 6188 N N . PHE B 1 71 ? 1.983 -36.562 -10.852 1 77.5 71 PHE B N 1
ATOM 6189 C CA . PHE B 1 71 ? 0.614 -36.906 -11.211 1 77.5 71 PHE B CA 1
ATOM 6190 C C . PHE B 1 71 ? 0.552 -37.5 -12.625 1 77.5 71 PHE B C 1
ATOM 6192 O O . PHE B 1 71 ? -0.058 -38.531 -12.852 1 77.5 71 PHE B O 1
ATOM 6199 N N . ASN B 1 72 ? 1.265 -36.938 -13.461 1 72.94 72 ASN B N 1
ATOM 6200 C CA . ASN B 1 72 ? 1.215 -37.344 -14.859 1 72.94 72 ASN B CA 1
ATOM 6201 C C . ASN B 1 72 ? 1.978 -38.625 -15.109 1 72.94 72 ASN B C 1
ATOM 6203 O O . ASN B 1 72 ? 1.563 -39.469 -15.93 1 72.94 72 ASN B O 1
ATOM 6207 N N . ARG B 1 73 ? 3.072 -38.75 -14.461 1 74.25 73 ARG B N 1
ATOM 6208 C CA . ARG B 1 73 ? 3.877 -39.969 -14.617 1 74.25 73 ARG B CA 1
ATOM 6209 C C . ARG B 1 73 ? 3.109 -41.188 -14.156 1 74.25 73 ARG B C 1
ATOM 6211 O O . ARG B 1 73 ? 3.117 -42.25 -14.828 1 74.25 73 ARG B O 1
ATOM 6218 N N . HIS B 1 74 ? 2.512 -41.188 -13.094 1 72.69 74 HIS B N 1
ATOM 6219 C CA . HIS B 1 74 ? 1.829 -42.375 -12.547 1 72.69 74 HIS B CA 1
ATOM 6220 C C . HIS B 1 74 ? 0.512 -42.625 -13.273 1 72.69 74 HIS B C 1
ATOM 6222 O O . HIS B 1 74 ? 0.077 -43.781 -13.383 1 72.69 74 HIS B O 1
ATOM 6228 N N . ARG B 1 75 ? 0.074 -41.656 -13.656 1 63.78 75 ARG B N 1
ATOM 6229 C CA . ARG B 1 75 ? -1.128 -41.844 -14.469 1 63.78 75 ARG B CA 1
ATOM 6230 C C . ARG B 1 75 ? -0.819 -42.594 -15.75 1 63.78 75 ARG B C 1
ATOM 6232 O O . ARG B 1 75 ? -1.574 -43.469 -16.141 1 63.78 75 ARG B O 1
ATOM 6239 N N . GLN B 1 76 ? 0.239 -42.312 -16.281 1 59.84 76 GLN B N 1
ATOM 6240 C CA . GLN B 1 76 ? 0.677 -42.969 -17.516 1 59.84 76 GLN B CA 1
ATOM 6241 C C . GLN B 1 76 ? 0.99 -44.438 -17.281 1 59.84 76 GLN B C 1
ATOM 6243 O O . GLN B 1 76 ? 0.656 -45.281 -18.109 1 59.84 76 GLN B O 1
ATOM 6248 N N . ARG B 1 77 ? 1.568 -44.688 -16.266 1 62.09 77 ARG B N 1
ATOM 6249 C CA . ARG B 1 77 ? 1.94 -46.062 -15.945 1 62.09 77 ARG B CA 1
ATOM 6250 C C . ARG B 1 77 ? 0.705 -46.938 -15.719 1 62.09 77 ARG B C 1
ATOM 6252 O O . ARG B 1 77 ? 0.708 -48.125 -16.031 1 62.09 77 ARG B O 1
ATOM 6259 N N . THR B 1 78 ? -0.215 -46.344 -15.109 1 57.5 78 THR B N 1
ATOM 6260 C CA . THR B 1 78 ? -1.438 -47.094 -14.883 1 57.5 78 THR B CA 1
ATOM 6261 C C . THR B 1 78 ? -2.141 -47.406 -16.203 1 57.5 78 THR B C 1
ATOM 6263 O O . THR B 1 78 ? -2.797 -48.438 -16.344 1 57.5 78 THR B O 1
ATOM 6266 N N . THR B 1 79 ? -2.035 -46.594 -17.188 1 51.5 79 THR B N 1
ATOM 6267 C CA . THR B 1 79 ? -2.666 -46.844 -18.484 1 51.5 79 THR B CA 1
ATOM 6268 C C . THR B 1 79 ? -1.86 -47.844 -19.281 1 51.5 79 THR B C 1
ATOM 6270 O O . THR B 1 79 ? -2.426 -48.625 -20.078 1 51.5 79 THR B O 1
ATOM 6273 N N . ASP B 1 80 ? -0.536 -47.781 -19.219 1 48.06 80 ASP B N 1
ATOM 6274 C CA . ASP B 1 80 ? 0.288 -48.719 -20 1 48.06 80 ASP B CA 1
ATOM 6275 C C . ASP B 1 80 ? 0.261 -50.125 -19.391 1 48.06 80 ASP B C 1
ATOM 6277 O O . ASP B 1 80 ? 0.312 -51.094 -20.125 1 48.06 80 ASP B O 1
ATOM 6281 N N . VAL B 1 81 ? 0.708 -50.469 -18.172 1 45.47 81 VAL B N 1
ATOM 6282 C CA . VAL B 1 81 ? 1.027 -51.812 -17.641 1 45.47 81 VAL B CA 1
ATOM 6283 C C . VAL B 1 81 ? -0.249 -52.469 -17.156 1 45.47 81 VAL B C 1
ATOM 6285 O O . VAL B 1 81 ? -0.803 -52.125 -16.125 1 45.47 81 VAL B O 1
ATOM 6288 N N . VAL B 1 82 ? -1.26 -52.906 -17.812 1 41.66 82 VAL B N 1
ATOM 6289 C CA . VAL B 1 82 ? -1.778 -54.219 -17.422 1 41.66 82 VAL B CA 1
ATOM 6290 C C . VAL B 1 82 ? -0.635 -55.094 -16.922 1 41.66 82 VAL B C 1
ATOM 6292 O O . VAL B 1 82 ? -0.829 -55.938 -16.031 1 41.66 82 VAL B O 1
ATOM 6295 N N . GLY B 1 83 ? 0.552 -55.406 -17.516 1 37.06 83 GLY B N 1
ATOM 6296 C CA . GLY B 1 83 ? 1.517 -56.469 -17.188 1 37.06 83 GLY B CA 1
ATOM 6297 C C . GLY B 1 83 ? 2.656 -55.969 -16.312 1 37.06 83 GLY B C 1
ATOM 6298 O O . GLY B 1 83 ? 3.527 -56.75 -15.922 1 37.06 83 GLY B O 1
ATOM 6299 N N . GLU B 1 84 ? 3.408 -54.875 -16.625 1 42.72 84 GLU B N 1
ATOM 6300 C CA . GLU B 1 84 ? 4.73 -54.688 -16.031 1 42.72 84 GLU B CA 1
ATOM 6301 C C . GLU B 1 84 ? 4.629 -54.312 -14.562 1 42.72 84 GLU B C 1
ATOM 6303 O O . GLU B 1 84 ? 3.641 -53.719 -14.133 1 42.72 84 GLU B O 1
ATOM 6308 N N . SER B 1 85 ? 5.672 -54.688 -13.688 1 44.03 85 SER B N 1
ATOM 6309 C CA . SER B 1 85 ? 5.918 -54.812 -12.258 1 44.03 85 SER B CA 1
ATOM 6310 C C . SER B 1 85 ? 5.602 -53.5 -11.531 1 44.03 85 SER B C 1
ATOM 6312 O O . SER B 1 85 ? 6.18 -52.469 -11.844 1 44.03 85 SER B O 1
ATOM 6314 N N . ARG B 1 86 ? 4.457 -53.031 -10.992 1 49.81 86 ARG B N 1
ATOM 6315 C CA . ARG B 1 86 ? 3.844 -52.156 -10 1 49.81 86 ARG B CA 1
ATOM 6316 C C . ARG B 1 86 ? 4.883 -51.656 -9.008 1 49.81 86 ARG B C 1
ATOM 6318 O O . ARG B 1 86 ? 4.613 -50.719 -8.242 1 49.81 86 ARG B O 1
ATOM 6325 N N . SER B 1 87 ? 5.852 -52.469 -8.789 1 48.75 87 SER B N 1
ATOM 6326 C CA . SER B 1 87 ? 6.711 -52.438 -7.609 1 48.75 87 SER B CA 1
ATOM 6327 C C . SER B 1 87 ? 7.523 -51.125 -7.555 1 48.75 87 SER B C 1
ATOM 6329 O O . SER B 1 87 ? 7.758 -50.594 -6.477 1 48.75 87 SER B O 1
ATOM 6331 N N . SER B 1 88 ? 8.094 -50.719 -8.711 1 52.25 88 SER B N 1
ATOM 6332 C CA . SER B 1 88 ? 9.164 -49.719 -8.633 1 52.25 88 SER B CA 1
ATOM 6333 C C . SER B 1 88 ? 8.617 -48.312 -8.383 1 52.25 88 SER B C 1
ATOM 6335 O O . SER B 1 88 ? 9.344 -47.438 -7.941 1 52.25 88 SER B O 1
ATOM 6337 N N . SER B 1 89 ? 7.34 -48.156 -8.578 1 60.81 89 SER B N 1
ATOM 6338 C CA . SER B 1 89 ? 6.863 -46.781 -8.719 1 60.81 89 SER B CA 1
ATOM 6339 C C . SER B 1 89 ? 6.219 -46.281 -7.426 1 60.81 89 SER B C 1
ATOM 6341 O O . SER B 1 89 ? 5.836 -45.125 -7.324 1 60.81 89 SER B O 1
ATOM 6343 N N . GLY B 1 90 ? 6.246 -47.125 -6.441 1 71.75 90 GLY B N 1
ATOM 6344 C CA . GLY B 1 90 ? 5.555 -46.781 -5.207 1 71.75 90 GLY B CA 1
ATOM 6345 C C . GLY B 1 90 ? 6.285 -45.781 -4.367 1 71.75 90 GLY B C 1
ATOM 6346 O O . GLY B 1 90 ? 5.656 -44.938 -3.701 1 71.75 90 GLY B O 1
ATOM 6347 N N . LEU B 1 91 ? 7.566 -45.719 -4.516 1 83.38 91 LEU B N 1
ATOM 6348 C CA . LEU B 1 91 ? 8.328 -44.812 -3.654 1 83.38 91 LEU B CA 1
ATOM 6349 C C . LEU B 1 91 ? 8.195 -43.375 -4.121 1 83.38 91 LEU B C 1
ATOM 6351 O O . LEU B 1 91 ? 8.281 -42.438 -3.314 1 83.38 91 LEU B O 1
ATOM 6355 N N . GLU B 1 92 ? 7.926 -43.156 -5.355 1 88 92 GLU B N 1
ATOM 6356 C CA . GLU B 1 92 ? 7.793 -41.812 -5.902 1 88 92 GLU B CA 1
ATOM 6357 C C . GLU B 1 92 ? 6.539 -41.125 -5.367 1 88 92 GLU B C 1
ATOM 6359 O O . GLU B 1 92 ? 6.508 -39.906 -5.23 1 88 92 GLU B O 1
ATOM 6364 N N . VAL B 1 93 ? 5.621 -41.875 -5.055 1 87.62 93 VAL B N 1
ATOM 6365 C CA . VAL B 1 93 ? 4.352 -41.344 -4.582 1 87.62 93 VAL B CA 1
ATOM 6366 C C . VAL B 1 93 ? 4.535 -40.719 -3.191 1 87.62 93 VAL B C 1
ATOM 6368 O O . VAL B 1 93 ? 3.838 -39.781 -2.826 1 87.62 93 VAL B O 1
ATOM 6371 N N . ILE B 1 94 ? 5.539 -41.188 -2.494 1 91 94 ILE B N 1
ATOM 6372 C CA . ILE B 1 94 ? 5.793 -40.688 -1.144 1 91 94 ILE B CA 1
ATOM 6373 C C . ILE B 1 94 ? 6.465 -39.312 -1.209 1 91 94 ILE B C 1
ATOM 6375 O O . ILE B 1 94 ? 6.512 -38.594 -0.21 1 91 94 ILE B O 1
ATOM 6379 N N . TRP B 1 95 ? 6.84 -38.906 -2.389 1 93.69 95 TRP B N 1
ATOM 6380 C CA . TRP B 1 95 ? 7.465 -37.594 -2.533 1 93.69 95 TRP B CA 1
ATOM 6381 C C . TRP B 1 95 ? 6.414 -36.5 -2.561 1 93.69 95 TRP B C 1
ATOM 6383 O O . TRP B 1 95 ? 6.734 -35.312 -2.373 1 93.69 95 TRP B O 1
ATOM 6393 N N . ALA B 1 96 ? 5.141 -36.844 -2.783 1 92.94 96 ALA B N 1
ATOM 6394 C CA . ALA B 1 96 ? 4.074 -35.844 -2.838 1 92.94 96 ALA B CA 1
ATOM 6395 C C . ALA B 1 96 ? 3.949 -35.094 -1.511 1 92.94 96 ALA B C 1
ATOM 6397 O O . ALA B 1 96 ? 3.961 -33.875 -1.479 1 92.94 96 ALA B O 1
ATOM 6398 N N . PRO B 1 97 ? 3.961 -35.812 -0.439 1 94.25 97 PRO B N 1
ATOM 6399 C CA . PRO B 1 97 ? 3.889 -35.062 0.823 1 94.25 97 PRO B CA 1
ATOM 6400 C C . PRO B 1 97 ? 5.16 -34.281 1.114 1 94.25 97 PRO B C 1
ATOM 6402 O O . PRO B 1 97 ? 5.105 -33.25 1.797 1 94.25 97 PRO B O 1
ATOM 6405 N N . VAL B 1 98 ? 6.258 -34.688 0.651 1 94.88 98 VAL B N 1
ATOM 6406 C CA . VAL B 1 98 ? 7.492 -33.906 0.844 1 94.88 98 VAL B CA 1
ATOM 6407 C C . VAL B 1 98 ? 7.418 -32.594 0.087 1 94.88 98 VAL B C 1
ATOM 6409 O O . VAL B 1 98 ? 7.879 -31.562 0.581 1 94.88 98 VAL B O 1
ATOM 6412 N N . LEU B 1 99 ? 6.812 -32.656 -1.051 1 95.12 99 LEU B N 1
ATOM 6413 C CA . LEU B 1 99 ? 6.645 -31.438 -1.828 1 95.12 99 LEU B CA 1
ATOM 6414 C C . LEU B 1 99 ? 5.668 -30.484 -1.144 1 95.12 99 LEU B C 1
ATOM 6416 O O . LEU B 1 99 ? 5.797 -29.266 -1.258 1 95.12 99 LEU B O 1
ATOM 6420 N N . LEU B 1 100 ? 4.734 -31.062 -0.453 1 95.06 100 LEU B N 1
ATOM 6421 C CA . LEU B 1 100 ? 3.844 -30.219 0.349 1 95.06 100 LEU B CA 1
ATOM 6422 C C . LEU B 1 100 ? 4.613 -29.516 1.457 1 95.06 100 LEU B C 1
ATOM 6424 O O . LEU B 1 100 ? 4.324 -28.359 1.777 1 95.06 100 LEU B O 1
ATOM 6428 N N . ILE B 1 101 ? 5.559 -30.219 1.986 1 94.56 101 ILE B N 1
ATOM 6429 C CA . ILE B 1 101 ? 6.402 -29.625 3.018 1 94.56 101 ILE B CA 1
ATOM 6430 C C . ILE B 1 101 ? 7.211 -28.469 2.426 1 94.56 101 ILE B C 1
ATOM 6432 O O . ILE B 1 101 ? 7.355 -27.422 3.053 1 94.56 101 ILE B O 1
ATOM 6436 N N . HIS B 1 102 ? 7.676 -28.688 1.221 1 94.81 102 HIS B N 1
ATOM 6437 C CA . HIS B 1 102 ? 8.438 -27.641 0.555 1 94.81 102 HIS B CA 1
ATOM 6438 C C . HIS B 1 102 ? 7.566 -26.422 0.263 1 94.81 102 HIS B C 1
ATOM 6440 O O . HIS B 1 102 ? 8.031 -25.281 0.346 1 94.81 102 HIS B O 1
ATOM 6446 N N . LEU B 1 103 ? 6.32 -26.641 -0.011 1 93.94 103 LEU B N 1
ATOM 6447 C CA . LEU B 1 103 ? 5.398 -25.531 -0.286 1 93.94 103 LEU B CA 1
ATOM 6448 C C . LEU B 1 103 ? 5.105 -24.75 0.982 1 93.94 103 LEU B C 1
ATOM 6450 O O . LEU B 1 103 ? 4.715 -23.578 0.912 1 93.94 103 LEU B O 1
ATOM 6454 N N . GLY B 1 104 ? 5.25 -25.359 2.045 1 91.88 104 GLY B N 1
ATOM 6455 C CA . GLY B 1 104 ? 5.121 -24.656 3.305 1 91.88 104 GLY B CA 1
ATOM 6456 C C . GLY B 1 104 ? 6.25 -23.672 3.553 1 91.88 104 GLY B C 1
ATOM 6457 O O . GLY B 1 104 ? 6.105 -22.75 4.355 1 91.88 104 GLY B O 1
ATOM 6458 N N . GLY B 1 105 ? 7.301 -23.812 2.887 1 89 105 GLY B N 1
ATOM 6459 C CA . GLY B 1 105 ? 8.406 -22.875 2.965 1 89 105 GLY B CA 1
ATOM 6460 C C . GLY B 1 105 ? 9.211 -23.016 4.246 1 89 105 GLY B C 1
ATOM 6461 O O . GLY B 1 105 ? 8.93 -23.891 5.074 1 89 105 GLY B O 1
ATOM 6462 N N . GLN B 1 106 ? 10.102 -22.141 4.355 1 88.06 106 GLN B N 1
ATOM 6463 C CA . GLN B 1 106 ? 11 -22.172 5.508 1 88.06 106 GLN B CA 1
ATOM 6464 C C . GLN B 1 106 ? 10.562 -21.172 6.578 1 88.06 106 GLN B C 1
ATOM 6466 O O . GLN B 1 106 ? 9.844 -20.219 6.289 1 88.06 106 GLN B O 1
ATOM 6471 N N . VAL B 1 107 ? 10.977 -21.344 7.734 1 82.5 107 VAL B N 1
ATOM 6472 C CA . VAL B 1 107 ? 10.617 -20.516 8.875 1 82.5 107 VAL B CA 1
ATOM 6473 C C . VAL B 1 107 ? 11.25 -19.141 8.734 1 82.5 107 VAL B C 1
ATOM 6475 O O . VAL B 1 107 ? 10.703 -18.141 9.211 1 82.5 107 VAL B O 1
ATOM 6478 N N . THR B 1 108 ? 12.273 -19 7.98 1 84.81 108 THR B N 1
ATOM 6479 C CA . THR B 1 108 ? 13.062 -17.781 7.891 1 84.81 108 THR B CA 1
ATOM 6480 C C . THR B 1 108 ? 12.477 -16.844 6.84 1 84.81 108 THR B C 1
ATOM 6482 O O . THR B 1 108 ? 12.867 -15.672 6.766 1 84.81 108 THR B O 1
ATOM 6485 N N . LEU B 1 109 ? 11.531 -17.344 6.051 1 89.5 109 LEU B N 1
ATOM 6486 C CA . LEU B 1 109 ? 11.008 -16.5 4.984 1 89.5 109 LEU B CA 1
ATOM 6487 C C . LEU B 1 109 ? 9.531 -16.797 4.738 1 89.5 109 LEU B C 1
ATOM 6489 O O . LEU B 1 109 ? 9.172 -17.891 4.289 1 89.5 109 LEU B O 1
ATOM 6493 N N . SER B 1 110 ? 8.711 -15.93 5.062 1 88.56 110 SER B N 1
ATOM 6494 C CA . SER B 1 110 ? 7.289 -16.078 4.773 1 88.56 110 SER B CA 1
ATOM 6495 C C . SER B 1 110 ? 6.859 -15.164 3.623 1 88.56 110 SER B C 1
ATOM 6497 O O . SER B 1 110 ? 6.047 -15.562 2.783 1 88.56 110 SER B O 1
ATOM 6499 N N . ALA B 1 111 ? 7.414 -14.016 3.588 1 91.94 111 ALA B N 1
ATOM 6500 C CA . ALA B 1 111 ? 7.074 -13.023 2.562 1 91.94 111 ALA B CA 1
ATOM 6501 C C . ALA B 1 111 ? 8.32 -12.266 2.104 1 91.94 111 ALA B C 1
ATOM 6503 O O . ALA B 1 111 ? 9.273 -12.102 2.869 1 91.94 111 ALA B O 1
ATOM 6504 N N . PHE B 1 112 ? 8.289 -11.891 0.894 1 90.62 112 PHE B N 1
ATOM 6505 C CA . PHE B 1 112 ? 9.398 -11.102 0.38 1 90.62 112 PHE B CA 1
ATOM 6506 C C . PHE B 1 112 ? 9.039 -9.617 0.345 1 90.62 112 PHE B C 1
ATOM 6508 O O . PHE B 1 112 ? 9.914 -8.758 0.454 1 90.62 112 PHE B O 1
ATOM 6515 N N . SER B 1 113 ? 7.777 -9.367 0.151 1 89.88 113 SER B N 1
ATOM 6516 C CA . SER B 1 113 ? 7.266 -8 0.164 1 89.88 113 SER B CA 1
ATOM 6517 C C . SER B 1 113 ? 5.973 -7.902 0.961 1 89.88 113 SER B C 1
ATOM 6519 O O . SER B 1 113 ? 5.352 -8.922 1.275 1 89.88 113 SER B O 1
ATOM 6521 N N . MET B 1 114 ? 5.598 -6.723 1.295 1 90.75 114 MET B N 1
ATOM 6522 C CA . MET B 1 114 ? 4.367 -6.52 2.057 1 90.75 114 MET B CA 1
ATOM 6523 C C . MET B 1 114 ? 3.145 -6.879 1.224 1 90.75 114 MET B C 1
ATOM 6525 O O . MET B 1 114 ? 2.111 -7.273 1.769 1 90.75 114 MET B O 1
ATOM 6529 N N . GLU B 1 115 ? 3.24 -6.797 -0.082 1 89.38 115 GLU B N 1
ATOM 6530 C CA . GLU B 1 115 ? 2.152 -7.152 -0.987 1 89.38 115 GLU B CA 1
ATOM 6531 C C . GLU B 1 115 ? 1.844 -8.648 -0.921 1 89.38 115 GLU B C 1
ATOM 6533 O O . GLU B 1 115 ? 0.695 -9.055 -1.097 1 89.38 115 GLU B O 1
ATOM 6538 N N . ASP B 1 116 ? 2.885 -9.359 -0.583 1 90.88 116 ASP B N 1
ATOM 6539 C CA . ASP B 1 116 ? 2.68 -10.797 -0.409 1 90.88 116 ASP B CA 1
ATOM 6540 C C . ASP B 1 116 ? 1.798 -11.086 0.805 1 90.88 116 ASP B C 1
ATOM 6542 O O . ASP B 1 116 ? 0.97 -11.992 0.776 1 90.88 116 ASP B O 1
ATOM 6546 N N . ASN B 1 117 ? 2.049 -10.336 1.82 1 90.75 117 ASN B N 1
ATOM 6547 C CA . ASN B 1 117 ? 1.237 -10.5 3.021 1 90.75 117 ASN B CA 1
ATOM 6548 C C . ASN B 1 117 ? -0.231 -10.18 2.758 1 90.75 117 ASN B C 1
ATOM 6550 O O . ASN B 1 117 ? -1.122 -10.875 3.246 1 90.75 117 ASN B O 1
ATOM 6554 N N . GLU B 1 118 ? -0.472 -9.211 1.914 1 88.69 118 GLU B N 1
ATOM 6555 C CA . GLU B 1 118 ? -1.839 -8.781 1.635 1 88.69 118 GLU B CA 1
ATOM 6556 C C . GLU B 1 118 ? -2.574 -9.805 0.772 1 88.69 118 GLU B C 1
ATOM 6558 O O . GLU B 1 118 ? -3.799 -9.914 0.837 1 88.69 118 GLU B O 1
ATOM 6563 N N . LEU B 1 119 ? -1.809 -10.555 0.022 1 88.25 119 LEU B N 1
ATOM 6564 C CA . LEU B 1 119 ? -2.422 -11.523 -0.878 1 88.25 119 LEU B CA 1
ATOM 6565 C C . LEU B 1 119 ? -2.424 -12.914 -0.256 1 88.25 119 LEU B C 1
ATOM 6567 O O . LEU B 1 119 ? -2.227 -13.914 -0.955 1 88.25 119 LEU B O 1
ATOM 6571 N N . TRP B 1 120 ? -2.592 -13.008 1.017 1 88.38 120 TRP B N 1
ATOM 6572 C CA . TRP B 1 120 ? -2.537 -14.266 1.752 1 88.38 120 TRP B CA 1
ATOM 6573 C C . TRP B 1 120 ? -3.639 -15.211 1.291 1 88.38 120 TRP B C 1
ATOM 6575 O O . TRP B 1 120 ? -3.479 -16.438 1.342 1 88.38 120 TRP B O 1
ATOM 6585 N N . LEU B 1 121 ? -4.738 -14.703 0.767 1 86.94 121 LEU B N 1
ATOM 6586 C CA . LEU B 1 121 ? -5.855 -15.539 0.339 1 86.94 121 LEU B CA 1
ATOM 6587 C C . LEU B 1 121 ? -5.453 -16.422 -0.839 1 86.94 121 LEU B C 1
ATOM 6589 O O . LEU B 1 121 ? -5.941 -17.547 -0.973 1 86.94 121 LEU B O 1
ATOM 6593 N N . ARG B 1 122 ? -4.586 -15.922 -1.655 1 87.62 122 ARG B N 1
ATOM 6594 C CA . ARG B 1 122 ? -4.098 -16.719 -2.777 1 87.62 122 ARG B CA 1
ATOM 6595 C C . ARG B 1 122 ? -3.348 -17.953 -2.289 1 87.62 122 ARG B C 1
ATOM 6597 O O . ARG B 1 122 ? -3.441 -19.016 -2.895 1 87.62 122 ARG B O 1
ATOM 6604 N N . HIS B 1 123 ? -2.674 -17.828 -1.199 1 89.12 123 HIS B N 1
ATOM 6605 C CA . HIS B 1 123 ? -1.927 -18.953 -0.645 1 89.12 123 HIS B CA 1
ATOM 6606 C C . HIS B 1 123 ? -2.859 -19.969 0.009 1 89.12 123 HIS B C 1
ATOM 6608 O O . HIS B 1 123 ? -2.547 -21.156 0.065 1 89.12 123 HIS B O 1
ATOM 6614 N N . VAL B 1 124 ? -4.023 -19.562 0.423 1 89 124 VAL B N 1
ATOM 6615 C CA . VAL B 1 124 ? -5.02 -20.484 0.96 1 89 124 VAL B CA 1
ATOM 6616 C C . VAL B 1 124 ? -5.586 -21.344 -0.164 1 89 124 VAL B C 1
ATOM 6618 O O . VAL B 1 124 ? -5.742 -22.562 -0.003 1 89 124 VAL B O 1
ATOM 6621 N N . ILE B 1 125 ? -5.766 -20.719 -1.229 1 86.56 125 ILE B N 1
ATOM 6622 C CA . ILE B 1 125 ? -6.289 -21.453 -2.375 1 86.56 125 ILE B CA 1
ATOM 6623 C C . ILE B 1 125 ? -5.246 -22.469 -2.861 1 86.56 125 ILE B C 1
ATOM 6625 O O . ILE B 1 125 ? -5.578 -23.609 -3.188 1 86.56 125 ILE B O 1
ATOM 6629 N N . THR B 1 126 ? -4.02 -21.984 -2.859 1 87.25 126 THR B N 1
ATOM 6630 C CA . THR B 1 126 ? -2.945 -22.875 -3.27 1 87.25 126 THR B CA 1
ATOM 6631 C C . THR B 1 126 ? -2.814 -24.047 -2.297 1 87.25 126 THR B C 1
ATOM 6633 O O . THR B 1 126 ? -2.572 -25.188 -2.711 1 87.25 126 THR B O 1
ATOM 6636 N N . LEU B 1 127 ? -2.996 -23.812 -1.071 1 92.25 127 LEU B N 1
ATOM 6637 C CA . LEU B 1 127 ? -2.939 -24.844 -0.053 1 92.25 127 LEU B CA 1
ATOM 6638 C C . LEU B 1 127 ? -4.023 -25.891 -0.284 1 92.25 127 LEU B C 1
ATOM 6640 O O . LEU B 1 127 ? -3.734 -27.094 -0.355 1 92.25 127 LEU B O 1
ATOM 6644 N N . VAL B 1 128 ? -5.23 -25.406 -0.512 1 89.38 128 VAL B N 1
ATOM 6645 C CA . VAL B 1 128 ? -6.352 -26.328 -0.678 1 89.38 128 VAL B CA 1
ATOM 6646 C C . VAL B 1 128 ? -6.188 -27.109 -1.973 1 89.38 128 VAL B C 1
ATOM 6648 O O . VAL B 1 128 ? -6.367 -28.328 -1.988 1 89.38 128 VAL B O 1
ATOM 6651 N N . SER B 1 129 ? -5.781 -26.5 -2.984 1 85.94 129 SER B N 1
ATOM 6652 C CA . SER B 1 129 ? -5.645 -27.156 -4.277 1 85.94 129 SER B CA 1
ATOM 6653 C C . SER B 1 129 ? -4.5 -28.172 -4.266 1 85.94 129 SER B C 1
ATOM 6655 O O . SER B 1 129 ? -4.664 -29.297 -4.719 1 85.94 129 SER B O 1
ATOM 6657 N N . GLN B 1 130 ? -3.389 -27.812 -3.701 1 89.5 130 GLN B N 1
ATOM 6658 C CA . GLN B 1 130 ? -2.223 -28.688 -3.748 1 89.5 130 GLN B CA 1
ATOM 6659 C C . GLN B 1 130 ? -2.367 -29.844 -2.766 1 89.5 130 GLN B C 1
ATOM 6661 O O . GLN B 1 130 ? -1.893 -30.953 -3.031 1 89.5 130 GLN B O 1
ATOM 6666 N N . VAL B 1 131 ? -3.018 -29.625 -1.657 1 92.5 131 VAL B N 1
ATOM 6667 C CA . VAL B 1 131 ? -3.293 -30.719 -0.728 1 92.5 131 VAL B CA 1
ATOM 6668 C C . VAL B 1 131 ? -4.242 -31.719 -1.376 1 92.5 131 VAL B C 1
ATOM 6670 O O . VAL B 1 131 ? -4.027 -32.938 -1.286 1 92.5 131 VAL B O 1
ATOM 6673 N N . THR B 1 132 ? -5.215 -31.234 -2.053 1 88.75 132 THR B N 1
ATOM 6674 C CA . THR B 1 132 ? -6.18 -32.094 -2.715 1 88.75 132 THR B CA 1
ATOM 6675 C C . THR B 1 132 ? -5.5 -32.938 -3.803 1 88.75 132 THR B C 1
ATOM 6677 O O . THR B 1 132 ? -5.719 -34.125 -3.898 1 88.75 132 THR B O 1
ATOM 6680 N N . VAL B 1 133 ? -4.684 -32.281 -4.547 1 85.12 133 VAL B N 1
ATOM 6681 C CA . VAL B 1 133 ? -3.984 -32.969 -5.625 1 85.12 133 VAL B CA 1
ATOM 6682 C C . VAL B 1 133 ? -3.039 -34.031 -5.039 1 85.12 133 VAL B C 1
ATOM 6684 O O . VAL B 1 133 ? -2.975 -35.156 -5.523 1 85.12 133 VAL B O 1
ATOM 6687 N N . SER B 1 134 ? -2.322 -33.688 -4.039 1 90.5 134 SER B N 1
ATOM 6688 C CA . SER B 1 134 ? -1.375 -34.625 -3.424 1 90.5 134 SER B CA 1
ATOM 6689 C C . SER B 1 134 ? -2.09 -35.812 -2.814 1 90.5 134 SER B C 1
ATOM 6691 O O . SER B 1 134 ? -1.636 -36.938 -2.957 1 90.5 134 SER B O 1
ATOM 6693 N N . LEU B 1 135 ? -3.193 -35.562 -2.197 1 89.69 135 LEU B N 1
ATOM 6694 C CA . LEU B 1 135 ? -3.967 -36.656 -1.615 1 89.69 135 LEU B CA 1
ATOM 6695 C C . LEU B 1 135 ? -4.559 -37.562 -2.705 1 89.69 135 LEU B C 1
ATOM 6697 O O . LEU B 1 135 ? -4.602 -38.781 -2.557 1 89.69 135 LEU B O 1
ATOM 6701 N N . TYR B 1 136 ? -4.898 -36.906 -3.707 1 83.69 136 TYR B N 1
ATOM 6702 C CA . TYR B 1 136 ? -5.445 -37.688 -4.828 1 83.69 136 TYR B CA 1
ATOM 6703 C C . TYR B 1 136 ? -4.391 -38.594 -5.426 1 83.69 136 TYR B C 1
ATOM 6705 O O . TYR B 1 136 ? -4.66 -39.781 -5.684 1 83.69 136 TYR B O 1
ATOM 6713 N N . ILE B 1 137 ? -3.271 -38.125 -5.609 1 82.31 137 ILE B N 1
ATOM 6714 C CA . ILE B 1 137 ? -2.17 -38.906 -6.152 1 82.31 137 ILE B CA 1
ATOM 6715 C C . ILE B 1 137 ? -1.862 -40.062 -5.223 1 82.31 137 ILE B C 1
ATOM 6717 O O . ILE B 1 137 ? -1.708 -41.219 -5.676 1 82.31 137 ILE B O 1
ATOM 6721 N N . PHE B 1 138 ? -1.849 -39.844 -3.986 1 85.25 138 PHE B N 1
ATOM 6722 C CA . PHE B 1 138 ? -1.464 -40.875 -3.018 1 85.25 138 PHE B CA 1
ATOM 6723 C C . PHE B 1 138 ? -2.543 -41.938 -2.898 1 85.25 138 PHE B C 1
ATOM 6725 O O . PHE B 1 138 ? -2.24 -43.125 -2.893 1 85.25 138 PHE B O 1
ATOM 6732 N N . CYS B 1 139 ? -3.754 -41.562 -2.859 1 81.31 139 CYS B N 1
ATOM 6733 C CA . CYS B 1 139 ? -4.848 -42.531 -2.693 1 81.31 139 CYS B CA 1
ATOM 6734 C C . CYS B 1 139 ? -5.012 -43.375 -3.939 1 81.31 139 CYS B C 1
ATOM 6736 O O . CYS B 1 139 ? -5.312 -44.594 -3.84 1 81.31 139 CYS B O 1
ATOM 6738 N N . ARG B 1 140 ? -4.641 -42.875 -4.941 1 77 140 ARG B N 1
ATOM 6739 C CA . ARG B 1 140 ? -4.879 -43.594 -6.195 1 77 140 ARG B CA 1
ATOM 6740 C C . ARG B 1 140 ? -3.744 -44.562 -6.504 1 77 140 ARG B C 1
ATOM 6742 O O . ARG B 1 140 ? -3.979 -45.656 -7.016 1 77 140 ARG B O 1
ATOM 6749 N N . TRP B 1 141 ? -2.512 -44.25 -6.117 1 77.62 141 TRP B N 1
ATOM 6750 C CA . TRP B 1 141 ? -1.401 -45 -6.664 1 77.62 141 TRP B CA 1
ATOM 6751 C C . TRP B 1 141 ? -0.569 -45.625 -5.547 1 77.62 141 TRP B C 1
ATOM 6753 O O . TRP B 1 141 ? 0.434 -46.312 -5.809 1 77.62 141 TRP B O 1
ATOM 6763 N N . TRP B 1 142 ? -1.026 -45.562 -4.414 1 79.38 142 TRP B N 1
ATOM 6764 C CA . TRP B 1 142 ? -0.233 -46.156 -3.35 1 79.38 142 TRP B CA 1
ATOM 6765 C C . TRP B 1 142 ? -0.353 -47.688 -3.377 1 79.38 142 TRP B C 1
ATOM 6767 O O . TRP B 1 142 ? -1.454 -48.219 -3.504 1 79.38 142 TRP B O 1
ATOM 6777 N N . SER B 1 143 ? 0.738 -48.469 -3.535 1 73.44 143 SER B N 1
ATOM 6778 C CA . SER B 1 143 ? 0.716 -49.938 -3.518 1 73.44 143 SER B CA 1
ATOM 6779 C C . SER B 1 143 ? 1.81 -50.469 -2.613 1 73.44 143 SER B C 1
ATOM 6781 O O . SER B 1 143 ? 2.146 -51.656 -2.697 1 73.44 143 SER B O 1
ATOM 6783 N N . GLY B 1 144 ? 2.188 -49.75 -1.632 1 70.38 144 GLY B N 1
ATOM 6784 C CA . GLY B 1 144 ? 3.375 -50.219 -0.931 1 70.38 144 GLY B CA 1
ATOM 6785 C C . GLY B 1 144 ? 3.068 -50.875 0.408 1 70.38 144 GLY B C 1
ATOM 6786 O O . GLY B 1 144 ? 1.924 -51.219 0.675 1 70.38 144 GLY B O 1
ATOM 6787 N N . GLU B 1 145 ? 4.094 -51.219 1.073 1 80.06 145 GLU B N 1
ATOM 6788 C CA . GLU B 1 145 ? 4.105 -51.875 2.385 1 80.06 145 GLU B CA 1
ATOM 6789 C C . GLU B 1 145 ? 3.467 -50.969 3.443 1 80.06 145 GLU B C 1
ATOM 6791 O O . GLU B 1 145 ? 3.301 -49.781 3.23 1 80.06 145 GLU B O 1
ATOM 6796 N N . GLN B 1 146 ? 3.07 -51.594 4.555 1 83.31 146 GLN B N 1
ATOM 6797 C CA . GLN B 1 146 ? 2.369 -50.906 5.645 1 83.31 146 GLN B CA 1
ATOM 6798 C C . GLN B 1 146 ? 3.256 -49.875 6.297 1 83.31 146 GLN B C 1
ATOM 6800 O O . GLN B 1 146 ? 2.785 -48.781 6.633 1 83.31 146 GLN B O 1
ATOM 6805 N N . ARG B 1 147 ? 4.465 -50.156 6.512 1 85.81 147 ARG B N 1
ATOM 6806 C CA . ARG B 1 147 ? 5.359 -49.188 7.145 1 85.81 147 ARG B CA 1
ATOM 6807 C C . ARG B 1 147 ? 5.562 -47.969 6.254 1 85.81 147 ARG B C 1
ATOM 6809 O O . ARG B 1 147 ? 5.684 -46.844 6.754 1 85.81 147 ARG B O 1
ATOM 6816 N N . LEU B 1 148 ? 5.609 -48.125 5.062 1 88.81 148 LEU B N 1
ATOM 6817 C CA . LEU B 1 148 ? 5.742 -47.031 4.121 1 88.81 148 LEU B CA 1
ATOM 6818 C C . LEU B 1 148 ? 4.477 -46.156 4.098 1 88.81 148 LEU B C 1
ATOM 6820 O O . LEU B 1 148 ? 4.543 -44.938 3.914 1 88.81 148 LEU B O 1
ATOM 6824 N N . LEU B 1 149 ? 3.418 -46.844 4.309 1 89.62 149 LEU B N 1
ATOM 6825 C CA . LEU B 1 149 ? 2.16 -46.125 4.402 1 89.62 149 LEU B CA 1
ATOM 6826 C C . LEU B 1 149 ? 2.139 -45.25 5.648 1 89.62 149 LEU B C 1
ATOM 6828 O O . LEU B 1 149 ? 1.682 -44.094 5.594 1 89.62 149 LEU B O 1
ATOM 6832 N N . GLN B 1 150 ? 2.617 -45.812 6.73 1 91.31 150 GLN B N 1
ATOM 6833 C CA . GLN B 1 150 ? 2.699 -45 7.953 1 91.31 150 GLN B CA 1
ATOM 6834 C C . GLN B 1 150 ? 3.619 -43.812 7.773 1 91.31 150 GLN B C 1
ATOM 6836 O O . GLN B 1 150 ? 3.316 -42.719 8.25 1 91.31 150 GLN B O 1
ATOM 6841 N N . THR B 1 151 ? 4.699 -44 7.121 1 91.75 151 THR B N 1
ATOM 6842 C CA . THR B 1 151 ? 5.613 -42.875 6.824 1 91.75 151 THR B CA 1
ATOM 6843 C C . THR B 1 151 ? 4.914 -41.812 6.004 1 91.75 151 THR B C 1
ATOM 6845 O O . THR B 1 151 ? 5.035 -40.625 6.309 1 91.75 151 THR B O 1
ATOM 6848 N N . ALA B 1 152 ? 4.141 -42.188 5.023 1 92 152 ALA B N 1
ATOM 6849 C CA . ALA B 1 152 ? 3.438 -41.25 4.156 1 92 152 ALA B CA 1
ATOM 6850 C C . ALA B 1 152 ? 2.396 -40.469 4.938 1 92 152 ALA B C 1
ATOM 6852 O O . ALA B 1 152 ? 2.258 -39.25 4.746 1 92 152 ALA B O 1
ATOM 6853 N N . ILE B 1 153 ? 1.723 -41.125 5.781 1 92.56 153 ILE B N 1
ATOM 6854 C CA . ILE B 1 153 ? 0.687 -40.469 6.57 1 92.56 153 ILE B CA 1
ATOM 6855 C C . ILE B 1 153 ? 1.319 -39.406 7.469 1 92.56 153 ILE B C 1
ATOM 6857 O O . ILE B 1 153 ? 0.814 -38.281 7.566 1 92.56 153 ILE B O 1
ATOM 6861 N N . ILE B 1 154 ? 2.367 -39.719 8.062 1 93.56 154 ILE B N 1
ATOM 6862 C CA . ILE B 1 154 ? 3.059 -38.781 8.938 1 93.56 154 ILE B CA 1
ATOM 6863 C C . ILE B 1 154 ? 3.555 -37.594 8.117 1 93.56 154 ILE B C 1
ATOM 6865 O O . ILE B 1 154 ? 3.422 -36.438 8.539 1 93.56 154 ILE B O 1
ATOM 6869 N N . LEU B 1 155 ? 4.031 -37.875 6.977 1 94.25 155 LEU B N 1
ATOM 6870 C CA . LEU B 1 155 ? 4.535 -36.812 6.121 1 94.25 155 LEU B CA 1
ATOM 6871 C C . LEU B 1 155 ? 3.398 -35.938 5.633 1 94.25 155 LEU B C 1
ATOM 6873 O O . LEU B 1 155 ? 3.57 -34.719 5.496 1 94.25 155 LEU B O 1
ATOM 6877 N N . PHE B 1 156 ? 2.266 -36.531 5.383 1 94.38 156 PHE B N 1
ATOM 6878 C CA . PHE B 1 156 ? 1.111 -35.75 4.965 1 94.38 156 PHE B CA 1
ATOM 6879 C C . PHE B 1 156 ? 0.645 -34.812 6.09 1 94.38 156 PHE B C 1
ATOM 6881 O O . 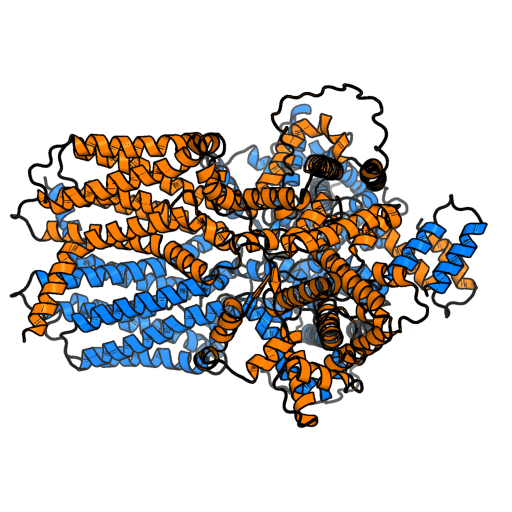PHE B 1 156 ? 0.349 -33.656 5.859 1 94.38 156 PHE B O 1
ATOM 6888 N N . VAL B 1 157 ? 0.633 -35.344 7.199 1 93.06 157 VAL B N 1
ATOM 6889 C CA . VAL B 1 157 ? 0.234 -34.531 8.344 1 93.06 157 VAL B CA 1
ATOM 6890 C C . VAL B 1 157 ? 1.241 -33.406 8.547 1 93.06 157 VAL B C 1
ATOM 6892 O O . VAL B 1 157 ? 0.858 -32.25 8.719 1 93.06 157 VAL B O 1
ATOM 6895 N N . PHE B 1 158 ? 2.479 -33.781 8.453 1 92.75 158 PHE B N 1
ATOM 6896 C CA . PHE B 1 158 ? 3.553 -32.781 8.562 1 92.75 158 PHE B CA 1
ATOM 6897 C C . PHE B 1 158 ? 3.439 -31.734 7.477 1 92.75 158 PHE B C 1
ATOM 6899 O O . PHE B 1 158 ? 3.514 -30.531 7.762 1 92.75 158 PHE B O 1
ATOM 6906 N N . GLY B 1 159 ? 3.236 -32.156 6.324 1 93.5 159 GLY B N 1
ATOM 6907 C CA . GLY B 1 159 ? 3.154 -31.234 5.199 1 93.5 159 GLY B CA 1
ATOM 6908 C C . GLY B 1 159 ? 1.958 -30.297 5.27 1 93.5 159 GLY B C 1
ATOM 6909 O O . GLY B 1 159 ? 2.082 -29.094 5.012 1 93.5 159 GLY B O 1
ATOM 6910 N N . ILE B 1 160 ? 0.869 -30.797 5.664 1 93.12 160 ILE B N 1
ATOM 6911 C CA . ILE B 1 160 ? -0.347 -30 5.75 1 93.12 160 ILE B CA 1
ATOM 6912 C C . ILE B 1 160 ? -0.211 -28.969 6.871 1 93.12 160 ILE B C 1
ATOM 6914 O O . ILE B 1 160 ? -0.573 -27.797 6.699 1 93.12 160 ILE B O 1
ATOM 6918 N N . LEU B 1 161 ? 0.345 -29.359 7.891 1 89.62 161 LEU B N 1
ATOM 6919 C CA . LEU B 1 161 ? 0.526 -28.438 9.016 1 89.62 161 LEU B CA 1
ATOM 6920 C C . LEU B 1 161 ? 1.514 -27.328 8.656 1 89.62 161 LEU B C 1
ATOM 6922 O O . LEU B 1 161 ? 1.23 -26.156 8.867 1 89.62 161 LEU B O 1
ATOM 6926 N N . LYS B 1 162 ? 2.59 -27.672 8.148 1 90.31 162 LYS B N 1
ATOM 6927 C CA . LYS B 1 162 ? 3.605 -26.688 7.781 1 90.31 162 LYS B CA 1
ATOM 6928 C C . LYS B 1 162 ? 3.09 -25.734 6.707 1 90.31 162 LYS B C 1
ATOM 6930 O O . LYS B 1 162 ? 3.354 -24.531 6.758 1 90.31 162 LYS B O 1
ATOM 6935 N N . PHE B 1 163 ? 2.367 -26.328 5.801 1 92.56 163 PHE B N 1
ATOM 6936 C CA . PHE B 1 163 ? 1.824 -25.5 4.723 1 92.56 163 PHE B CA 1
ATOM 6937 C C . PHE B 1 163 ? 0.721 -24.594 5.242 1 92.56 163 PHE B C 1
ATOM 6939 O O . PHE B 1 163 ? 0.554 -23.469 4.75 1 92.56 163 PHE B O 1
ATOM 6946 N N . SER B 1 164 ? -0.001 -25 6.18 1 90.19 164 SER B N 1
ATOM 6947 C CA . SER B 1 164 ? -1.086 -24.188 6.727 1 90.19 164 SER B CA 1
ATOM 6948 C C . SER B 1 164 ? -0.547 -23 7.52 1 90.19 164 SER B C 1
ATOM 6950 O O . SER B 1 164 ? -1.188 -21.953 7.59 1 90.19 164 SER B O 1
ATOM 6952 N N . ILE B 1 165 ? 0.667 -23.047 7.977 1 88.94 165 ILE B N 1
ATOM 6953 C CA . ILE B 1 165 ? 1.268 -21.984 8.773 1 88.94 165 ILE B CA 1
ATOM 6954 C C . ILE B 1 165 ? 1.636 -20.797 7.875 1 88.94 165 ILE B C 1
ATOM 6956 O O . ILE B 1 165 ? 1.596 -19.656 8.305 1 88.94 165 ILE B O 1
ATOM 6960 N N . LYS B 1 166 ? 1.854 -21.062 6.656 1 90.25 166 LYS B N 1
ATOM 6961 C CA . LYS B 1 166 ? 2.287 -20.016 5.734 1 90.25 166 LYS B CA 1
ATOM 6962 C C . LYS B 1 166 ? 1.18 -18.984 5.5 1 90.25 166 LYS B C 1
ATOM 6964 O O . LYS B 1 166 ? 1.359 -17.797 5.773 1 90.25 166 LYS B O 1
ATOM 6969 N N . PRO B 1 167 ? -0.001 -19.438 5.016 1 91 167 PRO B N 1
ATOM 6970 C CA . PRO B 1 167 ? -1.051 -18.438 4.844 1 91 167 PRO B CA 1
ATOM 6971 C C . PRO B 1 167 ? -1.485 -17.797 6.164 1 91 167 PRO B C 1
ATOM 6973 O O . PRO B 1 167 ? -1.872 -16.625 6.191 1 91 167 PRO B O 1
ATOM 6976 N N . TRP B 1 168 ? -1.321 -18.531 7.191 1 88.38 168 TRP B N 1
ATOM 6977 C CA . TRP B 1 168 ? -1.675 -18 8.5 1 88.38 168 TRP B CA 1
ATOM 6978 C C . TRP B 1 168 ? -0.715 -16.891 8.914 1 88.38 168 TRP B C 1
ATOM 6980 O O . TRP B 1 168 ? -1.14 -15.852 9.438 1 88.38 168 TRP B O 1
ATOM 6990 N N . THR B 1 169 ? 0.495 -17.094 8.719 1 89 169 THR B N 1
ATOM 6991 C CA . THR B 1 169 ? 1.502 -16.094 9.055 1 89 169 THR B CA 1
ATOM 6992 C C . THR B 1 169 ? 1.363 -14.867 8.156 1 89 169 THR B C 1
ATOM 6994 O O . THR B 1 169 ? 1.507 -13.734 8.609 1 89 169 THR B O 1
ATOM 6997 N N . LEU B 1 170 ? 1.088 -15.141 6.902 1 91.88 170 LEU B N 1
ATOM 6998 C CA . LEU B 1 170 ? 0.91 -14.031 5.969 1 91.88 170 LEU B CA 1
ATOM 6999 C C . LEU B 1 170 ? -0.294 -13.18 6.355 1 91.88 170 LEU B C 1
ATOM 7001 O O . LEU B 1 170 ? -0.233 -11.945 6.301 1 91.88 170 LEU B O 1
ATOM 7005 N N . ARG B 1 171 ? -1.317 -13.781 6.82 1 89.25 171 ARG B N 1
ATOM 7006 C CA . ARG B 1 171 ? -2.516 -13.062 7.246 1 89.25 171 ARG B CA 1
ATOM 7007 C C . ARG B 1 171 ? -2.232 -12.203 8.477 1 89.25 171 ARG B C 1
ATOM 7009 O O . ARG B 1 171 ? -2.613 -11.031 8.523 1 89.25 171 ARG B O 1
ATOM 7016 N N . ARG B 1 172 ? -1.522 -12.719 9.328 1 86.38 172 ARG B N 1
ATOM 7017 C CA . ARG B 1 172 ? -1.229 -12.008 10.57 1 86.38 172 ARG B CA 1
ATOM 7018 C C . ARG B 1 172 ? -0.295 -10.828 10.32 1 86.38 172 ARG B C 1
ATOM 7020 O O . ARG B 1 172 ? -0.327 -9.844 11.055 1 86.38 172 ARG B O 1
ATOM 7027 N N . ALA B 1 173 ? 0.501 -10.977 9.312 1 89.88 173 ALA B N 1
ATOM 7028 C CA . ALA B 1 173 ? 1.463 -9.93 9 1 89.88 173 ALA B CA 1
ATOM 7029 C C . ALA B 1 173 ? 0.873 -8.922 8.016 1 89.88 173 ALA B C 1
ATOM 7031 O O . ALA B 1 173 ? 1.546 -7.969 7.613 1 89.88 173 ALA B O 1
ATOM 7032 N N . SER B 1 174 ? -0.375 -9.164 7.586 1 89.19 174 SER B N 1
ATOM 7033 C CA . SER B 1 174 ? -1.034 -8.203 6.711 1 89.19 174 SER B CA 1
ATOM 7034 C C . SER B 1 174 ? -1.362 -6.914 7.461 1 89.19 174 SER B C 1
ATOM 7036 O O . SER B 1 174 ? -1.469 -6.91 8.688 1 89.19 174 SER B O 1
ATOM 7038 N N . TYR B 1 175 ? -1.454 -5.812 6.77 1 84.44 175 TYR B N 1
ATOM 7039 C CA . TYR B 1 175 ? -1.658 -4.5 7.371 1 84.44 175 TYR B CA 1
ATOM 7040 C C . TYR B 1 175 ? -2.977 -4.449 8.133 1 84.44 175 TYR B C 1
ATOM 7042 O O . TYR B 1 175 ? -3.031 -3.936 9.25 1 84.44 175 TYR B O 1
ATOM 7050 N N . SER B 1 176 ? -4.027 -4.977 7.562 1 78.19 176 SER B N 1
ATOM 7051 C CA . SER B 1 176 ? -5.352 -4.918 8.18 1 78.19 176 SER B CA 1
ATOM 7052 C C . SER B 1 176 ? -5.387 -5.703 9.484 1 78.19 176 SER B C 1
ATOM 7054 O O . SER B 1 176 ? -5.98 -5.254 10.469 1 78.19 176 SER B O 1
ATOM 7056 N N . GLN B 1 177 ? -4.656 -6.785 9.469 1 81.62 177 GLN B N 1
ATOM 7057 C CA . GLN B 1 177 ? -4.684 -7.602 10.672 1 81.62 177 GLN B CA 1
ATOM 7058 C C . GLN B 1 177 ? -3.752 -7.039 11.742 1 81.62 177 GLN B C 1
ATOM 7060 O O . GLN B 1 177 ? -4.016 -7.18 12.938 1 81.62 177 GLN B O 1
ATOM 7065 N N . MET B 1 178 ? -2.725 -6.477 11.352 1 82.06 178 MET B N 1
ATOM 7066 C CA . MET B 1 178 ? -1.845 -5.82 12.312 1 82.06 178 MET B CA 1
ATOM 7067 C C . MET B 1 178 ? -2.555 -4.652 12.992 1 82.06 178 MET B C 1
ATOM 7069 O O . MET B 1 178 ? -2.412 -4.449 14.195 1 82.06 178 MET B O 1
ATOM 7073 N N . LEU B 1 179 ? -3.305 -3.975 12.18 1 81.12 179 LEU B N 1
ATOM 7074 C CA . LEU B 1 179 ? -4.082 -2.861 12.719 1 81.12 179 LEU B CA 1
ATOM 7075 C C . LEU B 1 179 ? -5.125 -3.357 13.711 1 81.12 179 LEU B C 1
ATOM 7077 O O . LEU B 1 179 ? -5.301 -2.764 14.781 1 81.12 179 LEU B O 1
ATOM 7081 N N . ALA B 1 180 ? -5.691 -4.438 13.438 1 73.75 180 ALA B N 1
ATOM 7082 C CA . ALA B 1 180 ? -6.73 -5.008 14.297 1 73.75 180 ALA B CA 1
ATOM 7083 C C . ALA B 1 180 ? -6.133 -5.566 15.586 1 73.75 180 ALA B C 1
ATOM 7085 O O . ALA B 1 180 ? -6.781 -5.551 16.625 1 73.75 180 ALA B O 1
ATOM 7086 N N . SER B 1 181 ? -4.969 -6.059 15.477 1 71.69 181 SER B N 1
ATOM 7087 C CA . SER B 1 181 ? -4.348 -6.676 16.641 1 71.69 181 SER B CA 1
ATOM 7088 C C . SER B 1 181 ? -3.92 -5.629 17.672 1 71.69 181 SER B C 1
ATOM 7090 O O . SER B 1 181 ? -3.877 -5.902 18.875 1 71.69 181 SER B O 1
ATOM 7092 N N . THR B 1 182 ? -3.494 -4.547 17.234 1 64.44 182 THR B N 1
ATOM 7093 C CA . THR B 1 182 ? -3.102 -3.482 18.141 1 64.44 182 THR B CA 1
ATOM 7094 C C . THR B 1 182 ? -4.309 -2.975 18.938 1 64.44 182 THR B C 1
ATOM 7096 O O . THR B 1 182 ? -4.18 -2.596 20.094 1 64.44 182 THR B O 1
ATOM 7099 N N . ASP B 1 183 ? -5.465 -3.021 18.281 1 57.72 183 ASP B N 1
ATOM 7100 C CA . ASP B 1 183 ? -6.707 -2.51 18.859 1 57.72 183 ASP B CA 1
ATOM 7101 C C . ASP B 1 183 ? -7.234 -3.438 19.953 1 57.72 183 ASP B C 1
ATOM 7103 O O . ASP B 1 183 ? -7.793 -2.977 20.938 1 57.72 183 ASP B O 1
ATOM 7107 N N . VAL B 1 184 ? -7.156 -4.738 19.656 1 50.03 184 VAL B N 1
ATOM 7108 C CA . VAL B 1 184 ? -7.656 -5.715 20.609 1 50.03 184 VAL B CA 1
ATOM 7109 C C . VAL B 1 184 ? -6.945 -5.535 21.953 1 50.03 184 VAL B C 1
ATOM 7111 O O . VAL B 1 184 ? -7.566 -5.656 23.016 1 50.03 184 VAL B O 1
ATOM 7114 N N . SER B 1 185 ? -5.75 -5.207 21.844 1 45.56 185 SER B N 1
ATOM 7115 C CA . SER B 1 185 ? -5.066 -4.957 23.109 1 45.56 185 SER B CA 1
ATOM 7116 C C . SER B 1 185 ? -5.672 -3.758 23.828 1 45.56 185 SER B C 1
ATOM 7118 O O . SER B 1 185 ? -5.691 -3.719 25.062 1 45.56 185 SER B O 1
ATOM 7120 N N . LEU B 1 186 ? -6.25 -2.879 22.984 1 45.28 186 LEU B N 1
ATOM 7121 C CA . LEU B 1 186 ? -6.992 -1.762 23.562 1 45.28 186 LEU B CA 1
ATOM 7122 C C . LEU B 1 186 ? -8.328 -2.229 24.125 1 45.28 186 LEU B C 1
ATOM 7124 O O . LEU B 1 186 ? -8.758 -1.76 25.188 1 45.28 186 LEU B O 1
ATOM 7128 N N . GLY B 1 187 ? -9.078 -3.125 23.359 1 44.56 187 GLY B N 1
ATOM 7129 C CA . GLY B 1 187 ? -10.375 -3.662 23.766 1 44.56 187 GLY B CA 1
ATOM 7130 C C . GLY B 1 187 ? -10.281 -4.602 24.953 1 44.56 187 GLY B C 1
ATOM 7131 O O . GLY B 1 187 ? -11.023 -4.457 25.922 1 44.56 187 GLY B O 1
ATOM 7132 N N . LYS B 1 188 ? -9.531 -5.676 24.703 1 44.44 188 LYS B N 1
ATOM 7133 C CA . LYS B 1 188 ? -9.422 -6.598 25.828 1 44.44 188 LYS B CA 1
ATOM 7134 C C . LYS B 1 188 ? -8.805 -5.91 27.047 1 44.44 188 LYS B C 1
ATOM 7136 O O . LYS B 1 188 ? -9.18 -6.195 28.172 1 44.44 188 LYS B O 1
ATOM 7141 N N . GLY B 1 189 ? -7.77 -5.145 26.797 1 42.28 189 GLY B N 1
ATOM 7142 C CA . GLY B 1 189 ? -7.207 -4.344 27.875 1 42.28 189 GLY B CA 1
ATOM 7143 C C . GLY B 1 189 ? -8.125 -3.225 28.328 1 42.28 189 GLY B C 1
ATOM 7144 O O . GLY B 1 189 ? -7.902 -2.617 29.375 1 42.28 189 GLY B O 1
ATOM 7145 N N . GLY B 1 190 ? -8.867 -2.738 27.516 1 41.5 190 GLY B N 1
ATOM 7146 C CA . GLY B 1 190 ? -9.836 -1.734 27.938 1 41.5 190 GLY B CA 1
ATOM 7147 C C . GLY B 1 190 ? -10.812 -2.244 28.984 1 41.5 190 GLY B C 1
ATOM 7148 O O . GLY B 1 190 ? -11.391 -1.458 29.734 1 41.5 190 GLY B O 1
ATOM 7149 N N . ARG B 1 191 ? -11.414 -3.436 28.75 1 43.75 191 ARG B N 1
ATOM 7150 C CA . ARG B 1 191 ? -12.188 -3.871 29.906 1 43.75 191 ARG B CA 1
ATOM 7151 C C . ARG B 1 191 ? -11.398 -3.676 31.188 1 43.75 191 ARG B C 1
ATOM 7153 O O . ARG B 1 191 ? -11.953 -3.26 32.219 1 43.75 191 ARG B O 1
ATOM 7160 N N . LYS B 1 192 ? -10.242 -4.254 31.266 1 37.97 192 LYS B N 1
ATOM 7161 C CA . LYS B 1 192 ? -9.492 -4.098 32.5 1 37.97 192 LYS B CA 1
ATOM 7162 C C . LYS B 1 192 ? -8.953 -2.68 32.656 1 37.97 192 LYS B C 1
ATOM 7164 O O . LYS B 1 192 ? -8.781 -2.184 33.75 1 37.97 192 LYS B O 1
ATOM 7169 N N . ARG B 1 193 ? -8.445 -2.053 31.656 1 36.91 193 ARG B N 1
ATOM 7170 C CA . ARG B 1 193 ? -7.93 -0.693 31.781 1 36.91 193 ARG B CA 1
ATOM 7171 C C . ARG B 1 193 ? -9.062 0.323 31.844 1 36.91 193 ARG B C 1
ATOM 7173 O O . ARG B 1 193 ? -8.82 1.521 32 1 36.91 193 ARG B O 1
ATOM 7180 N N . GLY B 1 194 ? -10.141 0.306 31.375 1 35.75 194 GLY B N 1
ATOM 7181 C CA . GLY B 1 194 ? -11.141 1.247 31.844 1 35.75 194 GLY B CA 1
ATOM 7182 C C . GLY B 1 194 ? -11.078 1.49 33.344 1 35.75 194 GLY B C 1
ATOM 7183 O O . GLY B 1 194 ? -11.469 2.555 33.812 1 35.75 194 GLY B O 1
ATOM 7184 N N . ARG B 1 195 ? -11.117 0.51 34.188 1 34.19 195 ARG B N 1
ATOM 7185 C CA . ARG B 1 195 ? -10.984 0.875 35.594 1 34.19 195 ARG B CA 1
ATOM 7186 C C . ARG B 1 195 ? -9.586 1.404 35.875 1 34.19 195 ARG B C 1
ATOM 7188 O O . ARG B 1 195 ? -9.422 2.355 36.656 1 34.19 195 ARG B O 1
ATOM 7195 N N . GLY B 1 196 ? -8.523 0.745 35.719 1 33.03 196 GLY B N 1
ATOM 7196 C CA . GLY B 1 196 ? -7.211 1.094 36.25 1 33.03 196 GLY B CA 1
ATOM 7197 C C . GLY B 1 196 ? -6.418 1.989 35.312 1 33.03 196 GLY B C 1
ATOM 7198 O O . GLY B 1 196 ? -5.52 2.711 35.75 1 33.03 196 GLY B O 1
ATOM 7199 N N . ASN B 1 197 ? -6.191 1.771 34 1 35.53 197 ASN B N 1
ATOM 7200 C CA . ASN B 1 197 ? -5.23 2.506 33.188 1 35.53 197 ASN B CA 1
ATOM 7201 C C . ASN B 1 197 ? -5.855 3.766 32.594 1 35.53 197 ASN B C 1
ATOM 7203 O O . ASN B 1 197 ? -5.41 4.25 31.547 1 35.53 197 ASN B O 1
ATOM 7207 N N . LYS B 1 198 ? -6.879 4.176 32.812 1 44.09 198 LYS B N 1
ATOM 7208 C CA . LYS B 1 198 ? -7.488 5.492 32.656 1 44.09 198 LYS B CA 1
ATOM 7209 C C . LYS B 1 198 ? -6.48 6.598 32.969 1 44.09 198 LYS B C 1
ATOM 7211 O O . LYS B 1 198 ? -6.551 7.688 32.406 1 44.09 198 LYS B O 1
ATOM 7216 N N . GLU B 1 199 ? -5.781 6.324 33.938 1 39.59 199 GLU B N 1
ATOM 7217 C CA . GLU B 1 199 ? -4.832 7.312 34.438 1 39.59 199 GLU B CA 1
ATOM 7218 C C . GLU B 1 199 ? -3.738 7.602 33.438 1 39.59 199 GLU B C 1
ATOM 7220 O O . GLU B 1 199 ? -3.289 8.742 33.281 1 39.59 199 GLU B O 1
ATOM 7225 N N . GLU B 1 200 ? -3.18 6.578 32.875 1 42.62 200 GLU B N 1
ATOM 7226 C CA . GLU B 1 200 ? -2.031 6.742 32 1 42.62 200 GLU B CA 1
ATOM 7227 C C . GLU B 1 200 ? -2.445 7.344 30.672 1 42.62 200 GLU B C 1
ATOM 7229 O O . GLU B 1 200 ? -1.68 8.086 30.047 1 42.62 200 GLU B O 1
ATOM 7234 N N . ASP B 1 201 ? -3.697 7.082 30.172 1 52.03 201 ASP B N 1
ATOM 7235 C CA . ASP B 1 201 ? -4.305 7.562 28.922 1 52.03 201 ASP B CA 1
ATOM 7236 C C . ASP B 1 201 ? -4.738 9.023 29.062 1 52.03 201 ASP B C 1
ATOM 7238 O O . ASP B 1 201 ? -4.867 9.734 28.062 1 52.03 201 ASP B O 1
ATOM 7242 N N . ALA B 1 202 ? -4.859 9.445 30.344 1 60.12 202 ALA B N 1
ATOM 7243 C CA . ALA B 1 202 ? -5.547 10.719 30.562 1 60.12 202 ALA B CA 1
ATOM 7244 C C . ALA B 1 202 ? -4.551 11.859 30.703 1 60.12 202 ALA B C 1
ATOM 7246 O O . ALA B 1 202 ? -4.902 12.945 31.188 1 60.12 202 ALA B O 1
ATOM 7247 N N . LEU B 1 203 ? -3.262 11.508 30.297 1 76.19 203 LEU B N 1
ATOM 7248 C CA . LEU B 1 203 ? -2.361 12.641 30.438 1 76.19 203 LEU B CA 1
ATOM 7249 C C . LEU B 1 203 ? -2.646 13.703 29.391 1 76.19 203 LEU B C 1
ATOM 7251 O O . LEU B 1 203 ? -2.748 13.391 28.203 1 76.19 203 LEU B O 1
ATOM 7255 N N . SER B 1 204 ? -2.846 14.844 29.891 1 80.69 204 SER B N 1
ATOM 7256 C CA . SER B 1 204 ? -3.002 15.953 28.953 1 80.69 204 SER B CA 1
ATOM 7257 C C . SER B 1 204 ? -1.688 16.266 28.25 1 80.69 204 SER B C 1
ATOM 7259 O O . SER B 1 204 ? -0.62 15.844 28.703 1 80.69 204 SER B O 1
ATOM 7261 N N . LEU B 1 205 ? -1.697 16.859 27.203 1 85.62 205 LEU B N 1
ATOM 7262 C CA . LEU B 1 205 ? -0.507 17.219 26.438 1 85.62 205 LEU B CA 1
ATOM 7263 C C . LEU B 1 205 ? 0.428 18.094 27.266 1 85.62 205 LEU B C 1
ATOM 7265 O O . LEU B 1 205 ? 1.648 17.922 27.219 1 85.62 205 LEU B O 1
ATOM 7269 N N . ASP B 1 206 ? -0.137 18.984 28.047 1 85.56 206 ASP B N 1
ATOM 7270 C CA . ASP B 1 206 ? 0.671 19.875 28.875 1 85.56 206 ASP B CA 1
ATOM 7271 C C . ASP B 1 206 ? 1.418 19.094 29.953 1 85.56 206 ASP B C 1
ATOM 7273 O O . ASP B 1 206 ? 2.59 19.359 30.234 1 85.56 206 ASP B O 1
ATOM 7277 N N . GLU B 1 207 ? 0.757 18.156 30.484 1 88.94 207 GLU B N 1
ATOM 7278 C CA . GLU B 1 207 ? 1.387 17.312 31.5 1 88.94 207 GLU B CA 1
ATOM 7279 C C . GLU B 1 207 ? 2.471 16.438 30.891 1 88.94 207 GLU B C 1
ATOM 7281 O O . GLU B 1 207 ? 3.521 16.219 31.5 1 88.94 207 GLU B O 1
ATOM 7286 N N . TYR B 1 208 ? 2.15 15.992 29.797 1 90.44 208 TYR B N 1
ATOM 7287 C CA . TYR B 1 208 ? 3.127 15.156 29.094 1 90.44 208 TYR B CA 1
ATOM 7288 C C . TYR B 1 208 ? 4.406 15.938 28.812 1 90.44 208 TYR B C 1
ATOM 7290 O O . TYR B 1 208 ? 5.508 15.445 29.078 1 90.44 208 TYR B O 1
ATOM 7298 N N . VAL B 1 209 ? 4.281 17.109 28.281 1 92.44 209 VAL B N 1
ATOM 7299 C CA . VAL B 1 209 ? 5.438 17.922 27.906 1 92.44 209 VAL B CA 1
ATOM 7300 C C . VAL B 1 209 ? 6.277 18.234 29.141 1 92.44 209 VAL B C 1
ATOM 7302 O O . VAL B 1 209 ? 7.508 18.172 29.094 1 92.44 209 VAL B O 1
ATOM 7305 N N . THR B 1 210 ? 5.637 18.516 30.219 1 92.06 210 THR B N 1
ATOM 7306 C CA . THR B 1 210 ? 6.348 18.828 31.453 1 92.06 210 THR B CA 1
ATOM 7307 C C . THR B 1 210 ? 7.117 17.609 31.953 1 92.06 210 THR B C 1
ATOM 7309 O O . THR B 1 210 ? 8.297 17.719 32.312 1 92.06 210 THR B O 1
ATOM 7312 N N . GLN B 1 211 ? 6.473 16.531 31.922 1 91.25 211 GLN B N 1
ATOM 7313 C CA . GLN B 1 211 ? 7.109 15.32 32.438 1 91.25 211 GLN B CA 1
ATOM 7314 C C . GLN B 1 211 ? 8.211 14.836 31.484 1 91.25 211 GLN B C 1
ATOM 7316 O O . GLN B 1 211 ? 9.242 14.328 31.938 1 91.25 211 GLN B O 1
ATOM 7321 N N . ALA B 1 212 ? 7.918 14.906 30.25 1 92.75 212 ALA B N 1
ATOM 7322 C CA . ALA B 1 212 ? 8.914 14.5 29.266 1 92.75 212 ALA B CA 1
ATOM 7323 C C . ALA B 1 212 ? 10.172 15.367 29.359 1 92.75 212 ALA B C 1
ATOM 7325 O O . ALA B 1 212 ? 11.289 14.867 29.266 1 92.75 212 ALA B O 1
ATOM 7326 N N . LYS B 1 213 ? 9.961 16.641 29.516 1 92 213 LYS B N 1
ATOM 7327 C CA . LYS B 1 213 ? 11.078 17.562 29.672 1 92 213 LYS B CA 1
ATOM 7328 C C . LYS B 1 213 ? 11.898 17.219 30.922 1 92 213 LYS B C 1
ATOM 7330 O O . LYS B 1 213 ? 13.125 17.281 30.891 1 92 213 LYS B O 1
ATOM 7335 N N . GLU B 1 214 ? 11.266 16.891 31.938 1 89.44 214 GLU B N 1
ATOM 7336 C CA . GLU B 1 214 ? 11.938 16.516 33.188 1 89.44 214 GLU B CA 1
ATOM 7337 C C . GLU B 1 214 ? 12.75 15.227 33 1 89.44 214 GLU B C 1
ATOM 7339 O O . GLU B 1 214 ? 13.859 15.109 33.5 1 89.44 214 GLU B O 1
ATOM 7344 N N . THR B 1 215 ? 12.141 14.359 32.312 1 86.94 215 THR B N 1
ATOM 7345 C CA . THR B 1 215 ? 12.828 13.102 32.031 1 86.94 215 THR B CA 1
ATOM 7346 C C . THR B 1 215 ? 14.086 13.336 31.203 1 86.94 215 THR B C 1
ATOM 7348 O O . THR B 1 215 ? 15.109 12.688 31.438 1 86.94 215 THR B O 1
ATOM 7351 N N . MET B 1 216 ? 14.023 14.273 30.312 1 86.38 216 MET B N 1
ATOM 7352 C CA . MET B 1 216 ? 15.156 14.555 29.438 1 86.38 216 MET B CA 1
ATOM 7353 C C . MET B 1 216 ? 16.234 15.352 30.172 1 86.38 216 MET B C 1
ATOM 7355 O O . MET B 1 216 ? 17.422 15.219 29.875 1 86.38 216 MET B O 1
ATOM 7359 N N . ARG B 1 217 ? 15.891 16.188 31.125 1 78.25 217 ARG B N 1
ATOM 7360 C CA . ARG B 1 217 ? 16.828 16.984 31.922 1 78.25 217 ARG B CA 1
ATOM 7361 C C . ARG B 1 217 ? 17.578 16.109 32.906 1 78.25 217 ARG B C 1
ATOM 7363 O O . ARG B 1 217 ? 18.781 16.297 33.125 1 78.25 217 ARG B O 1
ATOM 7370 N N . CYS B 1 218 ? 16.844 15.32 33.688 1 60.56 218 CYS B N 1
ATOM 7371 C CA . CYS B 1 218 ? 17.453 14.461 34.719 1 60.56 218 CYS B CA 1
ATOM 7372 C C . CYS B 1 218 ? 18.562 13.609 34.125 1 60.56 218 CYS B C 1
ATOM 7374 O O . CYS B 1 218 ? 19.5 13.234 34.812 1 60.56 218 CYS B O 1
ATOM 7376 N N . ASP B 1 219 ? 18.562 13.328 33.062 1 57.5 219 ASP B N 1
ATOM 7377 C CA . ASP B 1 219 ? 19.609 12.539 32.438 1 57.5 219 ASP B CA 1
ATOM 7378 C C . ASP B 1 219 ? 20.938 13.281 32.438 1 57.5 219 ASP B C 1
ATOM 7380 O O . ASP B 1 219 ? 22 12.664 32.5 1 57.5 219 ASP B O 1
ATOM 7384 N N . GLN B 1 220 ? 20.969 14.75 32.562 1 52.44 220 GLN B N 1
ATOM 7385 C CA . GLN B 1 220 ? 22.25 15.469 32.594 1 52.44 220 GLN B CA 1
ATOM 7386 C C . GLN B 1 220 ? 22.719 15.656 34.031 1 52.44 220 GLN B C 1
ATOM 7388 O O . GLN B 1 220 ? 23.938 15.641 34.312 1 52.44 220 GLN B O 1
ATOM 7393 N N . GLU B 1 221 ? 21.859 16.156 35.156 1 47.09 221 GLU B N 1
ATOM 7394 C CA . GLU B 1 221 ? 22.312 16.5 36.5 1 47.09 221 GLU B CA 1
ATOM 7395 C C . GLU B 1 221 ? 22.688 15.25 37.281 1 47.09 221 GLU B C 1
ATOM 7397 O O . GLU B 1 221 ? 23.25 15.344 38.375 1 47.09 221 GLU B O 1
ATOM 7402 N N . ALA B 1 222 ? 22.234 14.211 37.219 1 42.59 222 ALA B N 1
ATOM 7403 C CA . ALA B 1 222 ? 22.516 13.07 38.094 1 42.59 222 ALA B CA 1
ATOM 7404 C C . ALA B 1 222 ? 24 12.727 38.062 1 42.59 222 ALA B C 1
ATOM 7406 O O . ALA B 1 222 ? 24.391 11.578 38.312 1 42.59 222 ALA B O 1
ATOM 7407 N N . ASP B 1 223 ? 24.891 13.68 38.031 1 37.19 223 ASP B N 1
ATOM 7408 C CA . ASP B 1 223 ? 26.156 13.281 38.656 1 37.19 223 ASP B CA 1
ATOM 7409 C C . ASP B 1 223 ? 25.922 12.805 40.094 1 37.19 223 ASP B C 1
ATOM 7411 O O . ASP B 1 223 ? 26.859 12.336 40.75 1 37.19 223 ASP B O 1
ATOM 7415 N N . GLU B 1 224 ? 25.156 13.531 41.094 1 33.62 224 GLU B N 1
ATOM 7416 C CA . GLU B 1 224 ? 25.125 13.078 42.469 1 33.62 224 GLU B CA 1
ATOM 7417 C C . GLU B 1 224 ? 24.281 11.82 42.625 1 33.62 224 GLU B C 1
ATOM 7419 O O . GLU B 1 224 ? 23.188 11.727 42.062 1 33.62 224 GLU B O 1
ATOM 7424 N N . PRO B 1 225 ? 24.859 10.672 43.344 1 35.91 225 PRO B N 1
ATOM 7425 C CA . PRO B 1 225 ? 24.312 9.359 43.688 1 35.91 225 PRO B CA 1
ATOM 7426 C C . PRO B 1 225 ? 22.953 9.453 44.406 1 35.91 225 PRO B C 1
ATOM 7428 O O . PRO B 1 225 ? 22.594 8.555 45.156 1 35.91 225 PRO B O 1
ATOM 7431 N N . THR B 1 226 ? 22.297 10.555 44.594 1 31.19 226 THR B N 1
ATOM 7432 C CA . THR B 1 226 ? 21.328 10.484 45.688 1 31.19 226 THR B CA 1
ATOM 7433 C C . THR B 1 226 ? 20.594 9.148 45.656 1 31.19 226 THR B C 1
ATOM 7435 O O . THR B 1 226 ? 20.656 8.414 44.688 1 31.19 226 THR B O 1
ATOM 7438 N N . VAL B 1 227 ? 19.359 9.18 46.688 1 29.11 227 VAL B N 1
ATOM 7439 C CA . VAL B 1 227 ? 18.625 8.094 47.312 1 29.11 227 VAL B CA 1
ATOM 7440 C C . VAL B 1 227 ? 18.094 7.117 46.281 1 29.11 227 VAL B C 1
ATOM 7442 O O . VAL B 1 227 ? 17.422 7.523 45.312 1 29.11 227 VAL B O 1
ATOM 7445 N N . LYS B 1 228 ? 18.703 5.977 46.25 1 30 228 LYS B N 1
ATOM 7446 C CA . LYS B 1 228 ? 18.266 4.625 45.938 1 30 228 LYS B CA 1
ATOM 7447 C C . LYS B 1 228 ? 16.828 4.387 46.406 1 30 228 LYS B C 1
ATOM 7449 O O . LYS B 1 228 ? 16.609 3.812 47.469 1 30 228 LYS B O 1
ATOM 7454 N N . ASP B 1 229 ? 15.977 5.383 46.656 1 28.06 229 ASP B N 1
ATOM 7455 C CA . ASP B 1 229 ? 14.727 4.77 47.094 1 28.06 229 ASP B CA 1
ATOM 7456 C C . ASP B 1 229 ? 14.414 3.527 46.25 1 28.06 229 ASP B C 1
ATOM 7458 O O . ASP B 1 229 ? 14.492 3.562 45.031 1 28.06 229 ASP B O 1
ATOM 7462 N N . LYS B 1 230 ? 14.656 2.346 46.969 1 27.61 230 LYS B N 1
ATOM 7463 C CA . LYS B 1 230 ? 14.289 0.935 46.875 1 27.61 230 LYS B CA 1
ATOM 7464 C C . LYS B 1 230 ? 12.93 0.764 46.219 1 27.61 230 LYS B C 1
ATOM 7466 O O . LYS B 1 230 ? 12.125 -0.072 46.625 1 27.61 230 LYS B O 1
ATOM 7471 N N . ALA B 1 231 ? 12.18 1.751 46.125 1 28.34 231 ALA B N 1
ATOM 7472 C CA . ALA B 1 231 ? 11.047 1.073 45.5 1 28.34 231 ALA B CA 1
ATOM 7473 C C . ALA B 1 231 ? 11.508 -0.072 44.594 1 28.34 231 ALA B C 1
ATOM 7475 O O . ALA B 1 231 ? 12.625 -0.045 44.094 1 28.34 231 ALA B O 1
ATOM 7476 N N . ALA B 1 232 ? 10.758 -1.25 44.812 1 26.27 232 ALA B N 1
ATOM 7477 C CA . ALA B 1 232 ? 10.922 -2.635 44.375 1 26.27 232 ALA B CA 1
ATOM 7478 C C . ALA B 1 232 ? 11.656 -2.707 43.031 1 26.27 232 ALA B C 1
ATOM 7480 O O . ALA B 1 232 ? 11.195 -2.162 42.031 1 26.27 232 ALA B O 1
ATOM 7481 N N . THR B 1 233 ? 12.891 -2.682 43.156 1 28.16 233 THR B N 1
ATOM 7482 C CA . THR B 1 233 ? 13.781 -3.324 42.188 1 28.16 233 THR B CA 1
ATOM 7483 C C . THR B 1 233 ? 13.133 -4.582 41.594 1 28.16 233 THR B C 1
ATOM 7485 O O . THR B 1 233 ? 13.305 -5.676 42.125 1 28.16 233 THR B O 1
ATOM 7488 N N . ARG B 1 234 ? 11.781 -4.734 41.781 1 27.14 234 ARG B N 1
ATOM 7489 C CA . ARG B 1 234 ? 11.398 -5.969 41.094 1 27.14 234 ARG B CA 1
ATOM 7490 C C . ARG B 1 234 ? 12.367 -6.293 39.969 1 27.14 234 ARG B C 1
ATOM 7492 O O . ARG B 1 234 ? 12.477 -5.539 39 1 27.14 234 ARG B O 1
ATOM 7499 N N . SER B 1 235 ? 13.586 -6.695 40.281 1 27.97 235 SER B N 1
ATOM 7500 C CA . SER B 1 235 ? 14.648 -7.465 39.625 1 27.97 235 SER B CA 1
ATOM 7501 C C . SER B 1 235 ? 14.109 -8.312 38.469 1 27.97 235 SER B C 1
ATOM 7503 O O . SER B 1 235 ? 14.852 -9.055 37.844 1 27.97 235 SER B O 1
ATOM 7505 N N . ASP B 1 236 ? 13.016 -8.984 39 1 28.73 236 ASP B N 1
ATOM 7506 C CA . ASP B 1 236 ? 12.711 -10.062 38.062 1 28.73 236 ASP B CA 1
ATOM 7507 C C . ASP B 1 236 ? 12.914 -9.617 36.625 1 28.73 236 ASP B C 1
ATOM 7509 O O . ASP B 1 236 ? 12.375 -8.594 36.219 1 28.73 236 ASP B O 1
ATOM 7513 N N . GLY B 1 237 ? 14.055 -9.844 36.25 1 29.19 237 GLY B N 1
ATOM 7514 C CA . GLY B 1 237 ? 14.695 -9.758 34.969 1 29.19 237 GLY B CA 1
ATOM 7515 C C . GLY B 1 237 ? 13.703 -9.758 33.812 1 29.19 237 GLY B C 1
ATOM 7516 O O . GLY B 1 237 ? 14.086 -9.953 32.656 1 29.19 237 GLY B O 1
ATOM 7517 N N . ASP B 1 238 ? 12.695 -10.445 34.188 1 29.06 238 ASP B N 1
ATOM 7518 C CA . ASP B 1 238 ? 11.891 -10.57 32.969 1 29.06 238 ASP B CA 1
ATOM 7519 C C . ASP B 1 238 ? 11.641 -9.195 32.344 1 29.06 238 ASP B C 1
ATOM 7521 O O . ASP B 1 238 ? 11.117 -8.297 33 1 29.06 238 ASP B O 1
ATOM 7525 N N . PRO B 1 239 ? 12.75 -8.719 31.688 1 32.69 239 PRO B N 1
ATOM 7526 C CA . PRO B 1 239 ? 12.406 -7.453 31.031 1 32.69 239 PRO B CA 1
ATOM 7527 C C . PRO B 1 239 ? 10.898 -7.23 30.938 1 32.69 239 PRO B C 1
ATOM 7529 O O . PRO B 1 239 ? 10.172 -8.109 30.469 1 32.69 239 PRO B O 1
ATOM 7532 N N . GLY B 1 240 ? 10.242 -6.93 32.062 1 33.03 240 GLY B N 1
ATOM 7533 C CA . GLY B 1 240 ? 8.852 -6.551 31.828 1 33.03 240 GLY B CA 1
ATOM 7534 C C . GLY B 1 240 ? 8.57 -6.152 30.391 1 33.03 240 GLY B C 1
ATOM 7535 O O . GLY B 1 240 ? 9.477 -5.723 29.672 1 33.03 240 GLY B O 1
ATOM 7536 N N . PRO B 1 241 ? 7.582 -6.684 29.875 1 33.78 241 PRO B N 1
ATOM 7537 C CA . PRO B 1 241 ? 7.398 -6.367 28.453 1 33.78 241 PRO B CA 1
ATOM 7538 C C . PRO B 1 241 ? 7.668 -4.898 28.141 1 33.78 241 PRO B C 1
ATOM 7540 O O . PRO B 1 241 ? 6.914 -4.023 28.578 1 33.78 241 PRO B O 1
ATOM 7543 N N . LEU B 1 242 ? 8.719 -4.141 28.609 1 40.62 242 LEU B N 1
ATOM 7544 C CA . LEU B 1 242 ? 9.273 -2.93 28.031 1 40.62 242 LEU B CA 1
ATOM 7545 C C . LEU B 1 242 ? 8.602 -2.615 26.688 1 40.62 242 LEU B C 1
ATOM 7547 O O . LEU B 1 242 ? 9.188 -1.952 25.844 1 40.62 242 LEU B O 1
ATOM 7551 N N . SER B 1 243 ? 7.93 -3.5 26.016 1 46.09 243 SER B N 1
ATOM 7552 C CA . SER B 1 243 ? 7.746 -3.793 24.594 1 46.09 243 SER B CA 1
ATOM 7553 C C . SER B 1 243 ? 7.156 -2.598 23.844 1 46.09 243 SER B C 1
ATOM 7555 O O . SER B 1 243 ? 6.035 -2.178 24.141 1 46.09 243 SER B O 1
ATOM 7557 N N . ILE B 1 244 ? 8.07 -1.427 23.953 1 49.19 244 ILE B N 1
ATOM 7558 C CA . ILE B 1 244 ? 7.637 -0.556 22.859 1 49.19 244 ILE B CA 1
ATOM 7559 C C . ILE B 1 244 ? 6.832 -1.363 21.844 1 49.19 244 ILE B C 1
ATOM 7561 O O . ILE B 1 244 ? 7.355 -2.295 21.234 1 49.19 244 ILE B O 1
ATOM 7565 N N . ASN B 1 245 ? 5.66 -1.418 22.172 1 60.72 245 ASN B N 1
ATOM 7566 C CA . ASN B 1 245 ? 4.895 -2.07 21.109 1 60.72 245 ASN B CA 1
ATOM 7567 C C . ASN B 1 245 ? 5.156 -1.429 19.75 1 60.72 245 ASN B C 1
ATOM 7569 O O . ASN B 1 245 ? 4.406 -0.551 19.312 1 60.72 245 ASN B O 1
ATOM 7573 N N . SER B 1 246 ? 6.406 -1.634 19.359 1 69.62 246 SER B N 1
ATOM 7574 C CA . SER B 1 246 ? 6.922 -1.071 18.109 1 69.62 246 SER B CA 1
ATOM 7575 C C . SER B 1 246 ? 5.945 -1.284 16.969 1 69.62 246 SER B C 1
ATOM 7577 O O . SER B 1 246 ? 5.953 -0.531 15.984 1 69.62 246 SER B O 1
ATOM 7579 N N . ILE B 1 247 ? 5.012 -2.201 17.219 1 77.38 247 ILE B N 1
ATOM 7580 C CA . ILE B 1 247 ? 4.113 -2.492 16.109 1 77.38 247 ILE B CA 1
ATOM 7581 C C . ILE B 1 247 ? 3.133 -1.338 15.914 1 77.38 247 ILE B C 1
ATOM 7583 O O . ILE B 1 247 ? 2.719 -1.043 14.797 1 77.38 247 ILE B O 1
ATOM 7587 N N . ASP B 1 248 ? 2.98 -0.628 16.938 1 80.56 248 ASP B N 1
ATOM 7588 C CA . ASP B 1 248 ? 2.02 0.47 16.906 1 80.56 248 ASP B CA 1
ATOM 7589 C C . ASP B 1 248 ? 2.531 1.612 16.031 1 80.56 248 ASP B C 1
ATOM 7591 O O . ASP B 1 248 ? 1.753 2.26 15.32 1 80.56 248 ASP B O 1
ATOM 7595 N N . TYR B 1 249 ? 3.82 1.702 16.094 1 84.94 249 TYR B N 1
ATOM 7596 C CA . TYR B 1 249 ? 4.391 2.775 15.297 1 84.94 249 TYR B CA 1
ATOM 7597 C C . TYR B 1 249 ? 4.328 2.436 13.812 1 84.94 249 TYR B C 1
ATOM 7599 O O . TYR B 1 249 ? 4.078 3.311 12.977 1 84.94 249 TYR B O 1
ATOM 7607 N N . PHE B 1 250 ? 4.445 1.19 13.539 1 87.44 250 PHE B N 1
ATOM 7608 C CA . PHE B 1 250 ? 4.535 0.785 12.141 1 87.44 250 PHE B CA 1
ATOM 7609 C C . PHE B 1 250 ? 3.15 0.733 11.5 1 87.44 250 PHE B C 1
ATOM 7611 O O . PHE B 1 250 ? 3.023 0.754 10.273 1 87.44 250 PHE B O 1
ATOM 7618 N N . VAL B 1 251 ? 2.1 0.725 12.352 1 84.62 251 VAL B N 1
ATOM 7619 C CA . VAL B 1 251 ? 0.736 0.758 11.828 1 84.62 251 VAL B CA 1
ATOM 7620 C C . VAL B 1 251 ? 0.156 2.162 11.992 1 84.62 251 VAL B C 1
ATOM 7622 O O . VAL B 1 251 ? -1.045 2.369 11.805 1 84.62 251 VAL B O 1
ATOM 7625 N N . ASP B 1 252 ? 0.959 3.117 12.312 1 83.38 252 ASP B N 1
ATOM 7626 C CA . ASP B 1 252 ? 0.594 4.523 12.453 1 83.38 252 ASP B CA 1
ATOM 7627 C C . ASP B 1 252 ? -0.457 4.711 13.547 1 83.38 252 ASP B C 1
ATOM 7629 O O . ASP B 1 252 ? -1.45 5.414 13.344 1 83.38 252 ASP B O 1
ATOM 7633 N N . MET B 1 253 ? -0.257 4.055 14.625 1 80.25 253 MET B N 1
ATOM 7634 C CA . MET B 1 253 ? -1.167 4.246 15.75 1 80.25 253 MET B CA 1
ATOM 7635 C C . MET B 1 253 ? -0.627 5.297 16.719 1 80.25 253 MET B C 1
ATOM 7637 O O . MET B 1 253 ? 0.576 5.348 16.969 1 80.25 253 MET B O 1
ATOM 7641 N N . SER B 1 254 ? -1.562 6.184 17.031 1 73.38 254 SER B N 1
ATOM 7642 C CA . SER B 1 254 ? -1.155 7.18 18.016 1 73.38 254 SER B CA 1
ATOM 7643 C C . SER B 1 254 ? -1.174 6.602 19.422 1 73.38 254 SER B C 1
ATOM 7645 O O . SER B 1 254 ? -2.164 5.996 19.844 1 73.38 254 SER B O 1
ATOM 7647 N N . ALA B 1 255 ? -0.096 6.562 20.047 1 70.25 255 ALA B N 1
ATOM 7648 C CA . ALA B 1 255 ? -0.036 6.102 21.422 1 70.25 255 ALA B CA 1
ATOM 7649 C C . ALA B 1 255 ? -0.552 7.168 22.391 1 70.25 255 ALA B C 1
ATOM 7651 O O . ALA B 1 255 ? -0.353 8.367 22.156 1 70.25 255 ALA B O 1
ATOM 7652 N N . PRO B 1 256 ? -1.3 6.676 23.328 1 75.75 256 PRO B N 1
ATOM 7653 C CA . PRO B 1 256 ? -1.63 7.652 24.375 1 75.75 256 PRO B CA 1
ATOM 7654 C C . PRO B 1 256 ? -0.392 8.289 25 1 75.75 256 PRO B C 1
ATOM 7656 O O . PRO B 1 256 ? 0.699 7.719 24.938 1 75.75 256 PRO B O 1
ATOM 7659 N N . TYR B 1 257 ? -0.51 9.453 25.547 1 83.19 257 TYR B N 1
ATOM 7660 C CA . TYR B 1 257 ? 0.628 10.203 26.062 1 83.19 257 TYR B CA 1
ATOM 7661 C C . TYR B 1 257 ? 1.306 9.445 27.203 1 83.19 257 TYR B C 1
ATOM 7663 O O . TYR B 1 257 ? 2.521 9.547 27.391 1 83.19 257 TYR B O 1
ATOM 7671 N N . GLY B 1 258 ? 0.48 8.672 27.922 1 78.5 258 GLY B N 1
ATOM 7672 C CA . GLY B 1 258 ? 1.083 7.848 28.953 1 78.5 258 GLY B CA 1
ATOM 7673 C C . GLY B 1 258 ? 1.999 6.773 28.406 1 78.5 258 GLY B C 1
ATOM 7674 O O . GLY B 1 258 ? 3.064 6.508 28.969 1 78.5 258 GLY B O 1
ATOM 7675 N N . GLY B 1 259 ? 1.55 6.172 27.391 1 79.5 259 GLY B N 1
ATOM 7676 C CA . GLY B 1 259 ? 2.375 5.168 26.734 1 79.5 259 GLY B CA 1
ATOM 7677 C C . GLY B 1 259 ? 3.629 5.75 26.094 1 79.5 259 GLY B C 1
ATOM 7678 O O . GLY B 1 259 ? 4.699 5.145 26.172 1 79.5 259 GLY B O 1
ATOM 7679 N N . ARG B 1 260 ? 3.51 6.891 25.641 1 85.31 260 ARG B N 1
ATOM 7680 C CA . ARG B 1 260 ? 4.648 7.57 25.031 1 85.31 260 ARG B CA 1
ATOM 7681 C C . ARG B 1 260 ? 5.695 7.934 26.078 1 85.31 260 ARG B C 1
ATOM 7683 O O . ARG B 1 260 ? 6.898 7.832 25.812 1 85.31 260 ARG B O 1
ATOM 7690 N N . LEU B 1 261 ? 5.219 8.383 27.172 1 87.62 261 LEU B N 1
ATOM 7691 C CA . LEU B 1 261 ? 6.129 8.719 28.266 1 87.62 261 LEU B CA 1
ATOM 7692 C C . LEU B 1 261 ? 6.871 7.48 28.75 1 87.62 261 LEU B C 1
ATOM 7694 O O . LEU B 1 261 ? 8.062 7.551 29.078 1 87.62 261 LEU B O 1
ATOM 7698 N N . GLY B 1 262 ? 6.094 6.391 28.781 1 83.06 262 GLY B N 1
ATOM 7699 C CA . GLY B 1 262 ? 6.73 5.133 29.156 1 83.06 262 GLY B CA 1
ATOM 7700 C C . GLY B 1 262 ? 7.828 4.719 28.203 1 83.06 262 GLY B C 1
ATOM 7701 O O . GLY B 1 262 ? 8.891 4.25 28.625 1 83.06 262 GLY B O 1
ATOM 7702 N N . ASP B 1 263 ? 7.582 4.918 26.953 1 83.56 263 ASP B N 1
ATOM 7703 C CA . ASP B 1 263 ? 8.578 4.59 25.938 1 83.56 263 ASP B CA 1
ATOM 7704 C C . ASP B 1 263 ? 9.805 5.492 26.062 1 83.56 263 ASP B C 1
ATOM 7706 O O . ASP B 1 263 ? 10.938 5.035 25.906 1 83.56 263 ASP B O 1
ATOM 7710 N N . LEU B 1 264 ? 9.586 6.762 26.297 1 89.5 264 LEU B N 1
ATOM 7711 C CA . LEU B 1 264 ? 10.672 7.715 26.453 1 89.5 264 LEU B CA 1
ATOM 7712 C C . LEU B 1 264 ? 11.531 7.352 27.672 1 89.5 264 LEU B C 1
ATOM 7714 O O . LEU B 1 264 ? 12.766 7.367 27.578 1 89.5 264 LEU B O 1
ATOM 7718 N N . ARG B 1 265 ? 10.93 7.012 28.734 1 86.69 265 ARG B N 1
ATOM 7719 C CA . ARG B 1 265 ? 11.656 6.629 29.938 1 86.69 265 ARG B CA 1
ATOM 7720 C C . ARG B 1 265 ? 12.461 5.355 29.719 1 86.69 265 ARG B C 1
ATOM 7722 O O . ARG B 1 265 ? 13.609 5.258 30.141 1 86.69 265 ARG B O 1
ATOM 7729 N N . TYR B 1 266 ? 11.836 4.508 29.031 1 83.06 266 TYR B N 1
ATOM 7730 C CA . TYR B 1 266 ? 12.516 3.252 28.734 1 83.06 266 TYR B CA 1
ATOM 7731 C C . TYR B 1 266 ? 13.734 3.494 27.844 1 83.06 266 TYR B C 1
ATOM 7733 O O . TYR B 1 266 ? 14.797 2.908 28.078 1 83.06 266 TYR B O 1
ATOM 7741 N N . PHE B 1 267 ? 13.555 4.277 26.859 1 86.56 267 PHE B N 1
ATOM 7742 C CA . PHE B 1 267 ? 14.648 4.578 25.953 1 86.56 267 PHE B CA 1
ATOM 7743 C C . PHE B 1 267 ? 15.805 5.238 26.688 1 86.56 267 PHE B C 1
ATOM 7745 O O . PHE B 1 267 ? 16.969 4.879 26.484 1 86.56 267 PHE B O 1
ATOM 7752 N N . GLN B 1 268 ? 15.523 6.137 27.578 1 86.25 268 GLN B N 1
ATOM 7753 C CA . GLN B 1 268 ? 16.547 6.848 28.328 1 86.25 268 GLN B CA 1
ATOM 7754 C C . GLN B 1 268 ? 17.266 5.918 29.297 1 86.25 268 GLN B C 1
ATOM 7756 O O . GLN B 1 268 ? 18.484 6.02 29.484 1 86.25 268 GLN B O 1
ATOM 7761 N N . GLN B 1 269 ? 16.516 5.094 29.828 1 83.38 269 GLN B N 1
ATOM 7762 C CA . GLN B 1 269 ? 17.109 4.137 30.75 1 83.38 269 GLN B CA 1
ATOM 7763 C C . GLN B 1 269 ? 18.062 3.186 30.031 1 83.38 269 GLN B C 1
ATOM 7765 O O . GLN B 1 269 ? 19.172 2.928 30.516 1 83.38 269 GLN B O 1
ATOM 7770 N N . ARG B 1 270 ? 17.656 2.729 28.938 1 81.5 270 ARG B N 1
ATOM 7771 C CA . ARG B 1 270 ? 18.469 1.799 28.172 1 81.5 270 ARG B CA 1
ATOM 7772 C C . ARG B 1 270 ? 19.719 2.492 27.625 1 81.5 270 ARG B C 1
ATOM 7774 O O . ARG B 1 270 ? 20.781 1.879 27.531 1 81.5 270 ARG B O 1
ATOM 7781 N N . LYS B 1 271 ? 19.531 3.658 27.219 1 83.06 271 LYS B N 1
ATOM 7782 C CA . LYS B 1 271 ? 20.656 4.449 26.719 1 83.06 271 LYS B CA 1
ATOM 7783 C C . LYS B 1 271 ? 21.734 4.59 27.797 1 83.06 271 LYS B C 1
ATOM 7785 O O . LYS B 1 271 ? 22.938 4.52 27.5 1 83.06 271 LYS B O 1
ATOM 7790 N N . LYS B 1 272 ? 21.328 4.773 29 1 77.62 272 LYS B N 1
ATOM 7791 C CA . LYS B 1 272 ? 22.266 4.93 30.109 1 77.62 272 LYS B CA 1
ATOM 7792 C C . LYS B 1 272 ? 22.984 3.621 30.406 1 77.62 272 LYS B C 1
ATOM 7794 O O . LYS B 1 272 ? 24.156 3.627 30.797 1 77.62 272 LYS B O 1
ATOM 7799 N N . GLU B 1 273 ? 22.25 2.629 30.234 1 74.38 273 GLU B N 1
ATOM 7800 C CA . GLU B 1 273 ? 22.812 1.316 30.531 1 74.38 273 GLU B CA 1
ATOM 7801 C C . GLU B 1 273 ? 23.828 0.896 29.469 1 74.38 273 GLU B C 1
ATOM 7803 O O . GLU B 1 273 ? 24.75 0.141 29.75 1 74.38 273 GLU B O 1
ATOM 7808 N N . THR B 1 274 ? 23.484 1.319 28.297 1 66.25 274 THR B N 1
ATOM 7809 C CA . THR B 1 274 ? 24.328 0.882 27.188 1 66.25 274 THR B CA 1
ATOM 7810 C C . THR B 1 274 ? 25.391 1.939 26.875 1 66.25 274 THR B C 1
ATOM 7812 O O . THR B 1 274 ? 25.062 3.129 26.781 1 66.25 274 THR B O 1
ATOM 7815 N N . THR B 1 275 ? 26.609 1.72 27.156 1 60.34 275 THR B N 1
ATOM 7816 C CA . THR B 1 275 ? 27.703 2.691 27.094 1 60.34 275 THR B CA 1
ATOM 7817 C C . THR B 1 275 ? 27.828 3.254 25.672 1 60.34 275 THR B C 1
ATOM 7819 O O . THR B 1 275 ? 27.906 4.469 25.484 1 60.34 275 THR B O 1
ATOM 7822 N N . THR B 1 276 ? 28.188 2.377 24.594 1 62.72 276 THR B N 1
ATOM 7823 C CA . THR B 1 276 ? 28.547 2.914 23.297 1 62.72 276 THR B CA 1
ATOM 7824 C C . THR B 1 276 ? 27.469 2.59 22.266 1 62.72 276 THR B C 1
ATOM 7826 O O . THR B 1 276 ? 26.984 1.455 22.188 1 62.72 276 THR B O 1
ATOM 7829 N N . ASP B 1 277 ? 27.016 3.514 21.438 1 71.38 277 ASP B N 1
ATOM 7830 C CA . ASP B 1 277 ? 26.062 3.404 20.344 1 71.38 277 ASP B CA 1
ATOM 7831 C C . ASP B 1 277 ? 24.75 2.805 20.812 1 71.38 277 ASP B C 1
ATOM 7833 O O . ASP B 1 277 ? 24.141 1.995 20.109 1 71.38 277 ASP B O 1
ATOM 7837 N N . ALA B 1 278 ? 24.406 3.139 22 1 76.69 278 ALA B N 1
ATOM 7838 C CA . ALA B 1 278 ? 23.25 2.559 22.672 1 76.69 278 ALA B CA 1
ATOM 7839 C C . ALA B 1 278 ? 21.969 2.793 21.875 1 76.69 278 ALA B C 1
ATOM 7841 O O . ALA B 1 278 ? 21.188 1.87 21.688 1 76.69 278 ALA B O 1
ATOM 7842 N N . SER B 1 279 ? 21.891 3.977 21.391 1 81.62 279 SER B N 1
ATOM 7843 C CA . SER B 1 279 ? 20.656 4.309 20.672 1 81.62 279 SER B CA 1
ATOM 7844 C C . SER B 1 279 ? 20.516 3.475 19.406 1 81.62 279 SER B C 1
ATOM 7846 O O . SER B 1 279 ? 19.438 2.959 19.109 1 81.62 279 SER B O 1
ATOM 7848 N N . SER B 1 280 ? 21.625 3.283 18.75 1 82.81 280 SER B N 1
ATOM 7849 C CA . SER B 1 280 ? 21.594 2.535 17.5 1 82.81 280 SER B CA 1
ATOM 7850 C C . SER B 1 280 ? 21.297 1.059 17.75 1 82.81 280 SER B C 1
ATOM 7852 O O . SER B 1 280 ? 20.594 0.424 16.969 1 82.81 280 SER B O 1
ATOM 7854 N N . LYS B 1 281 ? 21.703 0.621 18.828 1 81 281 LYS B N 1
ATOM 7855 C CA . LYS B 1 281 ? 21.484 -0.79 19.141 1 81 281 LYS B CA 1
ATOM 7856 C C . LYS B 1 281 ? 20.031 -1.046 19.516 1 81 281 LYS B C 1
ATOM 7858 O O . LYS B 1 281 ? 19.469 -2.078 19.156 1 81 281 LYS B O 1
ATOM 7863 N N . ILE B 1 282 ? 19.547 -0.135 20.203 1 83.19 282 ILE B N 1
ATOM 7864 C CA . ILE B 1 282 ? 18.141 -0.263 20.594 1 83.19 282 ILE B CA 1
ATOM 7865 C C . ILE B 1 282 ? 17.266 -0.24 19.344 1 83.19 282 ILE B C 1
ATOM 7867 O O . ILE B 1 282 ? 16.359 -1.06 19.203 1 83.19 282 ILE B O 1
ATOM 7871 N N . LEU B 1 283 ? 17.594 0.65 18.5 1 87.88 283 LEU B N 1
ATOM 7872 C CA . LEU B 1 283 ? 16.797 0.778 17.266 1 87.88 283 LEU B CA 1
ATOM 7873 C C . LEU B 1 283 ? 16.953 -0.458 16.391 1 87.88 283 LEU B C 1
ATOM 7875 O O . LEU B 1 283 ? 15.984 -0.94 15.812 1 87.88 283 LEU B O 1
ATOM 7879 N N . GLN B 1 284 ? 18.141 -0.985 16.375 1 85.62 284 GLN B N 1
ATOM 7880 C CA . GLN B 1 284 ? 18.406 -2.178 15.586 1 85.62 284 GLN B CA 1
ATOM 7881 C C . GLN B 1 284 ? 17.625 -3.377 16.109 1 85.62 284 GLN B C 1
ATOM 7883 O O . GLN B 1 284 ? 17.141 -4.195 15.336 1 85.62 284 GLN B O 1
ATOM 7888 N N . ALA B 1 285 ? 17.547 -3.42 17.328 1 82.31 285 ALA B N 1
ATOM 7889 C CA . ALA B 1 285 ? 16.781 -4.516 17.922 1 82.31 285 ALA B CA 1
ATOM 7890 C C . ALA B 1 285 ? 15.305 -4.418 17.562 1 82.31 285 ALA B C 1
ATOM 7892 O O . ALA B 1 285 ? 14.656 -5.434 17.312 1 82.31 285 ALA B O 1
ATOM 7893 N N . HIS B 1 286 ? 14.852 -3.238 17.516 1 85.81 286 HIS B N 1
ATOM 7894 C CA . HIS B 1 286 ? 13.453 -3.045 17.156 1 85.81 286 HIS B CA 1
ATOM 7895 C C . HIS B 1 286 ? 13.203 -3.375 15.68 1 85.81 286 HIS B C 1
ATOM 7897 O O . HIS B 1 286 ? 12.188 -3.984 15.344 1 85.81 286 HIS B O 1
ATOM 7903 N N . PHE B 1 287 ? 14.117 -3.049 14.891 1 88.44 287 PHE B N 1
ATOM 7904 C CA . PHE B 1 287 ? 13.984 -3.355 13.477 1 88.44 287 PHE B CA 1
ATOM 7905 C C . PHE B 1 287 ? 14.039 -4.859 13.234 1 88.44 287 PHE B C 1
ATOM 7907 O O . PHE B 1 287 ? 13.281 -5.395 12.43 1 88.44 287 PHE B O 1
ATOM 7914 N N . SER B 1 288 ? 14.891 -5.449 13.938 1 84.62 288 SER B N 1
ATOM 7915 C CA . SER B 1 288 ? 14.992 -6.898 13.797 1 84.62 288 SER B CA 1
ATOM 7916 C C . SER B 1 288 ? 13.703 -7.582 14.258 1 84.62 288 SER B C 1
ATOM 7918 O O . SER B 1 288 ? 13.227 -8.508 13.602 1 84.62 288 SER B O 1
ATOM 7920 N N . TYR B 1 289 ? 13.211 -7.102 15.242 1 83.62 289 TYR B N 1
ATOM 7921 C CA . TYR B 1 289 ? 11.969 -7.664 15.766 1 83.62 289 TYR B CA 1
ATOM 7922 C C . TYR B 1 289 ? 10.828 -7.508 14.766 1 83.62 289 TYR B C 1
ATOM 7924 O O . TYR B 1 289 ? 10.102 -8.469 14.492 1 83.62 289 TYR B O 1
ATOM 7932 N N . ILE B 1 290 ? 10.672 -6.355 14.266 1 86.88 290 ILE B N 1
ATOM 7933 C CA . ILE B 1 290 ? 9.586 -6.102 13.328 1 86.88 290 ILE B CA 1
ATOM 7934 C C . ILE B 1 290 ? 9.82 -6.891 12.039 1 86.88 290 ILE B C 1
ATOM 7936 O O . ILE B 1 290 ? 8.875 -7.398 11.438 1 86.88 290 ILE B O 1
ATOM 7940 N N . PHE B 1 291 ? 11.062 -6.996 11.633 1 88.06 291 PHE B N 1
ATOM 7941 C CA . PHE B 1 291 ? 11.383 -7.785 10.445 1 88.06 291 PHE B CA 1
ATOM 7942 C C . PHE B 1 291 ? 10.961 -9.234 10.625 1 88.06 291 PHE B C 1
ATOM 7944 O O . PHE B 1 291 ? 10.336 -9.82 9.734 1 88.06 291 PHE B O 1
ATOM 7951 N N . PHE B 1 292 ? 11.195 -9.75 11.75 1 84.31 292 PHE B N 1
ATOM 7952 C CA . PHE B 1 292 ? 10.844 -11.141 12.008 1 84.31 292 PHE B CA 1
ATOM 7953 C C . PHE B 1 292 ? 9.336 -11.32 12.078 1 84.31 292 PHE B C 1
ATOM 7955 O O . PHE B 1 292 ? 8.805 -12.352 11.672 1 84.31 292 PHE B O 1
ATOM 7962 N N . LEU B 1 293 ? 8.727 -10.352 12.508 1 84.69 293 LEU B N 1
ATOM 7963 C CA . LEU B 1 293 ? 7.27 -10.422 12.609 1 84.69 293 LEU B CA 1
ATOM 7964 C C . LEU B 1 293 ? 6.621 -10.336 11.234 1 84.69 293 LEU B C 1
ATOM 7966 O O . LEU B 1 293 ? 5.625 -11.016 10.969 1 84.69 293 LEU B O 1
ATOM 7970 N N . LEU B 1 294 ? 7.207 -9.602 10.352 1 89.25 294 LEU B N 1
ATOM 7971 C CA . LEU B 1 294 ? 6.551 -9.312 9.086 1 89.25 294 LEU B CA 1
ATOM 7972 C C . LEU B 1 294 ? 6.996 -10.289 8 1 89.25 294 LEU B C 1
ATOM 7974 O O . LEU B 1 294 ? 6.215 -10.633 7.113 1 89.25 294 LEU B O 1
ATOM 7978 N N . TYR B 1 295 ? 8.242 -10.703 8.078 1 90.31 295 TYR B N 1
ATOM 7979 C CA . TYR B 1 295 ? 8.773 -11.375 6.902 1 90.31 295 TYR B CA 1
ATOM 7980 C C . TYR B 1 295 ? 9.234 -12.789 7.234 1 90.31 295 TYR B C 1
ATOM 7982 O O . TYR B 1 295 ? 9.836 -13.469 6.398 1 90.31 295 TYR B O 1
ATOM 7990 N N . THR B 1 296 ? 9 -13.18 8.445 1 87.25 296 THR B N 1
ATOM 7991 C CA . THR B 1 296 ? 9.312 -14.555 8.828 1 87.25 296 THR B CA 1
ATOM 7992 C C . THR B 1 296 ? 8.109 -15.211 9.5 1 87.25 296 THR B C 1
ATOM 7994 O O . THR B 1 296 ? 7.082 -14.562 9.727 1 87.25 296 THR B O 1
ATOM 7997 N N . LYS B 1 297 ? 8.242 -16.422 9.75 1 84.75 297 LYS B N 1
ATOM 7998 C CA . LYS B 1 297 ? 7.141 -17.172 10.352 1 84.75 297 LYS B CA 1
ATOM 7999 C C . LYS B 1 297 ? 7.27 -17.219 11.867 1 84.75 297 LYS B C 1
ATOM 8001 O O . LYS B 1 297 ? 6.516 -17.922 12.539 1 84.75 297 LYS B O 1
ATOM 8006 N N . VAL B 1 298 ? 8.086 -16.422 12.43 1 72.19 298 VAL B N 1
ATOM 8007 C CA . VAL B 1 298 ? 8.406 -16.516 13.852 1 72.19 298 VAL B CA 1
ATOM 8008 C C . VAL B 1 298 ? 7.207 -16.062 14.688 1 72.19 298 VAL B C 1
ATOM 8010 O O . VAL B 1 298 ? 6.965 -16.578 15.773 1 72.19 298 VAL B O 1
ATOM 8013 N N . ARG B 1 299 ? 6.473 -15 14.133 1 63.69 299 ARG B N 1
ATOM 8014 C CA . ARG B 1 299 ? 5.336 -14.5 14.898 1 63.69 299 ARG B CA 1
ATOM 8015 C C . ARG B 1 299 ? 4.277 -15.586 15.078 1 63.69 299 ARG B C 1
ATOM 8017 O O . ARG B 1 299 ? 3.59 -15.625 16.094 1 63.69 299 ARG B O 1
ATOM 8024 N N . ALA B 1 300 ? 3.984 -16.125 14 1 58.62 300 ALA B N 1
ATOM 8025 C CA . ALA B 1 300 ? 2.994 -17.203 14.102 1 58.62 300 ALA B CA 1
ATOM 8026 C C . ALA B 1 300 ? 3.377 -18.203 15.195 1 58.62 300 ALA B C 1
ATOM 8028 O O . ALA B 1 300 ? 2.533 -18.969 15.664 1 58.62 300 ALA B O 1
ATOM 8029 N N . LEU B 1 301 ? 4.664 -18.109 15.562 1 53.97 301 LEU B N 1
ATOM 8030 C CA . LEU B 1 301 ? 5.176 -19.031 16.562 1 53.97 301 LEU B CA 1
ATOM 8031 C C . LEU B 1 301 ? 4.797 -18.578 17.969 1 53.97 301 LEU B C 1
ATOM 8033 O O . LEU B 1 301 ? 5.223 -19.172 18.969 1 53.97 301 LEU B O 1
ATOM 8037 N N . ASN B 1 302 ? 4.172 -17.453 17.938 1 48.81 302 ASN B N 1
ATOM 8038 C CA . ASN B 1 302 ? 3.797 -17.203 19.312 1 48.81 302 ASN B CA 1
ATOM 8039 C C . ASN B 1 302 ? 3.24 -18.469 19.984 1 48.81 302 ASN B C 1
ATOM 8041 O O . ASN B 1 302 ? 3.016 -19.469 19.328 1 48.81 302 ASN B O 1
ATOM 8045 N N . ALA B 1 303 ? 2.555 -18.391 21.219 1 51.25 303 ALA B N 1
ATOM 8046 C CA . ALA B 1 303 ? 2.543 -19.375 22.281 1 51.25 303 ALA B CA 1
ATOM 8047 C C . ALA B 1 303 ? 1.997 -20.719 21.781 1 51.25 303 ALA B C 1
ATOM 8049 O O . ALA B 1 303 ? 2.617 -21.766 21.984 1 51.25 303 ALA B O 1
ATOM 8050 N N . THR B 1 304 ? 0.871 -20.688 21.172 1 49.5 304 THR B N 1
ATOM 8051 C CA . THR B 1 304 ? 0.264 -22 20.984 1 49.5 304 THR B CA 1
ATOM 8052 C C . THR B 1 304 ? 0.785 -22.672 19.719 1 49.5 304 THR B C 1
ATOM 8054 O O . THR B 1 304 ? 1.067 -23.859 19.703 1 49.5 304 THR B O 1
ATOM 8057 N N . ALA B 1 305 ? 0.961 -21.844 18.672 1 54.5 305 ALA B N 1
ATOM 8058 C CA . ALA B 1 305 ? 1.414 -22.422 17.406 1 54.5 305 ALA B CA 1
ATOM 8059 C C . ALA B 1 305 ? 2.891 -22.797 17.484 1 54.5 305 ALA B C 1
ATOM 8061 O O . ALA B 1 305 ? 3.326 -23.734 16.797 1 54.5 305 ALA B O 1
ATOM 8062 N N . TYR B 1 306 ? 3.562 -22.047 18.375 1 53.91 306 TYR B N 1
ATOM 8063 C CA . TYR B 1 306 ? 4.961 -22.391 18.625 1 53.91 306 TYR B CA 1
ATOM 8064 C C . TYR B 1 306 ? 5.098 -23.844 19.047 1 53.91 306 TYR B C 1
ATOM 8066 O O . TYR B 1 306 ? 6.02 -24.547 18.625 1 53.91 306 TYR B O 1
ATOM 8074 N N . GLN B 1 307 ? 4.109 -24.172 19.812 1 57.5 307 GLN B N 1
ATOM 8075 C CA . GLN B 1 307 ? 4.188 -25.562 20.266 1 57.5 307 GLN B CA 1
ATOM 8076 C C . GLN B 1 307 ? 4.035 -26.531 19.109 1 57.5 307 GLN B C 1
ATOM 8078 O O . GLN B 1 307 ? 4.707 -27.562 19.047 1 57.5 307 GLN B O 1
ATOM 8083 N N . LEU B 1 308 ? 3.252 -26.094 18.203 1 59.66 308 LEU B N 1
ATOM 8084 C CA . LEU B 1 308 ? 3.055 -26.969 17.062 1 59.66 308 LEU B CA 1
ATOM 8085 C C . LEU B 1 308 ? 4.309 -27.031 16.188 1 59.66 308 LEU B C 1
ATOM 8087 O O . LEU B 1 308 ? 4.68 -28.094 15.703 1 59.66 308 LEU B O 1
ATOM 8091 N N . VAL B 1 309 ? 4.98 -25.922 16.141 1 65.56 309 VAL B N 1
ATOM 8092 C CA . VAL B 1 309 ? 6.176 -25.844 15.305 1 65.56 309 VAL B CA 1
ATOM 8093 C C . VAL B 1 309 ? 7.309 -26.641 15.953 1 65.56 309 VAL B C 1
ATOM 8095 O O . VAL B 1 309 ? 8.148 -27.203 15.25 1 65.56 309 VAL B O 1
ATOM 8098 N N . LEU B 1 310 ? 7.141 -26.797 17.281 1 69.19 310 LEU B N 1
ATOM 8099 C CA . LEU B 1 310 ? 8.195 -27.531 17.969 1 69.19 310 LEU B CA 1
ATOM 8100 C C . LEU B 1 310 ? 8.047 -29.031 17.75 1 69.19 310 LEU B C 1
ATOM 8102 O O . LEU B 1 310 ? 9.016 -29.781 17.875 1 69.19 310 LEU B O 1
ATOM 8106 N N . TRP B 1 311 ? 6.82 -29.344 17.312 1 76.94 311 TRP B N 1
ATOM 8107 C CA . TRP B 1 311 ? 6.586 -30.766 17.109 1 76.94 311 TRP B CA 1
ATOM 8108 C C . TRP B 1 311 ? 6.914 -31.172 15.68 1 76.94 311 TRP B C 1
ATOM 8110 O O . TRP B 1 311 ? 7.121 -32.344 15.398 1 76.94 311 TRP B O 1
ATOM 8120 N N . LEU B 1 312 ? 7.141 -30.266 14.836 1 82.31 312 LEU B N 1
ATOM 8121 C CA . LEU B 1 312 ? 7.281 -30.547 13.414 1 82.31 312 LEU B CA 1
ATOM 8122 C C . LEU B 1 312 ? 8.594 -31.266 13.133 1 82.31 312 LEU B C 1
ATOM 8124 O O . LEU B 1 312 ? 8.617 -32.25 12.391 1 82.31 312 LEU B O 1
ATOM 8128 N N . PRO B 1 313 ? 9.68 -30.906 13.844 1 86.25 313 PRO B N 1
ATOM 8129 C CA . PRO B 1 313 ? 10.922 -31.609 13.562 1 86.25 313 PRO B CA 1
ATOM 8130 C C . PRO B 1 313 ? 10.875 -33.094 13.992 1 86.25 313 PRO B C 1
ATOM 8132 O O . PRO B 1 313 ? 11.516 -33.938 13.367 1 86.25 313 PRO B O 1
ATOM 8135 N N . PHE B 1 314 ? 10.031 -33.375 14.969 1 88.12 314 PHE B N 1
ATOM 8136 C CA . PHE B 1 314 ? 9.922 -34.75 15.438 1 88.12 314 PHE B CA 1
ATOM 8137 C C . PHE B 1 314 ? 9.133 -35.594 14.453 1 88.12 314 PHE B C 1
ATOM 8139 O O . PHE B 1 314 ? 9.398 -36.812 14.312 1 88.12 314 PHE B O 1
ATOM 8146 N N . LEU B 1 315 ? 8.188 -35 13.836 1 90.75 315 LEU B N 1
ATOM 8147 C CA . LEU B 1 315 ? 7.465 -35.719 12.797 1 90.75 315 LEU B CA 1
ATOM 8148 C C . LEU B 1 315 ? 8.383 -36.062 11.625 1 90.75 315 LEU B C 1
ATOM 8150 O O . LEU B 1 315 ? 8.297 -37.156 11.055 1 90.75 315 LEU B O 1
ATOM 8154 N N . ALA B 1 316 ? 9.234 -35.125 11.328 1 91.12 316 ALA B N 1
ATOM 8155 C CA . ALA B 1 316 ? 10.188 -35.344 10.25 1 91.12 316 ALA B CA 1
ATOM 8156 C C . ALA B 1 316 ? 11.164 -36.469 10.609 1 91.12 316 ALA B C 1
ATOM 8158 O O . ALA B 1 316 ? 11.461 -37.344 9.789 1 91.12 316 ALA B O 1
ATOM 8159 N N . LEU B 1 317 ? 11.578 -36.531 11.891 1 92 317 LEU B N 1
ATOM 8160 C CA . LEU B 1 317 ? 12.5 -37.562 12.352 1 92 317 LEU B CA 1
ATOM 8161 C C . LEU B 1 317 ? 11.812 -38.938 12.383 1 92 317 LEU B C 1
ATOM 8163 O O . LEU B 1 317 ? 12.414 -39.938 12.008 1 92 317 LEU B O 1
ATOM 8167 N N . ALA B 1 318 ? 10.625 -38.906 12.812 1 93.62 318 ALA B N 1
ATOM 8168 C CA . ALA B 1 318 ? 9.859 -40.156 12.836 1 93.62 318 ALA B CA 1
ATOM 8169 C C . ALA B 1 318 ? 9.719 -40.75 11.438 1 93.62 318 ALA B C 1
ATOM 8171 O O . ALA B 1 318 ? 9.797 -41.969 11.266 1 93.62 318 ALA B O 1
ATOM 8172 N N . SER B 1 319 ? 9.539 -39.875 10.477 1 93.56 319 SER B N 1
ATOM 8173 C CA . SER B 1 319 ? 9.398 -40.375 9.102 1 93.56 319 SER B CA 1
ATOM 8174 C C . SER B 1 319 ? 10.695 -40.969 8.594 1 93.56 319 SER B C 1
ATOM 8176 O O . SER B 1 319 ? 10.68 -41.969 7.879 1 93.56 319 SER B O 1
ATOM 8178 N N . VAL B 1 320 ? 11.828 -40.438 9.023 1 94.5 320 VAL B N 1
ATOM 8179 C CA . VAL B 1 320 ? 13.125 -40.969 8.602 1 94.5 320 VAL B CA 1
ATOM 8180 C C . VAL B 1 320 ? 13.352 -42.344 9.234 1 94.5 320 VAL B C 1
ATOM 8182 O O . VAL B 1 320 ? 13.781 -43.281 8.555 1 94.5 320 VAL B O 1
ATOM 8185 N N . VAL B 1 321 ? 13.016 -42.5 10.469 1 94.5 321 VAL B N 1
ATOM 8186 C CA . VAL B 1 321 ? 13.234 -43.75 11.195 1 94.5 321 VAL B CA 1
ATOM 8187 C C . VAL B 1 321 ? 12.328 -44.844 10.625 1 94.5 321 VAL B C 1
ATOM 8189 O O . VAL B 1 321 ? 12.773 -45.969 10.391 1 94.5 321 VAL B O 1
ATOM 8192 N N . LEU B 1 322 ? 11.125 -44.531 10.375 1 93.75 322 LEU B N 1
ATOM 8193 C CA . LEU B 1 322 ? 10.188 -45.5 9.828 1 93.75 322 LEU B CA 1
ATOM 8194 C C . LEU B 1 322 ? 10.609 -45.906 8.422 1 93.75 322 LEU B C 1
ATOM 8196 O O . LEU B 1 322 ? 10.484 -47.094 8.07 1 93.75 322 LEU B O 1
ATOM 8200 N N . PHE B 1 323 ? 11.102 -45.031 7.672 1 93.5 323 PHE B N 1
ATOM 8201 C CA . PHE B 1 323 ? 11.562 -45.375 6.332 1 93.5 323 PHE B CA 1
ATOM 8202 C C . PHE B 1 323 ? 12.812 -46.219 6.387 1 93.5 323 PHE B C 1
ATOM 8204 O O . PHE B 1 323 ? 12.961 -47.156 5.602 1 93.5 323 PHE B O 1
ATOM 8211 N N . ALA B 1 324 ? 13.656 -45.938 7.363 1 93.44 324 ALA B N 1
ATOM 8212 C CA . ALA B 1 324 ? 14.898 -46.688 7.496 1 93.44 324 ALA B CA 1
ATOM 8213 C C . ALA B 1 324 ? 14.617 -48.125 7.91 1 93.44 324 ALA B C 1
ATOM 8215 O O . ALA B 1 324 ? 15.344 -49.062 7.52 1 93.44 324 ALA B O 1
ATOM 8216 N N . THR B 1 325 ? 13.539 -48.344 8.562 1 91.69 325 THR B N 1
ATOM 8217 C CA . THR B 1 325 ? 13.227 -49.688 9.07 1 91.69 325 THR B CA 1
ATOM 8218 C C . THR B 1 325 ? 12.297 -50.438 8.117 1 91.69 325 THR B C 1
ATOM 8220 O O . THR B 1 325 ? 11.961 -51.594 8.352 1 91.69 325 THR B O 1
ATOM 8223 N N . SER B 1 326 ? 11.93 -49.781 7.117 1 89.44 326 SER B N 1
ATOM 8224 C CA . SER B 1 326 ? 11.039 -50.406 6.152 1 89.44 326 SER B CA 1
ATOM 8225 C C . SER B 1 326 ? 11.812 -51.312 5.191 1 89.44 326 SER B C 1
ATOM 8227 O O . SER B 1 326 ? 13.023 -51.156 5.023 1 89.44 326 SER B O 1
ATOM 8229 N N . HIS B 1 327 ? 11.102 -52.281 4.609 1 85.69 327 HIS B N 1
ATOM 8230 C CA . HIS B 1 327 ? 11.695 -53.156 3.625 1 85.69 327 HIS B CA 1
ATOM 8231 C C . HIS B 1 327 ? 11.742 -52.531 2.246 1 85.69 327 HIS B C 1
ATOM 8233 O O . HIS B 1 327 ? 10.734 -51.969 1.784 1 85.69 327 HIS B O 1
ATOM 8239 N N . LYS B 1 328 ? 12.852 -52.5 1.719 1 82.12 328 LYS B N 1
ATOM 8240 C CA . LYS B 1 328 ? 13.016 -51.812 0.453 1 82.12 328 LYS B CA 1
ATOM 8241 C C . LYS B 1 328 ? 13.359 -52.781 -0.676 1 82.12 328 LYS B C 1
ATOM 8243 O O . LYS B 1 328 ? 13.828 -52.344 -1.738 1 82.12 328 LYS B O 1
ATOM 8248 N N . ASP B 1 329 ? 12.977 -54.031 -0.358 1 77.19 329 ASP B N 1
ATOM 8249 C CA . ASP B 1 329 ? 13.281 -55.031 -1.38 1 77.19 329 ASP B CA 1
ATOM 8250 C C . ASP B 1 329 ? 12.312 -54.906 -2.559 1 77.19 329 ASP B C 1
ATOM 8252 O O . ASP B 1 329 ? 11.102 -54.781 -2.365 1 77.19 329 ASP B O 1
ATOM 8256 N N . GLY B 1 330 ? 12.648 -54.438 -3.758 1 76.81 330 GLY B N 1
ATOM 8257 C CA . GLY B 1 330 ? 11.812 -54.344 -4.949 1 76.81 330 GLY B CA 1
ATOM 8258 C C . GLY B 1 330 ? 11.758 -52.969 -5.551 1 76.81 330 GLY B C 1
ATOM 8259 O O . GLY B 1 330 ? 11.234 -52.781 -6.648 1 76.81 330 GLY B O 1
ATOM 8260 N N . TYR B 1 331 ? 12.281 -52.094 -4.699 1 83.75 331 TYR B N 1
ATOM 8261 C CA . TYR B 1 331 ? 12.234 -50.719 -5.215 1 83.75 331 TYR B CA 1
ATOM 8262 C C . TYR B 1 331 ? 13.547 -50.375 -5.91 1 83.75 331 TYR B C 1
ATOM 8264 O O . TYR B 1 331 ? 14.578 -51 -5.664 1 83.75 331 TYR B O 1
ATOM 8272 N N . ASN B 1 332 ? 13.43 -49.406 -6.809 1 86.62 332 ASN B N 1
ATOM 8273 C CA . ASN B 1 332 ? 14.617 -48.938 -7.504 1 86.62 332 ASN B CA 1
ATOM 8274 C C . ASN B 1 332 ? 15.625 -48.312 -6.531 1 86.62 332 ASN B C 1
ATOM 8276 O O . ASN B 1 332 ? 15.266 -47.5 -5.688 1 86.62 332 ASN B O 1
ATOM 8280 N N . SER B 1 333 ? 16.844 -48.719 -6.609 1 87.56 333 SER B N 1
ATOM 8281 C CA . SER B 1 333 ? 17.875 -48.312 -5.672 1 87.56 333 SER B CA 1
ATOM 8282 C C . SER B 1 333 ? 18.109 -46.812 -5.738 1 87.56 333 SER B C 1
ATOM 8284 O O . SER B 1 333 ? 18.391 -46.156 -4.719 1 87.56 333 SER B O 1
ATOM 8286 N N . THR B 1 334 ? 18.094 -46.188 -6.91 1 88.38 334 THR B N 1
ATOM 8287 C CA . THR B 1 334 ? 18.281 -44.75 -7.047 1 88.38 334 THR B CA 1
ATOM 8288 C C . THR B 1 334 ? 17.156 -43.969 -6.328 1 88.38 334 THR B C 1
ATOM 8290 O O . THR B 1 334 ? 17.422 -42.969 -5.68 1 88.38 334 THR B O 1
ATOM 8293 N N . ASP B 1 335 ? 15.953 -44.469 -6.453 1 90.44 335 ASP B N 1
ATOM 8294 C CA . ASP B 1 335 ? 14.828 -43.844 -5.789 1 90.44 335 ASP B CA 1
ATOM 8295 C C . ASP B 1 335 ? 14.938 -43.969 -4.273 1 90.44 335 ASP B C 1
ATOM 8297 O O . ASP B 1 335 ? 14.523 -43.062 -3.537 1 90.44 335 ASP B O 1
ATOM 8301 N N . VAL B 1 336 ? 15.492 -45.031 -3.844 1 92.25 336 VAL B N 1
ATOM 8302 C CA . VAL B 1 336 ? 15.695 -45.219 -2.41 1 92.25 336 VAL B CA 1
ATOM 8303 C C . VAL B 1 336 ? 16.734 -44.219 -1.9 1 92.25 336 VAL B C 1
ATOM 8305 O O . VAL B 1 336 ? 16.531 -43.594 -0.856 1 92.25 336 VAL B O 1
ATOM 8308 N N . LYS B 1 337 ? 17.766 -44.031 -2.625 1 92.75 337 LYS B N 1
ATOM 8309 C CA . LYS B 1 337 ? 18.781 -43.062 -2.23 1 92.75 337 LYS B CA 1
ATOM 8310 C C . LYS B 1 337 ? 18.219 -41.656 -2.213 1 92.75 337 LYS B C 1
ATOM 8312 O O . LYS B 1 337 ? 18.484 -40.875 -1.281 1 92.75 337 LYS B O 1
ATOM 8317 N N . VAL B 1 338 ? 17.484 -41.312 -3.246 1 93.38 338 VAL B N 1
ATOM 8318 C CA . VAL B 1 338 ? 16.875 -40 -3.334 1 93.38 338 VAL B CA 1
ATOM 8319 C C . VAL B 1 338 ? 15.93 -39.781 -2.158 1 93.38 338 VAL B C 1
ATOM 8321 O O . VAL B 1 338 ? 15.906 -38.688 -1.564 1 93.38 338 VAL B O 1
ATOM 8324 N N . THR B 1 339 ? 15.172 -40.781 -1.852 1 94 339 THR B N 1
ATOM 8325 C CA . THR B 1 339 ? 14.227 -40.656 -0.746 1 94 339 THR B CA 1
ATOM 8326 C C . THR B 1 339 ? 14.969 -40.469 0.579 1 94 339 THR B C 1
ATOM 8328 O O . THR B 1 339 ? 14.547 -39.688 1.429 1 94 339 THR B O 1
ATOM 8331 N N . TYR B 1 340 ? 16.062 -41.156 0.722 1 94.56 340 TYR B N 1
ATOM 8332 C CA . TYR B 1 340 ? 16.875 -40.969 1.923 1 94.56 340 TYR B CA 1
ATOM 8333 C C . TYR B 1 340 ? 17.406 -39.562 2.012 1 94.56 340 TYR B C 1
ATOM 8335 O O . TYR B 1 340 ? 17.391 -38.938 3.086 1 94.56 340 TYR B O 1
ATOM 8343 N N . ILE B 1 341 ? 17.828 -39 0.947 1 95.12 341 ILE B N 1
ATOM 8344 C CA . ILE B 1 341 ? 18.344 -37.656 0.917 1 95.12 341 ILE B CA 1
ATOM 8345 C C . ILE B 1 341 ? 17.219 -36.656 1.222 1 95.12 341 ILE B C 1
ATOM 8347 O O . ILE B 1 341 ? 17.391 -35.719 2.021 1 95.12 341 ILE B O 1
ATOM 8351 N N . LEU B 1 342 ? 16.109 -36.875 0.625 1 95.56 342 LEU B N 1
ATOM 8352 C CA . LEU B 1 342 ? 14.977 -36 0.804 1 95.56 342 LEU B CA 1
ATOM 8353 C C . LEU B 1 342 ? 14.523 -35.969 2.26 1 95.56 342 LEU B C 1
ATOM 8355 O O . LEU B 1 342 ? 14.359 -34.906 2.852 1 95.56 342 LEU B O 1
ATOM 8359 N N . PHE B 1 343 ? 14.398 -37.188 2.814 1 95 343 PHE B N 1
ATOM 8360 C CA . PHE B 1 343 ? 13.898 -37.281 4.18 1 95 343 PHE B CA 1
ATOM 8361 C C . PHE B 1 343 ? 14.938 -36.75 5.176 1 95 343 PHE B C 1
ATOM 8363 O O . PHE B 1 343 ? 14.609 -35.969 6.066 1 95 343 PHE B O 1
ATOM 8370 N N . SER B 1 344 ? 16.141 -37.125 4.992 1 94.06 344 SER B N 1
ATOM 8371 C CA . SER B 1 344 ? 17.188 -36.719 5.926 1 94.06 344 SER B CA 1
ATOM 8372 C C . SER B 1 344 ? 17.453 -35.219 5.859 1 94.06 344 SER B C 1
ATOM 8374 O O . SER B 1 344 ? 17.562 -34.562 6.895 1 94.06 344 SER B O 1
ATOM 8376 N N . CYS B 1 345 ? 17.469 -34.688 4.668 1 93.75 345 CYS B N 1
ATOM 8377 C CA . CYS B 1 345 ? 17.719 -33.25 4.508 1 93.75 345 CYS B CA 1
ATOM 8378 C C . CYS B 1 345 ? 16.531 -32.438 4.988 1 93.75 345 CYS B C 1
ATOM 8380 O O . CYS B 1 345 ? 16.703 -31.344 5.543 1 93.75 345 CYS B O 1
ATOM 8382 N N . THR B 1 346 ? 15.391 -32.875 4.703 1 92.44 346 THR B N 1
ATOM 8383 C CA . THR B 1 346 ? 14.211 -32.188 5.207 1 92.44 346 THR B CA 1
ATOM 8384 C C . THR B 1 346 ? 14.203 -32.188 6.734 1 92.44 346 THR B C 1
ATOM 8386 O O . THR B 1 346 ? 13.914 -31.156 7.352 1 92.44 346 THR B O 1
ATOM 8389 N N . ALA B 1 347 ? 14.523 -33.281 7.348 1 91.44 347 ALA B N 1
ATOM 8390 C CA . ALA B 1 347 ? 14.602 -33.375 8.805 1 91.44 347 ALA B CA 1
ATOM 8391 C C . ALA B 1 347 ? 15.695 -32.438 9.344 1 91.44 347 ALA B C 1
ATOM 8393 O O . ALA B 1 347 ? 15.492 -31.734 10.336 1 91.44 347 ALA B O 1
ATOM 8394 N N . LEU B 1 348 ? 16.75 -32.375 8.672 1 90.19 348 LEU B N 1
ATOM 8395 C CA . LEU B 1 348 ? 17.844 -31.516 9.086 1 90.19 348 LEU B CA 1
ATOM 8396 C C . LEU B 1 348 ? 17.438 -30.047 9.039 1 90.19 348 LEU B C 1
ATOM 8398 O O . LEU B 1 348 ? 17.719 -29.297 9.969 1 90.19 348 LEU B O 1
ATOM 8402 N N . LEU B 1 349 ? 16.75 -29.688 8.031 1 89.19 349 LEU B N 1
ATOM 8403 C CA . LEU B 1 349 ? 16.312 -28.297 7.867 1 89.19 349 LEU B CA 1
ATOM 8404 C C . LEU B 1 349 ? 15.344 -27.906 8.969 1 89.19 349 LEU B C 1
ATOM 8406 O O . LEU B 1 349 ? 15.391 -26.781 9.469 1 89.19 349 LEU B O 1
ATOM 8410 N N . GLU B 1 350 ? 14.547 -28.812 9.367 1 86.75 350 GLU B N 1
ATOM 8411 C CA . GLU B 1 350 ? 13.562 -28.516 10.406 1 86.75 350 GLU B CA 1
ATOM 8412 C C . GLU B 1 350 ? 14.219 -28.406 11.773 1 86.75 350 GLU B C 1
ATOM 8414 O O . GLU B 1 350 ? 13.742 -27.656 12.641 1 86.75 350 GLU B O 1
ATOM 8419 N N . PHE B 1 351 ? 15.32 -29 11.883 1 84.56 351 PHE B N 1
ATOM 8420 C CA . PHE B 1 351 ? 16.016 -28.953 13.164 1 84.56 351 PHE B CA 1
ATOM 8421 C C . PHE B 1 351 ? 16.953 -27.75 13.234 1 84.56 351 PHE B C 1
ATOM 8423 O O . PHE B 1 351 ? 17.344 -27.328 14.32 1 84.56 351 PHE B O 1
ATOM 8430 N N . LEU B 1 352 ? 17.219 -27.234 12.18 1 80.31 352 LEU B N 1
ATOM 8431 C CA . LEU B 1 352 ? 18.203 -26.156 12.156 1 80.31 352 LEU B CA 1
ATOM 8432 C C . LEU B 1 352 ? 17.688 -24.922 12.875 1 80.31 352 LEU B C 1
ATOM 8434 O O . LEU B 1 352 ? 18.438 -24.25 13.586 1 80.31 352 LEU B O 1
ATOM 8438 N N . PHE B 1 353 ? 16.469 -24.641 12.758 1 74.12 353 PHE B N 1
ATOM 8439 C CA . PHE B 1 353 ? 15.945 -23.406 13.352 1 74.12 353 PHE B CA 1
ATOM 8440 C C . PHE B 1 353 ? 15.867 -23.531 14.867 1 74.12 353 PHE B C 1
ATOM 8442 O O . PHE B 1 353 ? 16.422 -22.703 15.594 1 74.12 353 PHE B O 1
ATOM 8449 N N . PRO B 1 354 ? 15.219 -24.578 15.422 1 71.94 354 PRO B N 1
ATOM 8450 C CA . PRO B 1 354 ? 15.219 -24.719 16.875 1 71.94 354 PRO B CA 1
ATOM 8451 C C . PRO B 1 354 ? 16.609 -24.906 17.453 1 71.94 354 PRO B C 1
ATOM 8453 O O . PRO B 1 354 ? 16.891 -24.453 18.578 1 71.94 354 PRO B O 1
ATOM 8456 N N . LEU B 1 355 ? 17.406 -25.547 16.703 1 70.56 355 LEU B N 1
ATOM 8457 C CA . LEU B 1 355 ? 18.766 -25.766 17.188 1 70.56 355 LEU B CA 1
ATOM 8458 C C . LEU B 1 355 ? 19.516 -24.453 17.312 1 70.56 355 LEU B C 1
ATOM 8460 O O . LEU B 1 355 ? 20.312 -24.266 18.219 1 70.56 355 LEU B O 1
ATOM 8464 N N . SER B 1 356 ? 19.188 -23.578 16.406 1 65.44 356 SER B N 1
ATOM 8465 C CA . SER B 1 356 ? 19.844 -22.266 16.484 1 65.44 356 SER B CA 1
ATOM 8466 C C . SER B 1 356 ? 19.438 -21.516 17.734 1 65.44 356 SER B C 1
ATOM 8468 O O . SER B 1 356 ? 20.25 -20.797 18.328 1 65.44 356 SER B O 1
ATOM 8470 N N . PHE B 1 357 ? 18.234 -21.719 18.188 1 60.81 357 PHE B N 1
ATOM 8471 C CA . PHE B 1 357 ? 17.797 -21.062 19.406 1 60.81 357 PHE B CA 1
ATOM 8472 C C . PHE B 1 357 ? 18.375 -21.75 20.641 1 60.81 357 PHE B C 1
ATOM 8474 O O . PHE B 1 357 ? 18.672 -21.094 21.641 1 60.81 357 PHE B O 1
ATOM 8481 N N . LEU B 1 358 ? 18.469 -23.125 20.547 1 56.59 358 LEU B N 1
ATOM 8482 C CA . LEU B 1 358 ? 18.969 -23.891 21.688 1 56.59 358 LEU B CA 1
ATOM 8483 C C . LEU B 1 358 ? 20.484 -23.766 21.812 1 56.59 358 LEU B C 1
ATOM 8485 O O . LEU B 1 358 ? 21.016 -23.703 22.922 1 56.59 358 LEU B O 1
ATOM 8489 N N . VAL B 1 359 ? 21.156 -23.859 20.719 1 54.78 359 VAL B N 1
ATOM 8490 C CA . VAL B 1 359 ? 22.609 -23.938 20.734 1 54.78 359 VAL B CA 1
ATOM 8491 C C . VAL B 1 359 ? 23.203 -22.531 20.828 1 54.78 359 VAL B C 1
ATOM 8493 O O . VAL B 1 359 ? 24.328 -22.359 21.297 1 54.78 359 VAL B O 1
ATOM 8496 N N . LEU B 1 360 ? 22.438 -21.562 20.391 1 52.84 360 LEU B N 1
ATOM 8497 C CA . LEU B 1 360 ? 22.969 -20.203 20.297 1 52.84 360 LEU B CA 1
ATOM 8498 C C . LEU B 1 360 ? 23.484 -19.719 21.641 1 52.84 360 LEU B C 1
ATOM 8500 O O . LEU B 1 360 ? 24.547 -19.078 21.703 1 52.84 360 LEU B O 1
ATOM 8504 N N . PRO B 1 361 ? 22.75 -19.969 22.703 1 50.28 361 PRO B N 1
ATOM 8505 C CA . PRO B 1 361 ? 23.359 -19.484 23.938 1 50.28 361 PRO B CA 1
ATOM 8506 C C . PRO B 1 361 ? 24.688 -20.156 24.25 1 50.28 361 PRO B C 1
ATOM 8508 O O . PRO B 1 361 ? 25.531 -19.578 24.938 1 50.28 361 PRO B O 1
ATOM 8511 N N . PHE B 1 362 ? 24.859 -21.25 23.75 1 51.03 362 PHE B N 1
ATOM 8512 C CA . PHE B 1 362 ? 26.016 -22.031 24.188 1 51.03 362 PHE B CA 1
ATOM 8513 C C . PHE B 1 362 ? 27.172 -21.875 23.219 1 51.03 362 PHE B C 1
ATOM 8515 O O . PHE B 1 362 ? 28.312 -22.25 23.531 1 51.03 362 PHE B O 1
ATOM 8522 N N . ILE B 1 363 ? 27.031 -21.609 21.938 1 43.75 363 ILE B N 1
ATOM 8523 C CA . ILE B 1 363 ? 28.156 -21.422 21.031 1 43.75 363 ILE B CA 1
ATOM 8524 C C . ILE B 1 363 ? 28.234 -19.969 20.594 1 43.75 363 ILE B C 1
ATOM 8526 O O . ILE B 1 363 ? 27.5 -19.547 19.688 1 43.75 363 ILE B O 1
ATOM 8530 N N . PRO B 1 364 ? 29.047 -19.266 21.219 1 46.22 364 PRO B N 1
ATOM 8531 C CA . PRO B 1 364 ? 29.156 -17.828 20.953 1 46.22 364 PRO B CA 1
ATOM 8532 C C . PRO B 1 364 ? 29.422 -17.5 19.484 1 46.22 364 PRO B C 1
ATOM 8534 O O . PRO B 1 364 ? 28.953 -16.484 18.969 1 46.22 364 PRO B O 1
ATOM 8537 N N . ARG B 1 365 ? 30.25 -18.328 18.875 1 45.75 365 ARG B N 1
ATOM 8538 C CA . ARG B 1 365 ? 30.703 -18.031 17.531 1 45.75 365 ARG B CA 1
ATOM 8539 C C . ARG B 1 365 ? 29.547 -18.094 16.531 1 45.75 365 ARG B C 1
ATOM 8541 O O . ARG B 1 365 ? 29.531 -17.359 15.547 1 45.75 365 ARG B O 1
ATOM 8548 N N . LEU B 1 366 ? 28.859 -19.031 16.609 1 44.34 366 LEU B N 1
ATOM 8549 C CA . LEU B 1 366 ? 27.703 -19.125 15.734 1 44.34 366 LEU B CA 1
ATOM 8550 C C . LEU B 1 366 ? 26.688 -18.047 16.062 1 44.34 366 LEU B C 1
ATOM 8552 O O . LEU B 1 366 ? 25.766 -17.781 15.273 1 44.34 366 LEU B O 1
ATOM 8556 N N . ARG B 1 367 ? 26.844 -17.516 17.188 1 46.22 367 ARG B N 1
ATOM 8557 C CA . ARG B 1 367 ? 26.109 -16.328 17.578 1 46.22 367 ARG B CA 1
ATOM 8558 C C . ARG B 1 367 ? 26.297 -15.211 16.547 1 46.22 367 ARG B C 1
ATOM 8560 O O . ARG B 1 367 ? 25.359 -14.438 16.297 1 46.22 367 ARG B O 1
ATOM 8567 N N . PHE B 1 368 ? 27.547 -15.234 16.125 1 43.47 368 PHE B N 1
ATOM 8568 C CA . PHE B 1 368 ? 27.875 -14.234 15.109 1 43.47 368 PHE B CA 1
ATOM 8569 C C . PHE B 1 368 ? 27.016 -14.406 13.875 1 43.47 368 PHE B C 1
ATOM 8571 O O . PHE B 1 368 ? 26.578 -13.422 13.273 1 43.47 368 PHE B O 1
ATOM 8578 N N . LEU B 1 369 ? 26.969 -15.586 13.477 1 44.31 369 LEU B N 1
ATOM 8579 C CA . LEU B 1 369 ? 26.188 -15.852 12.273 1 44.31 369 LEU B CA 1
ATOM 8580 C C . LEU B 1 369 ? 24.719 -15.484 12.5 1 44.31 369 LEU B C 1
ATOM 8582 O O . LEU B 1 369 ? 24.078 -14.938 11.602 1 44.31 369 LEU B O 1
ATOM 8586 N N . VAL B 1 370 ? 24.312 -15.781 13.711 1 47.88 370 VAL B N 1
ATOM 8587 C CA . VAL B 1 370 ? 22.953 -15.445 14.078 1 47.88 370 VAL B CA 1
ATOM 8588 C C . VAL B 1 370 ? 22.859 -13.969 14.469 1 47.88 370 VAL B C 1
ATOM 8590 O O . VAL B 1 370 ? 21.891 -13.297 14.148 1 47.88 370 VAL B O 1
ATOM 8593 N N . MET B 1 371 ? 23.906 -13.602 15.242 1 45.69 371 MET B N 1
ATOM 8594 C CA . MET B 1 371 ? 24 -12.188 15.594 1 45.69 371 MET B CA 1
ATOM 8595 C C . MET B 1 371 ? 24 -11.32 14.336 1 45.69 371 MET B C 1
ATOM 8597 O O . MET B 1 371 ? 23.438 -10.219 14.336 1 45.69 371 MET B O 1
ATOM 8601 N N . TYR B 1 372 ? 24.781 -11.852 13.461 1 47.75 372 TYR B N 1
ATOM 8602 C CA . TYR B 1 372 ? 24.734 -11.188 12.164 1 47.75 372 TYR B CA 1
ATOM 8603 C C . TYR B 1 372 ? 23.328 -11.188 11.602 1 47.75 372 TYR B C 1
ATOM 8605 O O . TYR B 1 372 ? 22.938 -10.273 10.867 1 47.75 372 TYR B O 1
ATOM 8613 N N . MET B 1 373 ? 22.703 -12.25 12.055 1 50.78 373 MET B N 1
ATOM 8614 C CA . MET B 1 373 ? 21.25 -12.305 11.812 1 50.78 373 MET B CA 1
ATOM 8615 C C . MET B 1 373 ? 20.531 -11.25 12.633 1 50.78 373 MET B C 1
ATOM 8617 O O . MET B 1 373 ? 19.391 -10.883 12.312 1 50.78 373 MET B O 1
ATOM 8621 N N . GLU B 1 374 ? 21.266 -10.875 13.797 1 53.88 374 GLU B N 1
ATOM 8622 C CA . GLU B 1 374 ? 20.547 -10.016 14.734 1 53.88 374 GLU B CA 1
ATOM 8623 C C . GLU B 1 374 ? 20.797 -8.539 14.43 1 53.88 374 GLU B C 1
ATOM 8625 O O . GLU B 1 374 ? 19.953 -7.684 14.742 1 53.88 374 GLU B O 1
ATOM 8630 N N . GLU B 1 375 ? 21.953 -8.367 13.711 1 64 375 GLU B N 1
ATOM 8631 C CA . GLU B 1 375 ? 22.203 -6.93 13.633 1 64 375 GLU B CA 1
ATOM 8632 C C . GLU B 1 375 ? 21.75 -6.367 12.281 1 64 375 GLU B C 1
ATOM 8634 O O . GLU B 1 375 ? 22.062 -6.941 11.234 1 64 375 GLU B O 1
ATOM 8639 N N . TRP B 1 376 ? 20.859 -5.574 12.461 1 69.88 376 TRP B N 1
ATOM 8640 C CA . TRP B 1 376 ? 20.453 -4.832 11.273 1 69.88 376 TRP B CA 1
ATOM 8641 C C . TRP 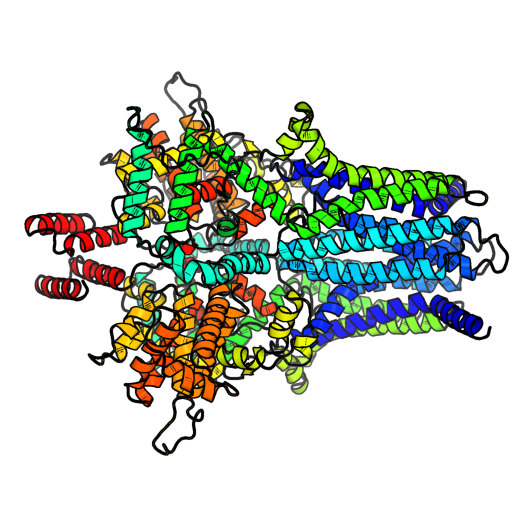B 1 376 ? 21.562 -3.91 10.789 1 69.88 376 TRP B C 1
ATOM 8643 O O . TRP B 1 376 ? 22.172 -3.186 11.594 1 69.88 376 TRP B O 1
ATOM 8653 N N . HIS B 1 377 ? 22.109 -4.223 9.586 1 67.38 377 HIS B N 1
ATOM 8654 C CA . HIS B 1 377 ? 23.188 -3.398 9.039 1 67.38 377 HIS B CA 1
ATOM 8655 C C . HIS B 1 377 ? 22.688 -1.996 8.703 1 67.38 377 HIS B C 1
ATOM 8657 O O . HIS B 1 377 ? 21.594 -1.838 8.141 1 67.38 377 HIS B O 1
ATOM 8663 N N . PHE B 1 378 ? 23.484 -1.135 9.336 1 76.19 378 PHE B N 1
ATOM 8664 C CA . PHE B 1 378 ? 23.125 0.269 9.203 1 76.19 378 PHE B CA 1
ATOM 8665 C C . PHE B 1 378 ? 23.922 0.936 8.094 1 76.19 378 PHE B C 1
ATOM 8667 O O . PHE B 1 378 ? 25.031 1.423 8.32 1 76.19 378 PHE B O 1
ATOM 8674 N N . MET B 1 379 ? 23.438 0.742 6.887 1 86.88 379 MET B N 1
ATOM 8675 C CA . MET B 1 379 ? 24.062 1.43 5.758 1 86.88 379 MET B CA 1
ATOM 8676 C C . MET B 1 379 ? 23.109 2.473 5.172 1 86.88 379 MET B C 1
ATOM 8678 O O . MET B 1 379 ? 21.891 2.299 5.211 1 86.88 379 MET B O 1
ATOM 8682 N N . ILE B 1 380 ? 23.781 3.584 4.754 1 92.31 380 ILE B N 1
ATOM 8683 C CA . ILE B 1 380 ? 22.984 4.672 4.184 1 92.31 380 ILE B CA 1
ATOM 8684 C C . ILE B 1 380 ? 23.188 4.715 2.668 1 92.31 380 ILE B C 1
ATOM 8686 O O . ILE B 1 380 ? 24.328 4.711 2.186 1 92.31 380 ILE B O 1
ATOM 8690 N N . SER B 1 381 ? 22.141 4.637 1.941 1 92.06 381 SER B N 1
ATOM 8691 C CA . SER B 1 381 ? 22.203 4.73 0.487 1 92.06 381 SER B CA 1
ATOM 8692 C C . SER B 1 381 ? 22.578 6.145 0.043 1 92.06 381 SER B C 1
ATOM 8694 O O . SER B 1 381 ? 22.125 7.125 0.631 1 92.06 381 SER B O 1
ATOM 8696 N N . GLN B 1 382 ? 23.469 6.188 -0.955 1 93.19 382 GLN B N 1
ATOM 8697 C CA . GLN B 1 382 ? 23.953 7.473 -1.443 1 93.19 382 GLN B CA 1
ATOM 8698 C C . GLN B 1 382 ? 23.703 7.621 -2.941 1 93.19 382 GLN B C 1
ATOM 8700 O O . GLN B 1 382 ? 23.844 6.66 -3.699 1 93.19 382 GLN B O 1
ATOM 8705 N N . TYR B 1 383 ? 23.234 8.797 -3.285 1 91.12 383 TYR B N 1
ATOM 8706 C CA . TYR B 1 383 ? 23.109 9.172 -4.691 1 91.12 383 TYR B CA 1
ATOM 8707 C C . TYR B 1 383 ? 23.344 10.664 -4.883 1 91.12 383 TYR B C 1
ATOM 8709 O O . TYR B 1 383 ? 22.953 11.469 -4.035 1 91.12 383 TYR B O 1
ATOM 8717 N N . ASP B 1 384 ? 24.062 10.977 -5.922 1 91.88 384 ASP B N 1
ATOM 8718 C CA . ASP B 1 384 ? 24.422 12.375 -6.168 1 91.88 384 ASP B CA 1
ATOM 8719 C C . ASP B 1 384 ? 24.016 12.797 -7.582 1 91.88 384 ASP B C 1
ATOM 8721 O O . ASP B 1 384 ? 24.203 12.039 -8.539 1 91.88 384 ASP B O 1
ATOM 8725 N N . LEU B 1 385 ? 23.484 13.977 -7.695 1 90 385 LEU B N 1
ATOM 8726 C CA . LEU B 1 385 ? 23 14.5 -8.969 1 90 385 LEU B CA 1
ATOM 8727 C C . LEU B 1 385 ? 24.156 14.789 -9.906 1 90 385 LEU B C 1
ATOM 8729 O O . LEU B 1 385 ? 24.078 14.516 -11.109 1 90 385 LEU B O 1
ATOM 8733 N N . MET B 1 386 ? 25.234 15.328 -9.375 1 88.06 386 MET B N 1
ATOM 8734 C CA . MET B 1 386 ? 26.375 15.703 -10.203 1 88.06 386 MET B CA 1
ATOM 8735 C C . MET B 1 386 ? 27.078 14.461 -10.75 1 88.06 386 MET B C 1
ATOM 8737 O O . MET B 1 386 ? 27.453 14.43 -11.922 1 88.06 386 MET B O 1
ATOM 8741 N N . SER B 1 387 ? 27.203 13.547 -9.898 1 85.88 387 SER B N 1
ATOM 8742 C CA . SER B 1 387 ? 27.812 12.297 -10.352 1 85.88 387 SER B CA 1
ATOM 8743 C C . SER B 1 387 ? 26.938 11.609 -11.398 1 85.88 387 SER B C 1
ATOM 8745 O O . SER B 1 387 ? 27.453 10.992 -12.328 1 85.88 387 SER B O 1
ATOM 8747 N N . PHE B 1 388 ? 25.703 11.711 -11.203 1 85.12 388 PHE B N 1
ATOM 8748 C CA . PHE B 1 388 ? 24.75 11.141 -12.156 1 85.12 388 PHE B CA 1
ATOM 8749 C C . PHE B 1 388 ? 24.875 11.82 -13.516 1 85.12 388 PHE B C 1
ATOM 8751 O O . PHE B 1 388 ? 24.875 11.148 -14.547 1 85.12 388 PHE B O 1
ATOM 8758 N N . TYR B 1 389 ? 24.969 13.039 -13.492 1 85.5 389 TYR B N 1
ATOM 8759 C CA . TYR B 1 389 ? 25.062 13.789 -14.742 1 85.5 389 TYR B CA 1
ATOM 8760 C C . TYR B 1 389 ? 26.359 13.469 -15.469 1 85.5 389 TYR B C 1
ATOM 8762 O O . TYR B 1 389 ? 26.375 13.312 -16.688 1 85.5 389 TYR B O 1
ATOM 8770 N N . VAL B 1 390 ? 27.438 13.43 -14.75 1 85.38 390 VAL B N 1
ATOM 8771 C CA . VAL B 1 390 ? 28.734 13.141 -15.352 1 85.38 390 VAL B CA 1
ATOM 8772 C C . VAL B 1 390 ? 28.719 11.734 -15.945 1 85.38 390 VAL B C 1
ATOM 8774 O O . VAL B 1 390 ? 29.266 11.508 -17.031 1 85.38 390 VAL B O 1
ATOM 8777 N N . ARG B 1 391 ? 28.078 10.891 -15.305 1 80.12 391 ARG B N 1
ATOM 8778 C CA . ARG B 1 391 ? 28 9.508 -15.773 1 80.12 391 ARG B CA 1
ATOM 8779 C C . ARG B 1 391 ? 27.109 9.406 -17.016 1 80.12 391 ARG B C 1
ATOM 8781 O O . ARG B 1 391 ? 27.359 8.586 -17.906 1 80.12 391 ARG B O 1
ATOM 8788 N N . LYS B 1 392 ? 26.016 10.102 -17.016 1 76.06 392 LYS B N 1
ATOM 8789 C CA . LYS B 1 392 ? 25.109 10.109 -18.156 1 76.06 392 LYS B CA 1
ATOM 8790 C C . LYS B 1 392 ? 25.844 10.562 -19.422 1 76.06 392 LYS B C 1
ATOM 8792 O O . LYS B 1 392 ? 25.547 10.07 -20.516 1 76.06 392 LYS B O 1
ATOM 8797 N N . LYS B 1 393 ? 26.75 11.383 -19.219 1 74.88 393 LYS B N 1
ATOM 8798 C CA . LYS B 1 393 ? 27.5 11.891 -20.359 1 74.88 393 LYS B CA 1
ATOM 8799 C C . LYS B 1 393 ? 28.516 10.875 -20.859 1 74.88 393 LYS B C 1
ATOM 8801 O O . LYS B 1 393 ? 28.859 10.844 -22.047 1 74.88 393 LYS B O 1
ATOM 8806 N N . LYS B 1 394 ? 28.938 10.055 -19.844 1 74 394 LYS B N 1
ATOM 8807 C CA . LYS B 1 394 ? 29.844 8.961 -20.203 1 74 394 LYS B CA 1
ATOM 8808 C C . LYS B 1 394 ? 29.172 7.605 -19.969 1 74 394 LYS B C 1
ATOM 8810 O O . LYS B 1 394 ? 29.422 6.965 -18.938 1 74 394 LYS B O 1
ATOM 8815 N N . PRO B 1 395 ? 28.312 7.309 -20.922 1 70.38 395 PRO B N 1
ATOM 8816 C CA . PRO B 1 395 ? 27.531 6.105 -20.625 1 70.38 395 PRO B CA 1
ATOM 8817 C C . PRO B 1 395 ? 28.375 4.844 -20.562 1 70.38 395 PRO B C 1
ATOM 8819 O O . PRO B 1 395 ? 29.312 4.684 -21.359 1 70.38 395 PRO B O 1
ATOM 8822 N N . THR B 1 396 ? 28.266 4.207 -19.453 1 68.75 396 THR B N 1
ATOM 8823 C CA . THR B 1 396 ? 28.938 2.922 -19.281 1 68.75 396 THR B CA 1
ATOM 8824 C C . THR B 1 396 ? 28.344 1.869 -20.203 1 68.75 396 THR B C 1
ATOM 8826 O O . THR B 1 396 ? 27.266 2.08 -20.781 1 68.75 396 THR B O 1
ATOM 8829 N N . PHE B 1 397 ? 29.062 0.897 -20.391 1 66.88 397 PHE B N 1
ATOM 8830 C CA . PHE B 1 397 ? 28.688 -0.211 -21.25 1 66.88 397 PHE B CA 1
ATOM 8831 C C . PHE B 1 397 ? 27.297 -0.724 -20.891 1 66.88 397 PHE B C 1
ATOM 8833 O O . PHE B 1 397 ? 26.484 -0.976 -21.781 1 66.88 397 PHE B O 1
ATOM 8840 N N . LEU B 1 398 ? 27.047 -0.817 -19.688 1 67.62 398 LEU B N 1
ATOM 8841 C CA . LEU B 1 398 ? 25.766 -1.358 -19.25 1 67.62 398 LEU B CA 1
ATOM 8842 C C . LEU B 1 398 ? 24.625 -0.444 -19.656 1 67.62 398 LEU B C 1
ATOM 8844 O O . LEU B 1 398 ? 23.547 -0.92 -20.047 1 67.62 398 LEU B O 1
ATOM 8848 N N . MET B 1 399 ? 24.891 0.806 -19.609 1 68.31 399 MET B N 1
ATOM 8849 C CA . MET B 1 399 ? 23.844 1.774 -19.938 1 68.31 399 MET B CA 1
ATOM 8850 C C . MET B 1 399 ? 23.562 1.791 -21.438 1 68.31 399 MET B C 1
ATOM 8852 O O . MET B 1 399 ? 22.438 2.094 -21.859 1 68.31 399 MET B O 1
ATOM 8856 N N . ASN B 1 400 ? 24.5 1.352 -22.109 1 64.75 400 ASN B N 1
ATOM 8857 C CA . ASN B 1 400 ? 24.312 1.318 -23.547 1 64.75 400 ASN B CA 1
ATOM 8858 C C . ASN B 1 400 ? 23.469 0.122 -23.984 1 64.75 400 ASN B C 1
ATOM 8860 O O . ASN B 1 400 ? 22.781 0.182 -25 1 64.75 400 ASN B O 1
ATOM 8864 N N . ILE B 1 401 ? 23.656 -0.858 -23.141 1 61.19 401 ILE B N 1
ATOM 8865 C CA . ILE B 1 401 ? 22.969 -2.082 -23.516 1 61.19 401 ILE B CA 1
ATOM 8866 C C . ILE B 1 401 ? 21.484 -1.979 -23.141 1 61.19 401 ILE B C 1
ATOM 8868 O O . ILE B 1 401 ? 20.625 -2.602 -23.766 1 61.19 401 ILE B O 1
ATOM 8872 N N . VAL B 1 402 ? 21.344 -1.264 -22.109 1 60.09 402 VAL B N 1
ATOM 8873 C CA . VAL B 1 402 ? 19.969 -1.229 -21.625 1 60.09 402 VAL B CA 1
ATOM 8874 C C . VAL B 1 402 ? 19.141 -0.276 -22.5 1 60.09 402 VAL B C 1
ATOM 8876 O O . VAL B 1 402 ? 19.297 0.944 -22.406 1 60.09 402 VAL B O 1
ATOM 8879 N N . PHE B 1 403 ? 18.594 -0.772 -23.469 1 57.03 403 PHE B N 1
ATOM 8880 C CA . PHE B 1 403 ? 17.844 -0.015 -24.469 1 57.03 403 PHE B CA 1
ATOM 8881 C C . PHE B 1 403 ? 16.547 0.517 -23.875 1 57.03 403 PHE B C 1
ATOM 8883 O O . PHE B 1 403 ? 16.062 1.576 -24.281 1 57.03 403 PHE B O 1
ATOM 8890 N N . PHE B 1 404 ? 16.078 -0.254 -22.891 1 59.81 404 PHE B N 1
ATOM 8891 C CA . PHE B 1 404 ? 14.742 0.118 -22.438 1 59.81 404 PHE B CA 1
ATOM 8892 C C . PHE B 1 404 ? 14.82 1.055 -21.234 1 59.81 404 PHE B C 1
ATOM 8894 O O . PHE B 1 404 ? 15.617 0.843 -20.328 1 59.81 404 PHE B O 1
ATOM 8901 N N . LYS B 1 405 ? 14.164 2.135 -21.391 1 62.09 405 LYS B N 1
ATOM 8902 C CA . LYS B 1 405 ? 14.117 3.16 -20.359 1 62.09 405 LYS B CA 1
ATOM 8903 C C . LYS B 1 405 ? 13.844 2.545 -18.984 1 62.09 405 LYS B C 1
ATOM 8905 O O . LYS B 1 405 ? 14.438 2.951 -17.984 1 62.09 405 LYS B O 1
ATOM 8910 N N . CYS B 1 406 ? 13.039 1.543 -19 1 61.94 406 CYS B N 1
ATOM 8911 C CA . CYS B 1 406 ? 12.664 0.92 -17.734 1 61.94 406 CYS B CA 1
ATOM 8912 C C . CYS B 1 406 ? 13.844 0.176 -17.125 1 61.94 406 CYS B C 1
ATOM 8914 O O . CYS B 1 406 ? 14.062 0.236 -15.906 1 61.94 406 CYS B O 1
ATOM 8916 N N . LEU B 1 407 ? 14.594 -0.396 -17.953 1 68 407 LEU B N 1
ATOM 8917 C CA . LEU B 1 407 ? 15.75 -1.149 -17.484 1 68 407 LEU B CA 1
ATOM 8918 C C . LEU B 1 407 ? 16.859 -0.209 -17.031 1 68 407 LEU B C 1
ATOM 8920 O O . LEU B 1 407 ? 17.594 -0.519 -16.078 1 68 407 LEU B O 1
ATOM 8924 N N . ARG B 1 408 ? 16.797 0.933 -17.641 1 67.31 408 ARG B N 1
ATOM 8925 C CA . ARG B 1 408 ? 17.797 1.922 -17.25 1 67.31 408 ARG B CA 1
ATOM 8926 C C . ARG B 1 408 ? 17.547 2.428 -15.836 1 67.31 408 ARG B C 1
ATOM 8928 O O . ARG B 1 408 ? 18.484 2.588 -15.055 1 67.31 408 ARG B O 1
ATOM 8935 N N . GLU B 1 409 ? 16.312 2.596 -15.555 1 69.25 409 GLU B N 1
ATOM 8936 C CA . GLU B 1 409 ? 15.953 3.035 -14.211 1 69.25 409 GLU B CA 1
ATOM 8937 C C . GLU B 1 409 ? 16.281 1.967 -13.172 1 69.25 409 GLU B C 1
ATOM 8939 O O . GLU B 1 409 ? 16.766 2.283 -12.078 1 69.25 409 GLU B O 1
ATOM 8944 N N . TYR B 1 410 ? 16.141 0.818 -13.648 1 71.69 410 TYR B N 1
ATOM 8945 C CA . TYR B 1 410 ? 16.438 -0.295 -12.758 1 71.69 410 TYR B CA 1
ATOM 8946 C C . TYR B 1 410 ? 17.938 -0.437 -12.539 1 71.69 410 TYR B C 1
ATOM 8948 O O . TYR B 1 410 ? 18.391 -0.634 -11.414 1 71.69 410 TYR B O 1
ATOM 8956 N N . VAL B 1 411 ? 18.703 -0.242 -13.586 1 72.19 411 VAL B N 1
ATOM 8957 C CA . VAL B 1 411 ? 20.156 -0.375 -13.492 1 72.19 411 VAL B CA 1
ATOM 8958 C C . VAL B 1 411 ? 20.719 0.753 -12.633 1 72.19 411 VAL B C 1
ATOM 8960 O O . VAL B 1 411 ? 21.625 0.534 -11.828 1 72.19 411 VAL B O 1
ATOM 8963 N N . ASN B 1 412 ? 20.156 1.895 -12.758 1 69.94 412 ASN B N 1
ATOM 8964 C CA . ASN B 1 412 ? 20.594 3.008 -11.93 1 69.94 412 ASN B CA 1
ATOM 8965 C C . ASN B 1 412 ? 20.328 2.736 -10.445 1 69.94 412 ASN B C 1
ATOM 8967 O O . ASN B 1 412 ? 21.188 2.996 -9.602 1 69.94 412 ASN B O 1
ATOM 8971 N N . LYS B 1 413 ? 19.281 2.092 -10.258 1 69.5 413 LYS B N 1
ATOM 8972 C CA . LYS B 1 413 ? 18.891 1.816 -8.875 1 69.5 413 LYS B CA 1
ATOM 8973 C C . LYS B 1 413 ? 19.75 0.714 -8.273 1 69.5 413 LYS B C 1
ATOM 8975 O O . LYS B 1 413 ? 20.172 0.811 -7.121 1 69.5 413 LYS B O 1
ATOM 8980 N N . VAL B 1 414 ? 20.078 -0.195 -9.102 1 68 414 VAL B N 1
ATOM 8981 C CA . VAL B 1 414 ? 20.703 -1.396 -8.555 1 68 414 VAL B CA 1
ATOM 8982 C C . VAL B 1 414 ? 22.234 -1.26 -8.625 1 68 414 VAL B C 1
ATOM 8984 O O . VAL B 1 414 ? 22.938 -1.704 -7.719 1 68 414 VAL B O 1
ATOM 8987 N N . TRP B 1 415 ? 22.703 -0.511 -9.609 1 73.06 415 TRP B N 1
ATOM 8988 C CA . TRP B 1 415 ? 24.141 -0.599 -9.844 1 73.06 415 TRP B CA 1
ATOM 8989 C C . TRP B 1 415 ? 24.844 0.681 -9.406 1 73.06 415 TRP B C 1
ATOM 8991 O O . TRP B 1 415 ? 26.016 0.656 -9.039 1 73.06 415 TRP B O 1
ATOM 9001 N N . TYR B 1 416 ? 24.109 1.684 -9.281 1 78 416 TYR B N 1
ATOM 9002 C CA . TYR B 1 416 ? 24.844 2.93 -9.109 1 78 416 TYR B CA 1
ATOM 9003 C C . TYR B 1 416 ? 24.578 3.531 -7.73 1 78 416 TYR B C 1
ATOM 9005 O O . TYR B 1 416 ? 25.172 4.555 -7.375 1 78 416 TYR B O 1
ATOM 9013 N N . VAL B 1 417 ? 23.812 2.926 -7.008 1 87.31 417 VAL B N 1
ATOM 9014 C CA . VAL B 1 417 ? 23.609 3.389 -5.641 1 87.31 417 VAL B CA 1
ATOM 9015 C C . VAL B 1 417 ? 24.75 2.898 -4.75 1 87.31 417 VAL B C 1
ATOM 9017 O O . VAL B 1 417 ? 25.047 1.702 -4.715 1 87.31 417 VAL B O 1
ATOM 9020 N N . ARG B 1 418 ? 25.406 3.842 -4.141 1 88.19 418 ARG B N 1
ATOM 9021 C CA . ARG B 1 418 ? 26.484 3.52 -3.215 1 88.19 418 ARG B CA 1
ATOM 9022 C C . ARG B 1 418 ? 25.984 3.475 -1.777 1 88.19 418 ARG B C 1
ATOM 9024 O O . ARG B 1 418 ? 24.953 4.078 -1.455 1 88.19 418 ARG B O 1
ATOM 9031 N N . HIS B 1 419 ? 26.719 2.688 -0.955 1 90.19 419 HIS B N 1
ATOM 9032 C CA . HIS B 1 419 ? 26.359 2.58 0.455 1 90.19 419 HIS B CA 1
ATOM 9033 C C . HIS B 1 419 ? 27.531 2.945 1.353 1 90.19 419 HIS B C 1
ATOM 9035 O O . HIS B 1 419 ? 28.688 2.602 1.05 1 90.19 419 HIS B O 1
ATOM 9041 N N . VAL B 1 420 ? 27.234 3.789 2.307 1 91.25 420 VAL B N 1
ATOM 9042 C CA . VAL B 1 420 ? 28.266 4.207 3.242 1 91.25 420 VAL B CA 1
ATOM 9043 C C . VAL B 1 420 ? 27.891 3.795 4.66 1 91.25 420 VAL B C 1
ATOM 9045 O O . VAL B 1 420 ? 26.703 3.738 4.996 1 91.25 420 VAL B O 1
ATOM 9048 N N . SER B 1 421 ? 28.875 3.51 5.516 1 86.56 421 SER B N 1
ATOM 9049 C CA . SER B 1 421 ? 28.641 3.09 6.895 1 86.56 421 SER B CA 1
ATOM 9050 C C . SER B 1 421 ? 28.688 4.277 7.848 1 86.56 421 SER B C 1
ATOM 9052 O O . SER B 1 421 ? 29.562 4.359 8.711 1 86.56 421 SER B O 1
ATOM 9054 N N . ALA B 1 422 ? 27.859 5.293 7.695 1 86.5 422 ALA B N 1
ATOM 9055 C CA . ALA B 1 422 ? 27.875 6.488 8.539 1 86.5 422 ALA B CA 1
ATOM 9056 C C . ALA B 1 422 ? 26.562 6.605 9.328 1 86.5 422 ALA B C 1
ATOM 9058 O O . ALA B 1 422 ? 26.281 7.656 9.906 1 86.5 422 ALA B O 1
ATOM 9059 N N . ALA B 1 423 ? 25.875 5.586 9.461 1 87.38 423 ALA B N 1
ATOM 9060 C CA . ALA B 1 423 ? 24.547 5.652 10.055 1 87.38 423 ALA B CA 1
ATOM 9061 C C . ALA B 1 423 ? 24.625 5.941 11.555 1 87.38 423 ALA B C 1
ATOM 9063 O O . ALA B 1 423 ? 23.844 6.727 12.086 1 87.38 423 ALA B O 1
ATOM 9064 N N . CYS B 1 424 ? 25.625 5.441 12.18 1 87.06 424 CYS B N 1
ATOM 9065 C CA . CYS B 1 424 ? 25.75 5.621 13.625 1 87.06 424 CYS B CA 1
ATOM 9066 C C . CYS B 1 424 ? 26.078 7.07 13.969 1 87.06 424 CYS B C 1
ATOM 9068 O O . CYS B 1 424 ? 25.469 7.648 14.867 1 87.06 424 CYS B O 1
ATOM 9070 N N . GLU B 1 425 ? 26.922 7.637 13.219 1 89.81 425 GLU B N 1
ATOM 9071 C CA . GLU B 1 425 ? 27.344 9.008 13.484 1 89.81 425 GLU B CA 1
ATOM 9072 C C . GLU B 1 425 ? 26.219 10 13.172 1 89.81 425 GLU B C 1
ATOM 9074 O O . GLU B 1 425 ? 26 10.945 13.93 1 89.81 425 GLU B O 1
ATOM 9079 N N . ILE B 1 426 ? 25.594 9.75 12.133 1 93.62 426 ILE B N 1
ATOM 9080 C CA . ILE B 1 426 ? 24.516 10.656 11.75 1 93.62 426 ILE B CA 1
ATOM 9081 C C . ILE B 1 426 ? 23.359 10.523 12.734 1 93.62 426 ILE B C 1
ATOM 9083 O O . ILE B 1 426 ? 22.703 11.516 13.078 1 93.62 426 ILE B O 1
ATOM 9087 N N . THR B 1 427 ? 23.125 9.359 13.227 1 92.81 427 THR B N 1
ATOM 9088 C CA . THR B 1 427 ? 22.062 9.148 14.211 1 92.81 427 THR B CA 1
ATOM 9089 C C . THR B 1 427 ? 22.375 9.883 15.516 1 92.81 427 THR B C 1
ATOM 9091 O O . THR B 1 427 ? 21.484 10.398 16.172 1 92.81 427 THR B O 1
ATOM 9094 N N . GLU B 1 428 ? 23.609 9.867 15.789 1 92.06 428 GLU B N 1
ATOM 9095 C CA . GLU B 1 428 ? 24.016 10.609 16.984 1 92.06 428 GLU B CA 1
ATOM 9096 C C . GLU B 1 428 ? 23.766 12.102 16.812 1 92.06 428 GLU B C 1
ATOM 9098 O O . GLU B 1 428 ? 23.375 12.781 17.766 1 92.06 428 GLU B O 1
ATOM 9103 N N . LEU B 1 429 ? 24.016 12.586 15.656 1 94.38 429 LEU B N 1
ATOM 9104 C CA . LEU B 1 429 ? 23.75 13.992 15.383 1 94.38 429 LEU B CA 1
ATOM 9105 C C . LEU B 1 429 ? 22.266 14.312 15.5 1 94.38 429 LEU B C 1
ATOM 9107 O O . LEU B 1 429 ? 21.891 15.359 16.031 1 94.38 429 LEU B O 1
ATOM 9111 N N . VAL B 1 430 ? 21.469 13.414 15.016 1 95.69 430 VAL B N 1
ATOM 9112 C CA . VAL B 1 430 ? 20.016 13.602 15.086 1 95.69 430 VAL B CA 1
ATOM 9113 C C . VAL B 1 430 ? 19.562 13.539 16.547 1 95.69 430 VAL B C 1
ATOM 9115 O O . VAL B 1 430 ? 18.719 14.328 16.969 1 95.69 430 VAL B O 1
ATOM 9118 N N . GLN B 1 431 ? 20.141 12.609 17.266 1 94.81 431 GLN B N 1
ATOM 9119 C CA . GLN B 1 431 ? 19.812 12.484 18.672 1 94.81 431 GLN B CA 1
ATOM 9120 C C . GLN B 1 431 ? 20.141 13.758 19.438 1 94.81 431 GLN B C 1
ATOM 9122 O O . GLN B 1 431 ? 19.344 14.234 20.25 1 94.81 431 GLN B O 1
ATOM 9127 N N . LEU B 1 432 ? 21.266 14.266 19.109 1 93.75 432 LEU B N 1
ATOM 9128 C CA . LEU B 1 432 ? 21.703 15.484 19.766 1 93.75 432 LEU B CA 1
ATOM 9129 C C . LEU B 1 432 ? 20.781 16.656 19.438 1 93.75 432 LEU B C 1
ATOM 9131 O O . LEU B 1 432 ? 20.484 17.484 20.281 1 93.75 432 LEU B O 1
ATOM 9135 N N . HIS B 1 433 ? 20.328 16.688 18.25 1 95.38 433 HIS B N 1
ATOM 9136 C CA . HIS B 1 433 ? 19.406 17.734 17.828 1 95.38 433 HIS B CA 1
ATOM 9137 C C . HIS B 1 433 ? 18.094 17.656 18.594 1 95.38 433 HIS B C 1
ATOM 9139 O O . HIS B 1 433 ? 17.547 18.672 19.016 1 95.38 433 HIS B O 1
ATOM 9145 N N . ILE B 1 434 ? 17.594 16.469 18.812 1 95.69 434 ILE B N 1
ATOM 9146 C CA . ILE B 1 434 ? 16.328 16.266 19.5 1 95.69 434 ILE B CA 1
ATOM 9147 C C . ILE B 1 434 ? 16.5 16.594 20.984 1 95.69 434 ILE B C 1
ATOM 9149 O O . ILE B 1 434 ? 15.641 17.234 21.594 1 95.69 434 ILE B O 1
ATOM 9153 N N . GLU B 1 435 ? 17.609 16.141 21.516 1 93.31 435 GLU B N 1
ATOM 9154 C CA . GLU B 1 435 ? 17.891 16.438 22.906 1 93.31 435 GLU B CA 1
ATOM 9155 C C . GLU B 1 435 ? 18 17.938 23.156 1 93.31 435 GLU B C 1
ATOM 9157 O O . GLU B 1 435 ? 17.453 18.453 24.125 1 93.31 435 GLU B O 1
ATOM 9162 N N . ASP B 1 436 ? 18.656 18.594 22.234 1 91.69 436 ASP B N 1
ATOM 9163 C CA . ASP B 1 436 ? 18.766 20.047 22.328 1 91.69 436 ASP B CA 1
ATOM 9164 C C . ASP B 1 436 ? 17.406 20.719 22.156 1 91.69 436 ASP B C 1
ATOM 9166 O O . ASP B 1 436 ? 17.156 21.766 22.75 1 91.69 436 ASP B O 1
ATOM 9170 N N . GLY B 1 437 ? 16.609 20.188 21.422 1 93.19 437 GLY B N 1
ATOM 9171 C CA . GLY B 1 437 ? 15.25 20.688 21.266 1 93.19 437 GLY B CA 1
ATOM 9172 C C . GLY B 1 437 ? 14.445 20.625 22.547 1 93.19 437 GLY B C 1
ATOM 9173 O O . GLY B 1 437 ? 13.773 21.594 22.906 1 93.19 437 GLY B O 1
ATOM 9174 N N . TRP B 1 438 ? 14.562 19.531 23.203 1 93 438 TRP B N 1
ATOM 9175 C CA . TRP B 1 438 ? 13.859 19.375 24.469 1 93 438 TRP B CA 1
ATOM 9176 C C . TRP B 1 438 ? 14.391 20.344 25.516 1 93 438 TRP B C 1
ATOM 9178 O O . TRP B 1 438 ? 13.625 20.859 26.344 1 93 438 TRP B O 1
ATOM 9188 N N . ARG B 1 439 ? 15.594 20.672 25.422 1 88.88 439 ARG B N 1
ATOM 9189 C CA . ARG B 1 439 ? 16.25 21.469 26.453 1 88.88 439 ARG B CA 1
ATOM 9190 C C . ARG B 1 439 ? 16 22.953 26.234 1 88.88 439 ARG B C 1
ATOM 9192 O O . ARG B 1 439 ? 15.688 23.688 27.172 1 88.88 439 ARG B O 1
ATOM 9199 N N . THR B 1 440 ? 16.094 23.297 25 1 87.25 440 THR B N 1
ATOM 9200 C CA . THR B 1 440 ? 16.156 24.734 24.766 1 87.25 440 THR B CA 1
ATOM 9201 C C . THR B 1 440 ? 14.898 25.234 24.078 1 87.25 440 THR B C 1
ATOM 9203 O O . THR B 1 440 ? 14.484 26.375 24.281 1 87.25 440 THR B O 1
ATOM 9206 N N . PHE B 1 441 ? 14.273 24.453 23.312 1 89.31 441 PHE B N 1
ATOM 9207 C CA . PHE B 1 441 ? 13.211 24.969 22.469 1 89.31 441 PHE B CA 1
ATOM 9208 C C . PHE B 1 441 ? 11.844 24.609 23.031 1 89.31 441 PHE B C 1
ATOM 9210 O O . PHE B 1 441 ? 10.945 25.453 23.078 1 89.31 441 PHE B O 1
ATOM 9217 N N . ILE B 1 442 ? 11.672 23.422 23.531 1 92.25 442 ILE B N 1
ATOM 9218 C CA . ILE B 1 442 ? 10.359 22.938 23.953 1 92.25 442 ILE B CA 1
ATOM 9219 C C . ILE B 1 442 ? 10.094 23.328 25.406 1 92.25 442 ILE B C 1
ATOM 9221 O O . ILE B 1 442 ? 10.734 22.797 26.312 1 92.25 442 ILE B O 1
ATOM 9225 N N . ASN B 1 443 ? 9.141 24.203 25.547 1 85.31 443 ASN B N 1
ATOM 9226 C CA . ASN B 1 443 ? 8.773 24.641 26.891 1 85.31 443 ASN B CA 1
ATOM 9227 C C . ASN B 1 443 ? 7.305 24.359 27.188 1 85.31 443 ASN B C 1
ATOM 9229 O O . ASN B 1 443 ? 6.914 24.266 28.359 1 85.31 443 ASN B O 1
ATOM 9233 N N . ASP B 1 444 ? 6.559 24.422 26.109 1 85.12 444 ASP B N 1
ATOM 9234 C CA . ASP B 1 444 ? 5.121 24.219 26.25 1 85.12 444 ASP B CA 1
ATOM 9235 C C . ASP B 1 444 ? 4.574 23.344 25.125 1 85.12 444 ASP B C 1
ATOM 9237 O O . ASP B 1 444 ? 5.324 22.906 24.25 1 85.12 444 ASP B O 1
ATOM 9241 N N . ALA B 1 445 ? 3.221 23.094 25.266 1 83.62 445 ALA B N 1
ATOM 9242 C CA . ALA B 1 445 ? 2.555 22.25 24.281 1 83.62 445 ALA B CA 1
ATOM 9243 C C . ALA B 1 445 ? 2.645 22.844 22.875 1 83.62 445 ALA B C 1
ATOM 9245 O O . ALA B 1 445 ? 2.791 22.125 21.891 1 83.62 445 ALA B O 1
ATOM 9246 N N . SER B 1 446 ? 2.572 24.125 22.766 1 79.25 446 SER B N 1
ATOM 9247 C CA . SER B 1 446 ? 2.617 24.797 21.453 1 79.25 446 SER B CA 1
ATOM 9248 C C . SER B 1 446 ? 4.004 24.688 20.828 1 79.25 446 SER B C 1
ATOM 9250 O O . SER B 1 446 ? 4.133 24.438 19.641 1 79.25 446 SER B O 1
ATOM 9252 N N . THR B 1 447 ? 4.996 24.859 21.672 1 85.88 447 THR B N 1
ATOM 9253 C CA . THR B 1 447 ? 6.359 24.766 21.156 1 85.88 447 THR B CA 1
ATOM 9254 C C . THR B 1 447 ? 6.715 23.328 20.828 1 85.88 447 THR B C 1
ATOM 9256 O O . THR B 1 447 ? 7.504 23.062 19.906 1 85.88 447 THR B O 1
ATOM 9259 N N . TYR B 1 448 ? 6.102 22.422 21.531 1 90.19 448 TYR B N 1
ATOM 9260 C CA . TYR B 1 448 ? 6.277 21 21.234 1 90.19 448 TYR B CA 1
ATOM 9261 C C . TYR B 1 448 ? 5.789 20.672 19.828 1 90.19 448 TYR B C 1
ATOM 9263 O O . TYR B 1 448 ? 6.473 19.984 19.078 1 90.19 448 TYR B O 1
ATOM 9271 N N . ARG B 1 449 ? 4.688 21.234 19.438 1 85.69 449 ARG B N 1
ATOM 9272 C CA . ARG B 1 449 ? 4.113 20.984 18.125 1 85.69 449 ARG B CA 1
ATOM 9273 C C . ARG B 1 449 ? 4.902 21.719 17.047 1 85.69 449 ARG B C 1
ATOM 9275 O O . ARG B 1 449 ? 5.086 21.203 15.938 1 85.69 449 ARG B O 1
ATOM 9282 N N . ARG B 1 450 ? 5.477 22.812 17.391 1 84 450 ARG B N 1
ATOM 9283 C CA . ARG B 1 450 ? 6.195 23.625 16.422 1 84 450 ARG B CA 1
ATOM 9284 C C . ARG B 1 450 ? 7.559 23.031 16.094 1 84 450 ARG B C 1
ATOM 9286 O O . ARG B 1 450 ? 8.07 23.203 14.984 1 84 450 ARG B O 1
ATOM 9293 N N . PHE B 1 451 ? 8.039 22.328 17 1 90.56 451 PHE B N 1
ATOM 9294 C CA . PHE B 1 451 ? 9.359 21.75 16.812 1 90.56 451 PHE B CA 1
ATOM 9295 C C . PHE B 1 451 ? 9.359 20.781 15.633 1 90.56 451 PHE B C 1
ATOM 9297 O O . PHE B 1 451 ? 10.344 20.688 14.891 1 90.56 451 PHE B O 1
ATOM 9304 N N . SER B 1 452 ? 8.273 20.094 15.438 1 89.25 452 SER B N 1
ATOM 9305 C CA . SER B 1 452 ? 8.18 19.109 14.367 1 89.25 452 SER B CA 1
ATOM 9306 C C . SER B 1 452 ? 7.992 19.781 13.008 1 89.25 452 SER B C 1
ATOM 9308 O O . SER B 1 452 ? 8.18 19.141 11.969 1 89.25 452 SER B O 1
ATOM 9310 N N . ASP B 1 453 ? 7.664 21.094 13 1 85.88 453 ASP B N 1
ATOM 9311 C CA . ASP B 1 453 ? 7.383 21.781 11.75 1 85.88 453 ASP B CA 1
ATOM 9312 C C . ASP B 1 453 ? 8.609 22.562 11.258 1 85.88 453 ASP B C 1
ATOM 9314 O O . ASP B 1 453 ? 8.586 23.156 10.18 1 85.88 453 ASP B O 1
ATOM 9318 N N . LEU B 1 454 ? 9.703 22.422 11.992 1 87.94 454 LEU B N 1
ATOM 9319 C CA . LEU B 1 454 ? 10.906 23.156 11.625 1 87.94 454 LEU B CA 1
ATOM 9320 C C . LEU B 1 454 ? 11.711 22.406 10.578 1 87.94 454 LEU B C 1
ATOM 9322 O O . LEU B 1 454 ? 11.883 21.188 10.68 1 87.94 454 LEU B O 1
ATOM 9326 N N . ARG B 1 455 ? 12.188 23.109 9.531 1 88.31 455 ARG B N 1
ATOM 9327 C CA . ARG B 1 455 ? 12.922 22.484 8.438 1 88.31 455 ARG B CA 1
ATOM 9328 C C . ARG B 1 455 ? 14.312 23.109 8.289 1 88.31 455 ARG B C 1
ATOM 9330 O O . ARG B 1 455 ? 14.969 22.938 7.262 1 88.31 455 ARG B O 1
ATOM 9337 N N . GLY B 1 456 ? 14.75 23.828 9.18 1 87.88 456 GLY B N 1
ATOM 9338 C CA . GLY B 1 456 ? 16.031 24.5 9.125 1 87.88 456 GLY B CA 1
ATOM 9339 C C . GLY B 1 456 ? 16.031 25.844 9.852 1 87.88 456 GLY B C 1
ATOM 9340 O O . GLY B 1 456 ? 17.094 26.422 10.07 1 87.88 456 GLY B O 1
ATOM 9341 N N . GLN B 1 457 ? 15 26.297 10.352 1 84.44 457 GLN B N 1
ATOM 9342 C CA . GLN B 1 457 ? 14.836 27.594 10.977 1 84.44 457 GLN B CA 1
ATOM 9343 C C . GLN B 1 457 ? 15.57 27.672 12.32 1 84.44 457 GLN B C 1
ATOM 9345 O O . GLN B 1 457 ? 16.125 28.703 12.68 1 84.44 457 GLN B O 1
ATOM 9350 N N . LEU B 1 458 ? 15.539 26.578 12.977 1 87.25 458 LEU B N 1
ATOM 9351 C CA . LEU B 1 458 ? 16.219 26.562 14.266 1 87.25 458 LEU B CA 1
ATOM 9352 C C . LEU B 1 458 ? 17.734 26.703 14.086 1 87.25 458 LEU B C 1
ATOM 9354 O O . LEU B 1 458 ? 18.391 27.406 14.859 1 87.25 458 LEU B O 1
ATOM 9358 N N . THR B 1 459 ? 18.219 26.016 13.078 1 90 459 THR B N 1
ATOM 9359 C CA . THR B 1 459 ? 19.656 26.094 12.781 1 90 459 THR B CA 1
ATOM 9360 C C . THR B 1 459 ? 20.047 27.5 12.367 1 90 459 THR B C 1
ATOM 9362 O O . THR B 1 459 ? 21.094 28 12.773 1 90 459 THR B O 1
ATOM 9365 N N . LEU B 1 460 ? 19.234 28.141 11.578 1 86.62 460 LEU B N 1
ATOM 9366 C CA . LEU B 1 460 ? 19.547 29.484 11.125 1 86.62 460 LEU B CA 1
ATOM 9367 C C . LEU B 1 460 ? 19.453 30.484 12.273 1 86.62 460 LEU B C 1
ATOM 9369 O O . LEU B 1 460 ? 20.234 31.438 12.336 1 86.62 460 LEU B O 1
ATOM 9373 N N . LYS B 1 461 ? 18.5 30.25 13.133 1 82.19 461 LYS B N 1
ATOM 9374 C CA . LYS B 1 461 ? 18.344 31.141 14.281 1 82.19 461 LYS B CA 1
ATOM 9375 C C . LYS B 1 461 ? 19.531 31.031 15.234 1 82.19 461 LYS B C 1
ATOM 9377 O O . LYS B 1 461 ? 19.938 32.031 15.852 1 82.19 461 LYS B O 1
ATOM 9382 N N . LYS B 1 462 ? 20.031 29.906 15.375 1 82.31 462 LYS B N 1
ATOM 9383 C CA . LYS B 1 462 ? 21.172 29.688 16.25 1 82.31 462 LYS B CA 1
ATOM 9384 C C . LYS B 1 462 ? 22.406 30.422 15.742 1 82.31 462 LYS B C 1
ATOM 9386 O O . LYS B 1 462 ? 23.234 30.891 16.531 1 82.31 462 LYS B O 1
ATOM 9391 N N . HIS B 1 463 ? 22.484 30.484 14.477 1 78.38 463 HIS B N 1
ATOM 9392 C CA . HIS B 1 463 ? 23.688 31.078 13.922 1 78.38 463 HIS B CA 1
ATOM 9393 C C . HIS B 1 463 ? 23.469 32.562 13.57 1 78.38 463 HIS B C 1
ATOM 9395 O O . HIS B 1 463 ? 24.406 33.25 13.148 1 78.38 463 HIS B O 1
ATOM 9401 N N . GLN B 1 464 ? 22.359 33.438 14.141 1 62.84 464 GLN B N 1
ATOM 9402 C CA . GLN B 1 464 ? 21.938 34.844 14.109 1 62.84 464 GLN B CA 1
ATOM 9403 C C . GLN B 1 464 ? 22.891 35.688 13.258 1 62.84 464 GLN B C 1
ATOM 9405 O O . GLN B 1 464 ? 23.156 36.844 13.586 1 62.84 464 GLN B O 1
ATOM 9410 N N . GLN B 1 465 ? 23.562 35.25 12.336 1 52.91 465 GLN B N 1
ATOM 9411 C CA . GLN B 1 465 ? 24.391 36.312 11.758 1 52.91 465 GLN B CA 1
ATOM 9412 C C . GLN B 1 465 ? 23.547 37.25 10.898 1 52.91 465 GLN B C 1
ATOM 9414 O O . GLN B 1 465 ? 22.734 36.781 10.094 1 52.91 465 GLN B O 1
ATOM 9419 N N . PRO B 1 466 ? 23.25 38.562 11.352 1 50.62 466 PRO B N 1
ATOM 9420 C CA . PRO B 1 466 ? 22.469 39.625 10.703 1 50.62 466 PRO B CA 1
ATOM 9421 C C . PRO B 1 466 ? 22.516 39.531 9.18 1 50.62 466 PRO B C 1
ATOM 9423 O O . PRO B 1 466 ? 21.594 40.031 8.508 1 50.62 466 PRO B O 1
ATOM 9426 N N . GLY B 1 467 ? 23.438 38.75 8.656 1 49.03 467 GLY B N 1
ATOM 9427 C CA . GLY B 1 467 ? 23.719 38.75 7.227 1 49.03 467 GLY B CA 1
ATOM 9428 C C . GLY B 1 467 ? 23.234 37.531 6.504 1 49.03 467 GLY B C 1
ATOM 9429 O O . GLY B 1 467 ? 23.516 37.344 5.32 1 49.03 467 GLY B O 1
ATOM 9430 N N . LEU B 1 468 ? 22.844 36.625 7.242 1 58.53 468 LEU B N 1
ATOM 9431 C CA . LEU B 1 468 ? 22.438 35.438 6.508 1 58.53 468 LEU B CA 1
ATOM 9432 C C . LEU B 1 468 ? 21.188 35.719 5.676 1 58.53 468 LEU B C 1
ATOM 9434 O O . LEU B 1 468 ? 20.188 36.219 6.188 1 58.53 468 LEU B O 1
ATOM 9438 N N . GLY B 1 469 ? 21.344 36.062 4.371 1 61.44 469 GLY B N 1
ATOM 9439 C CA . GLY B 1 469 ? 20.656 36.656 3.246 1 61.44 469 GLY B CA 1
ATOM 9440 C C . GLY B 1 469 ? 19.281 36.062 3.008 1 61.44 469 GLY B C 1
ATOM 9441 O O . GLY B 1 469 ? 18.938 35.031 3.549 1 61.44 469 GLY B O 1
ATOM 9442 N N . GLU B 1 470 ? 18.438 36.875 2.6 1 70.12 470 GLU B N 1
ATOM 9443 C CA . GLU B 1 470 ? 17.109 36.656 2.043 1 70.12 470 GLU B CA 1
ATOM 9444 C C . GLU B 1 470 ? 17.047 35.344 1.273 1 70.12 470 GLU B C 1
ATOM 9446 O O . GLU B 1 470 ? 16.016 34.656 1.267 1 70.12 470 GLU B O 1
ATOM 9451 N N . GLU B 1 471 ? 18.25 34.938 0.985 1 77.69 471 GLU B N 1
ATOM 9452 C CA . GLU B 1 471 ? 18.266 33.719 0.166 1 77.69 471 GLU B CA 1
ATOM 9453 C C . GLU B 1 471 ? 18.156 32.469 1.028 1 77.69 471 GLU B C 1
ATOM 9455 O O . GLU B 1 471 ? 17.516 31.5 0.646 1 77.69 471 GLU B O 1
ATOM 9460 N N . LEU B 1 472 ? 18.812 32.5 2.156 1 84.56 472 LEU B N 1
ATOM 9461 C CA . LEU B 1 472 ? 18.781 31.344 3.039 1 84.56 472 LEU B CA 1
ATOM 9462 C C . LEU B 1 472 ? 17.391 31.141 3.625 1 84.56 472 LEU B C 1
ATOM 9464 O O . LEU B 1 472 ? 16.859 30.031 3.615 1 84.56 472 LEU B O 1
ATOM 9468 N N . TRP B 1 473 ? 16.812 32.219 3.959 1 79.06 473 TRP B N 1
ATOM 9469 C CA . TRP B 1 473 ? 15.469 32.156 4.523 1 79.06 473 TRP B CA 1
ATOM 9470 C C . TRP B 1 473 ? 14.438 31.859 3.441 1 79.06 473 TRP B C 1
ATOM 9472 O O . TRP B 1 473 ? 13.422 31.203 3.709 1 79.06 473 TRP B O 1
ATOM 9482 N N . GLY B 1 474 ? 14.734 32.281 2.25 1 78.06 474 GLY B N 1
ATOM 9483 C CA . GLY B 1 474 ? 13.836 32.031 1.13 1 78.06 474 GLY B CA 1
ATOM 9484 C C . GLY B 1 474 ? 13.812 30.578 0.706 1 78.06 474 GLY B C 1
ATOM 9485 O O . GLY B 1 474 ? 12.844 30.125 0.092 1 78.06 474 GLY B O 1
ATOM 9486 N N . SER B 1 475 ? 14.805 29.828 1.097 1 83.44 475 SER B N 1
ATOM 9487 C CA . SER B 1 475 ? 14.906 28.422 0.699 1 83.44 475 SER B CA 1
ATOM 9488 C C . SER B 1 475 ? 13.883 27.562 1.438 1 83.44 475 SER B C 1
ATOM 9490 O O . SER B 1 475 ? 13.594 26.438 1.02 1 83.44 475 SER B O 1
ATOM 9492 N N . PHE B 1 476 ? 13.25 28.141 2.5 1 78.19 476 PHE B N 1
ATOM 9493 C CA . PHE B 1 476 ? 12.273 27.391 3.27 1 78.19 476 PHE B CA 1
ATOM 9494 C C . PHE B 1 476 ? 10.852 27.703 2.805 1 78.19 476 PHE B C 1
ATOM 9496 O O . PHE B 1 476 ? 9.906 27.016 3.176 1 78.19 476 PHE B O 1
ATOM 9503 N N . LYS B 1 477 ? 10.711 28.672 1.956 1 74.69 477 LYS B N 1
ATOM 9504 C CA . LYS B 1 477 ? 9.391 29.078 1.493 1 74.69 477 LYS B CA 1
ATOM 9505 C C . LYS B 1 477 ? 8.977 28.297 0.256 1 74.69 477 LYS B C 1
ATOM 9507 O O . LYS B 1 477 ? 7.824 28.375 -0.181 1 74.69 477 LYS B O 1
ATOM 9512 N N . VAL B 1 478 ? 9.867 27.453 -0.153 1 81.75 478 VAL B N 1
ATOM 9513 C CA . VAL B 1 478 ? 9.578 26.625 -1.322 1 81.75 478 VAL B CA 1
ATOM 9514 C C . VAL B 1 478 ? 9.102 25.25 -0.876 1 81.75 478 VAL B C 1
ATOM 9516 O O . VAL B 1 478 ? 9.297 24.859 0.277 1 81.75 478 VAL B O 1
ATOM 9519 N N . PRO B 1 479 ? 8.367 24.547 -1.812 1 82.81 479 PRO B N 1
ATOM 9520 C CA . PRO B 1 479 ? 7.969 23.172 -1.459 1 82.81 479 PRO B CA 1
ATOM 9521 C C . PRO B 1 479 ? 9.148 22.328 -0.989 1 82.81 479 PRO B C 1
ATOM 9523 O O . PRO B 1 479 ? 10.289 22.562 -1.405 1 82.81 479 PRO B O 1
ATOM 9526 N N . PHE B 1 480 ? 8.914 21.453 -0.168 1 88.56 480 PHE B N 1
ATOM 9527 C CA . PHE B 1 480 ? 9.945 20.688 0.516 1 88.56 480 PHE B CA 1
ATOM 9528 C C . PHE B 1 480 ? 10.82 19.938 -0.487 1 88.56 480 PHE B C 1
ATOM 9530 O O . PHE B 1 480 ? 12.031 19.812 -0.291 1 88.56 480 PHE B O 1
ATOM 9537 N N . ASP B 1 481 ? 10.258 19.391 -1.521 1 89.5 481 ASP B N 1
ATOM 9538 C CA . ASP B 1 481 ? 11.023 18.656 -2.523 1 89.5 481 ASP B CA 1
ATOM 9539 C C . ASP B 1 481 ? 12.016 19.562 -3.24 1 89.5 481 ASP B C 1
ATOM 9541 O O . ASP B 1 481 ? 13.172 19.203 -3.459 1 89.5 481 ASP B O 1
ATOM 9545 N N . LYS B 1 482 ? 11.602 20.75 -3.549 1 89.56 482 LYS B N 1
ATOM 9546 C CA . LYS B 1 482 ? 12.492 21.719 -4.172 1 89.56 482 LYS B CA 1
ATOM 9547 C C . LYS B 1 482 ? 13.594 22.156 -3.205 1 89.56 482 LYS B C 1
ATOM 9549 O O . LYS B 1 482 ? 14.734 22.391 -3.615 1 89.56 482 LYS B O 1
ATOM 9554 N N . SER B 1 483 ? 13.219 22.297 -1.953 1 91.56 483 SER B N 1
ATOM 9555 C CA . SER B 1 483 ? 14.211 22.672 -0.946 1 91.56 483 SER B CA 1
ATOM 9556 C C . SER B 1 483 ? 15.312 21.625 -0.838 1 91.56 483 SER B C 1
ATOM 9558 O O . SER B 1 483 ? 16.484 21.969 -0.695 1 91.56 483 SER B O 1
ATOM 9560 N N . ILE B 1 484 ? 14.969 20.375 -0.912 1 94.19 484 ILE B N 1
ATOM 9561 C CA . ILE B 1 484 ? 15.953 19.312 -0.846 1 94.19 484 ILE B CA 1
ATOM 9562 C C . ILE B 1 484 ? 16.906 19.406 -2.031 1 94.19 484 ILE B C 1
ATOM 9564 O O . ILE B 1 484 ? 18.125 19.312 -1.865 1 94.19 484 ILE B O 1
ATOM 9568 N N . LEU B 1 485 ? 16.328 19.688 -3.133 1 94.31 485 LEU B N 1
ATOM 9569 C CA . LEU B 1 485 ? 17.156 19.75 -4.344 1 94.31 485 LEU B CA 1
ATOM 9570 C C . LEU B 1 485 ? 18.062 20.969 -4.324 1 94.31 485 LEU B C 1
ATOM 9572 O O . LEU B 1 485 ? 19.234 20.875 -4.691 1 94.31 485 LEU B O 1
ATOM 9576 N N . LEU B 1 486 ? 17.578 22.094 -3.898 1 94.81 486 LEU B N 1
ATOM 9577 C CA . LEU B 1 486 ? 18.359 23.312 -3.811 1 94.81 486 LEU B CA 1
ATOM 9578 C C . LEU B 1 486 ? 19.547 23.125 -2.865 1 94.81 486 LEU B C 1
ATOM 9580 O O . LEU B 1 486 ? 20.688 23.438 -3.221 1 94.81 486 LEU B O 1
ATOM 9584 N N . TRP B 1 487 ? 19.266 22.578 -1.771 1 96 487 TRP B N 1
ATOM 9585 C CA . TRP B 1 487 ? 20.297 22.406 -0.76 1 96 487 TRP B CA 1
ATOM 9586 C C . TRP B 1 487 ? 21.297 21.312 -1.173 1 96 487 TRP B C 1
ATOM 9588 O O . TRP B 1 487 ? 22.484 21.391 -0.845 1 96 487 TRP B O 1
ATOM 9598 N N . HIS B 1 488 ? 20.828 20.297 -1.883 1 96.81 488 HIS B N 1
ATOM 9599 C CA . HIS B 1 488 ? 21.734 19.25 -2.369 1 96.81 488 HIS B CA 1
ATOM 9600 C C . HIS B 1 488 ? 22.734 19.812 -3.363 1 96.81 488 HIS B C 1
ATOM 9602 O O . HIS B 1 488 ? 23.938 19.547 -3.258 1 96.81 488 HIS B O 1
ATOM 9608 N N . ILE B 1 489 ? 22.234 20.562 -4.281 1 95.19 489 ILE B N 1
ATOM 9609 C CA . ILE B 1 489 ? 23.109 21.156 -5.277 1 95.19 489 ILE B CA 1
ATOM 9610 C C . ILE B 1 489 ? 24.047 22.141 -4.605 1 95.19 489 ILE B C 1
ATOM 9612 O O . ILE B 1 489 ? 25.25 22.141 -4.867 1 95.19 489 ILE B O 1
ATOM 9616 N N . ALA B 1 490 ? 23.547 22.984 -3.723 1 95.31 490 ALA B N 1
ATOM 9617 C CA . ALA B 1 490 ? 24.359 23.984 -3.02 1 95.31 490 ALA B CA 1
ATOM 9618 C C . ALA B 1 490 ? 25.453 23.297 -2.193 1 95.31 490 ALA B C 1
ATOM 9620 O O . ALA B 1 490 ? 26.594 23.781 -2.145 1 95.31 490 ALA B O 1
ATOM 9621 N N . THR B 1 491 ? 25.078 22.203 -1.512 1 96.06 491 THR B N 1
ATOM 9622 C CA . THR B 1 491 ? 26.047 21.469 -0.703 1 96.06 491 THR B CA 1
ATOM 9623 C C . THR B 1 491 ? 27.172 20.922 -1.573 1 96.06 491 THR B C 1
ATOM 9625 O O . THR B 1 491 ? 28.344 21 -1.199 1 96.06 491 THR B O 1
ATOM 9628 N N . ASN B 1 492 ? 26.812 20.422 -2.705 1 94 492 ASN B N 1
ATOM 9629 C CA . ASN B 1 492 ? 27.828 19.891 -3.609 1 94 492 ASN B CA 1
ATOM 9630 C C . ASN B 1 492 ? 28.703 21 -4.184 1 94 492 ASN B C 1
ATOM 9632 O O . ASN B 1 492 ? 29.922 20.812 -4.367 1 94 492 ASN B O 1
ATOM 9636 N N . LEU B 1 493 ? 28.156 22.094 -4.453 1 93.38 493 LEU B N 1
ATOM 9637 C CA . LEU B 1 493 ? 28.922 23.234 -4.961 1 93.38 493 LEU B CA 1
ATOM 9638 C C . LEU B 1 493 ? 29.891 23.75 -3.904 1 93.38 493 LEU B C 1
ATOM 9640 O O . LEU B 1 493 ? 31.031 24.078 -4.219 1 93.38 493 LEU B O 1
ATOM 9644 N N . CYS B 1 494 ? 29.422 23.797 -2.691 1 92.94 494 CYS B N 1
ATOM 9645 C CA . CYS B 1 494 ? 30.281 24.234 -1.598 1 92.94 494 CYS B CA 1
ATOM 9646 C C . CYS B 1 494 ? 31.406 23.234 -1.36 1 92.94 494 CYS B C 1
ATOM 9648 O O . CYS B 1 494 ? 32.5 23.609 -0.996 1 92.94 494 CYS B O 1
ATOM 9650 N N . PHE B 1 495 ? 31.109 21.984 -1.533 1 91.44 495 PHE B N 1
ATOM 9651 C CA . PHE B 1 495 ? 32.094 20.938 -1.312 1 91.44 495 PHE B CA 1
ATOM 9652 C C . PHE B 1 495 ? 33.219 21 -2.35 1 91.44 495 PHE B C 1
ATOM 9654 O O . PHE B 1 495 ? 34.375 20.797 -2.027 1 91.44 495 PHE B O 1
ATOM 9661 N N . HIS B 1 496 ? 32.875 21.359 -3.564 1 87.62 496 HIS B N 1
ATOM 9662 C CA . HIS B 1 496 ? 33.875 21.375 -4.648 1 87.62 496 HIS B CA 1
ATOM 9663 C C . HIS B 1 496 ? 34.438 22.766 -4.859 1 87.62 496 HIS B C 1
ATOM 9665 O O . HIS B 1 496 ? 35.062 23.047 -5.895 1 87.62 496 HIS B O 1
ATOM 9671 N N . ARG B 1 497 ? 34.25 23.609 -3.895 1 82.19 497 ARG B N 1
ATOM 9672 C CA . ARG B 1 497 ? 34.812 24.953 -3.98 1 82.19 497 ARG B CA 1
ATOM 9673 C C . ARG B 1 497 ? 36.344 24.922 -4.055 1 82.19 497 ARG B C 1
ATOM 9675 O O . ARG B 1 497 ? 36.969 24.141 -3.344 1 82.19 497 ARG B O 1
ATOM 9682 N N . PRO B 1 498 ? 36.906 25.781 -5.102 1 68.69 498 PRO B N 1
ATOM 9683 C CA . PRO B 1 498 ? 38.344 25.812 -5.168 1 68.69 498 PRO B CA 1
ATOM 9684 C C . PRO B 1 498 ? 39 26.391 -3.908 1 68.69 498 PRO B C 1
ATOM 9686 O O . PRO B 1 498 ? 38.531 27.422 -3.391 1 68.69 498 PRO B O 1
ATOM 9689 N N . VAL B 1 499 ? 39.594 25.688 -2.986 1 57.53 499 VAL B N 1
ATOM 9690 C CA . VAL B 1 499 ? 40.25 26.188 -1.797 1 57.53 499 VAL B CA 1
ATOM 9691 C C . VAL B 1 499 ? 41.531 26.953 -2.201 1 57.53 499 VAL B C 1
ATOM 9693 O O . VAL B 1 499 ? 42.438 26.375 -2.82 1 57.53 499 VAL B O 1
ATOM 9696 N N . ASP B 1 500 ? 41.5 28.25 -2.541 1 53.59 500 ASP B N 1
ATOM 9697 C CA . ASP B 1 500 ? 42.719 29.016 -2.76 1 53.59 500 ASP B CA 1
ATOM 9698 C C . ASP B 1 500 ? 43.781 28.656 -1.724 1 53.59 500 ASP B C 1
ATOM 9700 O O . ASP B 1 500 ? 44.969 28.828 -1.976 1 53.59 500 ASP B O 1
ATOM 9704 N N . LYS B 1 501 ? 43.75 28.844 -0.353 1 47.59 501 LYS B N 1
ATOM 9705 C CA . LYS B 1 501 ? 44.781 28.641 0.638 1 47.59 501 LYS B CA 1
ATOM 9706 C C . LYS B 1 501 ? 44.938 27.156 0.98 1 47.59 501 LYS B C 1
ATOM 9708 O O . LYS B 1 501 ? 43.938 26.422 1.047 1 47.59 501 LYS B O 1
ATOM 9713 N N . PRO B 1 502 ? 46.219 26.625 0.838 1 42.06 502 PRO B N 1
ATOM 9714 C CA . PRO B 1 502 ? 46.562 25.281 1.33 1 42.06 502 PRO B CA 1
ATOM 9715 C C . PRO B 1 502 ? 45.844 24.938 2.629 1 42.06 502 PRO B C 1
ATOM 9717 O O . PRO B 1 502 ? 46.25 25.344 3.709 1 42.06 502 PRO B O 1
ATOM 9720 N N . SER B 1 503 ? 44.781 25.266 2.895 1 42.62 503 SER B N 1
ATOM 9721 C CA . SER B 1 503 ? 44.281 24.906 4.219 1 42.62 503 SER B CA 1
ATOM 9722 C C . SER B 1 503 ? 44.594 23.453 4.555 1 42.62 503 SER B C 1
ATOM 9724 O O . SER B 1 503 ? 44.656 22.594 3.664 1 42.62 503 SER B O 1
ATOM 9726 N N . SER B 1 504 ? 45.375 23.266 5.559 1 41.53 504 SER B N 1
ATOM 9727 C CA . SER B 1 504 ? 45.969 22.094 6.195 1 41.53 504 SER B CA 1
ATOM 9728 C C . SER B 1 504 ? 45.062 20.891 6.102 1 41.53 504 SER B C 1
ATOM 9730 O O . SER B 1 504 ? 45.469 19.75 6.379 1 41.53 504 SER B O 1
ATOM 9732 N N . PHE B 1 505 ? 43.75 20.984 6.316 1 40.62 505 PHE B N 1
ATOM 9733 C CA . PHE B 1 505 ? 43.031 19.734 6.359 1 40.62 505 PHE B CA 1
ATOM 9734 C C . PHE B 1 505 ? 42.531 19.344 4.973 1 40.62 505 PHE B C 1
ATOM 9736 O O . PHE B 1 505 ? 41.906 20.156 4.289 1 40.62 505 PHE B O 1
ATOM 9743 N N . PRO B 1 506 ? 43.188 18.469 4.262 1 46.81 506 PRO B N 1
ATOM 9744 C CA . PRO B 1 506 ? 42.688 17.953 2.979 1 46.81 506 PRO B CA 1
ATOM 9745 C C . PRO B 1 506 ? 41.156 17.969 2.875 1 46.81 506 PRO B C 1
ATOM 9747 O O . PRO B 1 506 ? 40.469 17.812 3.885 1 46.81 506 PRO B O 1
ATOM 9750 N N . ARG B 1 507 ? 40.531 18.266 1.822 1 44.56 507 ARG B N 1
ATOM 9751 C CA . ARG B 1 507 ? 39.156 18.281 1.306 1 44.56 507 ARG B CA 1
ATOM 9752 C C . ARG B 1 507 ? 38.438 17 1.658 1 44.56 507 ARG B C 1
ATOM 9754 O O . ARG B 1 507 ? 38.938 15.898 1.455 1 44.56 507 ARG B O 1
ATOM 9761 N N . GLY B 1 508 ? 37.344 16.969 2.393 1 54.44 508 GLY B N 1
ATOM 9762 C CA . GLY B 1 508 ? 36.594 15.758 2.688 1 54.44 508 GLY B CA 1
ATOM 9763 C C . GLY B 1 508 ? 36.969 15.125 4.012 1 54.44 508 GLY B C 1
ATOM 9764 O O . GLY B 1 508 ? 36.406 14.117 4.414 1 54.44 508 GLY B O 1
ATOM 9765 N N . GLN B 1 509 ? 38.062 15.672 4.551 1 58.91 509 GLN B N 1
ATOM 9766 C CA . GLN B 1 509 ? 38.656 14.945 5.672 1 58.91 509 GLN B CA 1
ATOM 9767 C C . GLN B 1 509 ? 37.969 15.305 6.98 1 58.91 509 GLN B C 1
ATOM 9769 O O . GLN B 1 509 ? 38 14.531 7.945 1 58.91 509 GLN B O 1
ATOM 9774 N N . SER B 1 510 ? 37.281 16.547 6.992 1 81.44 510 SER B N 1
ATOM 9775 C CA . SER B 1 510 ? 36.625 16.797 8.266 1 81.44 510 SER B CA 1
ATOM 9776 C C . SER B 1 510 ? 35.312 16 8.398 1 81.44 510 SER B C 1
ATOM 9778 O O . SER B 1 510 ? 34.594 15.812 7.414 1 81.44 510 SER B O 1
ATOM 9780 N N . ARG B 1 511 ? 35.25 15.398 9.492 1 87.38 511 ARG B N 1
ATOM 9781 C CA . ARG B 1 511 ? 34.062 14.609 9.828 1 87.38 511 ARG B CA 1
ATOM 9782 C C . ARG B 1 511 ? 32.781 15.406 9.578 1 87.38 511 ARG B C 1
ATOM 9784 O O . ARG B 1 511 ? 31.781 14.859 9.109 1 87.38 511 ARG B O 1
ATOM 9791 N N . LEU B 1 512 ? 32.875 16.703 9.758 1 91.44 512 LEU B N 1
ATOM 9792 C CA . LEU B 1 512 ? 31.719 17.594 9.594 1 91.44 512 LEU B CA 1
ATOM 9793 C C . LEU B 1 512 ? 31.312 17.688 8.125 1 91.44 512 LEU B C 1
ATOM 9795 O O . LEU B 1 512 ? 30.141 17.547 7.789 1 91.44 512 LEU B O 1
ATOM 9799 N N . THR B 1 513 ? 32.25 17.875 7.293 1 93 513 THR B N 1
ATOM 9800 C CA . THR B 1 513 ? 32 18.031 5.867 1 93 513 THR B CA 1
ATOM 9801 C C . THR B 1 513 ? 31.531 16.703 5.266 1 93 513 THR B C 1
ATOM 9803 O O . THR B 1 513 ? 30.609 16.672 4.461 1 93 513 THR B O 1
ATOM 9806 N N . ARG B 1 514 ? 32.125 15.688 5.711 1 92.19 514 ARG B N 1
ATOM 9807 C CA . ARG B 1 514 ? 31.797 14.375 5.168 1 92.19 514 ARG B CA 1
ATOM 9808 C C . ARG B 1 514 ? 30.375 13.961 5.539 1 92.19 514 ARG B C 1
ATOM 9810 O O . ARG B 1 514 ? 29.609 13.477 4.695 1 92.19 514 ARG B O 1
ATOM 9817 N N . ARG B 1 515 ? 30.031 14.156 6.73 1 94.81 515 ARG B N 1
ATOM 9818 C CA . ARG B 1 515 ? 28.703 13.773 7.191 1 94.81 515 ARG B CA 1
ATOM 9819 C C . ARG B 1 515 ? 27.625 14.641 6.543 1 94.81 515 ARG B C 1
ATOM 9821 O O . ARG B 1 515 ? 26.531 14.164 6.25 1 94.81 515 ARG B O 1
ATOM 9828 N N . SER B 1 516 ? 27.953 15.852 6.309 1 95.94 516 SER B N 1
ATOM 9829 C CA . SER B 1 516 ? 27 16.75 5.645 1 95.94 516 SER B CA 1
ATOM 9830 C C . SER B 1 516 ? 26.75 16.312 4.203 1 95.94 516 SER B C 1
ATOM 9832 O O . SER B 1 516 ? 25.609 16.297 3.736 1 95.94 516 SER B O 1
ATOM 9834 N N . LEU B 1 517 ? 27.797 15.914 3.59 1 95.31 517 LEU B N 1
ATOM 9835 C CA . LEU B 1 517 ? 27.672 15.453 2.215 1 95.31 517 LEU B CA 1
ATOM 9836 C C . LEU B 1 517 ? 26.891 14.141 2.158 1 95.31 517 LEU B C 1
ATOM 9838 O O . LEU B 1 517 ? 26.078 13.938 1.254 1 95.31 517 LEU B O 1
ATOM 9842 N N . GLU B 1 518 ? 27.172 13.305 3.08 1 96.12 518 GLU B N 1
ATOM 9843 C CA . GLU B 1 518 ? 26.484 12.016 3.123 1 96.12 518 GLU B CA 1
ATOM 9844 C C . GLU B 1 518 ? 24.984 12.203 3.371 1 96.12 518 GLU B C 1
ATOM 9846 O O . GLU B 1 518 ? 24.172 11.492 2.791 1 96.12 518 GLU B O 1
ATOM 9851 N N . MET B 1 519 ? 24.625 13.133 4.223 1 97.19 519 MET B N 1
ATOM 9852 C CA . MET B 1 519 ? 23.203 13.414 4.453 1 97.19 519 MET B CA 1
ATOM 9853 C C . MET B 1 519 ? 22.562 14.023 3.217 1 97.19 519 MET B C 1
ATOM 9855 O O . MET B 1 519 ? 21.422 13.711 2.889 1 97.19 519 MET B O 1
ATOM 9859 N N . SER B 1 520 ? 23.297 14.82 2.58 1 97.25 520 SER B N 1
ATOM 9860 C CA . SER B 1 520 ? 22.797 15.43 1.349 1 97.25 520 SER B CA 1
ATOM 9861 C C . SER B 1 520 ? 22.562 14.383 0.268 1 97.25 520 SER B C 1
ATOM 9863 O O . SER B 1 520 ? 21.5 14.367 -0.364 1 97.25 520 SER B O 1
ATOM 9865 N N . ASP B 1 521 ? 23.453 13.484 0.117 1 96.38 521 ASP B N 1
ATOM 9866 C CA . ASP B 1 521 ? 23.344 12.43 -0.888 1 96.38 521 ASP B CA 1
ATOM 9867 C C . ASP B 1 521 ? 22.203 11.469 -0.551 1 96.38 521 ASP B C 1
ATOM 9869 O O . ASP B 1 521 ? 21.531 10.953 -1.448 1 96.38 521 ASP B O 1
ATOM 9873 N N . TYR B 1 522 ? 22.047 11.281 0.662 1 96.19 522 TYR B N 1
ATOM 9874 C CA . TYR B 1 522 ? 20.969 10.398 1.071 1 96.19 522 TYR B CA 1
ATOM 9875 C C . TYR B 1 522 ? 19.609 11.023 0.772 1 96.19 522 TYR B C 1
ATOM 9877 O O . TYR B 1 522 ? 18.703 10.344 0.277 1 96.19 522 TYR B O 1
ATOM 9885 N N . MET B 1 523 ? 19.531 12.297 1.089 1 96.31 523 MET B N 1
ATOM 9886 C CA . MET B 1 523 ? 18.266 12.992 0.83 1 96.31 523 MET B CA 1
ATOM 9887 C C . MET B 1 523 ? 17.969 13.039 -0.665 1 96.31 523 MET B C 1
ATOM 9889 O O . MET B 1 523 ? 16.812 12.938 -1.077 1 96.31 523 MET B O 1
ATOM 9893 N N . PHE B 1 524 ? 18.938 13.156 -1.428 1 94.94 524 PHE B N 1
ATOM 9894 C CA . PHE B 1 524 ? 18.75 13.141 -2.871 1 94.94 524 PHE B CA 1
ATOM 9895 C C . PHE B 1 524 ? 18.375 11.742 -3.354 1 94.94 524 PHE B C 1
ATOM 9897 O O . PHE B 1 524 ? 17.562 11.586 -4.27 1 94.94 524 PHE B O 1
ATOM 9904 N N . TYR B 1 525 ? 19.016 10.773 -2.758 1 93.5 525 TYR B N 1
ATOM 9905 C CA . TYR B 1 525 ? 18.656 9.398 -3.062 1 93.5 525 TYR B CA 1
ATOM 9906 C C . TYR B 1 525 ? 17.156 9.164 -2.852 1 93.5 525 TYR B C 1
ATOM 9908 O O . TYR B 1 525 ? 16.5 8.531 -3.68 1 93.5 525 TYR B O 1
ATOM 9916 N N . LEU B 1 526 ? 16.625 9.695 -1.761 1 93.06 526 LEU B N 1
ATOM 9917 C CA . LEU B 1 526 ? 15.203 9.539 -1.473 1 93.06 526 LEU B CA 1
ATOM 9918 C C . LEU B 1 526 ? 14.352 10.25 -2.52 1 93.06 526 LEU B C 1
ATOM 9920 O O . LEU B 1 526 ? 13.32 9.727 -2.949 1 93.06 526 LEU B O 1
ATOM 9924 N N . LEU B 1 527 ? 14.812 11.336 -2.941 1 91.56 527 LEU B N 1
ATOM 9925 C CA . LEU B 1 527 ? 14.055 12.148 -3.889 1 91.56 527 LEU B CA 1
ATOM 9926 C C . LEU B 1 527 ? 14.055 11.516 -5.273 1 91.56 527 LEU B C 1
ATOM 9928 O O . LEU B 1 527 ? 13.062 11.578 -5.996 1 91.56 527 LEU B O 1
ATOM 9932 N N . PHE B 1 528 ? 15.094 10.859 -5.609 1 87.56 528 PHE B N 1
ATOM 9933 C CA . PHE B 1 528 ? 15.273 10.391 -6.977 1 87.56 528 PHE B CA 1
ATOM 9934 C C . PHE B 1 528 ? 14.859 8.93 -7.105 1 87.56 528 PHE B C 1
ATOM 9936 O O . PHE B 1 528 ? 14.258 8.531 -8.102 1 87.56 528 PHE B O 1
ATOM 9943 N N . ILE B 1 529 ? 15.188 8.133 -6.137 1 85.38 529 ILE B N 1
ATOM 9944 C CA . ILE B 1 529 ? 15.008 6.691 -6.27 1 85.38 529 ILE B CA 1
ATOM 9945 C C . ILE B 1 529 ? 13.82 6.234 -5.43 1 85.38 529 ILE B C 1
ATOM 9947 O O . ILE B 1 529 ? 12.977 5.469 -5.902 1 85.38 529 ILE B O 1
ATOM 9951 N N . ARG B 1 530 ? 13.781 6.684 -4.195 1 88.56 530 ARG B N 1
ATOM 9952 C CA . ARG B 1 530 ? 12.727 6.238 -3.289 1 88.56 530 ARG B CA 1
ATOM 9953 C C . ARG B 1 530 ? 11.789 7.387 -2.932 1 88.56 530 ARG B C 1
ATOM 9955 O O . ARG B 1 530 ? 11.586 7.688 -1.753 1 88.56 530 ARG B O 1
ATOM 9962 N N . THR B 1 531 ? 11.109 7.863 -3.887 1 87.44 531 THR B N 1
ATOM 9963 C CA . THR B 1 531 ? 10.25 9.031 -3.713 1 87.44 531 THR B CA 1
ATOM 9964 C C . THR B 1 531 ? 9 8.672 -2.91 1 87.44 531 THR B C 1
ATOM 9966 O O . THR B 1 531 ? 8.375 9.539 -2.305 1 87.44 531 THR B O 1
ATOM 9969 N N . GLU B 1 532 ? 8.648 7.414 -2.844 1 83.62 532 GLU B N 1
ATOM 9970 C CA . GLU B 1 532 ? 7.449 6.961 -2.141 1 83.62 532 GLU B CA 1
ATOM 9971 C C . GLU B 1 532 ? 7.578 7.184 -0.637 1 83.62 532 GLU B C 1
ATOM 9973 O O . GLU B 1 532 ? 6.57 7.293 0.066 1 83.62 532 GLU B O 1
ATOM 9978 N N . MET B 1 533 ? 8.875 7.27 -0.189 1 88.75 533 MET B N 1
ATOM 9979 C CA . MET B 1 533 ? 9.086 7.41 1.248 1 88.75 533 MET B CA 1
ATOM 9980 C C . MET B 1 533 ? 9.031 8.875 1.666 1 88.75 533 MET B C 1
ATOM 9982 O O . MET B 1 533 ? 8.984 9.188 2.857 1 88.75 533 MET B O 1
ATOM 9986 N N . LEU B 1 534 ? 9.07 9.711 0.689 1 90.31 534 LEU B N 1
ATOM 9987 C CA . LEU B 1 534 ? 8.977 11.133 0.997 1 90.31 534 LEU B CA 1
ATOM 9988 C C . LEU B 1 534 ? 7.527 11.555 1.196 1 90.31 534 LEU B C 1
ATOM 9990 O O . LEU B 1 534 ? 6.645 10.711 1.345 1 90.31 534 LEU B O 1
ATOM 9994 N N . LEU B 1 535 ? 7.277 12.742 1.324 1 88.44 535 LEU B N 1
ATOM 9995 C CA . LEU B 1 535 ? 5.953 13.289 1.599 1 88.44 535 LEU B CA 1
ATOM 9996 C C . LEU B 1 535 ? 5.031 13.109 0.394 1 88.44 535 LEU B C 1
ATOM 9998 O O . LEU B 1 535 ? 5.492 13.117 -0.75 1 88.44 535 LEU B O 1
ATOM 10002 N N . PRO B 1 536 ? 3.793 12.859 0.718 1 83.25 536 PRO B N 1
ATOM 10003 C CA . PRO B 1 536 ? 2.857 12.789 -0.407 1 83.25 536 PRO B CA 1
ATOM 10004 C C . PRO B 1 536 ? 2.846 14.062 -1.244 1 83.25 536 PRO B C 1
ATOM 10006 O O . PRO B 1 536 ? 2.9 15.172 -0.694 1 83.25 536 PRO B O 1
ATOM 10009 N N . GLY B 1 537 ? 2.916 13.945 -2.547 1 80 537 GLY B N 1
ATOM 10010 C CA . GLY B 1 537 ? 2.91 15.094 -3.439 1 80 537 GLY B CA 1
ATOM 10011 C C . GLY B 1 537 ? 4.289 15.453 -3.965 1 80 537 GLY B C 1
ATOM 10012 O O . GLY B 1 537 ? 4.441 16.406 -4.73 1 80 537 GLY B O 1
ATOM 10013 N N . THR B 1 538 ? 5.262 14.688 -3.445 1 85.31 538 THR B N 1
ATOM 10014 C CA . THR B 1 538 ? 6.613 14.938 -3.936 1 85.31 538 THR B CA 1
ATOM 10015 C C . THR B 1 538 ? 6.707 14.641 -5.43 1 85.31 538 THR B C 1
ATOM 10017 O O . THR B 1 538 ? 6.156 13.648 -5.91 1 85.31 538 THR B O 1
ATOM 10020 N N . ARG B 1 539 ? 7.355 15.516 -6.184 1 80.06 539 ARG B N 1
ATOM 10021 C CA . ARG B 1 539 ? 7.488 15.406 -7.633 1 80.06 539 ARG B CA 1
ATOM 10022 C C . ARG B 1 539 ? 8.812 14.758 -8.016 1 80.06 539 ARG B C 1
ATOM 10024 O O . ARG B 1 539 ? 9.875 15.375 -7.891 1 80.06 539 ARG B O 1
ATOM 10031 N N . PRO B 1 540 ? 8.75 13.586 -8.5 1 75.44 540 PRO B N 1
ATOM 10032 C CA . PRO B 1 540 ? 10.016 12.953 -8.883 1 75.44 540 PRO B CA 1
ATOM 10033 C C . PRO B 1 540 ? 10.648 13.617 -10.109 1 75.44 540 PRO B C 1
ATOM 10035 O O . PRO B 1 540 ? 11.867 13.539 -10.289 1 75.44 540 PRO B O 1
ATOM 10038 N N . GLY B 1 541 ? 9.961 14.297 -10.852 1 77.06 541 GLY B N 1
ATOM 10039 C CA . GLY B 1 541 ? 10.445 14.906 -12.078 1 77.06 541 GLY B CA 1
ATOM 10040 C C . GLY B 1 541 ? 11.281 16.156 -11.828 1 77.06 541 GLY B C 1
ATOM 10041 O O . GLY B 1 541 ? 11.961 16.641 -12.734 1 77.06 541 GLY B O 1
ATOM 10042 N N . LEU B 1 542 ? 11.305 16.594 -10.625 1 82.5 542 LEU B N 1
ATOM 10043 C CA . LEU B 1 542 ? 12.094 17.797 -10.32 1 82.5 542 LEU B CA 1
ATOM 10044 C C . LEU B 1 542 ? 13.57 17.547 -10.578 1 82.5 542 LEU B C 1
ATOM 10046 O O . LEU B 1 542 ? 14.289 18.453 -11.016 1 82.5 542 LEU B O 1
ATOM 10050 N N . SER B 1 543 ? 14.008 16.359 -10.344 1 83.88 543 SER B N 1
ATOM 10051 C CA . SER B 1 543 ? 15.406 16.031 -10.586 1 83.88 543 SER B CA 1
ATOM 10052 C C . SER B 1 543 ? 15.711 15.992 -12.078 1 83.88 543 SER B C 1
ATOM 10054 O O . SER B 1 543 ? 16.812 16.375 -12.5 1 83.88 543 SER B O 1
ATOM 10056 N N . THR B 1 544 ? 14.727 15.57 -12.812 1 79.69 544 THR B N 1
ATOM 10057 C CA . THR B 1 544 ? 14.906 15.555 -14.258 1 79.69 544 THR B CA 1
ATOM 10058 C C . THR B 1 544 ? 14.945 16.984 -14.805 1 79.69 544 THR B C 1
ATOM 10060 O O . THR B 1 544 ? 15.695 17.266 -15.742 1 79.69 544 THR B O 1
ATOM 10063 N N . VAL B 1 545 ? 14.211 17.812 -14.234 1 82.44 545 VAL B N 1
ATOM 10064 C CA . VAL B 1 545 ? 14.227 19.219 -14.625 1 82.44 545 VAL B CA 1
ATOM 10065 C C . VAL B 1 545 ? 15.586 19.844 -14.297 1 82.44 545 VAL B C 1
ATOM 10067 O O . VAL B 1 545 ? 16.125 20.625 -15.078 1 82.44 545 VAL B O 1
ATOM 10070 N N . ALA B 1 546 ? 16.062 19.484 -13.18 1 87.19 546 ALA B N 1
ATOM 10071 C CA . ALA B 1 546 ? 17.375 19.984 -12.789 1 87.19 546 ALA B CA 1
ATOM 10072 C C . ALA B 1 546 ? 18.453 19.516 -13.766 1 87.19 546 ALA B C 1
ATOM 10074 O O . ALA B 1 546 ? 19.375 20.266 -14.086 1 87.19 546 ALA B O 1
ATOM 10075 N N . VAL B 1 547 ? 18.312 18.359 -14.281 1 85.38 547 VAL B N 1
ATOM 10076 C CA . VAL B 1 547 ? 19.281 17.828 -15.227 1 85.38 547 VAL B CA 1
ATOM 10077 C C . VAL B 1 547 ? 19.172 18.562 -16.562 1 85.38 547 VAL B C 1
ATOM 10079 O O . VAL B 1 547 ? 20.172 18.891 -17.188 1 85.38 547 VAL B O 1
ATOM 10082 N N . TYR B 1 548 ? 18.031 18.828 -16.969 1 83.12 548 TYR B N 1
ATOM 10083 C CA . TYR B 1 548 ? 17.828 19.562 -18.203 1 83.12 548 TYR B CA 1
ATOM 10084 C C . TYR B 1 548 ? 18.359 20.984 -18.078 1 83.12 548 TYR B C 1
ATOM 10086 O O . TYR B 1 548 ? 18.953 21.531 -19.016 1 83.12 548 TYR B O 1
ATOM 10094 N N . ASP B 1 549 ? 18.109 21.562 -16.922 1 86.06 549 ASP B N 1
ATOM 10095 C CA . ASP B 1 549 ? 18.656 22.891 -16.672 1 86.06 549 ASP B CA 1
ATOM 10096 C C . ASP B 1 549 ? 20.172 22.891 -16.734 1 86.06 549 ASP B C 1
ATOM 10098 O O . ASP B 1 549 ? 20.781 23.828 -17.266 1 86.06 549 ASP B O 1
ATOM 10102 N N . LEU B 1 550 ? 20.703 21.891 -16.234 1 87.56 550 LEU B N 1
ATOM 10103 C CA . LEU B 1 550 ? 22.156 21.75 -16.234 1 87.56 550 LEU B CA 1
ATOM 10104 C C . LEU B 1 550 ? 22.672 21.578 -17.656 1 87.56 550 LEU B C 1
ATOM 10106 O O . LEU B 1 550 ? 23.703 22.156 -18.016 1 87.56 550 LEU B O 1
ATOM 10110 N N . GLU B 1 551 ? 22 20.844 -18.422 1 84.94 551 GLU B N 1
ATOM 10111 C CA . GLU B 1 551 ? 22.391 20.625 -19.812 1 84.94 551 GLU B CA 1
ATOM 10112 C C . GLU B 1 551 ? 22.312 21.938 -20.609 1 84.94 551 GLU B C 1
ATOM 10114 O O . GLU B 1 551 ? 23.188 22.203 -21.438 1 84.94 551 GLU B O 1
ATOM 10119 N N . ASP B 1 552 ? 21.359 22.656 -20.344 1 84 552 ASP B N 1
ATOM 10120 C CA . ASP B 1 552 ? 21.172 23.922 -21.047 1 84 552 ASP B CA 1
ATOM 10121 C C . ASP B 1 552 ? 22.266 24.922 -20.672 1 84 552 ASP B C 1
ATOM 10123 O O . ASP B 1 552 ? 22.766 25.641 -21.531 1 84 552 ASP B O 1
ATOM 10127 N N . ILE B 1 553 ? 22.594 24.938 -19.469 1 86.12 553 ILE B N 1
ATOM 10128 C CA . ILE B 1 553 ? 23.609 25.859 -18.984 1 86.12 553 ILE B CA 1
ATOM 10129 C C . ILE B 1 553 ? 24.969 25.469 -19.578 1 86.12 553 ILE B C 1
ATOM 10131 O O . ILE B 1 553 ? 25.734 26.344 -20.016 1 86.12 553 ILE B O 1
ATOM 10135 N N . LEU B 1 554 ? 25.219 24.234 -19.641 1 86.81 554 LEU B N 1
ATOM 10136 C CA . LEU B 1 554 ? 26.516 23.766 -20.141 1 86.81 554 LEU B CA 1
ATOM 10137 C C . LEU B 1 554 ? 26.609 23.906 -21.656 1 86.81 554 LEU B C 1
ATOM 10139 O O . LEU B 1 554 ? 27.703 24.141 -22.188 1 86.81 554 LEU B O 1
ATOM 10143 N N . LYS B 1 555 ? 25.562 23.656 -22.297 1 83.75 555 LYS B N 1
ATOM 10144 C CA . LYS B 1 555 ? 25.547 23.875 -23.734 1 83.75 555 LYS B CA 1
ATOM 10145 C C . LYS B 1 555 ? 25.844 25.328 -24.094 1 83.75 555 LYS B C 1
ATOM 10147 O O . LYS B 1 555 ? 26.562 25.609 -25.047 1 83.75 555 LYS B O 1
ATOM 10152 N N . ASN B 1 556 ? 25.281 26.156 -23.281 1 82.06 556 ASN B N 1
ATOM 10153 C CA . ASN B 1 556 ? 25.469 27.578 -23.531 1 82.06 556 ASN B CA 1
ATOM 10154 C C . ASN B 1 556 ? 26.891 28.031 -23.203 1 82.06 556 ASN B C 1
ATOM 10156 O O . ASN B 1 556 ? 27.406 28.969 -23.812 1 82.06 556 ASN B O 1
ATOM 10160 N N . SER B 1 557 ? 27.531 27.359 -22.281 1 81.81 557 SER B N 1
ATOM 10161 C CA . SER B 1 557 ? 28.875 27.734 -21.875 1 81.81 557 SER B CA 1
ATOM 10162 C C . SER B 1 557 ? 29.938 26.969 -22.656 1 81.81 557 SER B C 1
ATOM 10164 O O . SER B 1 557 ? 31.125 27.25 -22.547 1 81.81 557 SER B O 1
ATOM 10166 N N . ASN B 1 558 ? 29.625 26.109 -23.5 1 75.88 558 ASN B N 1
ATOM 10167 C CA . ASN B 1 558 ? 30.531 25.266 -24.281 1 75.88 558 ASN B CA 1
ATOM 10168 C C . ASN B 1 558 ? 31.609 24.641 -23.391 1 75.88 558 ASN B C 1
ATOM 10170 O O . ASN B 1 558 ? 32.781 24.547 -23.797 1 75.88 558 ASN B O 1
ATOM 10174 N N . ALA B 1 559 ? 31.25 24.422 -22.141 1 74.12 559 ALA B N 1
ATOM 10175 C CA . ALA B 1 559 ? 32.219 23.859 -21.203 1 74.12 559 ALA B CA 1
ATOM 10176 C C . ALA B 1 559 ? 32.25 22.328 -21.297 1 74.12 559 ALA B C 1
ATOM 10178 O O . ALA B 1 559 ? 31.188 21.703 -21.422 1 74.12 559 ALA B O 1
ATOM 10179 N N . ASN B 1 560 ? 33.344 21.766 -21.516 1 70.12 560 ASN B N 1
ATOM 10180 C CA . ASN B 1 560 ? 33.531 20.328 -21.5 1 70.12 560 ASN B CA 1
ATOM 10181 C C . ASN B 1 560 ? 33.688 19.797 -20.078 1 70.12 560 ASN B C 1
ATOM 10183 O O . ASN B 1 560 ? 34.688 20.109 -19.422 1 70.12 560 ASN B O 1
ATOM 10187 N N . VAL B 1 561 ? 32.688 19.219 -19.5 1 75.31 561 VAL B N 1
ATOM 10188 C CA . VAL B 1 561 ? 32.688 18.797 -18.109 1 75.31 561 VAL B CA 1
ATOM 10189 C C . VAL B 1 561 ? 33.031 17.312 -18.016 1 75.31 561 VAL B C 1
ATOM 10191 O O . VAL B 1 561 ? 32.25 16.469 -18.469 1 75.31 561 VAL B O 1
ATOM 10194 N N . GLU B 1 562 ? 34.25 17.078 -17.547 1 75.88 562 GLU B N 1
ATOM 10195 C CA . GLU B 1 562 ? 34.688 15.695 -17.438 1 75.88 562 GLU B CA 1
ATOM 10196 C C . GLU B 1 562 ? 34.562 15.172 -16.016 1 75.88 562 GLU B C 1
ATOM 10198 O O . GLU B 1 562 ? 34.344 13.977 -15.805 1 75.88 562 GLU B O 1
ATOM 10203 N N . ASP B 1 563 ? 34.719 16.047 -15.148 1 83.94 563 ASP B N 1
ATOM 10204 C CA . ASP B 1 563 ? 34.688 15.609 -13.758 1 83.94 563 ASP B CA 1
ATOM 10205 C C . ASP B 1 563 ? 33.688 16.422 -12.945 1 83.94 563 ASP B C 1
ATOM 10207 O O . ASP B 1 563 ? 33.188 17.453 -13.406 1 83.94 563 ASP B O 1
ATOM 10211 N N . GLU B 1 564 ? 33.344 15.93 -11.773 1 86 564 GLU B N 1
ATOM 10212 C CA . GLU B 1 564 ? 32.375 16.562 -10.891 1 86 564 GLU B CA 1
ATOM 10213 C C . GLU B 1 564 ? 32.875 17.938 -10.43 1 86 564 GLU B C 1
ATOM 10215 O O . GLU B 1 564 ? 32.094 18.875 -10.328 1 86 564 GLU B O 1
ATOM 10220 N N . GLU B 1 565 ? 34.156 18 -10.211 1 86.75 565 GLU B N 1
ATOM 10221 C CA . GLU B 1 565 ? 34.75 19.25 -9.75 1 86.75 565 GLU B CA 1
ATOM 10222 C C . GLU B 1 565 ? 34.656 20.344 -10.82 1 86.75 565 GLU B C 1
ATOM 10224 O O . GLU B 1 565 ? 34.344 21.484 -10.523 1 86.75 565 GLU B O 1
ATOM 10229 N N . ALA B 1 566 ? 34.906 19.922 -12.016 1 86.56 566 ALA B N 1
ATOM 10230 C CA . ALA B 1 566 ? 34.812 20.859 -13.125 1 86.56 566 ALA B CA 1
ATOM 10231 C C . ALA B 1 566 ? 33.375 21.328 -13.359 1 86.56 566 ALA B C 1
ATOM 10233 O O . ALA B 1 566 ? 33.156 22.484 -13.688 1 86.56 566 ALA B O 1
ATOM 10234 N N . LEU B 1 567 ? 32.562 20.438 -13.195 1 88.69 567 LEU B N 1
ATOM 10235 C CA . LEU B 1 567 ? 31.141 20.766 -13.344 1 88.69 567 LEU B CA 1
ATOM 10236 C C . LEU B 1 567 ? 30.703 21.766 -12.289 1 88.69 567 LEU B C 1
ATOM 10238 O O . LEU B 1 567 ? 30 22.734 -12.602 1 88.69 567 LEU B O 1
ATOM 10242 N N . ALA B 1 568 ? 31.109 21.547 -11.062 1 88.62 568 ALA B N 1
ATOM 10243 C CA . ALA B 1 568 ? 30.734 22.422 -9.953 1 88.62 568 ALA B CA 1
ATOM 10244 C C . ALA B 1 568 ? 31.297 23.828 -10.148 1 88.62 568 ALA B C 1
ATOM 10246 O O . ALA B 1 568 ? 30.625 24.812 -9.859 1 88.62 568 ALA B O 1
ATOM 10247 N N . GLN B 1 569 ? 32.5 23.875 -10.664 1 86.75 569 GLN B N 1
ATOM 10248 C CA . GLN B 1 569 ? 33.156 25.156 -10.875 1 86.75 569 GLN B CA 1
ATOM 10249 C C . GLN B 1 569 ? 32.469 25.953 -11.992 1 86.75 569 GLN B C 1
ATOM 10251 O O . GLN B 1 569 ? 32.406 27.188 -11.93 1 86.75 569 GLN B O 1
ATOM 10256 N N . GLU B 1 570 ? 31.984 25.172 -12.891 1 87.31 570 GLU B N 1
ATOM 10257 C CA . GLU B 1 570 ? 31.297 25.828 -14.008 1 87.31 570 GLU B CA 1
ATOM 10258 C C . GLU B 1 570 ? 29.922 26.328 -13.594 1 87.31 570 GLU B C 1
ATOM 10260 O O . GLU B 1 570 ? 29.516 27.438 -13.961 1 87.31 570 GLU B O 1
ATOM 10265 N N . ILE B 1 571 ? 29.266 25.625 -12.852 1 88 571 ILE B N 1
ATOM 10266 C CA . ILE B 1 571 ? 27.891 25.906 -12.484 1 88 571 ILE B CA 1
ATOM 10267 C C . ILE B 1 571 ? 27.844 27.078 -11.523 1 88 571 ILE B C 1
ATOM 10269 O O . ILE B 1 571 ? 26.922 27.891 -11.57 1 88 571 ILE B O 1
ATOM 10273 N N . VAL B 1 572 ? 28.844 27.219 -10.68 1 86.75 572 VAL B N 1
ATOM 10274 C CA . VAL B 1 572 ? 28.844 28.234 -9.625 1 86.75 572 VAL B CA 1
ATOM 10275 C C . VAL B 1 572 ? 28.906 29.625 -10.25 1 86.75 572 VAL B C 1
ATOM 10277 O O . VAL B 1 572 ? 28.469 30.594 -9.633 1 86.75 572 VAL B O 1
ATOM 10280 N N . LYS B 1 573 ? 29.312 29.688 -11.43 1 83 573 LYS B N 1
ATOM 10281 C CA . LYS B 1 573 ? 29.469 30.953 -12.117 1 83 573 LYS B CA 1
ATOM 10282 C C . LYS B 1 573 ? 28.125 31.484 -12.609 1 83 573 LYS B C 1
ATOM 10284 O O . LYS B 1 573 ? 27.984 32.688 -12.891 1 83 573 LYS B O 1
ATOM 10289 N N . HIS B 1 574 ? 27.172 30.672 -12.68 1 84.5 574 HIS B N 1
ATOM 10290 C CA . HIS B 1 574 ? 25.906 31.047 -13.289 1 84.5 574 HIS B CA 1
ATOM 10291 C C . HIS B 1 574 ? 24.875 31.391 -12.227 1 84.5 574 HIS B C 1
ATOM 10293 O O . HIS B 1 574 ? 23.938 30.625 -11.984 1 84.5 574 HIS B O 1
ATOM 10299 N N . THR B 1 575 ? 24.938 32.562 -11.703 1 82.69 575 THR B N 1
ATOM 10300 C CA . THR B 1 575 ? 24.047 33 -10.633 1 82.69 575 THR B CA 1
ATOM 10301 C C . THR B 1 575 ? 22.875 33.812 -11.203 1 82.69 575 THR B C 1
ATOM 10303 O O . THR B 1 575 ? 21.859 34 -10.523 1 82.69 575 THR B O 1
ATOM 10306 N N . THR B 1 576 ? 23.047 34.094 -12.461 1 82.81 576 THR B N 1
ATOM 10307 C CA . THR B 1 576 ? 22.031 34.938 -13.039 1 82.81 576 THR B CA 1
ATOM 10308 C C . THR B 1 576 ? 20.984 34.125 -13.797 1 82.81 576 THR B C 1
ATOM 10310 O O . THR B 1 576 ? 21.344 33.25 -14.594 1 82.81 576 THR B O 1
ATOM 10313 N N . GLY B 1 577 ? 19.75 34.062 -13.32 1 81.38 577 GLY B N 1
ATOM 10314 C CA . GLY B 1 577 ? 18.656 33.344 -13.953 1 81.38 577 GLY B CA 1
ATOM 10315 C C . GLY B 1 577 ? 17.562 32.906 -12.969 1 81.38 577 GLY B C 1
ATOM 10316 O O . GLY B 1 577 ? 17.688 33.156 -11.766 1 81.38 577 GLY B O 1
ATOM 10317 N N . ASP B 1 578 ? 16.547 32.375 -13.531 1 80.56 578 ASP B N 1
ATOM 10318 C CA . ASP B 1 578 ? 15.391 32.062 -12.688 1 80.56 578 ASP B CA 1
ATOM 10319 C C . ASP B 1 578 ? 15.117 30.547 -12.664 1 80.56 578 ASP B C 1
ATOM 10321 O O . ASP B 1 578 ? 14.055 30.125 -12.219 1 80.56 578 ASP B O 1
ATOM 10325 N N . THR B 1 579 ? 16.141 29.781 -13.102 1 86.56 579 THR B N 1
ATOM 10326 C CA . THR B 1 579 ? 15.938 28.344 -13.078 1 86.56 579 THR B CA 1
ATOM 10327 C C . THR B 1 579 ? 16.344 27.766 -11.719 1 86.56 579 THR B C 1
ATOM 10329 O O . THR B 1 579 ? 16.844 28.484 -10.859 1 86.56 579 THR B O 1
ATOM 10332 N N . LEU B 1 580 ? 16.062 26.594 -11.523 1 88.69 580 LEU B N 1
ATOM 10333 C CA . LEU B 1 580 ? 16.328 25.906 -10.266 1 88.69 580 LEU B CA 1
ATOM 10334 C C . LEU B 1 580 ? 17.828 25.875 -9.961 1 88.69 580 LEU B C 1
ATOM 10336 O O . LEU B 1 580 ? 18.234 26.078 -8.812 1 88.69 580 LEU B O 1
ATOM 10340 N N . ILE B 1 581 ? 18.625 25.719 -10.961 1 91.25 581 ILE B N 1
ATOM 10341 C CA . ILE B 1 581 ? 20.078 25.656 -10.781 1 91.25 581 ILE B CA 1
ATOM 10342 C C . ILE B 1 581 ? 20.609 27.031 -10.414 1 91.25 581 ILE B C 1
ATOM 10344 O O . ILE B 1 581 ? 21.516 27.156 -9.594 1 91.25 581 ILE B O 1
ATOM 10348 N N . HIS B 1 582 ? 20.078 28.047 -10.969 1 92.06 582 HIS B N 1
ATOM 10349 C CA . HIS B 1 582 ? 20.5 29.406 -10.648 1 92.06 582 HIS B CA 1
ATOM 10350 C C . HIS B 1 582 ? 20.188 29.734 -9.195 1 92.06 582 HIS B C 1
ATOM 10352 O O . HIS B 1 582 ? 21 30.375 -8.523 1 92.06 582 HIS B O 1
ATOM 10358 N N . GLU B 1 583 ? 19.031 29.297 -8.766 1 90.81 583 GLU B N 1
ATOM 10359 C CA . GLU B 1 583 ? 18.656 29.531 -7.375 1 90.81 583 GLU B CA 1
ATOM 10360 C C . GLU B 1 583 ? 19.594 28.781 -6.426 1 90.81 583 GLU B C 1
ATOM 10362 O O . GLU B 1 583 ? 19.969 29.312 -5.375 1 90.81 583 GLU B O 1
ATOM 10367 N N . ALA B 1 584 ? 19.906 27.594 -6.816 1 93.62 584 ALA B N 1
ATOM 10368 C CA . ALA B 1 584 ? 20.828 26.812 -5.996 1 93.62 584 ALA B CA 1
ATOM 10369 C C . ALA B 1 584 ? 22.219 27.438 -5.957 1 93.62 584 ALA B C 1
ATOM 10371 O O . ALA B 1 584 ? 22.891 27.391 -4.926 1 93.62 584 ALA B O 1
ATOM 10372 N N . CYS B 1 585 ? 22.562 28.016 -7.051 1 93.12 585 CYS B N 1
ATOM 10373 C CA . CYS B 1 585 ? 23.859 28.688 -7.113 1 93.12 585 CYS B CA 1
ATOM 10374 C C . CYS B 1 585 ? 23.875 29.922 -6.23 1 93.12 585 CYS B C 1
ATOM 10376 O O . CYS B 1 585 ? 24.875 30.188 -5.547 1 93.12 585 CYS B O 1
ATOM 10378 N N . ARG B 1 586 ? 22.859 30.641 -6.254 1 92.06 586 ARG B N 1
ATOM 10379 C CA . ARG B 1 586 ? 22.766 31.812 -5.387 1 92.06 586 ARG B CA 1
ATOM 10380 C C . ARG B 1 586 ? 22.844 31.406 -3.916 1 92.06 586 ARG B C 1
ATOM 10382 O O . ARG B 1 586 ? 23.484 32.094 -3.111 1 92.06 586 ARG B O 1
ATOM 10389 N N . LEU B 1 587 ? 22.188 30.344 -3.619 1 93 587 LEU B N 1
ATOM 10390 C CA . LEU B 1 587 ? 22.25 29.828 -2.256 1 93 587 LEU B CA 1
ATOM 10391 C C . LEU B 1 587 ? 23.656 29.406 -1.892 1 93 587 LEU B C 1
ATOM 10393 O O . LEU B 1 587 ? 24.141 29.703 -0.792 1 93 587 LEU B O 1
ATOM 10397 N N . ALA B 1 588 ? 24.344 28.75 -2.756 1 93.5 588 ALA B N 1
ATOM 10398 C CA . ALA B 1 588 ? 25.703 28.297 -2.518 1 93.5 588 ALA B CA 1
ATOM 10399 C C . ALA B 1 588 ? 26.656 29.484 -2.318 1 93.5 588 ALA B C 1
ATOM 10401 O O . ALA B 1 588 ? 27.5 29.469 -1.423 1 93.5 588 ALA B O 1
ATOM 10402 N N . VAL B 1 589 ? 26.5 30.469 -3.145 1 91 589 VAL B N 1
ATOM 10403 C CA . VAL B 1 589 ? 27.359 31.641 -3.068 1 91 589 VAL B CA 1
ATOM 10404 C C . VAL B 1 589 ? 27.125 32.375 -1.741 1 91 589 VAL B C 1
ATOM 10406 O O . VAL B 1 589 ? 28.062 32.875 -1.127 1 91 589 VAL B O 1
ATOM 10409 N N . SER B 1 590 ? 25.844 32.406 -1.324 1 89.38 590 SER B N 1
ATOM 10410 C CA . SER B 1 590 ? 25.531 33.031 -0.042 1 89.38 590 SER B CA 1
ATOM 10411 C C . SER B 1 590 ? 26.156 32.25 1.115 1 89.38 590 SER B C 1
ATOM 10413 O O . SER B 1 590 ? 26.547 32.844 2.119 1 89.38 590 SER B O 1
ATOM 10415 N N . LEU B 1 591 ? 26.281 30.984 0.984 1 91 591 LEU B N 1
ATOM 10416 C CA . LEU B 1 591 ? 26.891 30.141 2.012 1 91 591 LEU B CA 1
ATOM 10417 C C . LEU B 1 591 ? 28.406 30.297 2.008 1 91 591 LEU B C 1
ATOM 10419 O O . LEU B 1 591 ? 29.031 30.312 3.068 1 91 591 LEU B O 1
ATOM 10423 N N . MET B 1 592 ? 28.938 30.531 0.861 1 89.69 592 MET B N 1
ATOM 10424 C CA . MET B 1 592 ? 30.391 30.609 0.707 1 89.69 592 MET B CA 1
ATOM 10425 C C . MET B 1 592 ? 30.922 31.922 1.259 1 89.69 592 MET B C 1
ATOM 10427 O O . MET B 1 592 ? 32.125 32.062 1.502 1 89.69 592 MET B O 1
ATOM 10431 N N . LYS B 1 593 ? 30.016 32.75 1.515 1 85.5 593 LYS B N 1
ATOM 10432 C CA . LYS B 1 593 ? 30.422 34 2.1 1 85.5 593 LYS B CA 1
ATOM 10433 C C . LYS B 1 593 ? 30.703 33.875 3.592 1 85.5 593 LYS B C 1
ATOM 10435 O O . LYS B 1 593 ? 31.406 34.688 4.18 1 85.5 593 LYS B O 1
ATOM 10440 N N . LEU B 1 594 ? 30.266 32.812 4.156 1 87.06 594 LEU B N 1
ATOM 10441 C CA . LEU B 1 594 ? 30.484 32.531 5.574 1 87.06 594 LEU B CA 1
ATOM 10442 C C . LEU B 1 594 ? 31.828 31.859 5.805 1 87.06 594 LEU B C 1
ATOM 10444 O O . LEU B 1 594 ? 32.469 31.391 4.855 1 87.06 594 LEU B O 1
ATOM 10448 N N . GLN B 1 595 ? 32.188 31.906 7.105 1 85.38 595 GLN B N 1
ATOM 10449 C CA . GLN B 1 595 ? 33.375 31.156 7.461 1 85.38 595 GLN B CA 1
ATOM 10450 C C . GLN B 1 595 ? 33.156 29.656 7.227 1 85.38 595 GLN B C 1
ATOM 10452 O O . GLN B 1 595 ? 32.062 29.141 7.41 1 85.38 595 GLN B O 1
ATOM 10457 N N . GLU B 1 596 ? 34.188 29.016 6.855 1 86.31 596 GLU B N 1
ATOM 10458 C CA . GLU B 1 596 ? 34.094 27.625 6.434 1 86.31 596 GLU B CA 1
ATOM 10459 C C . GLU B 1 596 ? 33.469 26.766 7.523 1 86.31 596 GLU B C 1
ATOM 10461 O O . GLU B 1 596 ? 32.625 25.922 7.238 1 86.31 596 GLU B O 1
ATOM 10466 N N . GLU B 1 597 ? 33.938 26.906 8.711 1 86.62 597 GLU B N 1
ATOM 10467 C CA . GLU B 1 597 ? 33.438 26.078 9.797 1 86.62 597 GLU B CA 1
ATOM 10468 C C . GLU B 1 597 ? 31.953 26.391 10.055 1 86.62 597 GLU B C 1
ATOM 10470 O O . GLU B 1 597 ? 31.156 25.469 10.305 1 86.62 597 GLU B O 1
ATOM 10475 N N . GLU B 1 598 ? 31.625 27.594 9.992 1 88.62 598 GLU B N 1
ATOM 10476 C CA . GLU B 1 598 ? 30.234 28 10.211 1 88.62 598 GLU B CA 1
ATOM 10477 C C . GLU B 1 598 ? 29.344 27.562 9.062 1 88.62 598 GLU B C 1
ATOM 10479 O O . GLU B 1 598 ? 28.188 27.172 9.281 1 88.62 598 GLU B O 1
ATOM 10484 N N . MET B 1 599 ? 29.906 27.641 7.875 1 91.62 599 MET B N 1
ATOM 10485 C CA . MET B 1 599 ? 29.156 27.203 6.699 1 91.62 599 MET B CA 1
ATOM 10486 C C . MET B 1 599 ? 28.75 25.75 6.824 1 91.62 599 MET B C 1
ATOM 10488 O O . MET B 1 599 ? 27.578 25.406 6.629 1 91.62 599 MET B O 1
ATOM 10492 N N . TRP B 1 600 ? 29.672 24.953 7.215 1 93.56 600 TRP B N 1
ATOM 10493 C CA . TRP B 1 600 ? 29.391 23.516 7.27 1 93.56 600 TRP B CA 1
ATOM 10494 C C . TRP B 1 600 ? 28.547 23.172 8.492 1 93.56 600 TRP B C 1
ATOM 10496 O O . TRP B 1 600 ? 27.781 22.203 8.469 1 93.56 600 TRP B O 1
ATOM 10506 N N . GLN B 1 601 ? 28.625 23.969 9.531 1 92.94 601 GLN B N 1
ATOM 10507 C CA . GLN B 1 601 ? 27.734 23.781 10.68 1 92.94 601 GLN B CA 1
ATOM 10508 C C . GLN B 1 601 ? 26.297 24.078 10.305 1 92.94 601 GLN B C 1
ATOM 10510 O O . GLN B 1 601 ? 25.375 23.359 10.734 1 92.94 601 GLN B O 1
ATOM 10515 N N . ILE B 1 602 ? 26.109 25.062 9.492 1 93.19 602 ILE B N 1
ATOM 10516 C CA . ILE B 1 602 ? 24.781 25.422 9.047 1 93.19 602 ILE B CA 1
ATOM 10517 C C . ILE B 1 602 ? 24.234 24.344 8.102 1 93.19 602 ILE B C 1
ATOM 10519 O O . ILE B 1 602 ? 23.094 23.906 8.234 1 93.19 602 ILE B O 1
ATOM 10523 N N . ILE B 1 603 ? 25.094 23.891 7.195 1 95.44 603 ILE B N 1
ATOM 10524 C CA . ILE B 1 603 ? 24.688 22.875 6.238 1 95.44 603 ILE B CA 1
ATOM 10525 C C . ILE B 1 603 ? 24.297 21.594 6.98 1 95.44 603 ILE B C 1
ATOM 10527 O O . ILE B 1 603 ? 23.266 20.984 6.703 1 95.44 603 ILE B O 1
ATOM 10531 N N . GLN B 1 604 ? 25.078 21.234 7.906 1 96.06 604 GLN B N 1
ATOM 10532 C CA . GLN B 1 604 ? 24.812 20.031 8.68 1 96.06 604 GLN B CA 1
ATOM 10533 C C . GLN B 1 604 ? 23.516 20.156 9.477 1 96.06 604 GLN B C 1
ATOM 10535 O O . GLN B 1 604 ? 22.688 19.25 9.492 1 96.06 604 GLN B O 1
ATOM 10540 N N . GLY B 1 605 ? 23.422 21.328 10.148 1 95 605 GLY B N 1
ATOM 10541 C CA . GLY B 1 605 ? 22.219 21.578 10.922 1 95 605 GLY B CA 1
ATOM 10542 C C . GLY B 1 605 ? 20.953 21.578 10.07 1 95 605 GLY B C 1
ATOM 10543 O O . GLY B 1 605 ? 19.906 21.109 10.508 1 95 605 GLY B O 1
ATOM 10544 N N . MET B 1 606 ? 21.094 22.062 8.883 1 95.19 606 MET B N 1
ATOM 10545 C CA . MET B 1 606 ? 19.969 22.109 7.953 1 95.19 606 MET B CA 1
ATOM 10546 C C . MET B 1 606 ? 19.531 20.703 7.551 1 95.19 606 MET B C 1
ATOM 10548 O O . MET B 1 606 ? 18.328 20.406 7.562 1 95.19 606 MET B O 1
ATOM 10552 N N . TRP B 1 607 ? 20.422 19.891 7.211 1 97.25 607 TRP B N 1
ATOM 10553 C CA . TRP B 1 607 ? 20.094 18.531 6.785 1 97.25 607 TRP B CA 1
ATOM 10554 C C . TRP B 1 607 ? 19.516 17.734 7.941 1 97.25 607 TRP B C 1
ATOM 10556 O O . TRP B 1 607 ? 18.594 16.922 7.75 1 97.25 607 TRP B O 1
ATOM 10566 N N . VAL B 1 608 ? 20.016 17.906 9.125 1 97 608 VAL B N 1
ATOM 10567 C CA . VAL B 1 608 ? 19.5 17.203 10.297 1 97 608 VAL B CA 1
ATOM 10568 C C . VAL B 1 608 ? 18.047 17.609 10.539 1 97 608 VAL B C 1
ATOM 10570 O O . VAL B 1 608 ? 17.188 16.766 10.781 1 97 608 VAL B O 1
ATOM 10573 N N . GLU B 1 609 ? 17.766 18.875 10.445 1 95.75 609 GLU B N 1
ATOM 10574 C CA . GLU B 1 609 ? 16.406 19.359 10.656 1 95.75 609 GLU B CA 1
ATOM 10575 C C . GLU B 1 609 ? 15.461 18.844 9.57 1 95.75 609 GLU B C 1
ATOM 10577 O O . GLU B 1 609 ? 14.312 18.5 9.844 1 95.75 609 GLU B O 1
ATOM 10582 N N . MET B 1 610 ? 15.977 18.828 8.383 1 95.06 610 MET B N 1
ATOM 10583 C CA . MET B 1 610 ? 15.156 18.312 7.285 1 95.06 610 MET B CA 1
ATOM 10584 C C . MET B 1 610 ? 14.852 16.844 7.473 1 95.06 610 MET B C 1
ATOM 10586 O O . MET B 1 610 ? 13.75 16.391 7.16 1 95.06 610 MET B O 1
ATOM 10590 N N . LEU B 1 611 ? 15.805 16.125 7.949 1 96.5 611 LEU B N 1
ATOM 10591 C CA . LEU B 1 611 ? 15.594 14.719 8.234 1 96.5 611 LEU B CA 1
ATOM 10592 C C . LEU B 1 611 ? 14.539 14.531 9.32 1 96.5 611 LEU B C 1
ATOM 10594 O O . LEU B 1 611 ? 13.68 13.656 9.211 1 96.5 611 LEU B O 1
ATOM 10598 N N . CYS B 1 612 ? 14.594 15.359 10.281 1 96.19 612 CYS B N 1
ATOM 10599 C CA . CYS B 1 612 ? 13.617 15.289 11.359 1 96.19 612 CYS B CA 1
ATOM 10600 C C . CYS B 1 612 ? 12.234 15.695 10.867 1 96.19 612 CYS B C 1
ATOM 10602 O O . CYS B 1 612 ? 11.234 15.078 11.25 1 96.19 612 CYS B O 1
ATOM 10604 N N . TYR B 1 613 ? 12.227 16.688 10.023 1 93.5 613 TYR B N 1
ATOM 10605 C CA . TYR B 1 613 ? 10.969 17.109 9.43 1 93.5 613 TYR B CA 1
ATOM 10606 C C . TYR B 1 613 ? 10.32 15.977 8.648 1 93.5 613 TYR B C 1
ATOM 10608 O O . TYR B 1 613 ? 9.117 15.734 8.781 1 93.5 613 TYR B O 1
ATOM 10616 N N . LEU B 1 614 ? 11.109 15.312 7.91 1 94.56 614 LEU B N 1
ATOM 10617 C CA . LEU B 1 614 ? 10.633 14.18 7.121 1 94.56 614 LEU B CA 1
ATOM 10618 C C . LEU B 1 614 ? 10.195 13.031 8.023 1 94.56 614 LEU B C 1
ATOM 10620 O O . LEU B 1 614 ? 9.172 12.391 7.773 1 94.56 614 LEU B O 1
ATOM 10624 N N . ALA B 1 615 ? 10.922 12.773 9.023 1 94.88 615 ALA B N 1
ATOM 10625 C CA . ALA B 1 615 ? 10.617 11.68 9.945 1 94.88 615 ALA B CA 1
ATOM 10626 C C . ALA B 1 615 ? 9.281 11.914 10.648 1 94.88 615 ALA B C 1
ATOM 10628 O O . ALA B 1 615 ? 8.539 10.969 10.906 1 94.88 615 ALA B O 1
ATOM 10629 N N . SER B 1 616 ? 8.953 13.148 10.953 1 93 616 SER B N 1
ATOM 10630 C CA . SER B 1 616 ? 7.73 13.477 11.688 1 93 616 SER B CA 1
ATOM 10631 C C . SER B 1 616 ? 6.496 13.32 10.805 1 93 616 SER B C 1
ATOM 10633 O O . SER B 1 616 ? 5.375 13.211 11.312 1 93 616 SER B O 1
ATOM 10635 N N . ARG B 1 617 ? 6.676 13.25 9.539 1 91.06 617 ARG B N 1
ATOM 10636 C CA . ARG B 1 617 ? 5.543 13.242 8.617 1 91.06 617 ARG B CA 1
ATOM 10637 C C . ARG B 1 617 ? 5.508 11.961 7.793 1 91.06 617 ARG B C 1
ATOM 10639 O O . ARG B 1 617 ? 4.676 11.82 6.895 1 91.06 617 ARG B O 1
ATOM 10646 N N . SER B 1 618 ? 6.363 11.047 8.109 1 91.06 618 SER B N 1
ATOM 10647 C CA . SER B 1 618 ? 6.43 9.781 7.379 1 91.06 618 SER B CA 1
ATOM 10648 C C . SER B 1 618 ? 5.441 8.766 7.941 1 91.06 618 SER B C 1
ATOM 10650 O O . SER B 1 618 ? 5.117 8.805 9.133 1 91.06 618 SER B O 1
ATOM 10652 N N . ARG B 1 619 ? 4.949 7.895 7.062 1 89.25 619 ARG B N 1
ATOM 10653 C CA . ARG B 1 619 ? 4.012 6.855 7.461 1 89.25 619 ARG B CA 1
ATOM 10654 C C . ARG B 1 619 ? 4.746 5.605 7.941 1 89.25 619 ARG B C 1
ATOM 10656 O O . ARG B 1 619 ? 5.773 5.23 7.367 1 89.25 619 ARG B O 1
ATOM 10663 N N . GLY B 1 620 ? 4.207 5.051 8.938 1 88.94 620 GLY B N 1
ATOM 10664 C CA . GLY B 1 620 ? 4.809 3.848 9.492 1 88.94 620 GLY B CA 1
ATOM 10665 C C . GLY B 1 620 ? 4.785 2.674 8.531 1 88.94 620 GLY B C 1
ATOM 10666 O O . GLY B 1 620 ? 5.742 1.899 8.461 1 88.94 620 GLY B O 1
ATOM 10667 N N . PHE B 1 621 ? 3.805 2.619 7.703 1 87.31 621 PHE B N 1
ATOM 10668 C CA . PHE B 1 621 ? 3.648 1.522 6.754 1 87.31 621 PHE B CA 1
ATOM 10669 C C . PHE B 1 621 ? 4.793 1.505 5.754 1 87.31 621 PHE B C 1
ATOM 10671 O O . PHE B 1 621 ? 5.27 0.436 5.363 1 87.31 621 PHE B O 1
ATOM 10678 N N . LEU B 1 622 ? 5.23 2.627 5.328 1 90.56 622 LEU B N 1
ATOM 10679 C CA . LEU B 1 622 ? 6.312 2.723 4.352 1 90.56 622 LEU B CA 1
ATOM 10680 C C . LEU B 1 622 ? 7.633 2.266 4.957 1 90.56 622 LEU B C 1
ATOM 10682 O O . LEU B 1 622 ? 8.469 1.678 4.266 1 90.56 622 LEU B O 1
ATOM 10686 N N . HIS B 1 623 ? 7.793 2.473 6.219 1 92.25 623 HIS B N 1
ATOM 10687 C CA . HIS B 1 623 ? 9 2.006 6.895 1 92.25 623 HIS B CA 1
ATOM 10688 C C . HIS B 1 623 ? 8.977 0.491 7.074 1 92.25 623 HIS B C 1
ATOM 10690 O O . HIS B 1 623 ? 10.016 -0.166 6.961 1 92.25 623 HIS B O 1
ATOM 10696 N N . ALA B 1 624 ? 7.785 -0.013 7.332 1 91.56 624 ALA B N 1
ATOM 10697 C CA . ALA B 1 624 ? 7.656 -1.466 7.398 1 91.56 624 ALA B CA 1
ATOM 10698 C C . ALA B 1 624 ? 7.973 -2.107 6.051 1 91.56 624 ALA B C 1
ATOM 10700 O O . ALA B 1 624 ? 8.648 -3.135 5.988 1 91.56 624 ALA B O 1
ATOM 10701 N N . LYS B 1 625 ? 7.492 -1.503 5.02 1 90.62 625 LYS B N 1
ATOM 10702 C CA . LYS B 1 625 ? 7.746 -1.983 3.664 1 90.62 625 LYS B CA 1
ATOM 10703 C C . LYS B 1 625 ? 9.234 -1.926 3.33 1 90.62 625 LYS B C 1
ATOM 10705 O O . LYS B 1 625 ? 9.773 -2.838 2.695 1 90.62 625 LYS B O 1
ATOM 10710 N N . SER B 1 626 ? 9.945 -0.939 3.824 1 90.69 626 SER B N 1
ATOM 10711 C CA . SER B 1 626 ? 11.359 -0.757 3.521 1 90.69 626 SER B CA 1
ATOM 10712 C C . SER B 1 626 ? 12.219 -1.801 4.23 1 90.69 626 SER B C 1
ATOM 10714 O O . SER B 1 626 ? 13.312 -2.127 3.775 1 90.69 626 SER B O 1
ATOM 10716 N N . LEU B 1 627 ? 11.734 -2.35 5.277 1 90 627 LEU B N 1
ATOM 10717 C CA . LEU B 1 627 ? 12.492 -3.346 6.023 1 90 627 LEU B CA 1
ATOM 10718 C C . LEU B 1 627 ? 12.664 -4.625 5.211 1 90 627 LEU B C 1
ATOM 10720 O O . LEU B 1 627 ? 13.648 -5.352 5.387 1 90 627 LEU B O 1
ATOM 10724 N N . GLY B 1 628 ? 11.75 -4.875 4.328 1 88.12 628 GLY B N 1
ATOM 10725 C CA . GLY B 1 628 ? 11.875 -6.047 3.473 1 88.12 628 GLY B CA 1
ATOM 10726 C C . GLY B 1 628 ? 13 -5.93 2.463 1 88.12 628 GLY B C 1
ATOM 10727 O O . GLY B 1 628 ? 13.484 -6.938 1.94 1 88.12 628 GLY B O 1
ATOM 10728 N N . GLU B 1 629 ? 13.406 -4.707 2.244 1 86.31 629 GLU B N 1
ATOM 10729 C CA . GLU B 1 629 ? 14.492 -4.453 1.3 1 86.31 629 GLU B CA 1
ATOM 10730 C C . GLU B 1 629 ? 15.773 -4.066 2.025 1 86.31 629 GLU B C 1
ATOM 10732 O O . GLU B 1 629 ? 16.688 -3.496 1.423 1 86.31 629 GLU B O 1
ATOM 10737 N N . GLY B 1 630 ? 15.852 -4.34 3.271 1 85.12 630 GLY B N 1
ATOM 10738 C CA . GLY B 1 630 ? 17.047 -4.047 4.051 1 85.12 630 GLY B CA 1
ATOM 10739 C C . GLY B 1 630 ? 16.906 -2.789 4.887 1 85.12 630 GLY B C 1
ATOM 10740 O O . GLY B 1 630 ? 17.812 -2.451 5.652 1 85.12 630 GLY B O 1
ATOM 10741 N N . GLY B 1 631 ? 15.867 -2.094 4.754 1 87 631 GLY B N 1
ATOM 10742 C CA . GLY B 1 631 ? 15.641 -0.912 5.57 1 87 631 GLY B CA 1
ATOM 10743 C C . GLY B 1 631 ? 16.266 0.342 4.996 1 87 631 GLY B C 1
ATOM 10744 O O . GLY B 1 631 ? 17.219 0.264 4.223 1 87 631 GLY B O 1
ATOM 10745 N N . GLU B 1 632 ? 15.688 1.471 5.301 1 90.12 632 GLU B N 1
ATOM 10746 C CA . GLU B 1 632 ? 16.219 2.781 4.938 1 90.12 632 GLU B CA 1
ATOM 10747 C C . GLU B 1 632 ? 16.656 3.561 6.172 1 90.12 632 GLU B C 1
ATOM 10749 O O . GLU B 1 632 ? 16.156 3.322 7.273 1 90.12 632 GLU B O 1
ATOM 10754 N N . TYR B 1 633 ? 17.625 4.363 5.996 1 93.81 633 TYR B N 1
ATOM 10755 C CA . TYR B 1 633 ? 18.109 5.152 7.113 1 93.81 633 TYR B CA 1
ATOM 10756 C C . TYR B 1 633 ? 17 6.027 7.695 1 93.81 633 TYR B C 1
ATOM 10758 O O . TYR B 1 633 ? 16.953 6.25 8.906 1 93.81 633 TYR B O 1
ATOM 10766 N N . LEU B 1 634 ? 16.156 6.508 6.895 1 95.19 634 LEU B N 1
ATOM 10767 C CA . LEU B 1 634 ? 15.047 7.332 7.367 1 95.19 634 LEU B CA 1
ATOM 10768 C C . LEU B 1 634 ? 14.219 6.586 8.406 1 95.19 634 LEU B C 1
ATOM 10770 O O . LEU B 1 634 ? 13.641 7.203 9.305 1 95.19 634 LEU B O 1
ATOM 10774 N N . SER B 1 635 ? 14.141 5.312 8.273 1 93 635 SER B N 1
ATOM 10775 C CA . SER B 1 635 ? 13.414 4.512 9.258 1 93 635 SER B CA 1
ATOM 10776 C C . SER B 1 635 ? 14.07 4.609 10.633 1 93 635 SER B C 1
ATOM 10778 O O . SER B 1 635 ? 13.375 4.598 11.648 1 93 635 SER B O 1
ATOM 10780 N N . TYR B 1 636 ? 15.406 4.738 10.648 1 91.88 636 TYR B N 1
ATOM 10781 C CA . TYR B 1 636 ? 16.125 4.906 11.906 1 91.88 636 TYR B CA 1
ATOM 10782 C C . TYR B 1 636 ? 15.797 6.246 12.555 1 91.88 636 TYR B C 1
ATOM 10784 O O . TYR B 1 636 ? 15.516 6.312 13.75 1 91.88 636 TYR B O 1
ATOM 10792 N N . VAL B 1 637 ? 15.812 7.207 11.703 1 94.94 637 VAL B N 1
ATOM 10793 C CA . VAL B 1 637 ? 15.531 8.547 12.203 1 94.94 637 VAL B CA 1
ATOM 10794 C C . VAL B 1 637 ? 14.078 8.625 12.68 1 94.94 637 VAL B C 1
ATOM 10796 O O . VAL B 1 637 ? 13.789 9.227 13.719 1 94.94 637 VAL B O 1
ATOM 10799 N N . TRP B 1 638 ? 13.211 7.992 11.914 1 94.69 638 TRP B N 1
ATOM 10800 C CA . TRP B 1 638 ? 11.789 7.984 12.227 1 94.69 638 TRP B CA 1
ATOM 10801 C C . TRP B 1 638 ? 11.523 7.281 13.555 1 94.69 638 TRP B C 1
ATOM 10803 O O . TRP B 1 638 ? 10.766 7.777 14.391 1 94.69 638 TRP B O 1
ATOM 10813 N N . LEU B 1 639 ? 12.133 6.141 13.789 1 92.19 639 LEU B N 1
ATOM 10814 C CA . LEU B 1 639 ? 11.938 5.402 15.031 1 92.19 639 LEU B CA 1
ATOM 10815 C C . LEU B 1 639 ? 12.57 6.137 16.203 1 92.19 639 LEU B C 1
ATOM 10817 O O . LEU B 1 639 ? 12.023 6.148 17.312 1 92.19 639 LEU B O 1
ATOM 10821 N N . LEU B 1 640 ? 13.742 6.676 15.977 1 93.5 640 LEU B N 1
ATOM 10822 C CA . LEU B 1 640 ? 14.391 7.477 17.016 1 93.5 640 LEU B CA 1
ATOM 10823 C C . LEU B 1 640 ? 13.508 8.648 17.422 1 93.5 640 LEU B C 1
ATOM 10825 O O . LEU B 1 640 ? 13.344 8.922 18.609 1 93.5 640 LEU B O 1
ATOM 10829 N N . TRP B 1 641 ? 12.953 9.328 16.453 1 94.44 641 TRP B N 1
ATOM 10830 C CA . TRP B 1 641 ? 12.047 10.453 16.656 1 94.44 641 TRP B CA 1
ATOM 10831 C C . TRP B 1 641 ? 10.867 10.055 17.547 1 94.44 641 TRP B C 1
ATOM 10833 O O . TRP B 1 641 ? 10.516 10.766 18.484 1 94.44 641 TRP B O 1
ATOM 10843 N N . SER B 1 642 ? 10.344 8.883 17.312 1 91.38 642 SER B N 1
ATOM 10844 C CA . SER B 1 642 ? 9.195 8.383 18.062 1 91.38 642 SER B CA 1
ATOM 10845 C C . SER B 1 642 ? 9.594 7.945 19.469 1 91.38 642 SER B C 1
ATOM 10847 O O . SER B 1 642 ? 8.875 8.219 20.438 1 91.38 642 SER B O 1
ATOM 10849 N N . CYS B 1 643 ? 10.742 7.316 19.578 1 89.81 643 CYS B N 1
ATOM 10850 C CA . CYS B 1 643 ? 11.203 6.812 20.859 1 89.81 643 CYS B CA 1
ATOM 10851 C C . CYS B 1 643 ? 11.594 7.957 21.781 1 89.81 643 CYS B C 1
ATOM 10853 O O . CYS B 1 643 ? 11.523 7.824 23.016 1 89.81 643 CYS B O 1
ATOM 10855 N N . MET B 1 644 ? 11.992 9.047 21.172 1 92.69 644 MET B N 1
ATOM 10856 C CA . MET B 1 644 ? 12.414 10.188 21.984 1 92.69 644 MET B CA 1
ATOM 10857 C C . MET B 1 644 ? 11.227 11.078 22.328 1 92.69 644 MET B C 1
ATOM 10859 O O . MET B 1 644 ? 11.406 12.188 22.812 1 92.69 644 MET B O 1
ATOM 10863 N N . GLY B 1 645 ? 10.008 10.602 22.031 1 90.44 645 GLY B N 1
ATOM 10864 C CA . GLY B 1 645 ? 8.789 11.211 22.531 1 90.44 645 GLY B CA 1
ATOM 10865 C C . GLY B 1 645 ? 8.297 12.352 21.656 1 90.44 645 GLY B C 1
ATOM 10866 O O . GLY B 1 645 ? 7.512 13.188 22.109 1 90.44 645 GLY B O 1
ATOM 10867 N N . MET B 1 646 ? 8.656 12.453 20.453 1 92.94 646 MET B N 1
ATOM 10868 C CA . MET B 1 646 ? 8.219 13.531 19.578 1 92.94 646 MET B CA 1
ATOM 10869 C C . MET B 1 646 ? 6.902 13.172 18.891 1 92.94 646 MET B C 1
ATOM 10871 O O . MET B 1 646 ? 6.48 12.016 18.906 1 92.94 646 MET B O 1
ATOM 10875 N N . GLN B 1 647 ? 6.297 14.156 18.375 1 90.06 647 GLN B N 1
ATOM 10876 C CA . GLN B 1 647 ? 4.98 13.984 17.781 1 90.06 647 GLN B CA 1
ATOM 10877 C C . GLN B 1 647 ? 5.074 13.203 16.469 1 90.06 647 GLN B C 1
ATOM 10879 O O . GLN B 1 647 ? 5.91 13.508 15.617 1 90.06 647 GLN B O 1
ATOM 10884 N N . THR B 1 648 ? 4.234 12.172 16.375 1 87.81 648 THR B N 1
ATOM 10885 C CA . THR B 1 648 ? 4.18 11.375 15.156 1 87.81 648 THR B CA 1
ATOM 10886 C C . THR B 1 648 ? 3.111 11.906 14.203 1 87.81 648 THR B C 1
ATOM 10888 O O . THR B 1 648 ? 2.369 12.828 14.547 1 87.81 648 THR B O 1
ATOM 10891 N N . LEU B 1 649 ? 3.062 11.359 13.023 1 87.44 649 LEU B N 1
ATOM 10892 C CA . LEU B 1 649 ? 2.072 11.766 12.031 1 87.44 649 LEU B CA 1
ATOM 10893 C C . LEU B 1 649 ? 0.657 11.508 12.547 1 87.44 649 LEU B C 1
ATOM 10895 O O . LEU B 1 649 ? -0.234 12.336 12.359 1 87.44 649 LEU B O 1
ATOM 10899 N N . ALA B 1 650 ? 0.483 10.422 13.156 1 83.31 650 ALA B N 1
ATOM 10900 C CA . ALA B 1 650 ? -0.83 10.062 13.68 1 83.31 650 ALA B CA 1
ATOM 10901 C C . ALA B 1 650 ? -1.294 11.07 14.734 1 83.31 650 ALA B C 1
ATOM 10903 O O . ALA B 1 650 ? -2.475 11.422 14.781 1 83.31 650 ALA B O 1
ATOM 10904 N N . ASP B 1 651 ? -0.423 11.602 15.469 1 82 651 ASP B N 1
ATOM 10905 C CA . ASP B 1 651 ? -0.756 12.586 16.5 1 82 651 ASP B CA 1
ATOM 10906 C C . ASP B 1 651 ? -1.158 13.922 15.867 1 82 651 ASP B C 1
ATOM 10908 O O . ASP B 1 651 ? -2.064 14.594 16.359 1 82 651 ASP B O 1
ATOM 10912 N N . LYS B 1 652 ? -0.494 14.188 14.867 1 81 652 LYS B N 1
ATOM 10913 C CA . LYS B 1 652 ? -0.773 15.461 14.195 1 81 652 LYS B CA 1
ATOM 10914 C C . LYS B 1 652 ? -2.164 15.453 13.57 1 81 652 LYS B C 1
ATOM 10916 O O . LYS B 1 652 ? -2.836 16.484 13.531 1 81 652 LYS B O 1
ATOM 10921 N N . ILE B 1 653 ? -2.582 14.336 13.211 1 77.69 653 ILE B N 1
ATOM 10922 C CA . ILE B 1 653 ? -3.859 14.227 12.516 1 77.69 653 ILE B CA 1
ATOM 10923 C C . ILE B 1 653 ? -4.992 14.125 13.539 1 77.69 653 ILE B C 1
ATOM 10925 O O . ILE B 1 653 ? -6.047 14.742 13.367 1 77.69 653 ILE B O 1
ATOM 10929 N N . HIS B 1 654 ? -4.785 13.414 14.562 1 75.12 654 HIS B N 1
ATOM 10930 C CA . HIS B 1 654 ? -5.883 13.102 15.469 1 75.12 654 HIS B CA 1
ATOM 10931 C C . HIS B 1 654 ? -5.949 14.094 16.625 1 75.12 654 HIS B C 1
ATOM 10933 O O . HIS B 1 654 ? -6.969 14.188 17.312 1 75.12 654 HIS B O 1
ATOM 10939 N N . LYS B 1 655 ? -4.906 14.734 16.891 1 66.69 655 LYS B N 1
ATOM 10940 C CA . LYS B 1 655 ? -4.91 15.703 17.969 1 66.69 655 LYS B CA 1
ATOM 10941 C C . LYS B 1 655 ? -4.582 17.109 17.453 1 66.69 655 LYS B C 1
ATOM 10943 O O . LYS B 1 655 ? -3.551 17.672 17.812 1 66.69 655 LYS B O 1
ATOM 10948 N N . PRO B 1 656 ? -5.609 17.547 16.438 1 60.78 656 PRO B N 1
ATOM 10949 C CA . PRO B 1 656 ? -5.262 18.844 15.828 1 60.78 656 PRO B CA 1
ATOM 10950 C C . PRO B 1 656 ? -5.367 20 16.812 1 60.78 656 PRO B C 1
ATOM 10952 O O . PRO B 1 656 ? -5.926 19.844 17.906 1 60.78 656 PRO B O 1
ATOM 10955 N N . GLU B 1 657 ? -4.617 21.047 16.469 1 59.41 657 GLU B N 1
ATOM 10956 C CA . GLU B 1 657 ? -4.727 22.281 17.234 1 59.41 657 GLU B CA 1
ATOM 10957 C C . GLU B 1 657 ? -6.156 22.828 17.219 1 59.41 657 GLU B C 1
ATOM 10959 O O . GLU B 1 657 ? -6.875 22.656 16.234 1 59.41 657 GLU B O 1
ATOM 10964 N N . SER B 1 658 ? -6.773 22.969 18.344 1 54.38 658 SER B N 1
ATOM 10965 C CA . SER B 1 658 ? -8.133 23.484 18.453 1 54.38 658 SER B CA 1
ATOM 10966 C C . SER B 1 658 ? -8.352 24.641 17.484 1 54.38 658 SER B C 1
ATOM 10968 O O . SER B 1 658 ? -7.469 25.484 17.281 1 54.38 658 SER B O 1
ATOM 10970 N N . PRO B 1 659 ? -9.367 24.484 16.484 1 50.88 659 PRO B N 1
ATOM 10971 C CA . PRO B 1 659 ? -9.703 25.562 15.562 1 50.88 659 PRO B CA 1
ATOM 10972 C C . PRO B 1 659 ? -9.672 26.953 16.219 1 50.88 659 PRO B C 1
ATOM 10974 O O . PRO B 1 659 ? -9.391 27.953 15.547 1 50.88 659 PRO B O 1
ATOM 10977 N N . GLU B 1 660 ? -10.062 26.984 17.484 1 50 660 GLU B N 1
ATOM 10978 C CA . GLU B 1 660 ? -10.047 28.266 18.156 1 50 660 GLU B CA 1
ATOM 10979 C C . GLU B 1 660 ? -8.648 28.875 18.156 1 50 660 GLU B C 1
ATOM 10981 O O . GLU B 1 660 ? -8.492 30.094 17.984 1 50 660 GLU B O 1
ATOM 10986 N N . GLU B 1 661 ? -7.809 27.969 18.203 1 51.12 661 GLU B N 1
ATOM 10987 C CA . GLU B 1 661 ? -6.434 28.453 18.234 1 51.12 661 GLU B CA 1
ATOM 10988 C C . GLU B 1 661 ? -6.008 29 16.875 1 51.12 661 GLU B C 1
ATOM 10990 O O . GLU B 1 661 ? -5.312 30.016 16.797 1 51.12 661 GLU B O 1
ATOM 10995 N N . LYS B 1 662 ? -6.602 28.391 15.867 1 56 662 LYS B N 1
ATOM 10996 C CA . LYS B 1 662 ? -6.336 28.875 14.523 1 56 662 LYS B CA 1
ATOM 10997 C C . LYS B 1 662 ? -7.059 30.203 14.258 1 56 662 LYS B C 1
ATOM 10999 O O . LYS B 1 662 ? -6.543 31.062 13.555 1 56 662 LYS B O 1
ATOM 11004 N N . GLU B 1 663 ? -8.32 30.25 14.82 1 53.75 663 GLU B N 1
ATOM 11005 C CA . GLU B 1 663 ? -9.055 31.5 14.688 1 53.75 663 GLU B CA 1
ATOM 11006 C C . GLU B 1 663 ? -8.352 32.656 15.414 1 53.75 663 GLU B C 1
ATOM 11008 O O . GLU B 1 663 ? -8.328 33.781 14.938 1 53.75 663 GLU B O 1
ATOM 11013 N N . ILE B 1 664 ? -7.859 32.344 16.531 1 50.25 664 ILE B N 1
ATOM 11014 C CA . ILE B 1 664 ? -7.098 33.344 17.266 1 50.25 664 ILE B CA 1
ATOM 11015 C C . ILE B 1 664 ? -5.914 33.812 16.422 1 50.25 664 ILE B C 1
ATOM 11017 O O . ILE B 1 664 ? -5.609 35 16.375 1 50.25 664 ILE B O 1
ATOM 11021 N N . LEU B 1 665 ? -5.562 32.906 15.617 1 50.84 665 LEU B N 1
ATOM 11022 C CA . LEU B 1 665 ? -4.441 33.219 14.727 1 50.84 665 LEU B CA 1
ATOM 11023 C C . LEU B 1 665 ? -4.875 34.125 13.586 1 50.84 665 LEU B C 1
ATOM 11025 O O . LEU B 1 665 ? -4.168 35.062 13.242 1 50.84 665 LEU B O 1
ATOM 11029 N N . ALA B 1 666 ? -5.93 33.75 13.023 1 54.09 666 ALA B N 1
ATOM 11030 C CA . ALA B 1 666 ? -6.461 34.531 11.914 1 54.09 666 ALA B CA 1
ATOM 11031 C C . ALA B 1 666 ? -6.812 35.969 12.375 1 54.09 666 ALA B C 1
ATOM 11033 O O . ALA B 1 666 ? -6.535 36.938 11.664 1 54.09 666 ALA B O 1
ATOM 11034 N N . THR B 1 667 ? -7.375 36.062 13.531 1 53.59 667 THR B N 1
ATOM 11035 C CA . THR B 1 667 ? -7.738 37.375 14.062 1 53.59 667 THR B CA 1
ATOM 11036 C C . THR B 1 667 ? -6.488 38.156 14.414 1 53.59 667 THR B C 1
ATOM 11038 O O . THR B 1 667 ? -6.449 39.375 14.219 1 53.59 667 THR B O 1
ATOM 11041 N N . ALA B 1 668 ? -5.52 37.406 14.805 1 50.69 668 ALA B N 1
ATOM 11042 C CA . ALA B 1 668 ? -4.262 38.094 15.141 1 50.69 668 ALA B CA 1
ATOM 11043 C C . ALA B 1 668 ? -3.561 38.594 13.883 1 50.69 668 ALA B C 1
ATOM 11045 O O . ALA B 1 668 ? -2.957 39.656 13.898 1 50.69 668 ALA B O 1
ATOM 11046 N N . LYS B 1 669 ? -3.682 37.938 12.781 1 53.44 669 LYS B N 1
ATOM 11047 C CA . LYS B 1 669 ? -3.148 38.375 11.5 1 53.44 669 LYS B CA 1
ATOM 11048 C C . LYS B 1 669 ? -3.898 39.594 10.992 1 53.44 669 LYS B C 1
ATOM 11050 O O . LYS B 1 669 ? -3.291 40.531 10.438 1 53.44 669 LYS B O 1
ATOM 11055 N N . GLU B 1 670 ? -5.16 39.5 11.016 1 54.44 670 GLU B N 1
ATOM 11056 C CA . GLU B 1 670 ? -5.961 40.656 10.641 1 54.44 670 GLU B CA 1
ATOM 11057 C C . GLU B 1 670 ? -5.598 41.875 11.484 1 54.44 670 GLU B C 1
ATOM 11059 O O . GLU B 1 670 ? -5.582 43 10.984 1 54.44 670 GLU B O 1
ATOM 11064 N N . TRP B 1 671 ? -5.273 41.594 12.656 1 53.22 671 TRP B N 1
ATOM 11065 C CA . TRP B 1 671 ? -4.855 42.656 13.555 1 53.22 671 TRP B CA 1
ATOM 11066 C C . TRP B 1 671 ? -3.506 43.25 13.133 1 53.22 671 TRP B C 1
ATOM 11068 O O . TRP B 1 671 ? -3.287 44.469 13.203 1 53.22 671 TRP B O 1
ATOM 11078 N N . ALA B 1 672 ? -2.676 42.344 12.625 1 47.81 672 ALA B N 1
ATOM 11079 C CA . ALA B 1 672 ? -1.312 42.781 12.297 1 47.81 672 ALA B CA 1
ATOM 11080 C C . ALA B 1 672 ? -1.241 43.375 10.906 1 47.81 672 ALA B C 1
ATOM 11082 O O . ALA B 1 672 ? -0.226 43.969 10.539 1 47.81 672 ALA B O 1
ATOM 11083 N N . SER B 1 673 ? -2.168 43.125 10.094 1 46.22 673 SER B N 1
ATOM 11084 C CA . SER B 1 673 ? -2.123 43.781 8.789 1 46.22 673 SER B CA 1
ATOM 11085 C C . SER B 1 673 ? -2.201 45.312 8.922 1 46.22 673 SER B C 1
ATOM 11087 O O . SER B 1 673 ? -3.043 45.844 9.656 1 46.22 673 SER B O 1
ATOM 11089 N N . PRO B 1 674 ? -1.138 46 8.516 1 43.47 674 PRO B N 1
ATOM 11090 C CA . PRO B 1 674 ? -1.042 47.438 8.625 1 43.47 674 PRO B CA 1
ATOM 11091 C C . PRO B 1 674 ? -2.275 48.156 8.078 1 43.47 674 PRO B C 1
ATOM 11093 O O . PRO B 1 674 ? -2.512 49.344 8.398 1 43.47 674 PRO B O 1
ATOM 11096 N N . SER B 1 675 ? -2.783 47.719 6.977 1 41.72 675 SER B N 1
ATOM 11097 C CA . SER B 1 675 ? -3.807 48.594 6.387 1 41.72 675 SER B CA 1
ATOM 11098 C C . SER B 1 675 ? -5 48.75 7.324 1 41.72 675 SER B C 1
ATOM 11100 O O . SER B 1 675 ? -5.934 49.5 7.023 1 41.72 675 SER B O 1
ATOM 11102 N N . ASN B 1 676 ? -5.223 47.844 8.211 1 41.19 676 ASN B N 1
ATOM 11103 C CA . ASN B 1 676 ? -6.441 48 8.992 1 41.19 676 ASN B CA 1
ATOM 11104 C C . ASN B 1 676 ? -6.223 48.938 10.188 1 41.19 676 ASN B C 1
ATOM 11106 O O . ASN B 1 676 ? -5.34 48.688 11.016 1 41.19 676 ASN B O 1
ATOM 11110 N N . GLY B 1 677 ? -6.465 50.219 10.055 1 37.5 677 GLY B N 1
ATOM 11111 C CA . GLY B 1 677 ? -6.453 51.375 10.961 1 37.5 677 GLY B CA 1
ATOM 11112 C C . GLY B 1 677 ? -6.727 50.969 12.406 1 37.5 677 GLY B C 1
ATOM 11113 O O . GLY B 1 677 ? -7.086 49.844 12.688 1 37.5 677 GLY B O 1
ATOM 11114 N N . ARG B 1 678 ? -6.59 52 13.414 1 45.12 678 ARG B N 1
ATOM 11115 C CA . ARG B 1 678 ? -6.727 52.094 14.867 1 45.12 678 ARG B CA 1
ATOM 11116 C C . ARG B 1 678 ? -7.977 51.375 15.336 1 45.12 678 ARG B C 1
ATOM 11118 O O . ARG B 1 678 ? -7.977 50.75 16.406 1 45.12 678 ARG B O 1
ATOM 11125 N N . LEU B 1 679 ? -9.078 51.656 14.734 1 41.69 679 LEU B N 1
ATOM 11126 C CA . LEU B 1 679 ? -10.391 51.188 15.203 1 41.69 679 LEU B CA 1
ATOM 11127 C C . LEU B 1 679 ? -10.5 49.688 15.156 1 41.69 679 LEU B C 1
ATOM 11129 O O . LEU B 1 679 ? -11.117 49.062 16.031 1 41.69 679 LEU B O 1
ATOM 11133 N N . ASN B 1 680 ? -9.883 49.062 14.203 1 45.22 680 ASN B N 1
ATOM 11134 C CA . ASN B 1 680 ? -10.031 47.656 13.984 1 45.22 680 ASN B CA 1
ATOM 11135 C C . ASN B 1 680 ? -9.117 46.844 14.898 1 45.22 680 ASN B C 1
ATOM 11137 O O . ASN B 1 680 ? -9.164 45.594 14.906 1 45.22 680 ASN B O 1
ATOM 11141 N N . HIS B 1 681 ? -8.242 47.438 15.531 1 47.47 681 HIS B N 1
ATOM 11142 C CA . HIS B 1 681 ? -7.406 46.812 16.547 1 47.47 681 HIS B CA 1
ATOM 11143 C C . HIS B 1 681 ? -8.227 46.469 17.781 1 47.47 681 HIS B C 1
ATOM 11145 O O . HIS B 1 681 ? -7.992 45.406 18.406 1 47.47 681 HIS B O 1
ATOM 11151 N N . GLU B 1 682 ? -9.109 47.406 18.172 1 46.84 682 GLU B N 1
ATOM 11152 C CA . GLU B 1 682 ? -9.961 47.125 19.328 1 46.84 682 GLU B CA 1
ATOM 11153 C C . GLU B 1 682 ? -10.891 45.938 19.062 1 46.84 682 GLU B C 1
ATOM 11155 O O . GLU B 1 682 ? -11.094 45.094 19.938 1 46.84 682 GLU B O 1
ATOM 11160 N N . THR B 1 683 ? -11.375 45.875 17.938 1 50.47 683 THR B N 1
ATOM 11161 C CA . THR B 1 683 ? -12.328 44.812 17.625 1 50.47 683 THR B CA 1
ATOM 11162 C C . THR B 1 683 ? -11.609 43.5 17.469 1 50.47 683 THR B C 1
ATOM 11164 O O . THR B 1 683 ? -12.133 42.438 17.891 1 50.47 683 THR B O 1
ATOM 11167 N N . SER B 1 684 ? -10.523 43.656 16.938 1 50.78 684 SER B N 1
ATOM 11168 C CA . SER B 1 684 ? -9.75 42.438 16.797 1 50.78 684 SER B CA 1
ATOM 11169 C C . SER B 1 684 ? -9.25 41.938 18.141 1 50.78 684 SER B C 1
ATOM 11171 O O . SER B 1 684 ? -9.211 40.719 18.406 1 50.78 684 SER B O 1
ATOM 11173 N N . THR B 1 685 ? -8.859 42.875 18.953 1 49.66 685 THR B N 1
ATOM 11174 C CA . THR B 1 685 ? -8.477 42.531 20.312 1 49.66 685 THR B CA 1
ATOM 11175 C C . THR B 1 685 ? -9.664 41.938 21.078 1 49.66 685 THR B C 1
ATOM 11177 O O . THR B 1 685 ? -9.508 40.969 21.812 1 49.66 685 THR B O 1
ATOM 11180 N N . THR B 1 686 ? -10.758 42.469 20.859 1 48.31 686 THR B N 1
ATOM 11181 C CA . THR B 1 686 ? -11.953 41.969 21.516 1 48.31 686 THR B CA 1
ATOM 11182 C C . THR B 1 686 ? -12.328 40.594 20.969 1 48.31 686 THR B C 1
ATOM 11184 O O . THR B 1 686 ? -12.781 39.719 21.703 1 48.31 686 THR B O 1
ATOM 11187 N N . ARG B 1 687 ? -12.094 40.5 19.766 1 52.31 687 ARG B N 1
ATOM 11188 C CA . ARG B 1 687 ? -12.422 39.219 19.141 1 52.31 687 ARG B CA 1
ATOM 11189 C C . ARG B 1 687 ? -11.438 38.125 19.578 1 52.31 687 ARG B C 1
ATOM 11191 O O . ARG B 1 687 ? -11.844 36.969 19.828 1 52.31 687 ARG B O 1
ATOM 11198 N N . ILE B 1 688 ? -10.266 38.5 19.594 1 50.25 688 ILE B N 1
ATOM 11199 C CA . ILE B 1 688 ? -9.266 37.562 20.109 1 50.25 688 ILE B CA 1
ATOM 11200 C C . ILE B 1 688 ? -9.555 37.25 21.578 1 50.25 688 ILE B C 1
ATOM 11202 O O . ILE B 1 688 ? -9.461 36.094 21.984 1 50.25 688 ILE B O 1
ATOM 11206 N N . LEU B 1 689 ? -9.977 38.344 22.281 1 46.34 689 LEU B N 1
ATOM 11207 C CA . LEU B 1 689 ? -10.312 38.156 23.688 1 46.34 689 LEU B CA 1
ATOM 11208 C C . LEU B 1 689 ? -11.562 37.312 23.859 1 46.34 689 LEU B C 1
ATOM 11210 O O . LEU B 1 689 ? -11.68 36.531 24.812 1 46.34 689 LEU B O 1
ATOM 11214 N N . SER B 1 690 ? -12.422 37.281 22.938 1 46.66 690 SER B N 1
ATOM 11215 C CA . SER B 1 690 ? -13.641 36.5 23.031 1 46.66 690 SER B CA 1
ATOM 11216 C C . SER B 1 690 ? -13.383 35.031 22.641 1 46.66 690 SER B C 1
ATOM 11218 O O . SER B 1 690 ? -14.156 34.156 23 1 46.66 690 SER B O 1
ATOM 11220 N N . LEU B 1 691 ? -12.508 34.969 21.906 1 46.06 691 LEU B N 1
ATOM 11221 C CA . LEU B 1 691 ? -12.219 33.625 21.453 1 46.06 691 LEU B CA 1
ATOM 11222 C C . LEU B 1 691 ? -11.328 32.906 22.469 1 46.06 691 LEU B C 1
ATOM 11224 O O . LEU B 1 691 ? -11.266 31.672 22.469 1 46.06 691 LEU B O 1
ATOM 11228 N N . VAL B 1 692 ? -10.57 33.625 23.281 1 43.38 692 VAL B N 1
ATOM 11229 C CA . VAL B 1 692 ? -9.789 33.031 24.359 1 43.38 692 VAL B CA 1
ATOM 11230 C C . VAL B 1 692 ? -10.664 32.844 25.594 1 43.38 692 VAL B C 1
ATOM 11232 O O . VAL B 1 692 ? -11.32 33.812 26.031 1 43.38 692 VAL B O 1
#

Organism: Aegilops tauschii subsp. strangulata (NCBI:txid200361)